Protein AF-A0A928IDM7-F1 (afdb_monomer_lite)

Radius of gyration: 43.15 Å; chains: 1; bounding box: 96×85×132 Å

Structure (mmCIF, N/CA/C/O backbone):
data_AF-A0A928IDM7-F1
#
_entry.id   AF-A0A928IDM7-F1
#
loop_
_atom_site.group_PDB
_atom_site.id
_atom_site.type_symbol
_atom_site.label_atom_id
_atom_site.label_alt_id
_atom_site.label_comp_id
_atom_site.label_asym_id
_atom_site.label_entity_id
_atom_site.label_seq_id
_atom_site.pdbx_PDB_ins_code
_atom_site.Cartn_x
_atom_site.Cartn_y
_atom_site.Cartn_z
_atom_site.occupancy
_atom_site.B_iso_or_equiv
_atom_site.auth_seq_id
_atom_site.auth_comp_id
_atom_site.auth_asym_id
_atom_site.auth_atom_id
_atom_site.pdbx_PDB_model_num
ATOM 1 N N . MET A 1 1 ? 47.794 -27.342 -17.652 1.00 40.03 1 MET A N 1
ATOM 2 C CA . MET A 1 1 ? 46.948 -28.482 -17.225 1.00 40.03 1 MET A CA 1
ATOM 3 C C . MET A 1 1 ? 45.599 -28.031 -16.669 1.00 40.03 1 MET A C 1
ATOM 5 O O . MET A 1 1 ? 44.614 -28.645 -17.036 1.00 40.03 1 MET A O 1
ATOM 9 N N . PHE A 1 2 ? 45.518 -26.924 -15.920 1.00 29.80 2 PHE A N 1
ATOM 10 C CA . PHE A 1 2 ? 44.254 -26.369 -15.398 1.00 29.80 2 PHE A CA 1
ATOM 11 C C . PHE A 1 2 ? 43.204 -25.987 -16.468 1.00 29.80 2 PHE A C 1
ATOM 13 O O . PHE A 1 2 ? 42.040 -26.331 -16.321 1.00 29.80 2 PHE A O 1
ATOM 20 N N . LYS A 1 3 ? 43.605 -25.406 -17.612 1.00 32.69 3 LYS A N 1
ATOM 21 C CA . LYS A 1 3 ? 42.666 -25.050 -18.704 1.00 32.69 3 LYS A CA 1
ATOM 22 C C . LYS A 1 3 ? 42.031 -26.251 -19.431 1.00 32.69 3 LYS A C 1
ATOM 24 O O . LYS A 1 3 ? 40.945 -26.124 -19.976 1.00 32.69 3 LYS A O 1
ATOM 29 N N . LYS A 1 4 ? 42.674 -27.429 -19.412 1.00 30.86 4 LYS A N 1
ATOM 30 C CA . LYS A 1 4 ? 42.102 -28.668 -19.983 1.00 30.86 4 LYS A CA 1
ATOM 31 C C . LYS A 1 4 ? 41.188 -29.402 -19.000 1.00 30.86 4 LYS A C 1
ATOM 33 O O . LYS A 1 4 ? 40.351 -30.167 -19.445 1.00 30.86 4 LYS A O 1
ATOM 38 N N . ILE A 1 5 ? 41.338 -29.158 -17.696 1.00 41.66 5 ILE A N 1
ATOM 39 C CA . ILE A 1 5 ? 40.477 -29.727 -16.649 1.00 41.66 5 ILE A CA 1
ATOM 40 C C . ILE A 1 5 ? 39.204 -28.880 -16.497 1.00 41.66 5 ILE A C 1
ATOM 42 O O . ILE A 1 5 ? 38.130 -29.450 -16.367 1.00 41.66 5 ILE A O 1
ATOM 46 N N . LEU A 1 6 ? 39.294 -27.549 -16.637 1.00 35.50 6 LEU A N 1
ATOM 47 C CA . LEU A 1 6 ? 38.126 -26.656 -16.628 1.00 35.50 6 LEU A CA 1
ATOM 48 C C . LEU A 1 6 ? 37.246 -26.833 -17.880 1.00 35.50 6 LEU A C 1
ATOM 50 O O . LEU A 1 6 ? 36.032 -26.896 -17.766 1.00 35.50 6 LEU A O 1
ATOM 54 N N . SER A 1 7 ? 37.852 -27.023 -19.060 1.00 35.34 7 SER A N 1
ATOM 55 C CA . SER A 1 7 ? 37.125 -27.370 -20.293 1.00 35.34 7 SER A CA 1
ATOM 56 C C . SER A 1 7 ? 36.481 -28.763 -20.227 1.00 35.34 7 SER A C 1
ATOM 58 O O . SER A 1 7 ? 35.375 -28.927 -20.732 1.00 35.34 7 SER A O 1
ATOM 60 N N . LEU A 1 8 ? 37.113 -29.745 -19.564 1.00 32.97 8 LEU A N 1
ATOM 61 C CA . LEU A 1 8 ? 36.497 -31.059 -19.337 1.00 32.97 8 LEU A CA 1
ATOM 62 C C . LEU A 1 8 ? 35.367 -31.001 -18.301 1.00 32.97 8 LEU A C 1
ATOM 64 O O . LEU A 1 8 ? 34.413 -31.750 -18.441 1.00 32.97 8 LEU A O 1
ATOM 68 N N . ALA A 1 9 ? 35.465 -30.132 -17.289 1.00 34.59 9 ALA A N 1
ATOM 69 C CA . ALA A 1 9 ? 34.418 -29.920 -16.290 1.00 34.59 9 ALA A CA 1
ATOM 70 C C . ALA A 1 9 ? 33.212 -29.169 -16.881 1.00 34.59 9 ALA A C 1
ATOM 72 O O . ALA A 1 9 ? 32.087 -29.591 -16.660 1.00 34.59 9 ALA A O 1
ATOM 73 N N . LEU A 1 10 ? 33.436 -28.147 -17.717 1.00 38.81 10 LEU A N 1
ATOM 74 C CA . LEU A 1 10 ? 32.381 -27.462 -18.479 1.00 38.81 10 LEU A CA 1
ATOM 75 C C . LEU A 1 10 ? 31.741 -28.372 -19.537 1.00 38.81 10 LEU A C 1
ATOM 77 O O . LEU A 1 10 ? 30.527 -28.347 -19.697 1.00 38.81 10 LEU A O 1
ATOM 81 N N . CYS A 1 11 ? 32.517 -29.241 -20.197 1.00 34.31 11 CYS A N 1
ATOM 82 C CA . CYS A 1 11 ? 31.952 -30.275 -21.070 1.00 34.31 11 CYS A CA 1
ATOM 83 C C . CYS A 1 11 ? 31.210 -31.365 -20.283 1.00 34.31 11 CYS A C 1
ATOM 85 O O . CYS A 1 11 ? 30.227 -31.884 -20.792 1.00 34.31 11 CYS A O 1
ATOM 87 N N . LEU A 1 12 ? 31.627 -31.710 -19.055 1.00 30.34 12 LEU A N 1
ATOM 88 C CA . LEU A 1 12 ? 30.875 -32.636 -18.199 1.00 30.34 12 LEU A CA 1
ATOM 89 C C . LEU A 1 12 ? 29.561 -32.011 -17.723 1.00 30.34 12 LEU A C 1
ATOM 91 O O . LEU A 1 12 ? 28.562 -32.711 -17.719 1.00 30.34 12 LEU A O 1
ATOM 95 N N . VAL A 1 13 ? 29.534 -30.717 -17.392 1.00 37.44 13 VAL A N 1
ATOM 96 C CA . VAL A 1 13 ? 28.306 -30.003 -16.998 1.00 37.44 13 VAL A CA 1
ATOM 97 C C . VAL A 1 13 ? 27.355 -29.830 -18.191 1.00 37.44 13 VAL A C 1
ATOM 99 O O . VAL A 1 13 ? 26.171 -30.103 -18.043 1.00 37.44 13 VAL A O 1
ATOM 102 N N . MET A 1 14 ? 27.865 -29.527 -19.394 1.00 33.91 14 MET A N 1
ATOM 103 C CA . MET A 1 14 ? 27.055 -29.497 -20.628 1.00 33.91 14 MET A CA 1
ATOM 104 C C . MET A 1 14 ? 26.600 -30.887 -21.105 1.00 33.91 14 MET A C 1
ATOM 106 O O . MET A 1 14 ? 25.557 -31.012 -21.735 1.00 33.91 14 MET A O 1
ATOM 110 N N . CYS A 1 15 ? 27.350 -31.956 -20.815 1.00 29.02 15 CYS A N 1
ATOM 111 C CA . CYS A 1 15 ? 26.918 -33.324 -21.133 1.00 29.02 15 CYS A CA 1
ATOM 112 C C . CYS A 1 15 ? 25.995 -33.921 -20.056 1.00 29.02 15 CYS A C 1
ATOM 114 O O . CYS A 1 15 ? 25.258 -34.854 -20.359 1.00 29.02 15 CYS A O 1
ATOM 116 N N . LEU A 1 16 ? 26.005 -33.402 -18.820 1.00 29.27 16 LEU A N 1
ATOM 117 C CA . LEU A 1 16 ? 25.070 -33.799 -17.759 1.00 29.27 16 LEU A CA 1
ATOM 118 C C . LEU A 1 16 ? 23.692 -33.139 -17.911 1.00 29.27 16 LEU A C 1
ATOM 120 O O . LEU A 1 16 ? 22.710 -33.753 -17.508 1.00 29.27 16 LEU A O 1
ATOM 124 N N . SER A 1 17 ? 23.593 -31.970 -18.553 1.00 30.38 17 SER A N 1
ATOM 125 C CA . SER A 1 17 ? 22.303 -31.366 -18.923 1.00 30.38 17 SER A CA 1
ATOM 126 C C . SER A 1 17 ? 21.649 -32.026 -20.147 1.00 30.38 17 SER A C 1
ATOM 128 O O . SER A 1 17 ? 20.429 -32.053 -20.238 1.00 30.38 17 SER A O 1
ATOM 130 N N . ILE A 1 18 ? 22.431 -32.642 -21.045 1.00 30.23 18 ILE A N 1
ATOM 131 C CA . ILE A 1 18 ? 21.918 -33.340 -22.245 1.00 30.23 18 ILE A CA 1
ATOM 132 C C . ILE A 1 18 ? 21.638 -34.839 -21.981 1.00 30.23 18 ILE A C 1
ATOM 134 O O . ILE A 1 18 ? 20.903 -35.483 -22.726 1.00 30.23 18 ILE A O 1
ATOM 138 N N . ALA A 1 19 ? 22.165 -35.417 -20.894 1.00 25.58 19 ALA A N 1
ATOM 139 C CA . ALA A 1 19 ? 21.942 -36.826 -20.535 1.00 25.58 19 ALA A CA 1
ATOM 140 C C . ALA A 1 19 ? 20.797 -37.066 -19.527 1.00 25.58 19 ALA A C 1
ATOM 142 O O . ALA A 1 19 ? 20.496 -38.222 -19.237 1.00 25.58 19 ALA A O 1
ATOM 143 N N . LEU A 1 20 ? 20.147 -36.013 -19.014 1.00 27.73 20 LEU A N 1
ATOM 144 C CA . LEU A 1 20 ? 18.977 -36.122 -18.124 1.00 27.73 20 LEU A CA 1
ATOM 145 C C . LEU A 1 20 ? 17.633 -35.810 -18.808 1.00 27.73 20 LEU A C 1
ATOM 147 O O . LEU A 1 20 ? 16.597 -35.924 -18.167 1.00 27.73 20 LEU A O 1
ATOM 151 N N . THR A 1 21 ? 17.623 -35.511 -20.110 1.00 30.00 21 THR A N 1
ATOM 152 C CA . THR A 1 21 ? 16.394 -35.246 -20.890 1.00 30.00 21 THR A CA 1
ATOM 153 C C . THR A 1 21 ? 16.157 -36.233 -22.038 1.00 30.00 21 THR A C 1
ATOM 155 O O . THR A 1 21 ? 15.171 -36.125 -22.758 1.00 30.00 21 THR A O 1
ATOM 158 N N . ALA A 1 22 ? 17.008 -37.253 -22.196 1.00 27.69 22 ALA A N 1
ATOM 159 C CA . ALA A 1 22 ? 16.874 -38.257 -23.252 1.00 27.69 22 ALA A CA 1
ATOM 160 C C . ALA A 1 22 ? 17.133 -39.680 -22.731 1.00 27.69 22 ALA A C 1
ATOM 162 O O . ALA A 1 22 ? 18.104 -40.325 -23.112 1.00 27.69 22 ALA A O 1
ATOM 163 N N . THR A 1 23 ? 16.304 -40.157 -21.799 1.00 27.59 23 THR A N 1
ATOM 164 C CA . THR A 1 23 ? 15.869 -41.567 -21.643 1.00 27.59 23 THR A CA 1
ATOM 165 C C . THR A 1 23 ? 15.062 -41.723 -20.352 1.00 27.59 23 THR A C 1
ATOM 167 O O . THR A 1 23 ? 15.546 -42.217 -19.342 1.00 27.59 23 THR A O 1
ATOM 170 N N . SER A 1 24 ? 13.787 -41.346 -20.412 1.00 24.61 24 SER A N 1
ATOM 171 C CA . SER A 1 24 ? 12.754 -41.910 -19.544 1.00 24.61 24 SER A CA 1
ATOM 172 C C . SER A 1 24 ? 11.453 -42.013 -20.340 1.00 24.61 24 SER A C 1
ATOM 174 O O . SER A 1 24 ? 10.508 -41.262 -20.154 1.00 24.61 24 SER A O 1
ATOM 176 N N . CYS A 1 25 ? 11.414 -42.961 -21.281 1.00 28.94 25 CYS A N 1
ATOM 177 C CA . CYS A 1 25 ? 10.170 -43.692 -21.508 1.00 28.94 25 CYS A CA 1
ATOM 178 C C . CYS A 1 25 ? 10.070 -44.715 -20.374 1.00 28.94 25 CYS A C 1
ATOM 180 O O . CYS A 1 25 ? 10.415 -45.885 -20.544 1.00 28.94 25 CYS A O 1
ATOM 182 N N . GLY A 1 26 ? 9.692 -44.236 -19.198 1.00 23.70 26 GLY A N 1
ATOM 183 C CA . GLY A 1 26 ? 9.221 -45.041 -18.090 1.00 23.70 26 GLY A CA 1
ATOM 184 C C . GLY A 1 26 ? 7.937 -44.387 -17.620 1.00 23.70 26 GLY A C 1
ATOM 185 O O . GLY A 1 26 ? 7.957 -43.214 -17.269 1.00 23.70 26 GLY A O 1
ATOM 186 N N . GLU A 1 27 ? 6.829 -45.122 -17.680 1.00 28.89 27 GLU A N 1
ATOM 187 C CA . GLU A 1 27 ? 5.622 -44.802 -16.921 1.00 28.89 27 GLU A CA 1
ATOM 188 C C . GLU A 1 27 ? 6.030 -44.728 -15.440 1.00 28.89 27 GLU A C 1
ATOM 190 O O . GLU A 1 27 ? 6.134 -45.754 -14.766 1.00 28.89 27 GLU A O 1
ATOM 195 N N . GLU A 1 28 ? 6.368 -43.537 -14.950 1.00 23.67 28 GLU A N 1
ATOM 196 C CA . GLU A 1 28 ? 6.434 -43.272 -13.519 1.00 23.67 28 GLU A CA 1
ATOM 197 C C . GLU A 1 28 ? 5.015 -42.925 -13.079 1.00 23.67 28 GLU A C 1
ATOM 199 O O . GLU A 1 28 ? 4.427 -41.946 -13.533 1.00 23.67 28 GLU A O 1
ATOM 204 N N . GLU A 1 29 ? 4.443 -43.794 -12.244 1.00 28.16 29 GLU A N 1
ATOM 205 C CA . GLU A 1 29 ? 3.206 -43.519 -11.521 1.00 28.16 29 GLU A CA 1
ATOM 206 C C . GLU A 1 29 ? 3.372 -42.202 -10.753 1.00 28.16 29 GLU A C 1
ATOM 208 O O . GLU A 1 29 ? 4.087 -42.136 -9.750 1.00 28.16 29 GLU A O 1
ATOM 213 N N . GLU A 1 30 ? 2.698 -41.159 -11.242 1.00 27.94 30 GLU A N 1
ATOM 214 C CA . GLU A 1 30 ? 2.465 -39.916 -10.518 1.00 27.94 30 GLU A CA 1
ATOM 215 C C . GLU A 1 30 ? 1.849 -40.253 -9.157 1.00 27.94 30 GLU A C 1
ATOM 217 O O . GLU A 1 30 ? 0.765 -40.836 -9.050 1.00 27.94 30 GLU A O 1
ATOM 222 N N . THR A 1 31 ? 2.556 -39.915 -8.082 1.00 25.02 31 THR A N 1
ATOM 223 C CA . THR A 1 31 ? 2.023 -40.043 -6.730 1.00 25.02 31 THR A CA 1
ATOM 224 C C . THR A 1 31 ? 0.854 -39.077 -6.556 1.00 25.02 31 THR A C 1
ATOM 226 O O . THR A 1 31 ? 1.051 -37.868 -6.474 1.00 25.02 31 THR A O 1
ATOM 229 N N . ALA A 1 32 ? -0.354 -39.633 -6.487 1.00 30.75 32 ALA A N 1
ATOM 230 C CA . ALA A 1 32 ? -1.606 -38.920 -6.278 1.00 30.75 32 ALA A CA 1
ATOM 231 C C . ALA A 1 32 ? -1.621 -38.064 -4.986 1.00 30.75 32 ALA A C 1
ATOM 233 O O . ALA A 1 32 ? -1.474 -38.594 -3.885 1.00 30.75 32 ALA A O 1
ATOM 234 N N . SER A 1 33 ? -1.810 -36.752 -5.189 1.00 36.09 33 SER A N 1
ATOM 235 C CA . SER A 1 33 ? -2.585 -35.727 -4.452 1.00 36.09 33 SER A CA 1
ATOM 236 C C . SER A 1 33 ? -2.746 -35.799 -2.917 1.00 36.09 33 SER A C 1
ATOM 238 O O . SER A 1 33 ? -3.294 -36.750 -2.359 1.00 36.09 33 SER A O 1
ATOM 240 N N . LYS A 1 34 ? -2.408 -34.674 -2.256 1.00 43.91 34 LYS A N 1
ATOM 241 C CA . LYS A 1 34 ? -2.839 -34.269 -0.901 1.00 43.91 34 LYS A CA 1
ATOM 242 C C . LYS A 1 34 ? -4.147 -33.443 -0.921 1.00 43.91 34 LYS A C 1
ATOM 244 O O . LYS A 1 34 ? -4.263 -32.435 -0.234 1.00 43.91 34 LYS A O 1
ATOM 249 N N . GLY A 1 35 ? -5.155 -33.871 -1.676 1.00 54.41 35 GLY A N 1
ATOM 250 C CA . GLY A 1 35 ? -6.502 -33.292 -1.646 1.00 54.41 35 GLY A CA 1
ATOM 251 C C . GLY A 1 35 ? -7.546 -34.388 -1.469 1.00 54.41 35 GLY A C 1
ATOM 252 O O . GLY A 1 35 ? -7.918 -35.057 -2.427 1.00 54.41 35 GLY A O 1
ATOM 253 N N . ASP A 1 36 ? -8.047 -34.611 -0.254 1.00 65.00 36 ASP A N 1
ATOM 254 C CA . ASP A 1 36 ? -8.995 -35.713 -0.022 1.00 65.00 36 ASP A CA 1
ATOM 255 C C . ASP A 1 36 ? -10.408 -35.424 -0.581 1.00 65.00 36 ASP A C 1
ATOM 257 O O . ASP A 1 36 ? -11.184 -36.364 -0.777 1.00 65.00 36 ASP A O 1
ATOM 261 N N . VAL A 1 37 ? -10.737 -34.162 -0.907 1.00 79.94 37 VAL A N 1
ATOM 262 C CA . VAL A 1 37 ? -12.084 -33.724 -1.332 1.00 79.94 37 VAL A CA 1
ATOM 263 C C . VAL A 1 37 ? -12.040 -32.869 -2.617 1.00 79.94 37 VAL A C 1
ATOM 265 O O . VAL A 1 37 ? -11.168 -32.006 -2.731 1.00 79.94 37 VAL A O 1
ATOM 268 N N . PRO A 1 38 ? -12.967 -33.065 -3.579 1.00 86.31 38 PRO A N 1
ATOM 269 C CA . PRO A 1 38 ? -13.102 -32.214 -4.770 1.00 86.31 38 PRO A CA 1
ATOM 270 C C . PRO A 1 38 ? -13.304 -30.727 -4.443 1.00 86.31 38 PRO A C 1
ATOM 272 O O . PRO A 1 38 ? -14.084 -30.407 -3.547 1.00 86.31 38 PRO A O 1
ATOM 275 N N . ALA A 1 39 ? -12.642 -29.830 -5.181 1.00 88.88 39 ALA A N 1
ATOM 276 C CA . ALA A 1 39 ? -12.777 -28.374 -5.029 1.00 88.88 39 ALA A CA 1
ATOM 277 C C . ALA A 1 39 ? -12.686 -27.643 -6.378 1.00 88.88 39 ALA A C 1
ATOM 279 O O . ALA A 1 39 ? -12.072 -28.162 -7.312 1.00 88.88 39 ALA A O 1
ATOM 280 N N . THR A 1 40 ? -13.269 -26.448 -6.452 1.00 92.62 40 THR A N 1
ATOM 281 C CA . THR A 1 40 ? -13.244 -25.565 -7.629 1.00 92.62 40 THR A CA 1
ATOM 282 C C . THR A 1 40 ? -12.674 -24.208 -7.218 1.00 92.62 40 THR A C 1
ATOM 284 O O . THR A 1 40 ? -13.004 -23.728 -6.132 1.00 92.62 40 THR A O 1
ATOM 287 N N . PHE A 1 41 ? -11.815 -23.631 -8.057 1.00 95.38 41 PHE A N 1
ATOM 288 C CA . PHE A 1 41 ? -11.082 -22.387 -7.810 1.00 95.38 41 PHE A CA 1
ATOM 289 C C . PHE A 1 41 ? -11.334 -21.384 -8.929 1.00 95.38 41 PHE A C 1
ATOM 291 O O . PHE A 1 41 ? -11.394 -21.776 -10.088 1.00 95.38 41 PHE A O 1
ATOM 298 N N . THR A 1 42 ? -11.434 -20.102 -8.625 1.00 97.88 42 THR A N 1
ATOM 299 C CA . THR A 1 42 ? -11.513 -19.064 -9.665 1.00 97.88 42 THR A CA 1
ATOM 300 C C . THR A 1 42 ? -10.123 -18.697 -10.191 1.00 97.88 42 THR A C 1
ATOM 302 O O . THR A 1 42 ? -9.167 -18.566 -9.423 1.00 97.88 42 THR A O 1
ATOM 305 N N . LEU A 1 43 ? -9.995 -18.546 -11.510 1.00 97.94 43 LEU A N 1
ATOM 306 C CA . LEU A 1 43 ? -8.807 -17.997 -12.162 1.00 97.94 43 LEU A CA 1
ATOM 307 C C . LEU A 1 43 ? -9.222 -16.810 -13.023 1.00 97.94 43 LEU A C 1
ATOM 309 O O . LEU A 1 43 ? -9.895 -16.984 -14.039 1.00 97.94 43 LEU A O 1
ATOM 313 N N . LEU A 1 44 ? -8.797 -15.622 -12.604 1.00 98.38 44 LEU A N 1
ATOM 314 C CA . LEU A 1 44 ? -9.020 -14.372 -13.313 1.00 98.38 44 LEU A CA 1
ATOM 315 C C . LEU A 1 44 ? -7.802 -14.057 -14.186 1.00 98.38 44 LEU A C 1
ATOM 317 O O . LEU A 1 44 ? -6.653 -14.146 -13.735 1.00 98.38 44 LEU A O 1
ATOM 321 N N . GLY A 1 45 ? -8.046 -13.679 -15.437 1.00 97.06 45 GLY A N 1
ATOM 322 C CA . GLY A 1 45 ? -6.978 -13.313 -16.359 1.00 97.06 45 GLY A CA 1
ATOM 323 C C . GLY A 1 45 ? -7.407 -12.379 -17.480 1.00 97.06 45 GLY A C 1
ATOM 324 O O . GLY A 1 45 ? -8.587 -12.087 -17.668 1.00 97.06 45 GLY A O 1
ATOM 325 N N . ILE A 1 46 ? -6.406 -11.928 -18.230 1.00 97.88 46 ILE A N 1
ATOM 326 C CA . ILE A 1 46 ? -6.551 -10.940 -19.298 1.00 97.88 46 ILE A CA 1
ATOM 327 C C . ILE A 1 46 ? -6.538 -11.650 -20.650 1.00 97.88 46 ILE A C 1
ATOM 329 O O . ILE A 1 46 ? -5.699 -12.518 -20.904 1.00 97.88 46 ILE A O 1
ATOM 333 N N . THR A 1 47 ? -7.465 -11.280 -21.528 1.00 97.12 47 THR A N 1
ATOM 334 C CA . THR A 1 47 ? -7.595 -11.827 -22.880 1.00 97.12 47 THR A CA 1
ATOM 335 C C . THR A 1 47 ? -7.676 -10.725 -23.935 1.00 97.12 47 THR A C 1
ATOM 337 O O . THR A 1 47 ? -7.973 -9.573 -23.635 1.00 97.12 47 THR A O 1
ATOM 340 N N . GLY A 1 48 ? -7.414 -11.068 -25.197 1.00 94.31 48 GLY A N 1
ATOM 341 C CA . GLY A 1 48 ? -7.556 -10.130 -26.309 1.00 94.31 48 GLY A CA 1
ATOM 342 C C . GLY A 1 48 ? -9.022 -9.852 -26.662 1.00 94.31 48 GLY A C 1
ATOM 343 O O . GLY A 1 48 ? -9.882 -10.718 -26.517 1.00 94.31 48 GLY A O 1
ATOM 344 N N . GLU A 1 49 ? -9.293 -8.685 -27.255 1.00 94.19 49 GLU A N 1
ATOM 345 C CA . GLU A 1 49 ? -10.643 -8.186 -27.609 1.00 94.19 49 GLU A CA 1
ATOM 346 C C . GLU A 1 49 ? -11.500 -9.129 -28.476 1.00 94.19 49 GLU A C 1
ATOM 348 O O . GLU A 1 49 ? -12.712 -8.965 -28.610 1.00 94.19 49 GLU A O 1
ATOM 353 N N . THR A 1 50 ? -10.867 -10.098 -29.138 1.00 95.12 50 THR A N 1
ATOM 354 C CA . THR A 1 50 ? -11.530 -11.032 -30.061 1.00 95.12 50 THR A CA 1
ATOM 355 C C . THR A 1 50 ? -11.951 -12.342 -29.398 1.00 95.12 50 THR A C 1
ATOM 357 O O . THR A 1 50 ? -12.673 -13.131 -30.016 1.00 95.12 50 THR A O 1
ATOM 360 N N . THR A 1 51 ? -11.553 -12.563 -28.141 1.00 95.88 51 THR A N 1
ATOM 361 C CA . THR A 1 51 ? -11.905 -13.761 -27.383 1.00 95.88 51 THR A CA 1
ATOM 362 C C . THR A 1 51 ? -13.397 -13.803 -27.070 1.00 95.88 51 THR A C 1
ATOM 364 O O . THR A 1 51 ? -13.986 -12.818 -26.636 1.00 95.88 51 THR A O 1
ATOM 367 N N . THR A 1 52 ? -14.033 -14.958 -27.284 1.00 94.44 52 THR A N 1
ATOM 368 C CA . THR A 1 52 ? -15.475 -15.124 -27.027 1.00 94.44 52 THR A CA 1
ATOM 369 C C . THR A 1 52 ? -15.746 -16.030 -25.822 1.00 94.44 52 THR A C 1
ATOM 371 O O . THR A 1 52 ? -15.021 -17.016 -25.652 1.00 94.44 52 THR A O 1
ATOM 374 N N . PRO A 1 53 ? -16.843 -15.813 -25.067 1.00 94.75 53 PRO A N 1
ATOM 375 C CA . PRO A 1 53 ? -17.211 -16.668 -23.933 1.00 94.75 53 PRO A CA 1
ATOM 376 C C . PRO A 1 53 ? -17.367 -18.158 -24.278 1.00 94.75 53 PRO A C 1
ATOM 378 O O . PRO A 1 53 ? -17.076 -19.017 -23.453 1.00 94.75 53 PRO A O 1
ATOM 381 N N . GLU A 1 54 ? -17.789 -18.484 -25.508 1.00 96.38 54 GLU A N 1
ATOM 382 C CA . GLU A 1 54 ? -17.907 -19.876 -25.972 1.00 96.38 54 GLU A CA 1
ATOM 383 C C . GLU A 1 54 ? -16.545 -20.583 -25.988 1.00 96.38 54 GLU A C 1
ATOM 385 O O . GLU A 1 54 ? -16.433 -21.727 -25.551 1.00 96.38 54 GLU A O 1
ATOM 390 N N . TYR A 1 55 ? -15.495 -19.896 -26.445 1.00 97.25 55 TYR A N 1
ATOM 391 C CA . TYR A 1 55 ? -14.149 -20.463 -26.453 1.00 97.25 55 TYR A CA 1
ATOM 392 C C . TYR A 1 55 ? -13.544 -20.544 -25.049 1.00 97.25 55 TYR A C 1
ATOM 394 O O . TYR A 1 55 ? -12.870 -21.530 -24.759 1.00 97.25 55 TYR A O 1
ATOM 402 N N . VAL A 1 56 ? -13.829 -19.578 -24.169 1.00 97.31 56 VAL A N 1
ATOM 403 C CA . VAL A 1 56 ? -13.410 -19.633 -22.756 1.00 97.31 56 VAL A CA 1
ATOM 404 C C . VAL A 1 56 ? -13.988 -20.876 -22.064 1.00 97.31 56 VAL A C 1
ATOM 406 O O . VAL A 1 56 ? -13.230 -21.654 -21.490 1.00 97.31 56 VAL A O 1
ATOM 409 N N . ASP A 1 57 ? -15.290 -21.148 -22.218 1.00 97.25 57 ASP A N 1
ATOM 410 C CA . ASP A 1 57 ? -15.952 -22.348 -21.666 1.00 97.25 57 ASP A CA 1
ATOM 411 C C . ASP A 1 57 ? -15.360 -23.659 -22.219 1.00 97.25 57 ASP A C 1
ATOM 413 O O . ASP A 1 57 ? -15.188 -24.646 -21.496 1.00 97.25 57 ASP A O 1
ATOM 417 N N . MET A 1 58 ? -14.999 -23.689 -23.506 1.00 97.69 58 MET A N 1
ATOM 418 C CA . MET A 1 58 ? -14.326 -24.849 -24.098 1.00 97.69 58 MET A CA 1
ATOM 419 C C . MET A 1 58 ? -12.938 -25.087 -23.488 1.00 97.69 58 MET A C 1
ATOM 421 O O . MET A 1 58 ? -12.600 -26.236 -23.182 1.00 97.69 58 MET A O 1
ATOM 425 N N . VAL A 1 59 ? -12.147 -24.025 -23.309 1.00 98.06 59 VAL A N 1
ATOM 426 C CA . VAL A 1 59 ? -10.807 -24.087 -22.705 1.00 98.06 59 VAL A CA 1
ATOM 427 C C . VAL A 1 59 ? -10.887 -24.506 -21.245 1.00 98.06 59 VAL A C 1
ATOM 429 O O . VAL A 1 59 ? -10.184 -25.435 -20.843 1.00 98.06 59 VAL A O 1
ATOM 432 N N . GLU A 1 60 ? -11.797 -23.914 -20.475 1.00 98.19 60 GLU A N 1
ATOM 433 C CA . GLU A 1 60 ? -12.036 -24.282 -19.082 1.00 98.19 60 GLU A CA 1
ATOM 434 C C . GLU A 1 60 ? -12.359 -25.777 -18.950 1.00 98.19 60 GLU A C 1
ATOM 436 O O . GLU A 1 60 ? -11.728 -26.493 -18.170 1.00 98.19 60 GLU A O 1
ATOM 441 N N . LYS A 1 61 ? -13.285 -26.296 -19.769 1.00 97.50 61 LYS A N 1
ATOM 442 C CA . LYS A 1 61 ? -13.632 -27.728 -19.785 1.00 97.50 61 LYS A CA 1
ATOM 443 C C . LYS A 1 61 ? -12.434 -28.618 -20.095 1.00 97.50 61 LYS A C 1
ATOM 445 O O . LYS A 1 61 ? -12.303 -29.687 -19.493 1.00 97.50 61 LYS A O 1
ATOM 450 N N . ALA A 1 62 ? -11.575 -28.205 -21.024 1.00 97.88 62 ALA A N 1
ATOM 451 C CA . ALA A 1 62 ? -10.383 -28.958 -21.388 1.00 97.88 62 ALA A CA 1
ATOM 452 C C . ALA A 1 62 ? -9.352 -28.979 -20.250 1.00 97.88 62 ALA A C 1
ATOM 454 O O . ALA A 1 62 ? -8.872 -30.057 -19.890 1.00 97.88 62 ALA A O 1
ATOM 455 N N . ILE A 1 63 ? -9.078 -27.828 -19.626 1.00 97.69 63 ILE A N 1
ATOM 456 C CA . ILE A 1 63 ? -8.181 -27.724 -18.465 1.00 97.69 63 ILE A CA 1
ATOM 457 C C . ILE A 1 63 ? -8.735 -28.548 -17.294 1.00 97.69 63 ILE A C 1
ATOM 459 O O . ILE A 1 63 ? -8.018 -29.358 -16.703 1.00 97.69 63 ILE A O 1
ATOM 463 N N . ASN A 1 64 ? -10.035 -28.446 -17.017 1.00 96.62 64 ASN A N 1
ATOM 464 C CA . ASN A 1 64 ? -10.716 -29.231 -15.986 1.00 96.62 64 ASN A CA 1
ATOM 465 C C . ASN A 1 64 ? -10.676 -30.741 -16.249 1.00 96.62 64 ASN A C 1
ATOM 467 O O . ASN A 1 64 ? -10.645 -31.527 -15.300 1.00 96.62 64 ASN A O 1
ATOM 471 N N . GLY A 1 65 ? -10.615 -31.164 -17.514 1.00 95.56 65 GLY A N 1
ATOM 472 C CA . GLY A 1 65 ? -10.387 -32.559 -17.897 1.00 95.56 65 GLY A CA 1
ATOM 473 C C . GLY A 1 65 ? -9.022 -33.105 -17.462 1.00 95.56 65 GLY A C 1
ATOM 474 O O . GLY A 1 65 ? -8.890 -34.315 -17.274 1.00 95.56 65 GLY A O 1
ATOM 475 N N . ILE A 1 66 ? -8.032 -32.230 -17.257 1.00 95.00 66 ILE A N 1
ATOM 476 C CA . ILE A 1 66 ? -6.693 -32.569 -16.754 1.00 95.00 66 ILE A CA 1
ATOM 477 C C . ILE A 1 66 ? -6.631 -32.400 -15.232 1.00 95.00 66 ILE A C 1
ATOM 479 O O . ILE A 1 66 ? -6.158 -33.299 -14.529 1.00 95.00 66 ILE A O 1
ATOM 483 N N . LEU A 1 67 ? -7.135 -31.278 -14.707 1.00 94.06 67 LEU A N 1
ATOM 484 C CA . LEU A 1 67 ? -7.012 -30.950 -13.287 1.00 94.06 67 LEU A CA 1
ATOM 485 C C . LEU A 1 67 ? -7.829 -31.883 -12.382 1.00 94.06 67 LEU A C 1
ATOM 487 O O . LEU A 1 67 ? -7.336 -32.323 -11.339 1.00 94.06 67 LEU A O 1
ATOM 491 N N . ALA A 1 68 ? -9.046 -32.247 -12.794 1.00 91.69 68 ALA A N 1
ATOM 492 C CA . ALA A 1 68 ? -9.939 -33.077 -11.991 1.00 91.69 68 ALA A CA 1
ATOM 493 C C . ALA A 1 68 ? -9.364 -34.476 -11.679 1.00 91.69 68 ALA A C 1
ATOM 495 O O . ALA A 1 68 ? -9.368 -34.865 -10.509 1.00 91.69 68 ALA A O 1
ATOM 496 N N . PRO A 1 69 ? -8.849 -35.261 -12.650 1.00 89.56 69 PRO A N 1
ATOM 497 C CA . PRO A 1 69 ? -8.278 -36.574 -12.347 1.00 89.56 69 PRO A CA 1
ATOM 498 C C . PRO A 1 69 ? -6.926 -36.513 -11.623 1.00 89.56 69 PRO A C 1
ATOM 500 O O . PRO A 1 69 ? -6.630 -37.430 -10.859 1.00 89.56 69 PRO A O 1
ATOM 503 N N . ARG A 1 70 ? -6.108 -35.472 -11.849 1.00 89.31 70 ARG A N 1
ATOM 504 C CA . ARG A 1 70 ? -4.747 -35.382 -11.286 1.00 89.31 70 ARG A CA 1
ATOM 505 C C . ARG A 1 70 ? -4.699 -34.749 -9.897 1.00 89.31 70 ARG A C 1
ATOM 507 O O . ARG A 1 70 ? -4.034 -35.273 -9.006 1.00 89.31 70 ARG A O 1
ATOM 514 N N . TYR A 1 71 ? -5.437 -33.660 -9.701 1.00 87.19 71 TYR A N 1
ATOM 515 C CA . TYR A 1 71 ? -5.366 -32.827 -8.493 1.00 87.19 71 TYR A CA 1
ATOM 516 C C . TYR A 1 71 ? -6.685 -32.785 -7.712 1.00 87.19 71 TYR A C 1
ATOM 518 O O . TYR A 1 71 ? -6.759 -32.147 -6.664 1.00 87.19 71 TYR A O 1
ATOM 526 N N . LYS A 1 72 ? -7.743 -33.455 -8.205 1.00 90.25 72 LYS A N 1
ATOM 527 C CA . LYS A 1 72 ? -9.121 -33.341 -7.686 1.00 90.25 72 LYS A CA 1
ATOM 528 C C . LYS A 1 72 ? -9.617 -31.893 -7.623 1.00 90.25 72 LYS A C 1
ATOM 530 O O . LYS A 1 72 ? -10.460 -31.561 -6.784 1.00 90.25 72 LYS A O 1
ATOM 535 N N . SER A 1 73 ? -9.075 -31.032 -8.480 1.00 92.19 73 SER A N 1
ATOM 536 C CA . SER A 1 73 ? -9.370 -29.601 -8.557 1.00 92.19 73 SER A CA 1
ATOM 537 C C . SER A 1 73 ? -10.031 -29.281 -9.895 1.00 92.19 73 SER A C 1
ATOM 539 O O . SER A 1 73 ? -9.718 -29.914 -10.902 1.00 92.19 73 SER A O 1
ATOM 541 N N . LYS A 1 74 ? -10.918 -28.293 -9.914 1.00 94.75 74 LYS A N 1
ATOM 542 C CA . LYS A 1 74 ? -11.380 -27.612 -11.125 1.00 94.75 74 LYS A CA 1
ATOM 543 C C . LYS A 1 74 ? -11.083 -26.121 -11.024 1.00 94.75 74 LYS A C 1
ATOM 545 O O . LYS A 1 74 ? -10.890 -25.614 -9.921 1.00 94.75 74 LYS A O 1
ATOM 550 N N . ILE A 1 75 ? -11.072 -25.444 -12.160 1.00 96.88 75 ILE A N 1
ATOM 551 C CA . ILE A 1 75 ? -11.093 -23.994 -12.256 1.00 96.88 75 ILE A CA 1
ATOM 552 C C . ILE A 1 75 ? -12.419 -23.511 -12.843 1.00 96.88 75 ILE A C 1
ATOM 554 O O . ILE A 1 75 ? -13.009 -24.208 -13.670 1.00 96.88 75 ILE A O 1
ATOM 558 N N . GLU A 1 76 ? -12.846 -22.332 -12.415 1.00 97.75 76 GLU A N 1
ATOM 559 C CA . GLU A 1 76 ? -13.745 -21.446 -13.150 1.00 97.75 76 GLU A CA 1
ATOM 560 C C . GLU A 1 76 ? -12.884 -20.337 -13.763 1.00 97.75 76 GLU A C 1
ATOM 562 O O . GLU A 1 76 ? -12.142 -19.660 -13.046 1.00 97.75 76 GLU A O 1
ATOM 567 N N . LEU A 1 77 ? -12.914 -20.212 -15.087 1.00 97.62 77 LEU A N 1
ATOM 568 C CA . LEU A 1 77 ? -12.018 -19.346 -15.846 1.00 97.62 77 LEU A CA 1
ATOM 569 C C . LEU A 1 77 ? -12.737 -18.049 -16.238 1.00 97.62 77 LEU A C 1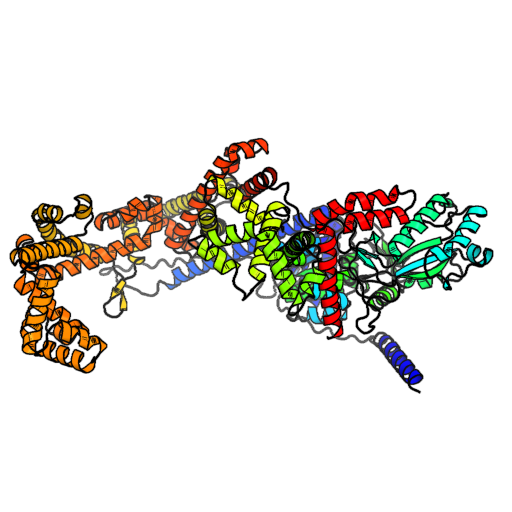
ATOM 571 O O . LEU A 1 77 ? -13.614 -18.050 -17.101 1.00 97.62 77 LEU A O 1
ATOM 575 N N . MET A 1 78 ? -12.327 -16.935 -15.632 1.00 97.88 78 MET A N 1
ATOM 576 C CA . MET A 1 78 ? -12.899 -15.607 -15.862 1.00 97.88 78 MET A CA 1
ATOM 577 C C . MET A 1 78 ? -11.901 -14.746 -16.636 1.00 97.88 78 MET A C 1
ATOM 579 O O . MET A 1 78 ? -10.901 -14.290 -16.086 1.00 97.88 78 MET A O 1
ATOM 583 N N . LEU A 1 79 ? -12.157 -14.553 -17.931 1.00 97.75 79 LEU A N 1
ATOM 584 C CA . LEU A 1 79 ? -11.280 -13.796 -18.823 1.00 97.75 79 LEU A CA 1
ATOM 585 C C . LEU A 1 79 ? -12.002 -12.577 -19.391 1.00 97.75 79 LEU A C 1
ATOM 587 O O . LEU A 1 79 ? -13.073 -12.721 -19.984 1.00 97.75 79 LEU A O 1
ATOM 591 N N . VAL A 1 80 ? -11.386 -11.406 -19.247 1.00 97.62 80 VAL A N 1
ATOM 592 C CA . VAL A 1 80 ? -11.871 -10.115 -19.767 1.00 97.62 80 VAL A CA 1
ATOM 593 C C . VAL A 1 80 ? -10.736 -9.357 -20.452 1.00 97.62 80 VAL A C 1
ATOM 595 O O . VAL A 1 80 ? -9.573 -9.759 -20.360 1.00 97.62 80 VAL A O 1
ATOM 598 N N . THR A 1 81 ? -11.057 -8.297 -21.192 1.00 97.31 81 THR A N 1
ATOM 599 C CA . THR A 1 81 ? -10.024 -7.445 -21.795 1.00 97.31 81 THR A CA 1
ATOM 600 C C . THR A 1 81 ? -9.259 -6.668 -20.730 1.00 97.31 81 THR A C 1
ATOM 602 O O . THR A 1 81 ? -9.768 -6.464 -19.633 1.00 97.31 81 THR A O 1
ATOM 605 N N . GLU A 1 82 ? -8.058 -6.202 -21.064 1.00 94.75 82 GLU A N 1
ATOM 606 C CA . GLU A 1 82 ? -7.199 -5.425 -20.158 1.00 94.75 82 GLU A CA 1
ATOM 607 C C . GLU A 1 82 ? -7.933 -4.225 -19.534 1.00 94.75 82 GLU A C 1
ATOM 609 O O . GLU A 1 82 ? -7.958 -4.099 -18.312 1.00 94.75 82 GLU A O 1
ATOM 614 N N . ASP A 1 83 ? -8.656 -3.448 -20.350 1.00 96.19 83 ASP A N 1
ATOM 615 C CA . ASP A 1 83 ? -9.454 -2.290 -19.908 1.00 96.19 83 ASP A CA 1
ATOM 616 C C . ASP A 1 83 ? -10.595 -2.639 -18.927 1.00 96.19 83 ASP A C 1
ATOM 618 O O . ASP A 1 83 ? -11.092 -1.762 -18.229 1.00 96.19 83 ASP A O 1
ATOM 622 N N . GLU A 1 84 ? -11.038 -3.900 -18.879 1.00 96.81 84 GLU A N 1
ATOM 623 C CA . GLU A 1 84 ? -12.134 -4.380 -18.015 1.00 96.81 84 GLU A CA 1
ATOM 624 C C . GLU A 1 84 ? -11.607 -5.171 -16.800 1.00 96.81 84 GLU A C 1
ATOM 626 O O . GLU A 1 84 ? -12.377 -5.578 -15.927 1.00 96.81 84 GLU A O 1
ATOM 631 N N . TYR A 1 85 ? -10.299 -5.446 -16.742 1.00 97.81 85 TYR A N 1
ATOM 632 C CA . TYR A 1 85 ? -9.737 -6.417 -15.806 1.00 97.81 85 TYR A CA 1
ATOM 633 C C . TYR A 1 85 ? -9.711 -5.925 -14.360 1.00 97.81 85 TYR A C 1
ATOM 635 O O . TYR A 1 85 ? -10.067 -6.682 -13.456 1.00 97.81 85 TYR A O 1
ATOM 643 N N . LEU A 1 86 ? -9.330 -4.665 -14.130 1.00 97.38 86 LEU A N 1
ATOM 644 C CA . LEU A 1 86 ? -9.336 -4.087 -12.783 1.00 97.38 86 LEU A CA 1
ATOM 645 C C . LEU A 1 86 ? -10.758 -4.026 -12.209 1.00 97.38 86 LEU A C 1
ATOM 647 O O . LEU A 1 86 ? -10.944 -4.426 -11.061 1.00 97.38 86 LEU A O 1
ATOM 651 N N . ASP A 1 87 ? -11.749 -3.654 -13.025 1.00 96.75 87 ASP A N 1
ATOM 652 C CA . ASP A 1 87 ? -13.167 -3.636 -12.639 1.00 96.75 87 ASP A CA 1
ATOM 653 C C . ASP A 1 87 ? -13.659 -5.041 -12.240 1.00 96.75 87 ASP A C 1
ATOM 655 O O . ASP A 1 87 ? -14.333 -5.204 -11.222 1.00 96.75 87 ASP A O 1
ATOM 659 N N . LEU A 1 88 ? -13.284 -6.082 -13.000 1.00 97.25 88 LEU A N 1
ATOM 660 C CA . LEU A 1 88 ? -13.603 -7.471 -12.649 1.00 97.25 88 LEU A CA 1
ATOM 661 C C . LEU A 1 88 ? -12.971 -7.870 -11.308 1.00 97.25 88 LEU A C 1
ATOM 663 O O . LEU A 1 88 ? -13.629 -8.499 -10.476 1.00 97.25 88 LEU A O 1
ATOM 667 N N . VAL A 1 89 ? -11.690 -7.551 -11.102 1.00 97.75 89 VAL A N 1
ATOM 668 C CA . VAL A 1 89 ? -10.977 -7.883 -9.861 1.00 97.75 89 VAL A CA 1
ATOM 669 C C . VAL A 1 89 ? -11.608 -7.165 -8.668 1.00 97.75 89 VAL A C 1
ATOM 671 O O . VAL A 1 89 ? -11.796 -7.795 -7.626 1.00 97.75 89 VAL A O 1
ATOM 674 N N . GLU A 1 90 ? -11.972 -5.891 -8.816 1.00 95.31 90 GLU A N 1
ATOM 675 C CA . GLU A 1 90 ? -12.671 -5.113 -7.792 1.00 95.31 90 GLU A CA 1
ATOM 676 C C . GLU A 1 90 ? -14.044 -5.726 -7.465 1.00 95.31 90 GLU A C 1
ATOM 678 O O . GLU A 1 90 ? -14.334 -5.987 -6.295 1.00 95.31 90 GLU A O 1
ATOM 683 N N . GLU A 1 91 ? -14.840 -6.085 -8.482 1.00 95.56 91 GLU A N 1
ATOM 684 C CA . GLU A 1 91 ? -16.137 -6.754 -8.303 1.00 95.56 91 GLU A CA 1
ATOM 685 C C . GLU A 1 91 ? -15.995 -8.078 -7.530 1.00 95.56 91 GLU A C 1
ATOM 687 O O . GLU A 1 91 ? -16.736 -8.338 -6.572 1.00 95.56 91 GLU A O 1
ATOM 692 N N . GLN A 1 92 ? -15.025 -8.923 -7.904 1.00 95.75 92 GLN A N 1
ATOM 693 C CA . GLN A 1 92 ? -14.809 -10.200 -7.219 1.00 95.75 92 GLN A CA 1
ATOM 694 C C . GLN A 1 92 ? -14.220 -10.019 -5.812 1.00 95.75 92 GLN A C 1
ATOM 696 O O . GLN A 1 92 ? -14.544 -10.798 -4.911 1.00 95.75 92 GLN A O 1
ATOM 701 N N . LEU A 1 93 ? -13.390 -8.996 -5.584 1.00 94.69 93 LEU A N 1
ATOM 702 C CA . LEU A 1 93 ? -12.887 -8.637 -4.257 1.00 94.69 93 LEU A CA 1
ATOM 703 C C . LEU A 1 93 ? -14.033 -8.203 -3.335 1.00 94.69 93 LEU A C 1
ATOM 705 O O . LEU A 1 93 ? -14.118 -8.669 -2.196 1.00 94.69 93 LEU A O 1
ATOM 709 N N . ASP A 1 94 ? -14.949 -7.369 -3.811 1.00 87.12 94 ASP A N 1
ATOM 710 C CA . ASP A 1 94 ? -16.106 -6.949 -3.024 1.00 87.12 94 ASP A CA 1
ATOM 711 C C . ASP A 1 94 ? -17.048 -8.117 -2.724 1.00 87.12 94 ASP A C 1
ATOM 713 O O . ASP A 1 94 ? -17.524 -8.265 -1.590 1.00 87.12 94 ASP A O 1
ATOM 717 N N . LEU A 1 95 ? -17.224 -9.031 -3.681 1.00 88.88 95 LEU A N 1
ATOM 718 C CA . LEU A 1 95 ? -17.935 -10.284 -3.443 1.00 88.88 95 LEU A CA 1
ATOM 719 C C . LEU A 1 95 ? -17.214 -11.173 -2.412 1.00 88.88 95 LEU A C 1
ATOM 721 O O . LEU A 1 95 ? -17.866 -11.785 -1.559 1.00 88.88 95 LEU A O 1
ATOM 725 N N . ALA A 1 96 ? -15.878 -11.227 -2.432 1.00 89.81 96 ALA A N 1
ATOM 726 C CA . ALA A 1 96 ? -15.084 -11.974 -1.457 1.00 89.81 96 ALA A CA 1
ATOM 727 C C . ALA A 1 96 ? -15.231 -11.397 -0.038 1.00 89.81 96 ALA A C 1
ATOM 729 O O . ALA A 1 96 ? -15.503 -12.150 0.904 1.00 89.81 96 ALA A O 1
ATOM 730 N N . LYS A 1 97 ? -15.134 -10.068 0.111 1.00 87.31 97 LYS A N 1
ATOM 731 C CA . LYS A 1 97 ? -15.374 -9.346 1.375 1.00 87.31 97 LYS A CA 1
ATOM 732 C C . LYS A 1 97 ? -16.793 -9.583 1.889 1.00 87.31 97 LYS A C 1
ATOM 734 O O . LYS A 1 97 ? -16.990 -9.857 3.078 1.00 87.31 97 LYS A O 1
ATOM 739 N N . TYR A 1 98 ? -17.788 -9.533 1.000 1.00 84.25 98 TYR A N 1
ATOM 740 C CA . TYR A 1 98 ? -19.172 -9.856 1.336 1.00 84.25 98 TYR A CA 1
ATOM 741 C C . TYR A 1 98 ? -19.298 -11.287 1.866 1.00 84.25 98 TYR A C 1
ATOM 743 O O . TYR A 1 98 ? -19.928 -11.508 2.898 1.00 84.25 98 TYR A O 1
ATOM 751 N N . TYR A 1 99 ? -18.675 -12.266 1.210 1.00 84.06 99 TYR A N 1
ATOM 752 C CA . TYR A 1 99 ? -18.705 -13.662 1.641 1.00 84.06 99 TYR A CA 1
ATOM 753 C C . TYR A 1 99 ? -18.005 -13.922 2.976 1.00 84.06 99 TYR A C 1
ATOM 755 O O . TYR A 1 99 ? -18.506 -14.720 3.771 1.00 84.06 99 TYR A O 1
ATOM 763 N N . GLU A 1 100 ? -16.882 -13.260 3.248 1.00 83.75 100 GLU A N 1
ATOM 764 C CA . GLU A 1 100 ? -16.216 -13.336 4.551 1.00 83.75 100 GLU A CA 1
ATOM 765 C C . GLU A 1 100 ? -17.111 -12.754 5.652 1.00 83.75 100 GLU A C 1
ATOM 767 O O . GLU A 1 100 ? -17.339 -13.399 6.682 1.00 83.75 100 GLU A O 1
ATOM 772 N N . THR A 1 101 ? -17.699 -11.584 5.389 1.00 81.75 101 THR A N 1
ATOM 773 C CA . THR A 1 101 ? -18.646 -10.916 6.292 1.00 81.75 101 THR A CA 1
ATOM 774 C C . THR A 1 101 ? -19.876 -11.797 6.521 1.00 81.75 101 THR A C 1
ATOM 776 O O . THR A 1 101 ? -20.306 -11.994 7.658 1.00 81.75 101 THR A O 1
ATOM 779 N N . TYR A 1 102 ? -20.398 -12.422 5.464 1.00 82.94 102 TYR A N 1
ATOM 780 C CA . TYR A 1 102 ? -21.522 -13.349 5.522 1.00 82.94 102 TYR A CA 1
ATOM 781 C C . TYR A 1 102 ? -21.230 -14.553 6.413 1.00 82.94 102 TYR A C 1
ATOM 783 O O . TYR A 1 102 ? -21.996 -14.848 7.336 1.00 82.94 102 TYR A O 1
ATOM 791 N N . ASP A 1 103 ? -20.113 -15.240 6.171 1.00 80.31 103 ASP A N 1
ATOM 792 C CA . ASP A 1 103 ? -19.737 -16.424 6.938 1.00 80.31 103 ASP A CA 1
ATOM 793 C C . ASP A 1 103 ? -19.476 -16.064 8.414 1.00 80.31 103 ASP A C 1
ATOM 795 O O . ASP A 1 103 ? -19.905 -16.795 9.316 1.00 80.31 103 ASP A O 1
ATOM 799 N N . ALA A 1 104 ? -18.837 -14.919 8.683 1.00 80.31 104 ALA A N 1
ATOM 800 C CA . ALA A 1 104 ? -18.587 -14.414 10.033 1.00 80.31 104 ALA A CA 1
ATOM 801 C C . ALA A 1 104 ? -19.885 -14.043 10.774 1.00 80.31 104 ALA A C 1
ATOM 803 O O . ALA A 1 104 ? -20.067 -14.419 11.942 1.00 80.31 104 ALA A O 1
ATOM 804 N N . ALA A 1 105 ? -20.815 -13.366 10.098 1.00 80.62 105 ALA A N 1
ATOM 805 C CA . ALA A 1 105 ? -22.119 -12.998 10.639 1.00 80.62 105 ALA A CA 1
ATOM 806 C C . ALA A 1 105 ? -22.948 -14.248 10.984 1.00 80.62 105 ALA A C 1
ATOM 808 O O . ALA A 1 105 ? -23.452 -14.382 12.104 1.00 80.62 105 ALA A O 1
ATOM 809 N N . VAL A 1 106 ? -23.007 -15.223 10.069 1.00 80.19 106 VAL A N 1
ATOM 810 C CA . VAL A 1 106 ? -23.679 -16.515 10.278 1.00 80.19 106 VAL A CA 1
ATOM 811 C C . VAL A 1 106 ? -23.044 -17.301 11.427 1.00 80.19 106 VAL A C 1
ATOM 813 O O . VAL A 1 106 ? -23.756 -17.848 12.275 1.00 80.19 106 VAL A O 1
ATOM 816 N N . ALA A 1 107 ? -21.712 -17.358 11.506 1.00 78.56 107 ALA A N 1
ATOM 817 C CA . ALA A 1 107 ? -21.011 -18.043 12.590 1.00 78.56 107 ALA A CA 1
ATOM 818 C C . ALA A 1 107 ? -21.305 -17.405 13.956 1.00 78.56 107 ALA A C 1
ATOM 820 O O . ALA A 1 107 ? -21.560 -18.113 14.937 1.00 78.56 107 ALA A O 1
ATOM 821 N N . THR A 1 108 ? -21.311 -16.074 14.016 1.00 76.62 108 THR A N 1
ATOM 822 C CA . THR A 1 108 ? -21.630 -15.305 15.223 1.00 76.62 108 THR A CA 1
ATOM 823 C C . THR A 1 108 ? -23.062 -15.563 15.679 1.00 76.62 108 THR A C 1
ATOM 825 O O . THR A 1 108 ? -23.275 -15.933 16.840 1.00 76.62 108 THR A O 1
ATOM 828 N N . TYR A 1 109 ? -24.023 -15.503 14.755 1.00 77.69 109 TYR A N 1
ATOM 829 C CA . TYR A 1 109 ? -25.418 -15.848 15.017 1.00 77.69 109 TYR A CA 1
ATOM 830 C C . TYR A 1 109 ? -25.570 -17.286 15.532 1.00 77.69 109 TYR A C 1
ATOM 832 O O . TYR A 1 109 ? -26.167 -17.528 16.582 1.00 77.69 109 TYR A O 1
ATOM 840 N N . ASN A 1 110 ? -24.958 -18.258 14.854 1.00 77.25 110 ASN A N 1
ATOM 841 C CA . ASN A 1 110 ? -25.011 -19.664 15.251 1.00 77.25 110 ASN A CA 1
ATOM 842 C C . ASN A 1 110 ? -24.396 -19.902 16.639 1.00 77.25 110 ASN A C 1
ATOM 844 O O . ASN A 1 110 ? -24.883 -20.737 17.405 1.00 77.25 110 ASN A O 1
ATOM 848 N N . ASN A 1 111 ? -23.338 -19.172 16.998 1.00 74.44 111 ASN A N 1
ATOM 849 C CA . ASN A 1 111 ? -22.755 -19.216 18.338 1.00 74.44 111 ASN A CA 1
ATOM 850 C C . ASN A 1 111 ? -23.684 -18.606 19.394 1.00 74.44 111 ASN A C 1
ATOM 852 O O . ASN A 1 111 ? -23.788 -19.154 20.495 1.00 74.44 111 ASN A O 1
ATOM 856 N N . TYR A 1 112 ? -24.372 -17.509 19.073 1.00 73.50 112 TYR A N 1
ATOM 857 C CA . TYR A 1 112 ? -25.402 -16.930 19.931 1.00 73.50 112 TYR A CA 1
ATOM 858 C C . TYR A 1 112 ? -26.551 -17.923 20.177 1.00 73.50 112 TYR A C 1
ATOM 860 O O . TYR A 1 112 ? -26.866 -18.225 21.331 1.00 73.50 112 TYR A O 1
ATOM 868 N N . VAL A 1 113 ? -27.091 -18.520 19.111 1.00 69.81 113 VAL A N 1
ATOM 869 C CA . VAL A 1 113 ? -28.130 -19.558 19.173 1.00 69.81 113 VAL A CA 1
ATOM 870 C C . VAL A 1 113 ? -27.681 -20.752 20.028 1.00 69.81 113 VAL A C 1
ATOM 872 O O . VAL A 1 113 ? -28.406 -21.202 20.920 1.00 69.81 113 VAL A O 1
ATOM 875 N N . LYS A 1 114 ? -26.445 -21.233 19.837 1.00 70.50 114 LYS A N 1
ATOM 876 C CA . LYS A 1 114 ? -25.868 -22.302 20.669 1.00 70.50 114 LYS A CA 1
ATOM 877 C C . LYS A 1 114 ? -25.797 -21.900 22.140 1.00 70.50 114 LYS A C 1
ATOM 879 O O . LYS A 1 114 ? -26.243 -22.678 22.981 1.00 70.50 114 LYS A O 1
ATOM 884 N N . LYS A 1 115 ? -25.308 -20.696 22.466 1.00 66.50 115 LYS A N 1
ATOM 885 C CA . LYS A 1 115 ? -25.256 -20.192 23.852 1.00 66.50 115 LYS A CA 1
ATOM 886 C C . LYS A 1 115 ? -26.644 -20.178 24.496 1.00 66.50 115 LYS A C 1
ATOM 888 O O . LYS A 1 115 ? -26.775 -20.716 25.595 1.00 66.50 115 LYS A O 1
ATOM 893 N N . GLN A 1 116 ? -27.658 -19.672 23.789 1.00 60.97 116 GLN A N 1
ATOM 894 C CA . GLN A 1 116 ? -29.067 -19.674 24.214 1.00 60.97 116 GLN A CA 1
ATOM 895 C C . GLN A 1 116 ? -29.611 -21.094 24.465 1.00 60.97 116 GLN A C 1
ATOM 897 O O . GLN A 1 116 ? -30.345 -21.332 25.423 1.00 60.97 116 GLN A O 1
ATOM 902 N N . SER A 1 117 ? -29.215 -22.072 23.644 1.00 55.53 117 SER A N 1
ATOM 903 C CA . SER A 1 117 ? -29.612 -23.474 23.841 1.00 55.53 117 SER A CA 1
ATOM 904 C C . SER A 1 117 ? -28.912 -24.139 25.044 1.00 55.53 117 SER A C 1
ATOM 906 O O . SER A 1 117 ? -29.517 -24.945 25.755 1.00 55.53 117 SER A O 1
ATOM 908 N N . THR A 1 118 ? -27.652 -23.776 25.326 1.00 43.88 118 THR A N 1
ATOM 909 C CA . THR A 1 118 ? -26.843 -24.350 26.420 1.00 43.88 118 THR A CA 1
ATOM 910 C C . THR A 1 118 ? -27.066 -23.710 27.793 1.00 43.88 118 THR A C 1
ATOM 912 O O . THR A 1 118 ? -26.815 -24.366 28.804 1.00 43.88 118 THR A O 1
ATOM 915 N N . SER A 1 119 ? -27.571 -22.474 27.869 1.00 42.62 119 SER A N 1
ATOM 916 C CA . SER A 1 119 ? -27.841 -21.761 29.130 1.00 42.62 119 SER A CA 1
ATOM 917 C C . SER A 1 119 ? -29.064 -22.288 29.905 1.00 42.62 119 SER A C 1
ATOM 919 O O . SER A 1 119 ? -29.294 -21.879 31.039 1.00 42.62 119 SER A O 1
ATOM 921 N N . ASN A 1 120 ? -29.801 -23.267 29.364 1.00 39.53 120 ASN A N 1
ATOM 922 C CA . ASN A 1 120 ? -31.008 -23.849 29.968 1.00 39.53 120 ASN A CA 1
ATOM 923 C C . ASN A 1 120 ? -30.807 -25.233 30.624 1.00 39.53 120 ASN A C 1
ATOM 925 O O . ASN A 1 120 ? -31.666 -26.124 30.518 1.00 39.53 120 ASN A O 1
ATOM 929 N N . TYR A 1 121 ? -29.700 -25.405 31.353 1.00 35.00 121 TYR A N 1
ATOM 930 C CA . TYR A 1 121 ? -29.501 -26.516 32.293 1.00 35.00 121 TYR A CA 1
ATOM 931 C C . TYR A 1 121 ? -29.361 -26.016 33.731 1.00 35.00 121 TYR A C 1
ATOM 933 O O . TYR A 1 121 ? -28.332 -26.199 34.365 1.00 35.00 121 TYR A O 1
ATOM 941 N N . ASN A 1 122 ? -30.432 -25.429 34.260 1.00 35.44 122 ASN A N 1
ATOM 942 C CA . ASN A 1 122 ? -30.812 -25.606 35.658 1.00 35.44 122 ASN A CA 1
ATOM 943 C C . ASN A 1 122 ? -32.328 -25.443 35.773 1.00 35.44 122 ASN A C 1
ATOM 945 O O . ASN A 1 122 ? -32.897 -24.409 35.443 1.00 35.44 122 ASN A O 1
ATOM 949 N N . THR A 1 123 ? -33.004 -26.501 36.211 1.00 34.91 123 THR A N 1
ATOM 950 C CA . THR A 1 123 ? -34.381 -26.399 36.691 1.00 34.91 123 THR A CA 1
ATOM 951 C C . THR A 1 123 ? -34.367 -25.628 38.004 1.00 34.91 123 THR A C 1
ATOM 953 O O . THR A 1 123 ? -33.929 -26.183 39.012 1.00 34.91 123 THR A O 1
ATOM 956 N N . GLU A 1 124 ? -34.894 -24.408 38.023 1.00 35.81 124 GLU A N 1
ATOM 957 C CA . GLU A 1 124 ? -35.304 -23.766 39.270 1.00 35.81 124 GLU A CA 1
ATOM 958 C C . GLU A 1 124 ? -36.826 -23.739 39.397 1.00 35.81 124 GLU A C 1
ATOM 960 O O . GLU A 1 124 ? -37.575 -23.477 38.457 1.00 35.81 124 GLU A O 1
ATOM 965 N N . LYS A 1 125 ? -37.287 -24.104 40.594 1.00 34.59 125 LYS A N 1
ATOM 966 C CA . LYS A 1 125 ? -38.684 -23.998 41.009 1.00 34.59 125 LYS A CA 1
ATOM 967 C C . LYS A 1 125 ? -39.017 -22.521 41.138 1.00 34.59 125 LYS A C 1
ATOM 969 O O . LYS A 1 125 ? -38.487 -21.883 42.039 1.00 34.59 125 LYS A O 1
ATOM 974 N N . ILE A 1 126 ? -39.937 -22.031 40.314 1.00 45.88 126 ILE A N 1
ATOM 975 C CA . ILE A 1 126 ? -40.299 -20.614 40.363 1.00 45.88 126 ILE A CA 1
ATOM 976 C C . ILE A 1 126 ? -41.405 -20.360 41.400 1.00 45.88 126 ILE A C 1
ATOM 978 O O . ILE A 1 126 ? -41.227 -19.478 42.212 1.00 45.88 126 ILE A O 1
ATOM 982 N N . PHE A 1 127 ? -42.461 -21.171 41.534 1.00 31.23 127 PHE A N 1
ATOM 983 C CA . PHE A 1 127 ? -43.398 -21.122 42.683 1.00 31.23 127 PHE A CA 1
ATOM 984 C C . PHE A 1 127 ? -44.234 -22.425 42.724 1.00 31.23 127 PHE A C 1
ATOM 986 O O . PHE A 1 127 ? -44.218 -23.201 41.772 1.00 31.23 127 PHE A O 1
ATOM 993 N N . GLY A 1 128 ? -44.909 -22.735 43.842 1.00 47.81 128 GLY A N 1
ATOM 994 C CA . GLY A 1 128 ? -45.520 -24.051 44.135 1.00 47.81 128 GLY A CA 1
ATOM 995 C C . GLY A 1 128 ? -46.268 -24.762 42.985 1.00 47.81 128 GLY A C 1
ATOM 996 O O . GLY A 1 128 ? -46.978 -24.126 42.228 1.00 47.81 128 GLY A O 1
ATOM 997 N N . ASN A 1 129 ? -46.130 -26.096 42.897 1.00 30.05 129 ASN A N 1
ATOM 998 C CA . ASN A 1 129 ? -46.747 -27.068 41.961 1.00 30.05 129 ASN A CA 1
ATOM 999 C C . ASN A 1 129 ? -46.892 -26.725 40.457 1.00 30.05 129 ASN A C 1
ATOM 1001 O O . ASN A 1 129 ? -47.359 -27.586 39.712 1.00 30.05 129 ASN A O 1
ATOM 1005 N N . TRP A 1 130 ? -46.450 -25.565 39.980 1.00 30.08 130 TRP A N 1
ATOM 1006 C CA . TRP A 1 130 ? -46.421 -25.223 38.562 1.00 30.08 130 TRP A CA 1
ATOM 1007 C C . TRP A 1 130 ? -45.060 -25.574 37.958 1.00 30.08 130 TRP A C 1
ATOM 1009 O O . TRP A 1 130 ? -44.012 -25.127 38.416 1.00 30.08 130 TRP A O 1
ATOM 1019 N N . ILE A 1 131 ? -45.095 -26.412 36.924 1.00 37.66 131 ILE A N 1
ATOM 1020 C CA . ILE A 1 131 ? -43.963 -26.759 36.064 1.00 37.66 131 ILE A CA 1
ATOM 1021 C C . ILE A 1 131 ? -44.314 -26.180 34.689 1.00 37.66 131 ILE A C 1
ATOM 1023 O O . ILE A 1 131 ? -45.313 -26.603 34.106 1.00 37.66 131 ILE A O 1
ATOM 1027 N N . LYS A 1 132 ? -43.538 -25.214 34.172 1.00 33.16 132 LYS A N 1
ATOM 1028 C CA . LYS A 1 132 ? -43.655 -24.796 32.762 1.00 33.16 132 LYS A CA 1
ATOM 1029 C C . LYS A 1 132 ? -43.296 -26.005 31.882 1.00 33.16 132 LYS A C 1
ATOM 1031 O O . LYS A 1 132 ? -42.251 -26.616 32.124 1.00 33.16 132 LYS A O 1
ATOM 1036 N N . PRO A 1 133 ? -44.092 -26.369 30.862 1.00 30.25 133 PRO A N 1
ATOM 1037 C CA . PRO A 1 133 ? -43.588 -27.211 29.791 1.00 30.25 133 PRO A CA 1
ATOM 1038 C C . PRO A 1 133 ? -42.452 -26.442 29.118 1.00 30.25 133 PRO A C 1
ATOM 1040 O O . PRO A 1 133 ? -42.641 -25.315 28.665 1.00 30.25 133 PRO A O 1
ATOM 1043 N N . LYS A 1 134 ? -41.260 -27.035 29.104 1.00 32.56 134 LYS A N 1
ATOM 1044 C CA . LYS A 1 134 ? -40.132 -26.556 28.312 1.00 32.56 134 LYS A CA 1
ATOM 1045 C C . LYS A 1 134 ? -40.554 -26.710 26.848 1.00 32.56 134 LYS A C 1
ATOM 1047 O O . LYS A 1 134 ? -40.674 -27.839 26.377 1.00 32.56 134 LYS A O 1
ATOM 1052 N N . VAL A 1 135 ? -40.852 -25.611 26.159 1.00 32.12 135 VAL A N 1
ATOM 1053 C CA . VAL A 1 135 ? -40.833 -25.630 24.695 1.00 32.12 135 VAL A CA 1
ATOM 1054 C C . VAL A 1 135 ? -39.353 -25.659 24.340 1.00 32.12 135 VAL A C 1
ATOM 1056 O O . VAL A 1 135 ? -38.635 -24.688 24.560 1.00 32.12 135 VAL A O 1
ATOM 1059 N N . GLU A 1 136 ? -38.868 -26.821 23.913 1.00 30.36 136 GLU A N 1
ATOM 1060 C CA . GLU A 1 136 ? -37.611 -26.904 23.179 1.00 30.36 136 GLU A CA 1
ATOM 1061 C C . GLU A 1 136 ? -37.824 -26.120 21.884 1.00 30.36 136 GLU A C 1
ATOM 1063 O O . GLU A 1 136 ? -38.418 -26.627 20.935 1.00 30.36 136 GLU A O 1
ATOM 1068 N N . VAL A 1 137 ? -37.393 -24.860 21.858 1.00 35.34 137 VAL A N 1
ATOM 1069 C CA . VAL A 1 137 ? -37.121 -24.212 20.580 1.00 35.34 137 VAL A CA 1
ATOM 1070 C C . VAL A 1 137 ? -35.779 -24.783 20.144 1.00 35.34 137 VAL A C 1
ATOM 1072 O O . VAL A 1 137 ? -34.725 -24.383 20.638 1.00 35.34 137 VAL A O 1
ATOM 1075 N N . SER A 1 138 ? -35.830 -25.802 19.286 1.00 38.47 138 SER A N 1
ATOM 1076 C CA . SER A 1 138 ? -34.737 -26.071 18.356 1.00 38.47 138 SER A CA 1
ATOM 1077 C C . SER A 1 138 ? -34.583 -24.799 17.536 1.00 38.47 138 SER A C 1
ATOM 1079 O O . SER A 1 138 ? -35.340 -24.581 16.599 1.00 38.47 138 SER A O 1
ATOM 1081 N N . LEU A 1 139 ? -33.713 -23.889 17.967 1.00 49.34 139 LEU A N 1
ATOM 1082 C CA . LEU A 1 139 ? -33.328 -22.775 17.118 1.00 49.34 139 LEU A CA 1
ATOM 1083 C C . LEU A 1 139 ? -32.438 -23.380 16.036 1.00 49.34 139 LEU A C 1
ATOM 1085 O O . LEU A 1 139 ? -31.330 -23.843 16.326 1.00 49.34 139 LEU A O 1
ATOM 1089 N N . ASP A 1 140 ? -32.967 -23.450 14.820 1.00 55.34 140 ASP A N 1
ATOM 1090 C CA . ASP A 1 140 ? -32.226 -23.956 13.676 1.00 55.34 140 ASP A CA 1
ATOM 1091 C C . ASP A 1 140 ? -31.031 -23.029 13.420 1.00 55.34 140 ASP A C 1
ATOM 1093 O O . ASP A 1 140 ? -31.160 -21.807 13.341 1.00 55.34 140 ASP A O 1
ATOM 1097 N N . THR A 1 141 ? -29.832 -23.606 13.351 1.00 62.03 141 THR A N 1
ATOM 1098 C CA . THR A 1 141 ? -28.643 -22.861 12.931 1.00 62.03 141 THR A CA 1
ATOM 1099 C C . THR A 1 141 ? -28.768 -22.512 11.456 1.00 62.03 141 THR A C 1
ATOM 1101 O O . THR A 1 141 ? -29.176 -23.359 10.660 1.00 62.03 141 THR A O 1
ATOM 1104 N N . LEU A 1 142 ? -28.335 -21.315 11.076 1.00 68.62 142 LEU A N 1
ATOM 1105 C CA . LEU A 1 142 ? -28.218 -20.935 9.675 1.00 68.62 142 LEU A CA 1
ATOM 1106 C C . LEU A 1 142 ? -27.161 -21.807 8.990 1.00 68.62 142 LEU A C 1
ATOM 1108 O O . LEU A 1 142 ? -26.070 -22.020 9.534 1.00 68.62 142 LEU A O 1
ATOM 1112 N N . ALA A 1 143 ? -27.489 -22.313 7.802 1.00 59.06 143 ALA A N 1
ATOM 1113 C CA . ALA A 1 143 ? -26.523 -23.000 6.961 1.00 59.06 143 ALA A CA 1
ATOM 1114 C C . ALA A 1 143 ? -25.478 -21.990 6.463 1.00 59.06 143 ALA A C 1
ATOM 1116 O O . ALA A 1 143 ? -25.823 -20.923 5.956 1.00 59.06 143 ALA A O 1
ATOM 1117 N N . THR A 1 144 ? -24.197 -22.327 6.607 1.00 61.72 144 THR A N 1
ATOM 1118 C CA . THR A 1 144 ? -23.121 -21.617 5.904 1.00 61.72 144 THR A CA 1
ATOM 1119 C C . THR A 1 144 ? -23.197 -21.930 4.410 1.00 61.72 144 THR A C 1
ATOM 1121 O O . THR A 1 144 ? -23.882 -22.879 4.010 1.00 61.72 144 THR A O 1
ATOM 1124 N N . ARG A 1 145 ? -22.460 -21.181 3.579 1.00 65.81 145 ARG A N 1
ATOM 1125 C CA . ARG A 1 145 ? -22.265 -21.543 2.165 1.00 65.81 145 ARG A CA 1
ATOM 1126 C C . ARG A 1 145 ? -21.844 -23.020 2.047 1.00 65.81 145 ARG A C 1
ATOM 1128 O O . ARG A 1 145 ? -21.182 -23.556 2.945 1.00 65.81 145 ARG A O 1
ATOM 1135 N N . LEU A 1 146 ? -22.310 -23.697 0.992 1.00 55.91 146 LEU A N 1
ATOM 1136 C CA . LEU A 1 146 ? -22.162 -25.147 0.809 1.00 55.91 146 LEU A CA 1
ATOM 1137 C C . LEU A 1 146 ? -20.691 -25.567 0.920 1.00 55.91 146 LEU A C 1
ATOM 1139 O O . LEU A 1 146 ? -19.845 -25.099 0.167 1.00 55.91 146 LEU A O 1
ATOM 1143 N N . LEU A 1 147 ? -20.399 -26.480 1.848 1.00 51.34 147 LEU A N 1
ATOM 1144 C CA . LEU A 1 147 ? -19.047 -26.974 2.095 1.00 51.34 147 LEU A CA 1
ATOM 1145 C C . LEU A 1 147 ? -19.062 -28.498 2.001 1.00 51.34 147 LEU A C 1
ATOM 1147 O O . LEU A 1 147 ? -19.671 -29.186 2.826 1.00 51.34 147 LEU A O 1
ATOM 1151 N N . TYR A 1 148 ? -18.430 -29.037 0.960 1.00 51.84 148 TYR A N 1
ATOM 1152 C CA . TYR A 1 148 ? -18.289 -30.481 0.818 1.00 51.84 148 TYR A CA 1
ATOM 1153 C C . TYR A 1 148 ? -17.237 -30.953 1.819 1.00 51.84 148 TYR A C 1
ATOM 1155 O O . TYR A 1 148 ? -16.054 -30.667 1.692 1.00 51.84 148 TYR A O 1
ATOM 1163 N N . VAL A 1 149 ? -17.682 -31.662 2.853 1.00 56.12 149 VAL A N 1
ATOM 1164 C CA . VAL A 1 149 ? -16.801 -32.271 3.866 1.00 56.12 149 VAL A CA 1
ATOM 1165 C C . VAL A 1 149 ? -16.381 -33.701 3.498 1.00 56.12 149 VAL A C 1
ATOM 1167 O O . VAL A 1 149 ? -15.629 -34.336 4.232 1.00 56.12 149 VAL A O 1
ATOM 1170 N N . ALA A 1 150 ? -16.899 -34.222 2.381 1.00 57.41 150 ALA A N 1
ATOM 1171 C CA . ALA A 1 150 ? -16.582 -35.527 1.812 1.00 57.41 150 ALA A CA 1
ATOM 1172 C C . ALA A 1 150 ? -16.914 -35.544 0.310 1.00 57.41 150 ALA A C 1
ATOM 1174 O O . ALA A 1 150 ? -17.776 -34.789 -0.144 1.00 57.41 150 ALA A O 1
ATOM 1175 N N . GLU A 1 151 ? -16.256 -36.430 -0.441 1.00 70.56 151 GLU A N 1
ATOM 1176 C CA . GLU A 1 151 ? -16.508 -36.630 -1.871 1.00 70.56 151 GLU A CA 1
ATOM 1177 C C . GLU A 1 151 ? -17.966 -37.045 -2.133 1.00 70.56 151 GLU A C 1
ATOM 1179 O O . GLU A 1 151 ? -18.492 -37.967 -1.502 1.00 70.56 151 GLU A O 1
ATOM 1184 N N . GLN A 1 152 ? -18.616 -36.367 -3.081 1.00 69.69 152 GLN A N 1
ATOM 1185 C CA . GLN A 1 152 ? -19.957 -36.704 -3.552 1.00 69.69 152 GLN A CA 1
ATOM 1186 C C . GLN A 1 152 ? -19.895 -37.226 -4.984 1.00 69.69 152 GLN A C 1
ATOM 1188 O O . GLN A 1 152 ? -19.071 -36.783 -5.778 1.00 69.69 152 GLN A O 1
ATOM 1193 N N . THR A 1 153 ? -20.767 -38.174 -5.324 1.00 77.94 153 THR A N 1
ATOM 1194 C CA . THR A 1 153 ? -20.845 -38.744 -6.674 1.00 77.94 153 THR A CA 1
ATOM 1195 C C . THR A 1 153 ? -22.291 -38.816 -7.144 1.00 77.94 153 THR A C 1
ATOM 1197 O O . THR A 1 153 ? -23.204 -39.034 -6.345 1.00 77.94 153 THR A O 1
ATOM 1200 N N . THR A 1 154 ? -22.499 -38.654 -8.447 1.00 71.56 154 THR A N 1
ATOM 1201 C CA . THR A 1 154 ? -23.764 -38.956 -9.122 1.00 71.56 154 THR A CA 1
ATOM 1202 C C . THR A 1 154 ? -23.593 -40.161 -10.041 1.00 71.56 154 THR A C 1
ATOM 1204 O O . THR A 1 154 ? -22.484 -40.465 -10.480 1.00 71.56 154 THR A O 1
ATOM 1207 N N . VAL A 1 155 ? -24.684 -40.875 -10.317 1.00 69.75 155 VAL A N 1
ATOM 1208 C CA . VAL A 1 155 ? -24.698 -42.014 -11.242 1.00 69.75 155 VAL A CA 1
ATOM 1209 C C . VAL A 1 155 ? -25.616 -41.675 -12.405 1.00 69.75 155 VAL A C 1
ATOM 1211 O O . VAL A 1 155 ? -26.823 -41.515 -12.220 1.00 69.75 155 VAL A O 1
ATOM 1214 N N . HIS A 1 156 ? -25.042 -41.576 -13.599 1.00 68.69 156 HIS A N 1
ATOM 1215 C CA . HIS A 1 156 ? -25.780 -41.314 -14.832 1.00 68.69 156 HIS A CA 1
ATOM 1216 C C . HIS A 1 156 ? -26.607 -42.529 -15.263 1.00 68.69 156 HIS A C 1
ATOM 1218 O O . HIS A 1 156 ? -26.331 -43.665 -14.871 1.00 68.69 156 HIS A O 1
ATOM 1224 N N . GLU A 1 157 ? -27.619 -42.312 -16.110 1.00 59.28 157 GLU A N 1
ATOM 1225 C CA . GLU A 1 157 ? -28.499 -43.385 -16.613 1.00 59.28 157 GLU A CA 1
ATOM 1226 C C . GLU A 1 157 ? -27.740 -44.494 -17.374 1.00 59.28 157 GLU A C 1
ATOM 1228 O O . GLU A 1 157 ? -28.227 -45.622 -17.475 1.00 59.28 157 GLU A O 1
ATOM 1233 N N . ASP A 1 158 ? -26.535 -44.203 -17.875 1.00 68.50 158 ASP A N 1
ATOM 1234 C CA . ASP A 1 158 ? -25.633 -45.150 -18.541 1.00 68.50 158 ASP A CA 1
ATOM 1235 C C . ASP A 1 158 ? -24.720 -45.938 -17.573 1.00 68.50 158 ASP A C 1
ATOM 1237 O O . ASP A 1 158 ? -23.959 -46.806 -18.005 1.00 68.50 158 ASP A O 1
ATOM 1241 N N . GLY A 1 159 ? -24.821 -45.677 -16.264 1.00 58.97 159 GLY A N 1
ATOM 1242 C CA . GLY A 1 159 ? -24.062 -46.341 -15.205 1.00 58.97 159 GLY A CA 1
ATOM 1243 C C . GLY A 1 159 ? -22.698 -45.721 -14.894 1.00 58.97 159 GLY A C 1
ATOM 1244 O O . GLY A 1 159 ? -21.963 -46.292 -14.085 1.00 58.97 159 GLY A O 1
ATOM 1245 N N . LYS A 1 160 ? -22.335 -44.581 -15.498 1.00 68.62 160 LYS A N 1
ATOM 1246 C CA . LYS A 1 160 ? -21.111 -43.852 -15.136 1.00 68.62 160 LYS A CA 1
ATOM 1247 C C . LYS A 1 160 ? -21.275 -43.138 -13.798 1.00 68.62 160 LYS A C 1
ATOM 1249 O O . LYS A 1 160 ? -22.259 -42.436 -13.585 1.00 68.62 160 LYS A O 1
ATOM 1254 N N . VAL A 1 161 ? -20.289 -43.316 -12.921 1.00 70.31 161 VAL A N 1
ATOM 1255 C CA . VAL A 1 161 ? -20.166 -42.575 -11.661 1.00 70.31 161 VAL A CA 1
ATOM 1256 C C . VAL A 1 161 ? -19.323 -41.333 -11.933 1.00 70.31 161 VAL A C 1
ATOM 1258 O O . VAL A 1 161 ? -18.198 -41.465 -12.411 1.00 70.31 161 VAL A O 1
ATOM 1261 N N . GLU A 1 162 ? -19.861 -40.152 -11.652 1.00 75.69 162 GLU A N 1
ATOM 1262 C CA . GLU A 1 162 ? -19.159 -38.874 -11.794 1.00 75.69 162 GLU A CA 1
ATOM 1263 C C . GLU A 1 162 ? -19.008 -38.213 -10.423 1.00 75.69 162 GLU A C 1
ATOM 1265 O O . GLU A 1 162 ? -19.986 -38.068 -9.687 1.00 75.69 162 GLU A O 1
ATOM 1270 N N . THR A 1 163 ? -17.778 -37.831 -10.076 1.00 80.12 163 THR A N 1
ATOM 1271 C CA . THR A 1 163 ? -17.480 -37.036 -8.881 1.00 80.12 163 THR A CA 1
ATOM 1272 C C . THR A 1 163 ? -18.036 -35.624 -9.054 1.00 80.12 163 THR A C 1
ATOM 1274 O O . THR A 1 163 ? -17.740 -34.951 -10.039 1.00 80.12 163 THR A O 1
ATOM 1277 N N . LEU A 1 164 ? -18.843 -35.178 -8.092 1.00 80.06 164 LEU A N 1
ATOM 1278 C CA . LEU A 1 164 ? -19.429 -33.842 -8.076 1.00 80.06 164 LEU A CA 1
ATOM 1279 C C . LEU A 1 164 ? -18.422 -32.835 -7.519 1.00 80.06 164 LEU A C 1
ATOM 1281 O O . LEU A 1 164 ? -17.813 -33.064 -6.472 1.00 80.06 164 LEU A O 1
ATOM 1285 N N . TYR A 1 165 ? -18.294 -31.714 -8.220 1.00 83.62 165 TYR A N 1
ATOM 1286 C CA . TYR A 1 165 ? -17.489 -30.569 -7.815 1.00 83.62 165 TYR A CA 1
ATOM 1287 C C . TYR A 1 165 ? -18.428 -29.440 -7.381 1.00 83.62 165 TYR A C 1
ATOM 1289 O O . TYR A 1 165 ? -19.436 -29.231 -8.059 1.00 83.62 165 TYR A O 1
ATOM 1297 N N . PRO A 1 166 ? -18.152 -28.758 -6.258 1.00 81.31 166 PRO A N 1
ATOM 1298 C CA . PRO A 1 166 ? -18.938 -27.599 -5.847 1.00 81.31 166 PRO A CA 1
ATOM 1299 C C . PRO A 1 166 ? -18.649 -26.394 -6.757 1.00 81.31 166 PRO A C 1
ATOM 1301 O O . PRO A 1 166 ? -17.630 -26.375 -7.445 1.00 81.31 166 PRO A O 1
ATOM 1304 N N . GLU A 1 167 ? -19.509 -25.377 -6.716 1.00 81.56 167 GLU A N 1
ATOM 1305 C CA . GLU A 1 167 ? -19.156 -24.027 -7.193 1.00 81.56 167 GLU A CA 1
ATOM 1306 C C . GLU A 1 167 ? -17.929 -23.498 -6.423 1.00 81.56 167 GLU A C 1
ATOM 1308 O O . GLU A 1 167 ? -17.698 -23.951 -5.286 1.00 81.56 167 GLU A O 1
ATOM 1313 N N . PRO A 1 168 ? -17.136 -22.564 -6.983 1.00 85.69 168 PRO A N 1
ATOM 1314 C CA . PRO A 1 168 ? -16.001 -22.005 -6.265 1.00 85.69 168 PRO A CA 1
ATOM 1315 C C . PRO A 1 168 ? -16.410 -21.405 -4.927 1.00 85.69 168 PRO A C 1
ATOM 1317 O O . PRO A 1 168 ? -17.420 -20.713 -4.784 1.00 85.69 168 PRO A O 1
ATOM 1320 N N . ARG A 1 169 ? -15.602 -21.680 -3.903 1.00 82.06 169 ARG A N 1
ATOM 1321 C CA . ARG A 1 169 ? -15.849 -21.134 -2.567 1.00 82.06 169 ARG A CA 1
ATOM 1322 C C . ARG A 1 169 ? -15.382 -19.685 -2.455 1.00 82.06 169 ARG A C 1
ATOM 1324 O O . ARG A 1 169 ? -15.980 -18.922 -1.691 1.00 82.06 169 ARG A O 1
ATOM 1331 N N . SER A 1 170 ? -14.305 -19.335 -3.149 1.00 89.88 170 SER A N 1
ATOM 1332 C CA . SER A 1 170 ? -13.850 -17.958 -3.270 1.00 89.88 170 SER A CA 1
ATOM 1333 C C . SER A 1 170 ? -14.133 -17.457 -4.686 1.00 89.88 170 SER A C 1
ATOM 1335 O O . SER A 1 170 ? -13.869 -18.185 -5.644 1.00 89.88 170 SER A O 1
ATOM 1337 N N . PRO A 1 171 ? -14.664 -16.235 -4.832 1.00 93.44 171 PRO A N 1
ATOM 1338 C CA . PRO A 1 171 ? -14.849 -15.608 -6.134 1.00 93.44 171 PRO A CA 1
ATOM 1339 C C . PRO A 1 171 ? -13.521 -15.123 -6.735 1.00 93.44 171 PRO A C 1
ATOM 1341 O O . PRO A 1 171 ? -13.483 -14.747 -7.899 1.00 93.44 171 PRO A O 1
ATOM 1344 N N . ILE A 1 172 ? -12.429 -15.138 -5.958 1.00 96.19 172 ILE A N 1
ATOM 1345 C CA . ILE A 1 172 ? -11.129 -14.631 -6.390 1.00 96.19 172 ILE A CA 1
ATOM 1346 C C . ILE A 1 172 ? -9.979 -15.445 -5.779 1.00 96.19 172 ILE A C 1
ATOM 1348 O O . ILE A 1 172 ? -9.348 -15.037 -4.813 1.00 96.19 172 ILE A O 1
ATOM 1352 N N . ASP A 1 173 ? -9.706 -16.646 -6.287 1.00 97.06 173 ASP A N 1
ATOM 1353 C CA . ASP A 1 173 ? -8.627 -17.507 -5.784 1.00 97.06 173 ASP A CA 1
ATOM 1354 C C . ASP A 1 173 ? -7.271 -17.165 -6.415 1.00 97.06 173 ASP A C 1
ATOM 1356 O O . ASP A 1 173 ? -6.288 -16.973 -5.692 1.00 97.06 173 ASP A O 1
ATOM 1360 N N . ILE A 1 174 ? -7.215 -17.108 -7.748 1.00 98.00 174 ILE A N 1
ATOM 1361 C CA . ILE A 1 174 ? -6.002 -16.859 -8.532 1.00 98.00 174 ILE A CA 1
ATOM 1362 C C . ILE A 1 174 ? -6.238 -15.655 -9.440 1.00 98.00 174 ILE A C 1
ATOM 1364 O O . ILE A 1 174 ? -7.230 -15.613 -10.166 1.00 98.00 174 ILE A O 1
ATOM 1368 N N . ILE A 1 175 ? -5.302 -14.710 -9.426 1.00 98.19 175 ILE A N 1
ATOM 1369 C CA . ILE A 1 175 ? -5.316 -13.527 -10.293 1.00 98.19 175 ILE A CA 1
ATOM 1370 C C . ILE A 1 175 ? -4.043 -13.456 -11.128 1.00 98.19 175 ILE A C 1
ATOM 1372 O O . ILE A 1 175 ? -2.966 -13.868 -10.688 1.00 98.19 175 ILE A O 1
ATOM 1376 N N . THR A 1 176 ? -4.183 -12.905 -12.324 1.00 98.06 176 THR A N 1
ATOM 1377 C CA . THR A 1 176 ? -3.078 -12.503 -13.195 1.00 98.06 176 THR A CA 1
ATOM 1378 C C . THR A 1 176 ? -2.634 -11.087 -12.848 1.00 98.06 176 THR A C 1
ATOM 1380 O O . THR A 1 176 ? -3.471 -10.246 -12.531 1.00 98.06 176 THR A O 1
ATOM 1383 N N . ILE A 1 177 ? -1.333 -10.828 -12.903 1.00 97.94 177 ILE A N 1
ATOM 1384 C CA . ILE A 1 177 ? -0.742 -9.500 -12.736 1.00 97.94 177 ILE A CA 1
ATOM 1385 C C . ILE A 1 177 ? 0.080 -9.213 -13.988 1.00 97.94 177 ILE A C 1
ATOM 1387 O O . ILE A 1 177 ? 0.938 -10.027 -14.330 1.00 97.94 177 ILE A O 1
ATOM 1391 N N . ALA A 1 178 ? -0.214 -8.120 -14.688 1.00 96.38 178 ALA A N 1
ATOM 1392 C CA . ALA A 1 178 ? 0.447 -7.799 -15.949 1.00 96.38 178 ALA A CA 1
ATOM 1393 C C . ALA A 1 178 ? 1.804 -7.114 -15.745 1.00 96.38 178 ALA A C 1
ATOM 1395 O O . ALA A 1 178 ? 2.771 -7.474 -16.410 1.00 96.38 178 ALA A O 1
ATOM 1396 N N . ASP A 1 179 ? 1.877 -6.185 -14.793 1.00 95.44 179 ASP A N 1
ATOM 1397 C CA . ASP A 1 179 ? 3.012 -5.289 -14.592 1.00 95.44 179 ASP A CA 1
ATOM 1398 C C . ASP A 1 179 ? 3.182 -4.885 -13.110 1.00 95.44 179 ASP A C 1
ATOM 1400 O O . ASP A 1 179 ? 2.531 -5.421 -12.204 1.00 95.44 179 ASP A O 1
ATOM 1404 N N . GLU A 1 180 ? 4.119 -3.968 -12.847 1.00 93.31 180 GLU A N 1
ATOM 1405 C CA . GLU A 1 180 ? 4.397 -3.472 -11.496 1.00 93.31 180 GLU A CA 1
ATOM 1406 C C . GLU A 1 180 ? 3.253 -2.611 -10.934 1.00 93.31 180 GLU A C 1
ATOM 1408 O O . GLU A 1 180 ? 2.912 -2.767 -9.760 1.00 93.31 180 GLU A O 1
ATOM 1413 N N . ASP A 1 181 ? 2.610 -1.776 -11.753 1.00 93.25 181 ASP A N 1
ATOM 1414 C CA . ASP A 1 181 ? 1.511 -0.902 -11.319 1.00 93.25 181 ASP A CA 1
ATOM 1415 C C . ASP A 1 181 ? 0.305 -1.722 -10.843 1.00 93.25 181 ASP A C 1
ATOM 1417 O O . ASP A 1 181 ? -0.293 -1.451 -9.795 1.00 93.25 181 ASP A O 1
ATOM 1421 N N . MET A 1 182 ? -0.028 -2.788 -11.572 1.00 96.81 182 MET A N 1
ATOM 1422 C CA . MET A 1 182 ? -1.071 -3.733 -11.191 1.00 96.81 182 MET A CA 1
ATOM 1423 C C . MET A 1 182 ? -0.685 -4.521 -9.933 1.00 96.81 182 MET A C 1
ATOM 1425 O O . MET A 1 182 ? -1.540 -4.769 -9.078 1.00 96.81 182 MET A O 1
ATOM 1429 N N . TYR A 1 183 ? 0.594 -4.889 -9.776 1.00 96.19 183 TYR A N 1
ATOM 1430 C CA . TYR A 1 183 ? 1.085 -5.520 -8.547 1.00 96.19 183 TYR A CA 1
ATOM 1431 C C . TYR A 1 183 ? 0.869 -4.609 -7.336 1.00 96.19 183 TYR A C 1
ATOM 1433 O O . TYR A 1 183 ? 0.302 -5.048 -6.334 1.00 96.19 183 TYR A O 1
ATOM 1441 N N . ASP A 1 184 ? 1.287 -3.347 -7.433 1.00 92.88 184 ASP A N 1
ATOM 1442 C CA . ASP A 1 184 ? 1.183 -2.375 -6.345 1.00 92.88 184 ASP A CA 1
ATOM 1443 C C . ASP A 1 184 ? -0.274 -2.014 -6.045 1.00 92.88 184 ASP A C 1
ATOM 1445 O O . ASP A 1 184 ? -0.664 -1.920 -4.877 1.00 92.88 184 ASP A O 1
ATOM 1449 N N . THR A 1 185 ? -1.117 -1.938 -7.077 1.00 94.69 185 THR A N 1
ATOM 1450 C CA . THR A 1 185 ? -2.570 -1.787 -6.927 1.00 94.69 185 THR A CA 1
ATOM 1451 C C . THR A 1 185 ? -3.153 -2.942 -6.111 1.00 94.69 185 THR A C 1
ATOM 1453 O O . THR A 1 185 ? -3.823 -2.714 -5.101 1.00 94.69 185 THR A O 1
ATOM 1456 N N . PHE A 1 186 ? -2.852 -4.193 -6.468 1.00 96.94 186 PHE A N 1
ATOM 1457 C CA . PHE A 1 186 ? -3.367 -5.362 -5.752 1.00 96.94 186 PHE A CA 1
ATOM 1458 C C . PHE A 1 186 ? -2.789 -5.519 -4.341 1.00 96.94 186 PHE A C 1
ATOM 1460 O O . PHE A 1 186 ? -3.500 -5.981 -3.441 1.00 96.94 186 PHE A O 1
ATOM 1467 N N . ASP A 1 187 ? -1.536 -5.123 -4.110 1.00 94.19 187 ASP A N 1
ATOM 1468 C CA . ASP A 1 187 ? -0.963 -5.064 -2.761 1.00 94.19 187 ASP A CA 1
ATOM 1469 C C . ASP A 1 187 ? -1.701 -4.023 -1.905 1.00 94.19 187 ASP A C 1
ATOM 1471 O O . ASP A 1 187 ? -2.114 -4.324 -0.782 1.00 94.19 187 ASP A O 1
ATOM 1475 N N . SER A 1 188 ? -1.982 -2.841 -2.469 1.00 90.25 188 SER A N 1
ATOM 1476 C CA . SER A 1 188 ? -2.742 -1.777 -1.798 1.00 90.25 188 SER A CA 1
ATOM 1477 C C . SER A 1 188 ? -4.173 -2.202 -1.441 1.00 90.25 188 SER A C 1
ATOM 1479 O O . SER A 1 188 ? -4.691 -1.828 -0.386 1.00 90.25 188 SER A O 1
ATOM 1481 N N . TRP A 1 189 ? -4.792 -3.048 -2.273 1.00 91.75 189 TRP A N 1
ATOM 1482 C CA . TRP A 1 189 ? -6.105 -3.651 -2.024 1.00 91.75 189 TRP A CA 1
ATOM 1483 C C . TRP A 1 189 ? -6.061 -4.812 -1.016 1.00 91.75 189 TRP A C 1
ATOM 1485 O O . TRP A 1 189 ? -7.106 -5.342 -0.633 1.00 91.75 189 TRP A O 1
ATOM 1495 N N . GLY A 1 190 ? -4.869 -5.223 -0.568 1.00 93.44 190 GLY A N 1
ATOM 1496 C CA . GLY A 1 190 ? -4.678 -6.336 0.361 1.00 93.44 190 GLY A CA 1
ATOM 1497 C C . GLY A 1 190 ? -4.925 -7.712 -0.263 1.00 93.44 190 GLY A C 1
ATOM 1498 O O . GLY A 1 190 ? -5.185 -8.678 0.462 1.00 93.44 190 GLY A O 1
ATOM 1499 N N . LEU A 1 191 ? -4.867 -7.825 -1.595 1.00 95.31 191 LEU A N 1
ATOM 1500 C CA . LEU A 1 191 ? -5.044 -9.089 -2.316 1.00 95.31 191 LEU A CA 1
ATOM 1501 C C . LEU A 1 191 ? -3.806 -9.980 -2.235 1.00 95.31 191 LEU A C 1
ATOM 1503 O O . LEU A 1 191 ? -3.935 -11.202 -2.283 1.00 95.31 191 LEU A O 1
ATOM 1507 N N . LEU A 1 192 ? -2.614 -9.402 -2.118 1.00 95.00 192 LEU A N 1
ATOM 1508 C CA . LEU A 1 192 ? -1.361 -10.145 -2.188 1.00 95.00 192 LEU A CA 1
ATOM 1509 C C . LEU A 1 192 ? -0.919 -10.639 -0.805 1.00 95.00 192 LEU A C 1
ATOM 1511 O O . LEU A 1 192 ? -1.073 -9.963 0.211 1.00 95.00 192 LEU A O 1
ATOM 1515 N N . LYS A 1 193 ? -0.365 -11.856 -0.746 1.00 91.19 193 LYS A N 1
ATOM 1516 C CA . LYS A 1 193 ? 0.191 -12.420 0.493 1.00 91.19 193 LYS A CA 1
ATOM 1517 C C . LYS A 1 193 ? 1.503 -13.161 0.249 1.00 91.19 193 LYS A C 1
ATOM 1519 O O . LYS A 1 193 ? 1.655 -13.775 -0.804 1.00 91.19 193 LYS A O 1
ATOM 1524 N N . PRO A 1 194 ? 2.414 -13.207 1.239 1.00 91.88 194 PRO A N 1
ATOM 1525 C CA . PRO A 1 194 ? 3.668 -13.939 1.102 1.00 91.88 194 PRO A CA 1
ATOM 1526 C C . PRO A 1 194 ? 3.449 -15.428 0.794 1.00 91.88 194 PRO A C 1
ATOM 1528 O O . PRO A 1 194 ? 2.715 -16.121 1.505 1.00 91.88 194 PRO A O 1
ATOM 1531 N N . ILE A 1 195 ? 4.140 -15.941 -0.227 1.00 86.31 195 ILE A N 1
ATOM 1532 C CA . ILE A 1 195 ? 4.081 -17.355 -0.653 1.00 86.31 195 ILE A CA 1
ATOM 1533 C C . ILE A 1 195 ? 5.385 -18.128 -0.383 1.00 86.31 195 ILE A C 1
ATOM 1535 O O . ILE A 1 195 ? 5.470 -19.338 -0.615 1.00 86.31 195 ILE A O 1
ATOM 1539 N N . GLU A 1 196 ? 6.404 -17.456 0.158 1.00 79.94 196 GLU A N 1
ATOM 1540 C CA . GLU A 1 196 ? 7.709 -18.045 0.459 1.00 79.94 196 GLU A CA 1
ATOM 1541 C C . GLU A 1 196 ? 7.628 -19.157 1.523 1.00 79.94 196 GLU A C 1
ATOM 1543 O O . GLU A 1 196 ? 6.884 -19.061 2.501 1.00 79.94 196 GLU A O 1
ATOM 1548 N N . ALA A 1 197 ? 8.447 -20.207 1.361 1.00 63.38 197 ALA A N 1
ATOM 1549 C CA . ALA A 1 197 ? 8.719 -21.286 2.332 1.00 63.38 197 ALA A CA 1
ATOM 1550 C C . ALA A 1 197 ? 7.516 -22.109 2.853 1.00 63.38 197 ALA A C 1
ATOM 1552 O O . ALA A 1 197 ? 7.726 -23.112 3.539 1.00 63.38 197 ALA A O 1
ATOM 1553 N N . THR A 1 198 ? 6.288 -21.724 2.509 1.00 67.00 198 THR A N 1
ATOM 1554 C CA . THR A 1 198 ? 5.045 -22.268 3.070 1.00 67.00 198 THR A CA 1
ATOM 1555 C C . THR A 1 198 ? 4.480 -23.404 2.216 1.00 67.00 198 THR A C 1
ATOM 1557 O O . THR A 1 198 ? 3.881 -24.330 2.757 1.00 67.00 198 THR A O 1
ATOM 1560 N N . TYR A 1 199 ? 4.740 -23.391 0.904 1.00 79.00 199 TYR A N 1
ATOM 1561 C CA . TYR A 1 199 ? 4.141 -24.327 -0.052 1.00 79.00 199 TYR A CA 1
ATOM 1562 C C . TYR A 1 199 ? 5.195 -25.159 -0.790 1.00 79.00 199 TYR A C 1
ATOM 1564 O O . TYR A 1 199 ? 6.229 -24.644 -1.222 1.00 79.00 199 TYR A O 1
ATOM 1572 N N . THR A 1 200 ? 4.912 -26.451 -0.981 1.00 85.62 200 THR A N 1
ATOM 1573 C CA . THR A 1 200 ? 5.771 -27.352 -1.778 1.00 85.62 200 THR A CA 1
ATOM 1574 C C . THR A 1 200 ? 5.887 -26.854 -3.223 1.00 85.62 200 THR A C 1
ATOM 1576 O O . THR A 1 200 ? 6.984 -26.845 -3.782 1.00 85.62 200 THR A O 1
ATOM 1579 N N . SER A 1 201 ? 4.786 -26.349 -3.784 1.00 88.25 201 SER A N 1
ATOM 1580 C CA . SER A 1 201 ? 4.721 -25.799 -5.140 1.00 88.25 201 SER A CA 1
ATOM 1581 C C . SER A 1 201 ? 5.670 -24.631 -5.370 1.00 88.25 201 SER A C 1
ATOM 1583 O O . SER A 1 201 ? 6.340 -24.591 -6.397 1.00 88.25 201 SER A O 1
ATOM 1585 N N . TYR A 1 202 ? 5.842 -23.739 -4.388 1.00 89.44 202 TYR A N 1
ATOM 1586 C CA . TYR A 1 202 ? 6.821 -22.649 -4.481 1.00 89.44 202 TYR A CA 1
ATOM 1587 C C . TYR A 1 202 ? 8.249 -23.185 -4.700 1.00 89.44 202 TYR A C 1
ATOM 1589 O O . TYR A 1 202 ? 8.970 -22.723 -5.580 1.00 89.44 202 TYR A O 1
ATOM 1597 N N . GLN A 1 203 ? 8.647 -24.227 -3.962 1.00 89.12 203 GLN A N 1
ATOM 1598 C CA . GLN A 1 203 ? 9.977 -24.839 -4.100 1.00 89.12 203 GLN A CA 1
ATOM 1599 C C . GLN A 1 203 ? 10.166 -25.557 -5.444 1.00 89.12 203 GLN A C 1
ATOM 1601 O O . GLN A 1 203 ? 11.292 -25.681 -5.933 1.00 89.12 203 GLN A O 1
ATOM 1606 N N . ASN A 1 204 ? 9.087 -26.077 -6.030 1.00 90.88 204 ASN A N 1
ATOM 1607 C CA . ASN A 1 204 ? 9.130 -26.689 -7.352 1.00 90.88 204 ASN A CA 1
ATOM 1608 C C . ASN A 1 204 ? 9.220 -25.631 -8.449 1.00 90.88 204 ASN A C 1
ATOM 1610 O O . ASN A 1 204 ? 10.090 -25.744 -9.306 1.00 90.88 204 ASN A O 1
ATOM 1614 N N . LEU A 1 205 ? 8.409 -24.578 -8.370 1.00 92.88 205 LEU A N 1
ATOM 1615 C CA . LEU A 1 205 ? 8.404 -23.445 -9.297 1.00 92.88 205 LEU A CA 1
ATOM 1616 C C . LEU A 1 205 ? 9.779 -22.766 -9.404 1.00 92.88 205 LEU A C 1
ATOM 1618 O O . LEU A 1 205 ? 10.223 -22.459 -10.507 1.00 92.88 205 LEU A O 1
ATOM 1622 N N . GLN A 1 206 ? 10.529 -22.667 -8.301 1.00 91.19 206 GLN A N 1
ATOM 1623 C CA . GLN A 1 206 ? 11.922 -22.184 -8.297 1.00 91.19 206 GLN A CA 1
ATOM 1624 C C . GLN A 1 206 ? 12.896 -23.000 -9.169 1.00 91.19 206 GLN A C 1
ATOM 1626 O O . GLN A 1 206 ? 13.996 -22.535 -9.458 1.00 91.19 206 GLN A O 1
ATOM 1631 N N . LYS A 1 207 ? 12.530 -24.220 -9.580 1.00 90.56 207 LYS A N 1
ATOM 1632 C CA . LYS A 1 207 ? 13.325 -25.050 -10.503 1.00 90.56 207 LYS A CA 1
ATOM 1633 C C . LYS A 1 207 ? 12.993 -24.773 -11.972 1.00 90.56 207 LYS A C 1
ATOM 1635 O O . LYS A 1 207 ? 13.803 -25.111 -12.831 1.00 90.56 207 LYS A O 1
ATOM 1640 N N . TYR A 1 208 ? 11.815 -24.210 -12.248 1.00 90.31 208 TYR A N 1
ATOM 1641 C CA . TYR A 1 208 ? 11.289 -23.982 -13.597 1.00 90.31 208 TYR A CA 1
ATOM 1642 C C . TYR A 1 208 ? 11.317 -22.515 -14.020 1.00 90.31 208 TYR A C 1
ATOM 1644 O O . TYR A 1 208 ? 11.346 -22.249 -15.219 1.00 90.31 208 TYR A O 1
ATOM 1652 N N . ILE A 1 209 ? 11.334 -21.583 -13.065 1.00 91.75 209 ILE A N 1
ATOM 1653 C CA . ILE A 1 209 ? 11.406 -20.137 -13.297 1.00 91.75 209 ILE A CA 1
ATOM 1654 C C . ILE A 1 209 ? 12.822 -19.634 -13.009 1.00 91.75 209 ILE A C 1
ATOM 1656 O O . ILE A 1 209 ? 13.488 -20.107 -12.083 1.00 91.75 209 ILE A O 1
ATOM 1660 N N . TYR A 1 210 ? 13.307 -18.691 -13.821 1.00 91.69 210 TYR A N 1
ATOM 1661 C CA . TYR A 1 210 ? 14.669 -18.186 -13.692 1.00 91.69 210 TYR A CA 1
ATOM 1662 C C . TYR A 1 210 ? 14.897 -17.506 -12.321 1.00 91.69 210 TYR A C 1
ATOM 1664 O O . TYR A 1 210 ? 14.085 -16.669 -11.923 1.00 91.69 210 TYR A O 1
ATOM 1672 N N . PRO A 1 211 ? 15.990 -17.813 -11.586 1.00 91.00 211 PRO A N 1
ATOM 1673 C CA . PRO A 1 211 ? 16.154 -17.366 -10.197 1.00 91.00 211 PRO A CA 1
ATOM 1674 C C . PRO A 1 211 ? 16.151 -15.848 -9.993 1.00 91.00 211 PRO A C 1
ATOM 1676 O O . PRO A 1 211 ? 15.784 -15.392 -8.907 1.00 91.00 211 PRO A O 1
ATOM 1679 N N . THR A 1 212 ? 16.558 -15.075 -11.009 1.00 91.44 212 THR A N 1
ATOM 1680 C CA . THR A 1 212 ? 16.608 -13.611 -10.919 1.00 91.44 212 THR A CA 1
ATOM 1681 C C . THR A 1 212 ? 15.246 -13.037 -10.561 1.00 91.44 212 THR A C 1
ATOM 1683 O O . THR A 1 212 ? 15.202 -12.259 -9.615 1.00 91.44 212 THR A O 1
ATOM 1686 N N . TYR A 1 213 ? 14.154 -13.502 -11.179 1.00 92.75 213 TYR A N 1
ATOM 1687 C CA . TYR A 1 213 ? 12.797 -13.051 -10.856 1.00 92.75 213 TYR A CA 1
ATOM 1688 C C . TYR A 1 213 ? 12.518 -13.085 -9.345 1.00 92.75 213 TYR A C 1
ATOM 1690 O O . TYR A 1 213 ? 12.268 -12.054 -8.731 1.00 92.75 213 TYR A O 1
ATOM 1698 N N . PHE A 1 214 ? 12.664 -14.252 -8.705 1.00 92.81 214 PHE A N 1
ATOM 1699 C CA . PHE A 1 214 ? 12.420 -14.385 -7.264 1.00 92.81 214 PHE A CA 1
ATOM 1700 C C . PHE A 1 214 ? 13.380 -13.551 -6.414 1.00 92.81 214 PHE A C 1
ATOM 1702 O O . PHE A 1 214 ? 12.973 -12.984 -5.401 1.00 92.81 214 PHE A O 1
ATOM 1709 N N . SER A 1 215 ? 14.661 -13.488 -6.795 1.00 91.50 215 SER A N 1
ATOM 1710 C CA . SER A 1 215 ? 15.649 -12.710 -6.043 1.00 91.50 215 SER A CA 1
ATOM 1711 C C . SER A 1 215 ? 15.368 -11.206 -6.094 1.00 91.50 215 SER A C 1
ATOM 1713 O O . SER A 1 215 ? 15.516 -10.540 -5.072 1.00 91.50 215 SER A O 1
ATOM 1715 N N . GLN A 1 216 ? 14.934 -10.694 -7.251 1.00 91.12 216 GLN A N 1
ATOM 1716 C CA . GLN A 1 216 ? 14.677 -9.272 -7.460 1.00 91.12 216 GLN A CA 1
ATOM 1717 C C . GLN A 1 216 ? 13.310 -8.869 -6.913 1.00 91.12 216 GLN A C 1
ATOM 1719 O O . GLN A 1 216 ? 13.245 -7.879 -6.197 1.00 91.12 216 GLN A O 1
ATOM 1724 N N . LEU A 1 217 ? 12.257 -9.680 -7.091 1.00 91.81 217 LEU A N 1
ATOM 1725 C CA . LEU A 1 217 ? 10.968 -9.454 -6.418 1.00 91.81 217 LEU A CA 1
ATOM 1726 C C . LEU A 1 217 ? 11.154 -9.308 -4.904 1.00 91.81 217 LEU A C 1
ATOM 1728 O O . LEU A 1 217 ? 10.648 -8.371 -4.291 1.00 91.81 217 LEU A O 1
ATOM 1732 N N . LYS A 1 218 ? 11.955 -10.192 -4.297 1.00 91.12 218 LYS A N 1
ATOM 1733 C CA . LYS A 1 218 ? 12.274 -10.108 -2.870 1.00 91.12 218 LYS A CA 1
ATOM 1734 C C . LYS A 1 218 ? 13.078 -8.855 -2.511 1.00 91.12 218 LYS A C 1
ATOM 1736 O O . LYS A 1 218 ? 12.862 -8.302 -1.438 1.00 91.12 218 LYS A O 1
ATOM 1741 N N . ALA A 1 219 ? 14.024 -8.442 -3.352 1.00 87.06 219 ALA A N 1
ATOM 1742 C CA . ALA A 1 219 ? 14.831 -7.250 -3.105 1.00 87.06 219 ALA A CA 1
ATOM 1743 C C . ALA A 1 219 ? 13.988 -5.966 -3.174 1.00 87.06 219 ALA A C 1
ATOM 1745 O O . ALA A 1 219 ? 14.140 -5.105 -2.314 1.00 87.06 219 ALA A O 1
ATOM 1746 N N . LEU A 1 220 ? 13.080 -5.881 -4.150 1.00 87.56 220 LEU A N 1
ATOM 1747 C CA . LEU A 1 220 ? 12.240 -4.711 -4.405 1.00 87.56 220 LEU A CA 1
ATOM 1748 C C . LEU A 1 220 ? 11.055 -4.611 -3.438 1.00 87.56 220 LEU A C 1
ATOM 1750 O O . LEU A 1 220 ? 10.801 -3.547 -2.887 1.00 87.56 220 LEU A O 1
ATOM 1754 N N . LYS A 1 221 ? 10.340 -5.718 -3.198 1.00 88.50 221 LYS A N 1
ATOM 1755 C CA . LYS A 1 221 ? 9.095 -5.734 -2.402 1.00 88.50 221 LYS A CA 1
ATOM 1756 C C . LYS A 1 221 ? 9.271 -6.346 -1.003 1.00 88.50 221 LYS A C 1
ATOM 1758 O O . LYS A 1 221 ? 8.323 -6.463 -0.233 1.00 88.50 221 LYS A O 1
ATOM 1763 N N . GLY A 1 222 ? 10.479 -6.785 -0.642 1.00 88.56 222 GLY A N 1
ATOM 1764 C CA . GLY A 1 222 ? 10.813 -7.384 0.662 1.00 88.56 222 GLY A CA 1
ATOM 1765 C C . GLY A 1 222 ? 10.373 -8.846 0.844 1.00 88.56 222 GLY A C 1
ATOM 1766 O O . GLY A 1 222 ? 11.023 -9.609 1.566 1.00 88.56 222 GLY A O 1
ATOM 1767 N N . THR A 1 223 ? 9.303 -9.273 0.173 1.00 91.06 223 THR A N 1
ATOM 1768 C CA . THR A 1 223 ? 8.817 -10.658 0.143 1.00 91.06 223 THR A CA 1
ATOM 1769 C C . THR A 1 223 ? 8.215 -10.993 -1.221 1.00 91.06 223 THR A C 1
ATOM 1771 O O . THR A 1 223 ? 7.863 -10.105 -1.988 1.00 91.06 223 THR A O 1
ATOM 1774 N N . VAL A 1 224 ? 8.126 -12.284 -1.538 1.00 93.50 224 VAL A N 1
ATOM 1775 C CA . VAL A 1 224 ? 7.515 -12.756 -2.784 1.00 93.50 224 VAL A CA 1
ATOM 1776 C C . VAL A 1 224 ? 6.050 -13.077 -2.509 1.00 93.50 224 VAL A C 1
ATOM 1778 O O . VAL A 1 224 ? 5.770 -13.997 -1.732 1.00 93.50 224 VAL A O 1
ATOM 1781 N N . CYS A 1 225 ? 5.139 -12.347 -3.157 1.00 94.56 225 CYS A N 1
ATOM 1782 C CA . CYS A 1 225 ? 3.690 -12.557 -3.055 1.00 94.56 225 CYS A CA 1
ATOM 1783 C C . CYS A 1 225 ? 3.038 -13.125 -4.327 1.00 94.56 225 CYS A C 1
ATOM 1785 O O . CYS A 1 225 ? 1.910 -13.610 -4.269 1.00 94.56 225 CYS A O 1
ATOM 1787 N N . ALA A 1 226 ? 3.742 -13.106 -5.459 1.00 95.31 226 ALA A N 1
ATOM 1788 C CA . ALA A 1 226 ? 3.264 -13.620 -6.740 1.00 95.31 226 ALA A CA 1
ATOM 1789 C C . ALA A 1 226 ? 4.307 -14.547 -7.379 1.00 95.31 226 ALA A C 1
ATOM 1791 O O . ALA A 1 226 ? 5.503 -14.461 -7.086 1.00 95.31 226 ALA A O 1
ATOM 1792 N N . ILE A 1 227 ? 3.848 -15.464 -8.229 1.00 96.06 227 ILE A N 1
ATOM 1793 C CA . ILE A 1 227 ? 4.698 -16.335 -9.037 1.00 96.06 227 ILE A CA 1
ATOM 1794 C C . ILE A 1 227 ? 4.922 -15.662 -10.389 1.00 96.06 227 ILE A C 1
ATOM 1796 O O . ILE A 1 227 ? 3.971 -15.564 -11.163 1.00 96.06 227 ILE A O 1
ATOM 1800 N N . PRO A 1 228 ? 6.154 -15.237 -10.696 1.00 95.31 228 PRO A N 1
ATOM 1801 C CA . PRO A 1 228 ? 6.463 -14.660 -11.989 1.00 95.31 228 PRO A CA 1
ATOM 1802 C C . PRO A 1 228 ? 6.399 -15.723 -13.075 1.00 95.31 228 PRO A C 1
ATOM 1804 O O . PRO A 1 228 ? 6.886 -16.846 -12.900 1.00 95.31 228 PRO A O 1
ATOM 1807 N N . ASN A 1 229 ? 5.809 -15.362 -14.205 1.00 92.06 229 ASN A N 1
ATOM 1808 C CA . ASN A 1 229 ? 5.831 -16.197 -15.385 1.00 92.06 229 ASN A CA 1
ATOM 1809 C C . ASN A 1 229 ? 7.244 -16.146 -15.961 1.00 92.06 229 ASN A C 1
ATOM 1811 O O . ASN A 1 229 ? 7.870 -15.097 -16.075 1.00 92.06 229 ASN A O 1
ATOM 1815 N N . ASN A 1 230 ? 7.799 -17.311 -16.284 1.00 91.25 230 ASN A N 1
ATOM 1816 C CA . ASN A 1 230 ? 9.134 -17.337 -16.862 1.00 91.25 230 ASN A CA 1
ATOM 1817 C C . ASN A 1 230 ? 9.048 -16.861 -18.315 1.00 91.25 230 ASN A C 1
ATOM 1819 O O . ASN A 1 230 ? 8.517 -17.596 -19.150 1.00 91.25 230 ASN A O 1
ATOM 1823 N N . ASN A 1 231 ? 9.563 -15.664 -18.588 1.00 90.19 231 ASN A N 1
ATOM 1824 C CA . ASN A 1 231 ? 9.632 -15.054 -19.912 1.00 90.19 231 ASN A CA 1
ATOM 1825 C C . ASN A 1 231 ? 11.069 -14.570 -20.212 1.00 90.19 231 ASN A C 1
ATOM 1827 O O . ASN A 1 231 ? 12.016 -14.877 -19.475 1.00 90.19 231 ASN A O 1
ATOM 1831 N N . MET A 1 232 ? 11.266 -13.863 -21.324 1.00 90.19 232 MET A N 1
ATOM 1832 C CA . MET A 1 232 ? 12.518 -13.172 -21.624 1.00 90.19 232 MET A CA 1
ATOM 1833 C C . MET A 1 232 ? 12.719 -11.995 -20.657 1.00 90.19 232 MET A C 1
ATOM 1835 O O . MET A 1 232 ? 11.920 -11.073 -20.630 1.00 90.19 232 MET A O 1
ATOM 1839 N N . LEU A 1 233 ? 13.800 -12.020 -19.872 1.00 90.88 233 LEU A N 1
ATOM 1840 C CA . LEU A 1 233 ? 14.084 -11.008 -18.838 1.00 90.88 233 LEU A CA 1
ATOM 1841 C C . LEU A 1 233 ? 14.796 -9.763 -19.360 1.00 90.88 233 LEU A C 1
ATOM 1843 O O . LEU A 1 233 ? 14.827 -8.730 -18.696 1.00 90.88 233 LEU A O 1
ATOM 1847 N N . ALA A 1 234 ? 15.510 -9.918 -20.467 1.00 93.00 234 ALA A N 1
ATOM 1848 C CA . ALA A 1 234 ? 16.388 -8.901 -21.007 1.00 93.00 234 ALA A CA 1
ATOM 1849 C C . ALA A 1 234 ? 16.743 -9.245 -22.451 1.00 93.00 234 ALA A C 1
ATOM 1851 O O . ALA A 1 234 ? 16.731 -10.413 -22.843 1.00 93.00 234 ALA A O 1
ATOM 1852 N N . GLU A 1 235 ? 17.146 -8.232 -23.208 1.00 95.12 235 GLU A N 1
ATOM 1853 C CA . GLU A 1 235 ? 17.489 -8.353 -24.621 1.00 95.12 235 GLU A CA 1
ATOM 1854 C C . GLU A 1 235 ? 18.914 -7.882 -24.890 1.00 95.12 235 GLU A C 1
ATOM 1856 O O . GLU A 1 235 ? 19.412 -6.940 -24.274 1.00 95.12 235 GLU A O 1
ATOM 1861 N N . TYR A 1 236 ? 19.572 -8.512 -25.857 1.00 96.06 236 TYR A N 1
ATOM 1862 C CA . TYR A 1 236 ? 20.774 -7.948 -26.452 1.00 96.06 236 TYR A CA 1
ATOM 1863 C C . TYR A 1 236 ? 20.399 -6.801 -27.386 1.00 96.06 236 TYR A C 1
ATOM 1865 O O . TYR A 1 236 ? 19.420 -6.896 -28.123 1.00 96.06 236 TYR A O 1
ATOM 1873 N N . THR A 1 237 ? 21.258 -5.787 -27.469 1.00 96.62 237 THR A N 1
ATOM 1874 C CA . THR A 1 237 ? 21.229 -4.834 -28.585 1.00 96.62 237 THR A CA 1
ATOM 1875 C C . THR A 1 237 ? 22.267 -5.253 -29.618 1.00 96.62 237 THR A C 1
ATOM 1877 O O . THR A 1 237 ? 23.451 -5.429 -29.301 1.00 96.62 237 THR A O 1
ATOM 1880 N N . TYR A 1 238 ? 21.843 -5.379 -30.871 1.00 96.88 238 TYR A N 1
ATOM 1881 C CA . TYR A 1 238 ? 22.666 -5.774 -32.006 1.00 96.88 238 TYR A CA 1
ATOM 1882 C C . TYR A 1 238 ? 22.801 -4.653 -33.030 1.00 96.88 238 TYR A C 1
ATOM 1884 O O . TYR A 1 238 ? 21.837 -3.974 -33.365 1.00 96.88 238 TYR A O 1
ATOM 1892 N N . LEU A 1 239 ? 23.996 -4.533 -33.600 1.00 97.44 239 LEU A N 1
ATOM 1893 C CA . LEU A 1 239 ? 24.249 -3.796 -34.828 1.00 97.44 239 LEU A CA 1
ATOM 1894 C C . LEU A 1 239 ? 24.169 -4.751 -36.016 1.00 97.44 239 LEU A C 1
ATOM 1896 O O . LEU A 1 239 ? 24.858 -5.773 -36.028 1.00 97.44 239 LEU A O 1
ATOM 1900 N N . LEU A 1 240 ? 23.388 -4.382 -37.026 1.00 97.19 240 LEU A N 1
ATOM 1901 C CA . LEU A 1 240 ? 23.325 -5.055 -38.318 1.00 97.19 240 LEU A CA 1
ATOM 1902 C C . LEU A 1 240 ? 23.947 -4.171 -39.398 1.00 97.19 240 LEU A C 1
ATOM 1904 O O . LEU A 1 240 ? 23.617 -2.990 -39.480 1.00 97.19 240 LEU A O 1
ATOM 1908 N N . VAL A 1 241 ? 24.801 -4.734 -40.254 1.00 97.25 241 VAL A N 1
ATOM 1909 C CA . VAL A 1 241 ? 25.437 -4.012 -41.372 1.00 97.25 241 VAL A CA 1
ATOM 1910 C C . VAL A 1 241 ? 25.331 -4.823 -42.659 1.00 97.25 241 VAL A C 1
ATOM 1912 O O . VAL A 1 241 ? 25.648 -6.005 -42.670 1.00 97.25 241 VAL A O 1
ATOM 1915 N N . ASP A 1 242 ? 24.863 -4.211 -43.746 1.00 97.00 242 ASP A N 1
ATOM 1916 C CA . ASP A 1 242 ? 24.703 -4.862 -45.052 1.00 97.00 242 ASP A CA 1
ATOM 1917 C C . ASP A 1 242 ? 26.049 -5.427 -45.542 1.00 97.00 242 ASP A C 1
ATOM 1919 O O . ASP A 1 242 ? 27.006 -4.670 -45.723 1.00 97.00 242 ASP A O 1
ATOM 1923 N N . LYS A 1 243 ? 26.116 -6.749 -45.758 1.00 95.00 243 LYS A N 1
ATOM 1924 C CA . LYS A 1 243 ? 27.347 -7.477 -46.116 1.00 95.00 243 LYS A CA 1
ATOM 1925 C C . LYS A 1 243 ? 27.935 -6.999 -47.437 1.00 95.00 243 LYS A C 1
ATOM 1927 O O . LYS A 1 243 ? 29.139 -6.778 -47.539 1.00 95.00 243 LYS A O 1
ATOM 1932 N N . GLU A 1 244 ? 27.090 -6.819 -48.454 1.00 95.12 244 GLU A N 1
ATOM 1933 C CA . GLU A 1 244 ? 27.546 -6.410 -49.785 1.00 95.12 244 GLU A CA 1
ATOM 1934 C C . GLU A 1 244 ? 28.133 -5.000 -49.744 1.00 95.12 244 GLU A C 1
ATOM 1936 O O . GLU A 1 244 ? 29.152 -4.724 -50.383 1.00 95.12 244 GLU A O 1
ATOM 1941 N N . LEU A 1 245 ? 27.509 -4.103 -48.978 1.00 97.19 245 LEU A N 1
ATOM 1942 C CA . LEU A 1 245 ? 28.003 -2.745 -48.795 1.00 97.19 245 LEU A CA 1
ATOM 1943 C C . LEU A 1 245 ? 29.258 -2.712 -47.919 1.00 97.19 245 LEU A C 1
ATOM 1945 O O . LEU A 1 245 ? 30.198 -1.988 -48.259 1.00 97.19 245 LEU A O 1
ATOM 1949 N N . ALA A 1 246 ? 29.302 -3.494 -46.839 1.00 96.31 246 ALA A N 1
ATOM 1950 C CA . ALA A 1 246 ? 30.467 -3.613 -45.967 1.00 96.31 246 ALA A CA 1
ATOM 1951 C C . ALA A 1 246 ? 31.696 -4.089 -46.754 1.00 96.31 246 ALA A C 1
ATOM 1953 O O . ALA A 1 246 ? 32.722 -3.407 -46.746 1.00 96.31 246 ALA A O 1
ATOM 1954 N N . ASP A 1 247 ? 31.561 -5.162 -47.538 1.00 96.31 247 ASP A N 1
ATOM 1955 C CA . ASP A 1 247 ? 32.616 -5.675 -48.419 1.00 96.31 247 ASP A CA 1
ATOM 1956 C C . ASP A 1 247 ? 33.020 -4.652 -49.490 1.00 96.31 247 ASP A C 1
ATOM 1958 O O . ASP A 1 247 ? 34.206 -4.447 -49.770 1.00 96.31 247 ASP A O 1
ATOM 1962 N N . LYS A 1 248 ? 32.040 -3.971 -50.100 1.00 97.50 248 LYS A N 1
ATOM 1963 C CA . LYS A 1 248 ? 32.284 -2.959 -51.139 1.00 97.50 248 LYS A CA 1
ATOM 1964 C C . LYS A 1 248 ? 33.076 -1.761 -50.618 1.00 97.50 248 LYS A C 1
ATOM 1966 O O . LYS A 1 248 ? 33.848 -1.169 -51.380 1.00 97.50 248 LYS A O 1
ATOM 1971 N N . TYR A 1 249 ? 32.874 -1.392 -49.356 1.00 97.44 249 TYR A N 1
ATOM 1972 C CA . TYR A 1 249 ? 33.495 -0.227 -48.731 1.00 97.44 249 TYR A CA 1
ATOM 1973 C C . TYR A 1 249 ? 34.588 -0.554 -47.707 1.00 97.44 249 TYR A C 1
ATOM 1975 O O . TYR A 1 249 ? 35.120 0.388 -47.111 1.00 97.44 249 TYR A O 1
ATOM 1983 N N . ASP A 1 250 ? 34.970 -1.832 -47.594 1.00 94.94 250 ASP A N 1
ATOM 1984 C CA . ASP A 1 250 ? 36.001 -2.368 -46.691 1.00 94.94 250 ASP A CA 1
ATOM 1985 C C . ASP A 1 250 ? 35.722 -2.041 -45.210 1.00 94.94 250 ASP A C 1
ATOM 1987 O O . ASP A 1 250 ? 36.618 -1.668 -44.451 1.00 94.94 250 ASP A O 1
ATOM 1991 N N . TYR A 1 251 ? 34.450 -2.128 -44.803 1.00 96.94 251 TYR A N 1
ATOM 1992 C CA . TYR A 1 251 ? 34.025 -1.949 -43.415 1.00 96.94 251 TYR A CA 1
ATOM 1993 C C . TYR A 1 251 ? 33.997 -3.294 -42.682 1.00 96.94 251 TYR A C 1
ATOM 1995 O O . TYR A 1 251 ? 33.383 -4.250 -43.143 1.00 96.94 251 TYR A O 1
ATOM 2003 N N . ASN A 1 252 ? 34.631 -3.363 -41.510 1.00 95.25 252 ASN A N 1
ATOM 2004 C CA . ASN A 1 252 ? 34.635 -4.558 -40.670 1.00 95.25 252 ASN A CA 1
ATOM 2005 C C . ASN A 1 252 ? 33.824 -4.317 -39.396 1.00 95.25 252 ASN A C 1
ATOM 2007 O O . ASN A 1 252 ? 34.298 -3.668 -38.467 1.00 95.25 252 ASN A O 1
ATOM 2011 N N . ILE A 1 253 ? 32.643 -4.926 -39.299 1.00 94.94 253 ILE A N 1
ATOM 2012 C CA . ILE A 1 253 ? 31.757 -4.791 -38.133 1.00 94.94 253 ILE A CA 1
ATOM 2013 C C . ILE A 1 253 ? 32.437 -5.171 -36.805 1.00 94.94 253 ILE A C 1
ATOM 2015 O O . ILE A 1 253 ? 32.167 -4.594 -35.749 1.00 94.94 253 ILE A O 1
ATOM 2019 N N . ASN A 1 254 ? 33.401 -6.097 -36.833 1.00 93.88 254 ASN A N 1
ATOM 2020 C CA . ASN A 1 254 ? 34.091 -6.548 -35.626 1.00 93.88 254 ASN A CA 1
ATOM 2021 C C . ASN A 1 254 ? 34.934 -5.449 -34.975 1.00 93.88 254 ASN A C 1
ATOM 2023 O O . ASN A 1 254 ? 35.220 -5.555 -33.782 1.00 93.88 254 ASN A O 1
ATOM 2027 N N . THR A 1 255 ? 35.287 -4.384 -35.700 1.00 93.19 255 THR A N 1
ATOM 2028 C CA . THR A 1 255 ? 36.013 -3.242 -35.133 1.00 93.19 255 THR A CA 1
ATOM 2029 C C . THR A 1 255 ? 35.107 -2.210 -34.469 1.00 93.19 255 THR A C 1
ATOM 2031 O O . THR A 1 255 ? 35.641 -1.297 -33.861 1.00 93.19 255 THR A O 1
ATOM 2034 N N . PHE A 1 256 ? 33.776 -2.357 -34.543 1.00 95.25 256 PHE A N 1
ATOM 2035 C CA . PHE A 1 256 ? 32.834 -1.439 -33.894 1.00 95.25 256 PHE A CA 1
ATOM 2036 C C . PHE A 1 256 ? 33.066 -1.352 -32.380 1.00 95.25 256 PHE A C 1
ATOM 2038 O O . PHE A 1 256 ? 33.052 -2.368 -31.677 1.00 95.25 256 PHE A O 1
ATOM 2045 N N . THR A 1 257 ? 33.248 -0.140 -31.887 1.00 91.50 257 THR A N 1
ATOM 2046 C CA . THR A 1 257 ? 33.339 0.199 -30.463 1.00 91.50 257 THR A CA 1
ATOM 2047 C C . THR A 1 257 ? 32.347 1.288 -30.063 1.00 91.50 257 THR A C 1
ATOM 2049 O O . THR A 1 257 ? 32.078 1.454 -28.881 1.00 91.50 257 THR A O 1
ATOM 2052 N N . GLY A 1 258 ? 31.757 1.973 -31.043 1.00 94.44 258 GLY A N 1
ATOM 2053 C CA . GLY A 1 258 ? 30.662 2.919 -30.878 1.00 94.44 258 GLY A CA 1
ATOM 2054 C C . GLY A 1 258 ? 30.182 3.420 -32.239 1.00 94.44 258 GLY A C 1
ATOM 2055 O O . GLY A 1 258 ? 30.826 3.183 -33.264 1.00 94.44 258 GLY A O 1
ATOM 2056 N N . PHE A 1 259 ? 29.056 4.136 -32.262 1.00 97.06 259 PHE A N 1
ATOM 2057 C CA . PHE A 1 259 ? 28.427 4.565 -33.516 1.00 97.06 259 PHE A CA 1
ATOM 2058 C C . PHE A 1 259 ? 29.330 5.438 -34.398 1.00 97.06 259 PHE A C 1
ATOM 2060 O O . PHE A 1 259 ? 29.215 5.367 -35.616 1.00 97.06 259 PHE A O 1
ATOM 2067 N N . ALA A 1 260 ? 30.290 6.173 -33.823 1.00 96.12 260 ALA A N 1
ATOM 2068 C CA . ALA A 1 260 ? 31.236 7.000 -34.580 1.00 96.12 260 ALA A CA 1
ATOM 2069 C C . ALA A 1 260 ? 32.092 6.194 -35.578 1.00 96.12 260 ALA A C 1
ATOM 2071 O O . ALA A 1 260 ? 32.519 6.729 -36.604 1.00 96.12 260 ALA A O 1
ATOM 2072 N N . ASP A 1 261 ? 32.306 4.897 -35.327 1.00 96.44 261 ASP A N 1
ATOM 2073 C CA . ASP A 1 261 ? 33.049 4.016 -36.233 1.00 96.44 261 ASP A CA 1
ATOM 2074 C C . ASP A 1 261 ? 32.317 3.795 -37.572 1.00 96.44 261 ASP A C 1
ATOM 2076 O O . ASP A 1 261 ? 32.922 3.328 -38.539 1.00 96.44 261 ASP A O 1
ATOM 2080 N N . LEU A 1 262 ? 31.026 4.141 -37.660 1.00 97.38 262 LEU A N 1
ATOM 2081 C CA . LEU A 1 262 ? 30.212 4.014 -38.869 1.00 97.38 262 LEU A CA 1
ATOM 2082 C C . LEU A 1 262 ? 30.338 5.218 -39.815 1.00 97.38 262 LEU A C 1
ATOM 2084 O O . LEU A 1 262 ? 29.954 5.103 -40.978 1.00 97.38 262 LEU A O 1
ATOM 2088 N N . SER A 1 263 ? 30.890 6.355 -39.376 1.00 96.31 263 SER A N 1
ATOM 2089 C CA . SER A 1 263 ? 30.763 7.638 -40.092 1.00 96.31 263 SER A CA 1
ATOM 2090 C C . SER A 1 263 ? 31.260 7.597 -41.542 1.00 96.31 263 SER A C 1
ATOM 2092 O O . SER A 1 263 ? 30.556 8.036 -42.452 1.00 96.31 263 SER A O 1
ATOM 2094 N N . ASP A 1 264 ? 32.452 7.040 -41.791 1.00 97.00 264 ASP A N 1
ATOM 2095 C CA . ASP A 1 264 ? 33.012 6.933 -43.151 1.00 97.00 264 ASP A CA 1
ATOM 2096 C C . ASP A 1 264 ? 32.215 5.951 -44.027 1.00 97.00 264 ASP A C 1
ATOM 2098 O O . ASP A 1 264 ? 32.013 6.187 -45.221 1.00 97.00 264 ASP A O 1
ATOM 2102 N N . PHE A 1 265 ? 31.717 4.867 -43.429 1.00 97.88 265 PHE A N 1
ATOM 2103 C CA . PHE A 1 265 ? 30.884 3.886 -44.116 1.00 97.88 265 PHE A CA 1
ATOM 2104 C C . PHE A 1 265 ? 29.543 4.498 -44.543 1.00 97.88 265 PHE A C 1
ATOM 2106 O O . PHE A 1 265 ? 29.204 4.472 -45.729 1.00 97.88 265 PHE A O 1
ATOM 2113 N N . LEU A 1 266 ? 28.827 5.138 -43.615 1.00 97.88 266 LEU A N 1
ATOM 2114 C CA . LEU A 1 266 ? 27.544 5.792 -43.880 1.00 97.88 266 LEU A CA 1
ATOM 2115 C C . LEU A 1 266 ? 27.678 6.917 -44.914 1.00 97.88 266 LEU A C 1
ATOM 2117 O O . LEU A 1 266 ? 26.844 7.020 -45.815 1.00 97.88 266 LEU A O 1
ATOM 2121 N N . ALA A 1 267 ? 28.762 7.700 -44.865 1.00 97.62 267 ALA A N 1
ATOM 2122 C CA . ALA A 1 267 ? 29.050 8.733 -45.860 1.00 97.62 267 ALA A CA 1
ATOM 2123 C C . ALA A 1 267 ? 29.193 8.153 -47.278 1.00 97.62 267 ALA A C 1
ATOM 2125 O O . ALA A 1 267 ? 28.631 8.685 -48.243 1.00 97.62 267 ALA A O 1
ATOM 2126 N N . LYS A 1 268 ? 29.929 7.040 -47.421 1.00 97.75 268 LYS A N 1
ATOM 2127 C CA . LYS A 1 268 ? 30.105 6.344 -48.706 1.00 97.75 268 LYS A CA 1
ATOM 2128 C C . LYS A 1 268 ? 28.789 5.772 -49.219 1.00 97.75 268 LYS A C 1
ATOM 2130 O O . LYS A 1 268 ? 28.503 5.943 -50.405 1.00 97.75 268 LYS A O 1
ATOM 2135 N N . VAL A 1 269 ? 27.993 5.154 -48.346 1.00 96.75 269 VAL A N 1
ATOM 2136 C CA . VAL A 1 269 ? 26.661 4.644 -48.690 1.00 96.75 269 VAL A CA 1
ATOM 2137 C C . VAL A 1 269 ? 25.766 5.791 -49.156 1.00 96.75 269 VAL A C 1
ATOM 2139 O O . VAL A 1 269 ? 25.236 5.734 -50.261 1.00 96.75 269 VAL A O 1
ATOM 2142 N N . LYS A 1 270 ? 25.674 6.887 -48.392 1.00 96.25 270 LYS A N 1
ATOM 2143 C CA . LYS A 1 270 ? 24.832 8.044 -48.739 1.00 96.25 270 LYS A CA 1
ATOM 2144 C C . LYS A 1 270 ? 25.186 8.654 -50.094 1.00 96.25 270 LYS A C 1
ATOM 2146 O O . LYS A 1 270 ? 24.304 9.096 -50.827 1.00 96.25 270 LYS A O 1
ATOM 2151 N N . ALA A 1 271 ? 26.477 8.713 -50.415 1.00 96.12 271 ALA A N 1
ATOM 2152 C CA . ALA A 1 271 ? 26.958 9.338 -51.640 1.00 96.12 271 ALA A CA 1
ATOM 2153 C C . ALA A 1 271 ? 26.740 8.483 -52.899 1.00 96.12 271 ALA A C 1
ATOM 2155 O O . ALA A 1 271 ? 26.674 9.037 -53.998 1.00 96.12 271 ALA A O 1
ATOM 2156 N N . ASN A 1 272 ? 26.680 7.155 -52.764 1.00 96.06 272 ASN A N 1
ATOM 2157 C CA . ASN A 1 272 ? 26.821 6.241 -53.901 1.00 96.06 272 ASN A CA 1
ATOM 2158 C C . ASN A 1 272 ? 25.705 5.196 -54.024 1.00 96.06 272 ASN A C 1
ATOM 2160 O O . ASN A 1 272 ? 25.549 4.628 -55.105 1.00 96.06 272 ASN A O 1
ATOM 2164 N N . GLU A 1 273 ? 24.942 4.947 -52.962 1.00 94.88 273 GLU A N 1
ATOM 2165 C CA . GLU A 1 273 ? 23.905 3.920 -52.910 1.00 94.88 273 GLU A CA 1
ATOM 2166 C C . GLU A 1 273 ? 22.505 4.532 -52.821 1.00 94.88 273 GLU A C 1
ATOM 2168 O O . GLU A 1 273 ? 22.307 5.650 -52.352 1.00 94.88 273 GLU A O 1
ATOM 2173 N N . GLY A 1 274 ? 21.505 3.785 -53.293 1.00 90.62 274 GLY A N 1
ATOM 2174 C CA . GLY A 1 274 ? 20.096 4.190 -53.234 1.00 90.62 274 GLY A CA 1
ATOM 2175 C C . GLY A 1 274 ? 19.376 3.804 -51.938 1.00 90.62 274 GLY A C 1
ATOM 2176 O O . GLY A 1 274 ? 18.160 3.986 -51.868 1.00 90.62 274 GLY A O 1
ATOM 2177 N N . VAL A 1 275 ? 20.089 3.227 -50.968 1.00 95.00 275 VAL A N 1
ATOM 2178 C CA . VAL A 1 275 ? 19.558 2.757 -49.678 1.00 95.00 275 VAL A CA 1
ATOM 2179 C C . VAL A 1 275 ? 19.622 3.861 -48.624 1.00 95.00 275 VAL A C 1
ATOM 2181 O O . VAL A 1 275 ? 20.349 4.843 -48.790 1.00 95.00 275 VAL A O 1
ATOM 2184 N N . ILE A 1 276 ? 18.878 3.706 -47.532 1.00 97.12 276 ILE A N 1
ATOM 2185 C CA . ILE A 1 276 ? 19.025 4.577 -46.363 1.00 97.12 276 ILE A CA 1
ATOM 2186 C C . ILE A 1 276 ? 20.290 4.133 -45.602 1.00 97.12 276 ILE A C 1
ATOM 2188 O O . ILE A 1 276 ? 20.404 2.946 -45.289 1.00 97.12 276 ILE A O 1
ATOM 2192 N N . PRO A 1 277 ? 21.266 5.022 -45.329 1.00 97.81 277 PRO A N 1
ATOM 2193 C CA . PRO A 1 277 ? 22.480 4.635 -44.612 1.00 97.81 277 PRO A CA 1
ATOM 2194 C C . PRO A 1 277 ? 22.215 3.997 -43.244 1.00 97.81 277 PRO A C 1
ATOM 2196 O O . PRO A 1 277 ? 22.791 2.953 -42.956 1.00 97.81 277 PRO A O 1
ATOM 2199 N N . PHE A 1 278 ? 21.326 4.575 -42.440 1.00 97.81 278 PHE A N 1
ATOM 2200 C CA . PHE A 1 278 ? 20.974 4.072 -41.114 1.00 97.81 278 PHE A CA 1
ATOM 2201 C C . PHE A 1 278 ? 19.451 4.147 -40.940 1.00 97.81 278 PHE A C 1
ATOM 2203 O O . PHE A 1 278 ? 18.864 5.176 -41.248 1.00 97.81 278 PHE A O 1
ATOM 2210 N N . GLU A 1 279 ? 18.809 3.051 -40.531 1.00 96.69 279 GLU A N 1
ATOM 2211 C CA . GLU A 1 279 ? 17.351 2.933 -40.367 1.00 96.69 279 GLU A CA 1
ATOM 2212 C C . GLU A 1 279 ? 16.705 4.063 -39.567 1.00 96.69 279 GLU A C 1
ATOM 2214 O O . GLU A 1 279 ? 15.798 4.718 -40.080 1.00 96.69 279 GLU A O 1
ATOM 2219 N N . GLU A 1 280 ? 17.198 4.308 -38.361 1.00 95.12 280 GLU A N 1
ATOM 2220 C CA . GLU A 1 280 ? 16.675 5.306 -37.437 1.00 95.12 280 GLU A CA 1
ATOM 2221 C C . GLU A 1 280 ? 17.767 5.746 -36.463 1.00 95.12 280 GLU A C 1
ATOM 2223 O O . GLU A 1 280 ? 18.868 5.187 -36.473 1.00 95.12 280 GLU A O 1
ATOM 2228 N N . VAL A 1 281 ? 17.472 6.773 -35.665 1.00 94.62 281 VAL A N 1
ATOM 2229 C CA . VAL A 1 281 ? 18.368 7.257 -34.613 1.00 94.62 281 VAL A CA 1
ATOM 2230 C C . VAL A 1 281 ? 18.378 6.214 -33.488 1.00 94.62 281 VAL A C 1
ATOM 2232 O O . VAL A 1 281 ? 17.340 6.030 -32.860 1.00 94.62 281 VAL A O 1
ATOM 2235 N N . PRO A 1 282 ? 19.489 5.495 -33.243 1.00 94.94 282 PRO A N 1
ATOM 2236 C CA . PRO A 1 282 ? 19.561 4.537 -32.145 1.00 94.94 282 PRO A CA 1
ATOM 2237 C C . PRO A 1 282 ? 19.657 5.246 -30.790 1.00 94.94 282 PRO A C 1
ATOM 2239 O O . PRO A 1 282 ? 20.208 6.341 -30.719 1.00 94.94 282 PRO A O 1
ATOM 2242 N N . ASP A 1 283 ? 19.245 4.569 -29.719 1.00 93.25 283 ASP A N 1
ATOM 2243 C CA . ASP A 1 283 ? 19.463 5.032 -28.343 1.00 93.25 283 ASP A CA 1
ATOM 2244 C C . ASP A 1 283 ? 20.961 5.131 -27.992 1.00 93.25 283 ASP A C 1
ATOM 2246 O O . ASP A 1 283 ? 21.821 4.422 -28.543 1.00 93.25 283 ASP A O 1
ATOM 2250 N N . ALA A 1 284 ? 21.278 5.962 -26.997 1.00 94.25 284 ALA A N 1
ATOM 2251 C CA . ALA A 1 284 ? 22.599 5.983 -26.385 1.00 94.25 284 ALA A CA 1
ATOM 2252 C C . ALA A 1 284 ? 22.857 4.669 -25.628 1.00 94.25 284 ALA A C 1
ATOM 2254 O O . ALA A 1 284 ? 22.134 4.307 -24.702 1.00 94.25 284 ALA A O 1
ATOM 2255 N N . LEU A 1 285 ? 23.916 3.948 -26.008 1.00 93.81 285 LEU A N 1
ATOM 2256 C CA . LEU A 1 285 ? 24.266 2.680 -25.365 1.00 93.81 285 LEU A CA 1
ATOM 2257 C C . LEU A 1 285 ? 24.722 2.907 -23.919 1.00 93.81 285 LEU A C 1
ATOM 2259 O O . LEU A 1 285 ? 25.546 3.784 -23.658 1.00 93.81 285 LEU A O 1
ATOM 2263 N N . GLY A 1 286 ? 24.247 2.060 -23.007 1.00 91.88 286 GLY A N 1
ATOM 2264 C CA . GLY A 1 286 ? 24.674 2.057 -21.608 1.00 91.88 286 GLY A CA 1
ATOM 2265 C C . GLY A 1 286 ? 24.090 3.170 -20.735 1.00 91.88 286 GLY A C 1
ATOM 2266 O O . GLY A 1 286 ? 24.524 3.303 -19.595 1.00 91.88 286 GLY A O 1
ATOM 2267 N N . ILE A 1 287 ? 23.139 3.964 -21.231 1.00 93.88 287 ILE A N 1
ATOM 2268 C CA . ILE A 1 287 ? 22.484 5.022 -20.454 1.00 93.88 287 ILE A CA 1
ATOM 2269 C C . ILE A 1 287 ? 21.244 4.472 -19.751 1.00 93.88 287 ILE A C 1
ATOM 2271 O O . ILE A 1 287 ? 20.406 3.833 -20.380 1.00 93.88 287 ILE A O 1
ATOM 2275 N N . PHE A 1 288 ? 21.138 4.738 -18.448 1.00 92.06 288 PHE A N 1
ATOM 2276 C CA . PHE A 1 288 ? 19.971 4.415 -17.628 1.00 92.06 288 PHE A CA 1
ATOM 2277 C C . PHE A 1 288 ? 19.515 5.661 -16.873 1.00 92.06 288 PHE A C 1
ATOM 2279 O O . PHE A 1 288 ? 20.329 6.339 -16.241 1.00 92.06 288 PHE A O 1
ATOM 2286 N N . TYR A 1 289 ? 18.220 5.949 -16.932 1.00 92.38 289 TYR A N 1
ATOM 2287 C CA . TYR A 1 289 ? 17.600 7.054 -16.208 1.00 92.38 289 TYR A CA 1
ATOM 2288 C C . TYR A 1 289 ? 17.342 6.640 -14.754 1.00 92.38 289 TYR A C 1
ATOM 2290 O O . TYR A 1 289 ? 16.987 5.494 -14.482 1.00 92.38 289 TYR A O 1
ATOM 2298 N N . THR A 1 290 ? 17.591 7.552 -13.811 1.00 92.12 290 THR A N 1
ATOM 2299 C CA . THR A 1 290 ? 17.354 7.297 -12.375 1.00 92.12 290 THR A CA 1
ATOM 2300 C C . THR A 1 290 ? 15.878 7.463 -12.004 1.00 92.12 290 THR A C 1
ATOM 2302 O O . THR A 1 290 ? 15.413 6.832 -11.063 1.00 92.12 290 THR A O 1
ATOM 2305 N N . PHE A 1 291 ? 15.179 8.318 -12.747 1.00 91.12 291 PHE A N 1
ATOM 2306 C CA . PHE A 1 291 ? 13.739 8.576 -12.686 1.00 91.12 291 PHE A CA 1
ATOM 2307 C C . PHE A 1 291 ? 13.161 8.349 -14.098 1.00 91.12 291 PHE A C 1
ATOM 2309 O O . PHE A 1 291 ? 13.753 7.615 -14.892 1.00 91.12 291 PHE A O 1
ATOM 2316 N N . SER A 1 292 ? 12.061 9.014 -14.450 1.00 89.56 292 SER A N 1
ATOM 2317 C CA . SER A 1 292 ? 11.570 9.100 -15.832 1.00 89.56 292 SER A CA 1
ATOM 2318 C C . SER A 1 292 ? 12.549 9.794 -16.805 1.00 89.56 292 SER A C 1
ATOM 2320 O O . SER A 1 292 ? 13.427 10.565 -16.406 1.00 89.56 292 SER A O 1
ATOM 2322 N N . GLU A 1 293 ? 12.382 9.554 -18.115 1.00 90.00 293 GLU A N 1
ATOM 2323 C CA . GLU A 1 293 ? 13.194 10.172 -19.187 1.00 90.00 293 GLU A CA 1
ATOM 2324 C C . GLU A 1 293 ? 13.079 11.708 -19.235 1.00 90.00 293 GLU A C 1
ATOM 2326 O O . GLU A 1 293 ? 13.947 12.383 -19.792 1.00 90.00 293 GLU A O 1
ATOM 2331 N N . ASP A 1 294 ? 12.038 12.263 -18.605 1.00 92.31 294 ASP A N 1
ATOM 2332 C CA . ASP A 1 294 ? 11.811 13.701 -18.433 1.00 92.31 294 ASP A CA 1
ATOM 2333 C C . ASP A 1 294 ? 12.708 14.336 -17.353 1.00 92.31 294 ASP A C 1
ATOM 2335 O O . ASP A 1 294 ? 12.729 15.562 -17.197 1.00 92.31 294 ASP A O 1
ATOM 2339 N N . VAL A 1 295 ? 13.486 13.534 -16.621 1.00 95.75 295 VAL A N 1
ATOM 2340 C CA . VAL A 1 295 ? 14.437 13.993 -15.607 1.00 95.75 295 VAL A CA 1
ATOM 2341 C C . VAL A 1 295 ? 15.866 13.796 -16.111 1.00 95.75 295 VAL A C 1
ATOM 2343 O O . VAL A 1 295 ? 16.300 12.693 -16.429 1.00 95.75 295 VAL A O 1
ATOM 2346 N N . ALA A 1 296 ? 16.665 14.867 -16.123 1.00 96.50 296 ALA A N 1
ATOM 2347 C CA . ALA A 1 296 ? 18.041 14.848 -16.628 1.00 96.50 296 ALA A CA 1
ATOM 2348 C C . ALA A 1 296 ? 19.043 14.233 -15.626 1.00 96.50 296 ALA A C 1
ATOM 2350 O O . ALA A 1 296 ? 20.181 14.690 -15.525 1.00 96.50 296 ALA A O 1
ATOM 2351 N N . ILE A 1 297 ? 18.627 13.217 -14.868 1.00 96.62 297 ILE A N 1
ATOM 2352 C CA . ILE A 1 297 ? 19.446 12.493 -13.894 1.00 96.62 297 ILE A CA 1
ATOM 2353 C C . ILE A 1 297 ? 19.536 11.041 -14.346 1.00 96.62 297 ILE A C 1
ATOM 2355 O O . ILE A 1 297 ? 18.528 10.345 -14.456 1.00 96.62 297 ILE A O 1
ATOM 2359 N N . GLY A 1 298 ? 20.755 10.573 -14.573 1.00 95.31 298 GLY A N 1
ATOM 2360 C CA . GLY A 1 298 ? 20.977 9.212 -15.030 1.00 95.31 298 GLY A CA 1
ATOM 2361 C C . GLY A 1 298 ? 22.376 8.723 -14.727 1.00 95.31 298 GLY A C 1
ATOM 2362 O O . GLY A 1 298 ? 23.146 9.340 -13.987 1.00 95.31 298 GLY A O 1
ATOM 2363 N N . THR A 1 299 ? 22.704 7.583 -15.310 1.00 94.50 299 THR A N 1
ATOM 2364 C CA . THR A 1 299 ? 24.005 6.953 -15.160 1.00 94.50 299 THR A CA 1
ATOM 2365 C C . THR A 1 299 ? 24.449 6.285 -16.452 1.00 94.50 299 THR A C 1
ATOM 2367 O O . THR A 1 299 ? 23.629 5.917 -17.294 1.00 94.50 299 THR A O 1
ATOM 2370 N N . TYR A 1 300 ? 25.764 6.131 -16.594 1.00 93.06 300 TYR A N 1
ATOM 2371 C CA . TYR A 1 300 ? 26.374 5.365 -17.667 1.00 93.06 300 TYR A CA 1
ATOM 2372 C C . TYR A 1 300 ? 26.964 4.069 -17.130 1.00 93.06 300 TYR A C 1
ATOM 2374 O O . TYR A 1 300 ? 27.669 4.044 -16.117 1.00 93.06 300 TYR A O 1
ATOM 2382 N N . PHE A 1 301 ? 26.711 3.003 -17.875 1.00 88.38 301 PHE A N 1
ATOM 2383 C CA . PHE A 1 301 ? 27.241 1.684 -17.641 1.00 88.38 301 PHE A CA 1
ATOM 2384 C C . PHE A 1 301 ? 27.902 1.139 -18.922 1.00 88.38 301 PHE A C 1
ATOM 2386 O O . PHE A 1 301 ? 27.324 1.251 -19.998 1.00 88.38 301 PHE A O 1
ATOM 2393 N N . ASP A 1 302 ? 29.092 0.514 -18.836 1.00 89.62 302 ASP A N 1
ATOM 2394 C CA . ASP A 1 302 ? 29.739 -0.129 -20.001 1.00 89.62 302 ASP A CA 1
ATOM 2395 C C . ASP A 1 302 ? 28.757 -1.147 -20.622 1.00 89.62 302 ASP A C 1
ATOM 2397 O O . ASP A 1 302 ? 28.453 -2.165 -19.981 1.00 89.62 302 ASP A O 1
ATOM 2401 N N . PRO A 1 303 ? 28.273 -0.909 -21.860 1.00 91.62 303 PRO A N 1
ATOM 2402 C CA . PRO A 1 303 ? 27.159 -1.659 -22.436 1.00 91.62 303 PRO A CA 1
ATOM 2403 C C . PRO A 1 303 ? 27.506 -3.131 -22.675 1.00 91.62 303 PRO A C 1
ATOM 2405 O O . PRO A 1 303 ? 26.616 -3.959 -22.842 1.00 91.62 303 PRO A O 1
ATOM 2408 N N . ILE A 1 304 ? 28.791 -3.493 -22.678 1.00 90.69 304 ILE A N 1
ATOM 2409 C CA . ILE A 1 304 ? 29.241 -4.876 -22.833 1.00 90.69 304 ILE A CA 1
ATOM 2410 C C . ILE A 1 304 ? 29.587 -5.499 -21.481 1.00 90.69 304 ILE A C 1
ATOM 2412 O O . ILE A 1 304 ? 29.335 -6.684 -21.279 1.00 90.69 304 ILE A O 1
ATOM 2416 N N . LYS A 1 305 ? 30.202 -4.771 -20.548 1.00 84.81 305 LYS A N 1
ATOM 2417 C CA . LYS A 1 305 ? 30.702 -5.402 -19.315 1.00 84.81 305 LYS A CA 1
ATOM 2418 C C . LYS A 1 305 ? 29.682 -5.496 -18.194 1.00 84.81 305 LYS A C 1
ATOM 2420 O O . LYS A 1 305 ? 29.752 -6.474 -17.453 1.00 84.81 305 LYS A O 1
ATOM 2425 N N . GLY A 1 306 ? 28.762 -4.543 -18.068 1.00 84.12 306 GLY A N 1
ATOM 2426 C CA . GLY A 1 306 ? 27.850 -4.540 -16.923 1.00 84.12 306 GLY A CA 1
ATOM 2427 C C . GLY A 1 306 ? 28.543 -4.324 -15.566 1.00 84.12 306 GLY A C 1
ATOM 2428 O O . GLY A 1 306 ? 29.777 -4.271 -15.468 1.00 84.12 306 GLY A O 1
ATOM 2429 N N . PHE A 1 307 ? 27.739 -4.108 -14.521 1.00 83.69 307 PHE A N 1
ATOM 2430 C CA . PHE A 1 307 ? 28.255 -3.913 -13.166 1.00 83.69 307 PHE A CA 1
ATOM 2431 C C . PHE A 1 307 ? 28.787 -5.237 -12.633 1.00 83.69 307 PHE A C 1
ATOM 2433 O O . PHE A 1 307 ? 28.149 -6.281 -12.771 1.00 83.69 307 PHE A O 1
ATOM 2440 N N . ASN A 1 308 ? 29.958 -5.204 -11.999 1.00 79.50 308 ASN A N 1
ATOM 2441 C CA . ASN A 1 308 ? 30.561 -6.388 -11.405 1.00 79.50 308 ASN A CA 1
ATOM 2442 C C . ASN A 1 308 ? 31.233 -6.041 -10.077 1.00 79.50 308 ASN A C 1
ATOM 2444 O O . ASN A 1 308 ? 32.354 -5.536 -10.064 1.00 79.50 308 ASN A O 1
ATOM 2448 N N . ALA A 1 309 ? 30.595 -6.389 -8.961 1.00 72.94 309 ALA A N 1
ATOM 2449 C CA . ALA A 1 309 ? 31.118 -6.115 -7.623 1.00 72.94 309 ALA A CA 1
ATOM 2450 C C . ALA A 1 309 ? 32.563 -6.622 -7.400 1.00 72.94 309 ALA A C 1
ATOM 2452 O O . ALA A 1 309 ? 33.322 -5.998 -6.660 1.00 72.94 309 ALA A O 1
ATOM 2453 N N . GLU A 1 310 ? 32.989 -7.696 -8.077 1.00 74.69 310 GLU A N 1
ATOM 2454 C CA . GLU A 1 310 ? 34.356 -8.231 -7.976 1.00 74.69 310 GLU A CA 1
ATOM 2455 C C . GLU A 1 310 ? 35.396 -7.449 -8.800 1.00 74.69 310 GLU A C 1
ATOM 2457 O O . GLU A 1 310 ? 36.603 -7.618 -8.597 1.00 74.69 310 GLU A O 1
ATOM 2462 N N . ASP A 1 311 ? 34.956 -6.597 -9.729 1.00 75.50 311 ASP A N 1
ATOM 2463 C CA . ASP A 1 311 ? 35.808 -5.704 -10.509 1.00 75.50 311 ASP A CA 1
ATOM 2464 C C . ASP A 1 311 ? 35.775 -4.285 -9.909 1.00 75.50 311 ASP A C 1
ATOM 2466 O O . ASP A 1 311 ? 34.774 -3.576 -10.030 1.00 75.50 311 ASP A O 1
ATOM 2470 N N . PRO A 1 312 ? 36.873 -3.805 -9.295 1.00 60.34 312 PRO A N 1
ATOM 2471 C CA . PRO A 1 312 ? 36.939 -2.456 -8.740 1.00 60.34 312 PRO A CA 1
ATOM 2472 C C . PRO A 1 312 ? 36.665 -1.346 -9.763 1.00 60.34 312 PRO A C 1
ATOM 2474 O O . PRO A 1 312 ? 36.334 -0.237 -9.348 1.00 60.34 312 PRO A O 1
ATOM 2477 N N . ALA A 1 313 ? 36.824 -1.626 -11.062 1.00 63.62 313 ALA A N 1
ATOM 2478 C CA . ALA A 1 313 ? 36.631 -0.678 -12.155 1.00 63.62 313 ALA A CA 1
ATOM 2479 C C . ALA A 1 313 ? 35.207 -0.673 -12.747 1.00 63.62 313 ALA A C 1
ATOM 2481 O O . ALA A 1 313 ? 34.963 0.084 -13.679 1.00 63.62 313 ALA A O 1
ATOM 2482 N N . SER A 1 314 ? 34.285 -1.497 -12.240 1.00 73.06 314 SER A N 1
ATOM 2483 C CA . SER A 1 314 ? 32.929 -1.650 -12.792 1.00 73.06 314 SER A CA 1
ATOM 2484 C C . SER A 1 314 ? 31.867 -0.755 -12.137 1.00 73.06 314 SER A C 1
ATOM 2486 O O . SER A 1 314 ? 30.683 -0.957 -12.374 1.00 73.06 314 SER A O 1
ATOM 2488 N N . GLY A 1 315 ? 32.252 0.181 -11.263 1.00 80.12 315 GLY A N 1
ATOM 2489 C CA . GLY A 1 315 ? 31.295 1.083 -10.613 1.00 80.12 315 GLY A CA 1
ATOM 2490 C C . GLY A 1 315 ? 30.595 2.014 -11.607 1.00 80.12 315 GLY A C 1
ATOM 2491 O O . GLY A 1 315 ? 31.084 2.225 -12.714 1.00 80.12 315 GLY A O 1
ATOM 2492 N N . PHE A 1 316 ? 29.473 2.586 -11.179 1.00 90.50 316 PHE A N 1
ATOM 2493 C CA . PHE A 1 316 ? 28.756 3.639 -11.895 1.00 90.50 316 PHE A CA 1
ATOM 2494 C C . PHE A 1 316 ? 28.410 4.782 -10.938 1.00 90.50 316 PHE A C 1
ATOM 2496 O O . PHE A 1 316 ? 28.528 4.639 -9.716 1.00 90.50 316 PHE A O 1
ATOM 2503 N N . GLU A 1 317 ? 28.028 5.922 -11.503 1.00 92.75 317 GLU A N 1
ATOM 2504 C CA . GLU A 1 317 ? 27.753 7.158 -10.770 1.00 92.75 317 GLU A CA 1
ATOM 2505 C C . GLU A 1 317 ? 26.445 7.771 -11.266 1.00 92.75 317 GLU A C 1
ATOM 2507 O O . GLU A 1 317 ? 26.200 7.807 -12.476 1.00 92.75 317 GLU A O 1
ATOM 2512 N N . ILE A 1 318 ? 25.618 8.253 -10.337 1.00 95.50 318 ILE A N 1
ATOM 2513 C CA . ILE A 1 318 ? 24.430 9.049 -10.668 1.00 95.50 318 ILE A CA 1
ATOM 2514 C C . ILE A 1 318 ? 24.893 10.477 -10.927 1.00 95.50 318 ILE A C 1
ATOM 2516 O O . ILE A 1 318 ? 25.567 11.074 -10.087 1.00 95.50 318 ILE A O 1
ATOM 2520 N N . GLN A 1 319 ? 24.556 11.002 -12.100 1.00 95.81 319 GLN A N 1
ATOM 2521 C CA . GLN A 1 319 ? 25.060 12.274 -12.603 1.00 95.81 319 GLN A CA 1
ATOM 2522 C C . GLN A 1 319 ? 23.965 13.043 -13.341 1.00 95.81 319 GLN A C 1
ATOM 2524 O O . GLN A 1 319 ? 22.930 12.496 -13.731 1.00 95.81 319 GLN A O 1
ATOM 2529 N N . ASN A 1 320 ? 24.231 14.326 -13.576 1.00 97.06 320 ASN A N 1
ATOM 2530 C CA . ASN A 1 320 ? 23.520 15.083 -14.590 1.00 97.06 320 ASN A CA 1
ATOM 2531 C C . ASN A 1 320 ? 23.761 14.424 -15.956 1.00 97.06 320 ASN A C 1
ATOM 2533 O O . ASN A 1 320 ? 24.904 14.249 -16.378 1.00 97.06 320 ASN A O 1
ATOM 2537 N N . LEU A 1 321 ? 22.690 14.081 -16.665 1.00 96.50 321 LEU A N 1
ATOM 2538 C CA . LEU A 1 321 ? 22.748 13.372 -17.939 1.00 96.50 321 LEU A CA 1
ATOM 2539 C C . LEU A 1 321 ? 23.595 14.127 -18.984 1.00 96.50 321 LEU A C 1
ATOM 2541 O O . LEU A 1 321 ? 24.317 13.516 -19.768 1.00 96.50 321 LEU A O 1
ATOM 2545 N N . PHE A 1 322 ? 23.586 15.465 -18.950 1.00 97.19 322 PHE A N 1
ATOM 2546 C CA . PHE A 1 322 ? 24.381 16.316 -19.844 1.00 97.19 322 PHE A CA 1
ATOM 2547 C C . PHE A 1 322 ? 25.870 16.427 -19.469 1.00 97.19 322 PHE A C 1
ATOM 2549 O O . PHE A 1 322 ? 26.625 17.093 -20.181 1.00 97.19 322 PHE A O 1
ATOM 2556 N N . GLU A 1 323 ? 26.293 15.817 -18.361 1.00 96.75 323 GLU A N 1
ATOM 2557 C CA . GLU A 1 323 ? 27.699 15.689 -17.950 1.00 96.75 323 GLU A CA 1
ATOM 2558 C C . GLU A 1 323 ? 28.282 14.312 -18.291 1.00 96.75 323 GLU A C 1
ATOM 2560 O O . GLU A 1 323 ? 29.495 14.126 -18.216 1.00 96.75 323 GLU A O 1
ATOM 2565 N N . ILE A 1 324 ? 27.440 13.369 -18.721 1.00 96.69 324 ILE A N 1
ATOM 2566 C CA . ILE A 1 324 ? 27.871 12.042 -19.151 1.00 96.69 324 ILE A CA 1
ATOM 2567 C C . ILE A 1 324 ? 28.452 12.139 -20.566 1.00 96.69 324 ILE A C 1
ATOM 2569 O O . ILE A 1 324 ? 27.728 12.343 -21.547 1.00 96.69 324 ILE A O 1
ATOM 2573 N N . ASP A 1 325 ? 29.772 11.974 -20.675 1.00 95.06 325 ASP A N 1
ATOM 2574 C CA . ASP A 1 325 ? 30.523 12.116 -21.928 1.00 95.06 325 ASP A CA 1
ATOM 2575 C C . ASP A 1 325 ? 29.975 11.208 -23.044 1.00 95.06 325 ASP A C 1
ATOM 2577 O O . ASP A 1 325 ? 29.864 11.640 -24.197 1.00 95.06 325 ASP A O 1
ATOM 2581 N N . GLU A 1 326 ? 29.602 9.967 -22.720 1.00 95.12 326 GLU A N 1
ATOM 2582 C CA . GLU A 1 326 ? 29.033 9.004 -23.664 1.00 95.12 326 GLU A CA 1
ATOM 2583 C C . GLU A 1 326 ? 27.680 9.459 -24.219 1.00 95.12 326 GLU A C 1
ATOM 2585 O O . GLU A 1 326 ? 27.450 9.358 -25.427 1.00 95.12 326 GLU A O 1
ATOM 2590 N N . TYR A 1 327 ? 26.820 10.030 -23.373 1.00 96.50 327 TYR A N 1
ATOM 2591 C CA . TYR A 1 327 ? 25.519 10.556 -23.782 1.00 96.50 327 TYR A CA 1
ATOM 2592 C C . TYR A 1 327 ? 25.671 11.795 -24.671 1.00 96.50 327 TYR A C 1
ATOM 2594 O O . TYR A 1 327 ? 25.129 11.847 -25.775 1.00 96.50 327 TYR A O 1
ATOM 2602 N N . VAL A 1 328 ? 26.481 12.773 -24.251 1.00 96.75 328 VAL A N 1
ATOM 2603 C CA . VAL A 1 328 ? 26.702 14.008 -25.024 1.00 96.75 328 VAL A CA 1
ATOM 2604 C C . VAL A 1 328 ? 27.353 13.711 -26.376 1.00 96.75 328 VAL A C 1
ATOM 2606 O O . VAL A 1 328 ? 26.953 14.275 -27.398 1.00 96.75 328 VAL A O 1
ATOM 2609 N N . SER A 1 329 ? 28.337 12.809 -26.399 1.00 95.88 329 SER A N 1
ATOM 2610 C CA . SER A 1 329 ? 29.003 12.390 -27.636 1.00 95.88 329 SER A CA 1
ATOM 2611 C C . SER A 1 329 ? 28.042 11.676 -28.582 1.00 95.88 329 SER A C 1
ATOM 2613 O O . SER A 1 329 ? 28.113 11.879 -29.794 1.00 95.88 329 SER A O 1
ATOM 2615 N N . HIS A 1 330 ? 27.139 10.858 -28.037 1.00 96.50 330 HIS A N 1
ATOM 2616 C CA . HIS A 1 330 ? 26.103 10.193 -28.811 1.00 96.50 330 HIS A CA 1
ATOM 2617 C C . HIS A 1 330 ? 25.141 11.205 -29.446 1.00 96.50 330 HIS A C 1
ATOM 2619 O O . HIS A 1 330 ? 24.985 11.191 -30.666 1.00 96.50 330 HIS A O 1
ATOM 2625 N N . LEU A 1 331 ? 24.569 12.125 -28.661 1.00 96.00 331 LEU A N 1
ATOM 2626 C CA . LEU A 1 331 ? 23.637 13.135 -29.173 1.00 96.00 331 LEU A CA 1
ATOM 2627 C C . LEU A 1 331 ? 24.265 13.984 -30.289 1.00 96.00 331 LEU A C 1
ATOM 2629 O O . LEU A 1 331 ? 23.658 14.185 -31.339 1.00 96.00 331 LEU A O 1
ATOM 2633 N N . ALA A 1 332 ? 25.507 14.439 -30.097 1.00 95.62 332 ALA A N 1
ATOM 2634 C CA . ALA A 1 332 ? 26.216 15.240 -31.094 1.00 95.62 332 ALA A CA 1
ATOM 2635 C C . ALA A 1 332 ? 26.472 14.467 -32.398 1.00 95.62 332 ALA A C 1
ATOM 2637 O O . ALA A 1 332 ? 26.363 15.022 -33.492 1.00 95.62 332 ALA A O 1
ATOM 2638 N N . LEU A 1 333 ? 26.798 13.176 -32.291 1.00 96.62 333 LEU A N 1
ATOM 2639 C CA . LEU A 1 333 ? 26.981 12.316 -33.455 1.00 96.62 333 LEU A CA 1
ATOM 2640 C C . LEU A 1 333 ? 25.658 12.070 -34.193 1.00 96.62 333 LEU A C 1
ATOM 2642 O O . LEU A 1 333 ? 25.641 12.070 -35.423 1.00 96.62 333 LEU A O 1
ATOM 2646 N N . MET A 1 334 ? 24.558 11.867 -33.465 1.00 95.44 334 MET A N 1
ATOM 2647 C CA . MET A 1 334 ? 23.243 11.676 -34.077 1.00 95.44 334 MET A CA 1
ATOM 2648 C C . MET A 1 334 ? 22.770 12.945 -34.794 1.00 95.44 334 MET A C 1
ATOM 2650 O O . MET A 1 334 ? 22.298 12.845 -35.927 1.00 95.44 334 MET A O 1
ATOM 2654 N N . GLU A 1 335 ? 23.018 14.131 -34.228 1.00 93.81 335 GLU A N 1
ATOM 2655 C CA . GLU A 1 335 ? 22.783 15.417 -34.903 1.00 93.81 335 GLU A CA 1
ATOM 2656 C C . GLU A 1 335 ? 23.619 15.540 -36.195 1.00 93.81 335 GLU A C 1
ATOM 2658 O O . GLU A 1 335 ? 23.122 15.965 -37.244 1.00 93.81 335 GLU A O 1
ATOM 2663 N N . GLU A 1 336 ? 24.898 15.136 -36.166 1.00 94.81 336 GLU A N 1
ATOM 2664 C CA . GLU A 1 336 ? 25.752 15.102 -37.362 1.00 94.81 336 GLU A CA 1
ATOM 2665 C C . GLU A 1 336 ? 25.162 14.177 -38.440 1.00 94.81 336 GLU A C 1
ATOM 2667 O O . GLU A 1 336 ? 25.093 14.543 -39.619 1.00 94.81 336 GLU A O 1
ATOM 2672 N N . TYR A 1 337 ? 24.710 12.987 -38.043 1.00 96.69 337 TYR A N 1
ATOM 2673 C CA . TYR A 1 337 ? 24.144 11.984 -38.946 1.00 96.69 337 TYR A CA 1
ATOM 2674 C C . TYR A 1 337 ? 22.808 12.425 -39.538 1.00 96.69 337 TYR A C 1
ATOM 2676 O O . TYR A 1 337 ? 22.556 12.217 -40.732 1.00 96.69 337 TYR A O 1
ATOM 2684 N N . GLU A 1 338 ? 21.973 13.086 -38.743 1.00 94.06 338 GLU A N 1
ATOM 2685 C CA . GLU A 1 338 ? 20.710 13.649 -39.195 1.00 94.06 338 GLU A CA 1
ATOM 2686 C C . GLU A 1 338 ? 20.939 14.774 -40.209 1.00 94.06 338 GLU A C 1
ATOM 2688 O O . GLU A 1 338 ? 20.383 14.736 -41.312 1.00 94.06 338 GLU A O 1
ATOM 2693 N N . ASN A 1 339 ? 21.852 15.706 -39.916 1.00 93.38 339 ASN A N 1
ATOM 2694 C CA . ASN A 1 339 ? 22.237 16.782 -40.833 1.00 93.38 339 ASN A CA 1
ATOM 2695 C C . ASN A 1 339 ? 22.864 16.257 -42.138 1.00 93.38 339 ASN A C 1
ATOM 2697 O O . ASN A 1 339 ? 22.681 16.845 -43.211 1.00 93.38 339 ASN A O 1
ATOM 2701 N N . ALA A 1 340 ? 23.577 15.129 -42.078 1.00 96.00 340 ALA A N 1
ATOM 2702 C CA . ALA A 1 340 ? 24.092 14.426 -43.253 1.00 96.00 340 ALA A CA 1
ATOM 2703 C C . ALA A 1 340 ? 23.003 13.635 -44.018 1.00 96.00 340 ALA A C 1
ATOM 2705 O O . ALA A 1 340 ? 23.235 13.135 -45.128 1.00 96.00 340 ALA A O 1
ATOM 2706 N N . GLY A 1 341 ? 21.793 13.545 -43.460 1.00 95.88 341 GLY A N 1
ATOM 2707 C CA . GLY A 1 341 ? 20.641 12.856 -44.027 1.00 95.88 341 GLY A CA 1
ATOM 2708 C C . GLY A 1 341 ? 20.784 11.337 -44.014 1.00 95.88 341 GLY A C 1
ATOM 2709 O O . GLY A 1 341 ? 20.282 10.685 -44.936 1.00 95.88 341 GLY A O 1
ATOM 2710 N N . TYR A 1 342 ? 21.496 10.766 -43.039 1.00 97.62 342 TYR A N 1
ATOM 2711 C CA . TYR A 1 342 ? 21.741 9.320 -42.950 1.00 97.62 342 TYR A CA 1
ATOM 2712 C C . TYR A 1 342 ? 20.498 8.508 -42.583 1.00 97.62 342 TYR A C 1
ATOM 2714 O O . TYR A 1 342 ? 20.406 7.360 -43.008 1.00 97.62 342 TYR A O 1
ATOM 2722 N N . PHE A 1 343 ? 19.516 9.135 -41.935 1.00 95.88 343 PHE A N 1
ATOM 2723 C CA . PHE A 1 343 ? 18.213 8.537 -41.618 1.00 95.88 343 PHE A CA 1
ATOM 2724 C C . PHE A 1 343 ? 17.146 8.793 -42.700 1.00 95.88 343 PHE A C 1
ATOM 2726 O O . PHE A 1 343 ? 16.044 8.256 -42.665 1.00 95.88 343 PHE A O 1
ATOM 2733 N N . ALA A 1 344 ? 17.456 9.618 -43.710 1.00 90.12 344 ALA A N 1
ATOM 2734 C CA . ALA A 1 344 ? 16.490 10.056 -44.716 1.00 90.12 344 ALA A CA 1
ATOM 2735 C C . ALA A 1 344 ? 16.636 9.308 -46.053 1.00 90.12 344 ALA A C 1
ATOM 2737 O O . ALA A 1 344 ? 17.692 9.343 -46.700 1.00 90.12 344 ALA A O 1
ATOM 2738 N N . GLY A 1 345 ? 15.534 8.734 -46.548 1.00 86.50 345 GLY A N 1
ATOM 2739 C CA . GLY A 1 345 ? 15.450 8.153 -47.891 1.00 86.50 345 GLY A CA 1
ATOM 2740 C C . GLY A 1 345 ? 14.190 7.318 -48.127 1.00 86.50 345 GLY A C 1
ATOM 2741 O O . GLY A 1 345 ? 13.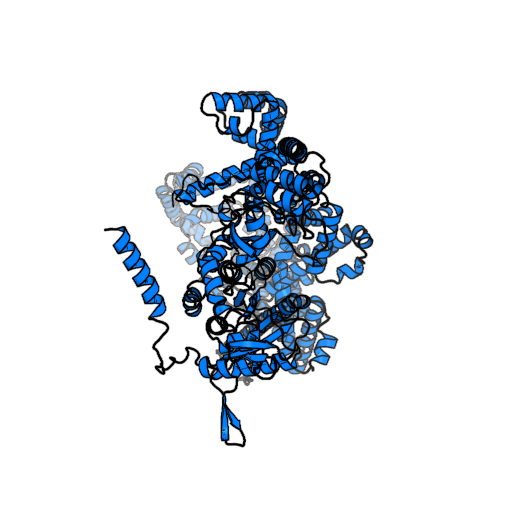202 7.443 -47.411 1.00 86.50 345 GLY A O 1
ATOM 2742 N N . ASN A 1 346 ? 14.207 6.491 -49.177 1.00 83.62 346 ASN A N 1
ATOM 2743 C CA . ASN A 1 346 ? 13.095 5.599 -49.511 1.00 83.62 346 ASN A CA 1
ATOM 2744 C C . ASN A 1 346 ? 13.300 4.226 -48.859 1.00 83.62 346 ASN A C 1
ATOM 2746 O O . ASN A 1 346 ? 14.182 3.475 -49.280 1.00 83.62 346 ASN A O 1
ATOM 2750 N N . THR A 1 347 ? 12.446 3.882 -47.897 1.00 86.50 347 THR A N 1
ATOM 2751 C CA . THR A 1 347 ? 12.497 2.615 -47.148 1.00 86.50 347 THR A CA 1
ATOM 2752 C C . THR A 1 347 ? 12.358 1.380 -48.042 1.00 86.50 347 THR A C 1
ATOM 2754 O O . THR A 1 347 ? 12.905 0.329 -47.723 1.00 86.50 347 THR A O 1
ATOM 2757 N N . ALA A 1 348 ? 11.738 1.503 -49.225 1.00 88.94 348 ALA A N 1
ATOM 2758 C CA . ALA A 1 348 ? 11.604 0.400 -50.183 1.00 88.94 348 ALA A CA 1
ATOM 2759 C C . ALA A 1 348 ? 12.949 -0.134 -50.716 1.00 88.94 348 ALA A C 1
ATOM 2761 O O . ALA A 1 348 ? 13.006 -1.252 -51.225 1.00 88.94 348 ALA A O 1
ATOM 2762 N N . ASN A 1 349 ? 14.022 0.656 -50.618 1.00 86.31 349 ASN A N 1
ATOM 2763 C CA . ASN A 1 349 ? 15.360 0.247 -51.045 1.00 86.31 349 ASN A CA 1
ATOM 2764 C C . ASN A 1 349 ? 16.159 -0.441 -49.917 1.00 86.31 349 ASN A C 1
ATOM 2766 O O . ASN A 1 349 ? 17.235 -0.976 -50.179 1.00 86.31 349 ASN A O 1
ATOM 2770 N N . GLY A 1 350 ? 15.633 -0.466 -48.688 1.00 92.06 350 GLY A N 1
ATOM 2771 C CA . GLY A 1 350 ? 16.282 -1.034 -47.507 1.00 92.06 350 GLY A CA 1
ATOM 2772 C C . GLY A 1 350 ? 17.323 -0.117 -46.857 1.00 92.06 350 GLY A C 1
ATOM 2773 O O . GLY A 1 350 ? 17.471 1.054 -47.222 1.00 92.06 350 GLY A O 1
ATOM 2774 N N . TYR A 1 351 ? 18.046 -0.689 -45.892 1.00 96.19 351 TYR A N 1
ATOM 2775 C CA . TYR A 1 351 ? 18.965 0.010 -44.988 1.00 96.19 351 TYR A CA 1
ATOM 2776 C C . TYR A 1 351 ? 20.373 -0.579 -45.069 1.00 96.19 351 TYR A C 1
ATOM 2778 O O . TYR A 1 351 ? 20.498 -1.797 -45.224 1.00 96.19 351 TYR A O 1
ATOM 2786 N N . ALA A 1 352 ? 21.414 0.247 -44.944 1.00 96.94 352 ALA A N 1
ATOM 2787 C CA . ALA A 1 352 ? 22.791 -0.245 -44.843 1.00 96.94 352 ALA A CA 1
ATOM 2788 C C . ALA A 1 352 ? 23.176 -0.628 -43.411 1.00 96.94 352 ALA A C 1
ATOM 2790 O O . ALA A 1 352 ? 23.908 -1.597 -43.231 1.00 96.94 352 ALA A O 1
ATOM 2791 N N . VAL A 1 353 ? 22.671 0.095 -42.411 1.00 97.69 353 VAL A N 1
ATOM 2792 C CA . VAL A 1 353 ? 22.870 -0.193 -40.988 1.00 97.69 353 VAL A CA 1
ATOM 2793 C C . VAL A 1 353 ? 21.529 -0.203 -40.264 1.00 97.69 353 VAL A C 1
ATOM 2795 O O . VAL A 1 353 ? 20.663 0.625 -40.557 1.00 97.69 353 VAL A O 1
ATOM 2798 N N . LYS A 1 354 ? 21.376 -1.130 -39.317 1.00 96.56 354 LYS A N 1
ATOM 2799 C CA . LYS A 1 354 ? 20.238 -1.206 -38.396 1.00 96.56 354 LYS A CA 1
ATOM 2800 C C . LYS A 1 354 ? 20.718 -1.465 -36.974 1.00 96.56 354 LYS A C 1
ATOM 2802 O O . LYS A 1 354 ? 21.766 -2.088 -36.788 1.00 96.56 354 LYS A O 1
ATOM 2807 N N . VAL A 1 355 ? 19.927 -1.053 -35.994 1.00 96.94 355 VAL A N 1
ATOM 2808 C CA . VAL A 1 355 ? 20.058 -1.514 -34.610 1.00 96.94 355 VAL A CA 1
ATOM 2809 C C . VAL A 1 355 ? 18.796 -2.290 -34.271 1.00 96.94 355 VAL A C 1
ATOM 2811 O O . VAL A 1 355 ? 17.702 -1.834 -34.570 1.00 96.94 355 VAL A O 1
ATOM 2814 N N . VAL A 1 356 ? 18.946 -3.490 -33.720 1.00 95.69 356 VAL A N 1
ATOM 2815 C CA . VAL A 1 356 ? 17.812 -4.342 -33.337 1.00 95.69 356 VAL A CA 1
ATOM 2816 C C . VAL A 1 356 ? 18.024 -4.868 -31.925 1.00 95.69 356 VAL A C 1
ATOM 2818 O O . VAL A 1 356 ? 19.159 -5.163 -31.548 1.00 95.69 356 VAL A O 1
ATOM 2821 N N . LYS A 1 357 ? 16.945 -4.987 -31.154 1.00 95.25 357 LYS A N 1
ATOM 2822 C CA . LYS A 1 357 ? 16.941 -5.641 -29.842 1.00 95.25 357 LYS A CA 1
ATOM 2823 C C . LYS A 1 357 ? 16.323 -7.037 -29.979 1.00 95.25 357 LYS A C 1
ATOM 2825 O O . LYS A 1 357 ? 15.529 -7.266 -30.893 1.00 95.25 357 LYS A O 1
ATOM 2830 N N . GLY A 1 358 ? 16.774 -7.985 -29.166 1.00 93.38 358 GLY A N 1
ATOM 2831 C CA . GLY A 1 358 ? 16.205 -9.330 -29.132 1.00 93.38 358 GLY A CA 1
ATOM 2832 C C . GLY A 1 358 ? 17.074 -10.347 -28.407 1.00 93.38 358 GLY A C 1
ATOM 2833 O O . GLY A 1 358 ? 18.090 -10.021 -27.784 1.00 93.38 358 GLY A O 1
ATOM 2834 N N . ASP A 1 359 ? 16.679 -11.610 -28.503 1.00 92.69 359 ASP A N 1
ATOM 2835 C CA . ASP A 1 359 ? 17.371 -12.712 -27.852 1.00 92.69 359 ASP A CA 1
ATOM 2836 C C . ASP A 1 359 ? 18.622 -13.183 -28.627 1.00 92.69 359 ASP A C 1
ATOM 2838 O O . ASP A 1 359 ? 19.004 -12.661 -29.680 1.00 92.69 359 ASP A O 1
ATOM 2842 N N . ALA A 1 360 ? 19.285 -14.213 -28.099 1.00 91.88 360 ALA A N 1
ATOM 2843 C CA . ALA A 1 360 ? 20.485 -14.783 -28.691 1.00 91.88 360 ALA A CA 1
ATOM 2844 C C . ALA A 1 360 ? 20.272 -15.455 -30.067 1.00 91.88 360 ALA A C 1
ATOM 2846 O O . ALA A 1 360 ? 21.273 -15.803 -30.704 1.00 91.88 360 ALA A O 1
ATOM 2847 N N . SER A 1 361 ? 19.031 -15.663 -30.528 1.00 90.25 361 SER A N 1
ATOM 2848 C CA . SER A 1 361 ? 18.730 -16.292 -31.821 1.00 90.25 361 SER A CA 1
ATOM 2849 C C . SER A 1 361 ? 19.129 -15.393 -32.988 1.00 90.25 361 SER A C 1
ATOM 2851 O O . SER A 1 361 ? 19.635 -15.889 -33.999 1.00 90.25 361 SER A O 1
ATOM 2853 N N . LEU A 1 362 ? 19.003 -14.068 -32.829 1.00 90.38 362 LEU A N 1
ATOM 2854 C CA . LEU A 1 362 ? 19.305 -13.095 -33.879 1.00 90.38 362 LEU A CA 1
ATOM 2855 C C . LEU A 1 362 ? 20.744 -13.236 -34.374 1.00 90.38 362 LEU A C 1
ATOM 2857 O O . LEU A 1 362 ? 20.992 -13.185 -35.580 1.00 90.38 362 LEU A O 1
ATOM 2861 N N . ALA A 1 363 ? 21.685 -13.482 -33.458 1.00 88.31 363 ALA A N 1
ATOM 2862 C CA . ALA A 1 363 ? 23.087 -13.707 -33.795 1.00 88.31 363 ALA A CA 1
ATOM 2863 C C . ALA A 1 363 ? 23.265 -14.862 -34.793 1.00 88.31 363 ALA A C 1
ATOM 2865 O O . ALA A 1 363 ? 24.044 -14.733 -35.735 1.00 88.31 363 ALA A O 1
ATOM 2866 N N . ASP A 1 364 ? 22.524 -15.958 -34.623 1.00 86.00 364 ASP A N 1
ATOM 2867 C CA . ASP A 1 364 ? 22.607 -17.127 -35.498 1.00 86.00 364 ASP A CA 1
ATOM 2868 C C . ASP A 1 364 ? 21.799 -16.924 -36.795 1.00 86.00 364 ASP A C 1
ATOM 2870 O O . ASP A 1 364 ? 22.280 -17.291 -37.870 1.00 86.00 364 ASP A O 1
ATOM 2874 N N . ILE A 1 365 ? 20.631 -16.268 -36.725 1.00 86.25 365 ILE A N 1
ATOM 2875 C CA . ILE A 1 365 ? 19.795 -15.922 -37.892 1.00 86.25 365 ILE A CA 1
ATOM 2876 C C . ILE A 1 365 ? 20.581 -15.057 -38.884 1.00 86.25 365 ILE A C 1
ATOM 2878 O O . ILE A 1 365 ? 20.656 -15.372 -40.072 1.00 86.25 365 ILE A O 1
ATOM 2882 N N . TYR A 1 366 ? 21.215 -13.982 -38.412 1.00 87.69 366 TYR A N 1
ATOM 2883 C CA . TYR A 1 366 ? 21.947 -13.068 -39.292 1.00 87.69 366 TYR A CA 1
ATOM 2884 C C . TYR A 1 366 ? 23.358 -13.567 -39.650 1.00 87.69 366 TYR A C 1
ATOM 2886 O O . TYR A 1 366 ? 23.910 -13.157 -40.676 1.00 87.69 366 TYR A O 1
ATOM 2894 N N . ALA A 1 367 ? 23.926 -14.504 -38.882 1.00 80.88 367 ALA A N 1
ATOM 2895 C CA . ALA A 1 367 ? 25.173 -15.183 -39.244 1.00 80.88 367 ALA A CA 1
ATOM 2896 C C . ALA A 1 367 ? 25.013 -16.221 -40.373 1.00 80.88 367 ALA A C 1
ATOM 2898 O O . ALA A 1 367 ? 26.025 -16.688 -40.905 1.00 80.88 367 ALA A O 1
ATOM 2899 N N . ALA A 1 368 ? 23.783 -16.573 -40.767 1.00 83.38 368 ALA A N 1
ATOM 2900 C CA . ALA A 1 368 ? 23.527 -17.474 -41.889 1.00 83.38 368 ALA A CA 1
ATOM 2901 C C . ALA A 1 368 ? 24.151 -16.958 -43.206 1.00 83.38 368 ALA A C 1
ATOM 2903 O O . ALA A 1 368 ? 24.240 -15.748 -43.448 1.00 83.38 368 ALA A O 1
ATOM 2904 N N . GLU A 1 369 ? 24.604 -17.876 -44.074 1.00 79.88 369 GLU A N 1
ATOM 2905 C CA . GLU A 1 369 ? 25.304 -17.525 -45.326 1.00 79.88 369 GLU A CA 1
ATOM 2906 C C . GLU A 1 369 ? 24.443 -16.676 -46.276 1.00 79.88 369 GLU A C 1
ATOM 2908 O O . GLU A 1 369 ? 24.977 -15.856 -47.019 1.00 79.88 369 GLU A O 1
ATOM 2913 N N . ASP A 1 370 ? 23.125 -16.857 -46.248 1.00 85.75 370 ASP A N 1
ATOM 2914 C CA . ASP A 1 370 ? 22.141 -16.166 -47.082 1.00 85.75 370 ASP A CA 1
ATOM 2915 C C . ASP A 1 370 ? 21.579 -14.880 -46.454 1.00 85.75 370 ASP A C 1
ATOM 2917 O O . ASP A 1 370 ? 20.874 -14.127 -47.130 1.00 85.75 370 ASP A O 1
ATOM 2921 N N . SER A 1 371 ? 21.921 -14.580 -45.196 1.00 88.19 371 SER A N 1
ATOM 2922 C CA . SER A 1 371 ? 21.565 -13.307 -44.568 1.00 88.19 371 SER A CA 1
ATOM 2923 C C . SER A 1 371 ? 22.241 -12.140 -45.291 1.00 88.19 371 SER A C 1
ATOM 2925 O O . SER A 1 371 ? 23.452 -12.155 -45.525 1.00 88.19 371 SER A O 1
ATOM 2927 N N . LYS A 1 372 ? 21.467 -11.085 -45.562 1.00 92.50 372 LYS A N 1
ATOM 2928 C CA . LYS A 1 372 ? 21.939 -9.825 -46.156 1.00 92.50 372 LYS A CA 1
ATOM 2929 C C . LYS A 1 372 ? 22.843 -9.010 -45.215 1.00 92.50 372 LYS A C 1
ATOM 2931 O O . LYS A 1 372 ? 23.609 -8.176 -45.691 1.00 92.50 372 LYS A O 1
ATOM 2936 N N . TYR A 1 373 ? 22.762 -9.236 -43.905 1.00 95.19 373 TYR A N 1
ATOM 2937 C CA . TYR A 1 373 ? 23.425 -8.416 -42.889 1.00 95.19 373 TYR A CA 1
ATOM 2938 C C . TYR A 1 373 ? 24.435 -9.225 -42.076 1.00 95.19 373 TYR A C 1
ATOM 2940 O O . TYR A 1 373 ? 24.153 -10.359 -41.695 1.00 95.19 373 TYR A O 1
ATOM 2948 N N . ASP A 1 374 ? 25.594 -8.635 -41.796 1.00 94.06 374 ASP A N 1
ATOM 2949 C CA . ASP A 1 374 ? 26.461 -9.032 -40.691 1.00 94.06 374 ASP A CA 1
ATOM 2950 C C . ASP A 1 374 ? 25.891 -8.497 -39.376 1.00 94.06 374 ASP A C 1
ATOM 2952 O O . ASP A 1 374 ? 25.293 -7.423 -39.353 1.00 94.06 374 ASP A O 1
ATOM 2956 N N . ILE A 1 375 ? 26.108 -9.224 -38.280 1.00 95.25 375 ILE A N 1
ATOM 2957 C CA . ILE A 1 375 ? 25.561 -8.918 -36.954 1.00 95.25 375 ILE A CA 1
ATOM 2958 C C . ILE A 1 375 ? 26.662 -8.828 -35.897 1.00 95.25 375 ILE A C 1
ATOM 2960 O O . ILE A 1 375 ? 27.635 -9.586 -35.920 1.00 95.25 375 ILE A O 1
ATOM 2964 N N . LYS A 1 376 ? 26.497 -7.920 -34.931 1.00 95.31 376 LYS A N 1
ATOM 2965 C CA . LYS A 1 376 ? 27.362 -7.815 -33.754 1.00 95.31 376 LYS A CA 1
ATOM 2966 C C . LYS A 1 376 ? 26.588 -7.355 -32.524 1.00 95.31 376 LYS A C 1
ATOM 2968 O O . LYS A 1 376 ? 25.836 -6.396 -32.606 1.00 95.31 376 LYS A O 1
ATOM 2973 N N . VAL A 1 377 ? 26.832 -7.991 -31.377 1.00 95.88 377 VAL A N 1
ATOM 2974 C CA . VAL A 1 377 ? 26.355 -7.500 -30.073 1.00 95.88 377 VAL A CA 1
ATOM 2975 C C . VAL A 1 377 ? 27.048 -6.176 -29.751 1.00 95.88 377 VAL A C 1
ATOM 2977 O O . VAL A 1 377 ? 28.281 -6.113 -29.739 1.00 95.88 377 VAL A O 1
ATOM 2980 N N . ILE A 1 378 ? 26.258 -5.140 -29.483 1.00 95.94 378 ILE A N 1
ATOM 2981 C CA . ILE A 1 378 ? 26.726 -3.811 -29.067 1.00 95.94 378 ILE A CA 1
ATOM 2982 C C . ILE A 1 378 ? 26.282 -3.444 -27.646 1.00 95.94 378 ILE A C 1
ATOM 2984 O O . ILE A 1 378 ? 26.903 -2.574 -27.045 1.00 95.94 378 ILE A O 1
ATOM 2988 N N . GLN A 1 379 ? 25.293 -4.152 -27.091 1.00 95.06 379 GLN A N 1
ATOM 2989 C CA . GLN A 1 379 ? 24.945 -4.120 -25.670 1.00 95.06 379 GLN A CA 1
ATOM 2990 C C . GLN A 1 379 ? 24.521 -5.516 -25.200 1.00 95.06 379 GLN A C 1
ATOM 2992 O O . GLN A 1 379 ? 23.795 -6.218 -25.905 1.00 95.06 379 GLN A O 1
ATOM 2997 N N . ASN A 1 380 ? 24.999 -5.919 -24.026 1.00 94.56 380 ASN A N 1
ATOM 2998 C CA . ASN A 1 380 ? 24.584 -7.143 -23.347 1.00 94.56 380 ASN A CA 1
ATOM 2999 C C . ASN A 1 380 ? 23.194 -6.982 -22.702 1.00 94.56 380 ASN A C 1
ATOM 3001 O O . ASN A 1 380 ? 22.740 -5.854 -22.514 1.00 94.56 380 ASN A O 1
ATOM 3005 N N . PRO A 1 381 ? 22.516 -8.088 -22.352 1.00 93.75 381 PRO A N 1
ATOM 3006 C CA . PRO A 1 381 ? 21.188 -8.024 -21.776 1.00 93.75 381 PRO A CA 1
ATOM 3007 C C . PRO A 1 381 ? 21.268 -7.541 -20.331 1.00 93.75 381 PRO A C 1
ATOM 3009 O O . PRO A 1 381 ? 21.959 -8.146 -19.506 1.00 93.75 381 PRO A O 1
ATOM 3012 N N . PHE A 1 382 ? 20.535 -6.476 -20.022 1.00 92.06 382 PHE A N 1
ATOM 3013 C CA . PHE A 1 382 ? 20.361 -5.975 -18.664 1.00 92.06 382 PHE A CA 1
ATOM 3014 C C . PHE A 1 382 ? 18.908 -6.143 -18.239 1.00 92.06 382 PHE A C 1
ATOM 3016 O O . PHE A 1 382 ? 18.008 -5.705 -18.948 1.00 92.06 382 PHE A O 1
ATOM 3023 N N . VAL A 1 383 ? 18.690 -6.792 -17.097 1.00 92.12 383 VAL A N 1
ATOM 3024 C CA . VAL A 1 383 ? 17.364 -6.958 -16.501 1.00 92.12 383 VAL A CA 1
ATOM 3025 C C . VAL A 1 383 ? 16.914 -5.600 -15.991 1.00 92.12 383 VAL A C 1
ATOM 3027 O O . VAL A 1 383 ? 17.571 -5.016 -15.124 1.00 92.12 383 VAL A O 1
ATOM 3030 N N . LEU A 1 384 ? 15.828 -5.097 -16.560 1.00 89.88 384 LEU A N 1
ATOM 3031 C CA . LEU A 1 384 ? 15.164 -3.875 -16.121 1.00 89.88 384 LEU A CA 1
ATOM 3032 C C . LEU A 1 384 ? 14.171 -4.188 -14.998 1.00 89.88 384 LEU A C 1
ATOM 3034 O O . LEU A 1 384 ? 13.861 -5.356 -14.751 1.00 89.88 384 LEU A O 1
ATOM 3038 N N . ARG A 1 385 ? 13.706 -3.156 -14.291 1.00 89.19 385 ARG A N 1
ATOM 3039 C CA . ARG A 1 385 ? 12.788 -3.334 -13.160 1.00 89.19 385 ARG A CA 1
ATOM 3040 C C . ARG A 1 385 ? 11.448 -3.889 -13.631 1.00 89.19 385 ARG A C 1
ATOM 3042 O O . ARG A 1 385 ? 10.963 -4.868 -13.076 1.00 89.19 385 ARG A O 1
ATOM 3049 N N . GLU A 1 386 ? 10.938 -3.336 -14.716 1.00 89.81 386 GLU A N 1
ATOM 3050 C CA . GLU A 1 386 ? 9.662 -3.662 -15.344 1.00 89.81 386 GLU A CA 1
ATOM 3051 C C . GLU A 1 386 ? 9.622 -5.144 -15.754 1.00 89.81 386 GLU A C 1
ATOM 3053 O O . GLU A 1 386 ? 8.659 -5.853 -15.477 1.00 89.81 386 GLU A O 1
ATOM 3058 N N . ALA A 1 387 ? 10.733 -5.666 -16.288 1.00 92.19 387 ALA A N 1
ATOM 3059 C CA . ALA A 1 387 ? 10.855 -7.064 -16.707 1.00 92.19 387 ALA A CA 1
ATOM 3060 C C . ALA A 1 387 ? 10.730 -8.080 -15.554 1.00 92.19 387 ALA A C 1
ATOM 3062 O O . ALA A 1 387 ? 10.507 -9.264 -15.798 1.00 92.19 387 ALA A O 1
ATOM 3063 N N . VAL A 1 388 ? 10.899 -7.656 -14.295 1.00 93.25 388 VAL A N 1
ATOM 3064 C CA . VAL A 1 388 ? 10.712 -8.521 -13.117 1.00 93.25 388 VAL A CA 1
ATOM 3065 C C . VAL A 1 388 ? 9.226 -8.755 -12.824 1.00 93.25 388 VAL A C 1
ATOM 3067 O O . VAL A 1 388 ? 8.885 -9.810 -12.283 1.00 93.25 388 VAL A O 1
ATOM 3070 N N . PHE A 1 389 ? 8.368 -7.795 -13.181 1.00 93.81 389 PHE A N 1
ATOM 3071 C CA . PHE A 1 389 ? 6.922 -7.819 -12.942 1.00 93.81 389 PHE A CA 1
ATOM 3072 C C . PHE A 1 389 ? 6.106 -8.182 -14.193 1.00 93.81 389 PHE A C 1
ATOM 3074 O O . PHE A 1 389 ? 4.903 -8.379 -14.068 1.00 93.81 389 PHE A O 1
ATOM 3081 N N . ASP A 1 390 ? 6.750 -8.317 -15.359 1.00 92.81 390 ASP A N 1
ATOM 3082 C CA . ASP A 1 390 ? 6.116 -8.694 -16.629 1.00 92.81 390 ASP A CA 1
ATOM 3083 C C . ASP A 1 390 ? 5.491 -10.100 -16.567 1.00 92.81 390 ASP A C 1
ATOM 3085 O O . ASP A 1 390 ? 6.163 -11.124 -16.741 1.00 92.81 390 ASP A O 1
ATOM 3089 N N . GLY A 1 391 ? 4.189 -10.133 -16.282 1.00 95.00 391 GLY A N 1
ATOM 3090 C CA . GLY A 1 391 ? 3.380 -11.339 -16.178 1.00 95.00 391 GLY A CA 1
ATOM 3091 C C . GLY A 1 391 ? 3.629 -12.170 -14.917 1.00 95.00 391 GLY A C 1
ATOM 3092 O O . GLY A 1 391 ? 4.647 -12.845 -14.750 1.00 95.00 391 GLY A O 1
ATOM 3093 N N . MET A 1 392 ? 2.635 -12.231 -14.034 1.00 97.25 392 MET A N 1
ATOM 3094 C CA . MET A 1 392 ? 2.667 -13.062 -12.830 1.00 97.25 392 MET A CA 1
ATOM 3095 C C . MET A 1 392 ? 1.297 -13.671 -12.524 1.00 97.25 392 MET A C 1
ATOM 3097 O O . MET A 1 392 ? 0.259 -13.190 -12.973 1.00 97.25 392 MET A O 1
ATOM 3101 N N . LEU A 1 393 ? 1.293 -14.722 -11.707 1.00 97.31 393 LEU A N 1
ATOM 3102 C CA . LEU A 1 393 ? 0.091 -15.307 -11.116 1.00 97.31 393 LEU A CA 1
ATOM 3103 C C . LEU A 1 393 ? 0.188 -15.244 -9.591 1.00 97.31 393 LEU A C 1
ATOM 3105 O O . LEU A 1 393 ? 1.172 -15.705 -9.007 1.00 97.31 393 LEU A O 1
ATOM 3109 N N . ALA A 1 394 ? -0.837 -14.716 -8.931 1.00 96.69 394 ALA A N 1
ATOM 3110 C CA . ALA A 1 394 ? -0.897 -14.627 -7.476 1.00 96.69 394 ALA A CA 1
ATOM 3111 C C . ALA A 1 394 ? -2.076 -15.422 -6.913 1.00 96.69 394 ALA A C 1
ATOM 3113 O O . ALA A 1 394 ? -3.171 -15.422 -7.470 1.00 96.69 394 ALA A O 1
ATOM 3114 N N . VAL A 1 395 ? -1.848 -16.076 -5.771 1.00 96.38 395 VAL A N 1
ATOM 3115 C CA . VAL A 1 395 ? -2.926 -16.623 -4.939 1.00 96.38 395 VAL A CA 1
ATOM 3116 C C . VAL A 1 395 ? -3.369 -15.532 -3.984 1.00 96.38 395 VAL A C 1
ATOM 3118 O O . VAL A 1 395 ? -2.575 -15.085 -3.151 1.00 96.38 395 VAL A O 1
ATOM 3121 N N . THR A 1 396 ? -4.632 -15.132 -4.065 1.00 96.38 396 THR A N 1
ATOM 3122 C CA . THR A 1 396 ? -5.108 -13.986 -3.289 1.00 96.38 396 THR A CA 1
ATOM 3123 C C . THR A 1 396 ? -5.206 -14.299 -1.798 1.00 96.38 396 THR A C 1
ATOM 3125 O O . THR A 1 396 ? -5.315 -15.459 -1.381 1.00 96.38 396 THR A O 1
ATOM 3128 N N . SER A 1 397 ? -5.236 -13.267 -0.959 1.00 94.56 397 SER A N 1
ATOM 3129 C CA . SER A 1 397 ? -5.550 -13.343 0.472 1.00 94.56 397 SER A CA 1
ATOM 3130 C C . SER A 1 397 ? -6.902 -14.014 0.761 1.00 94.56 397 SER A C 1
ATOM 3132 O O . SER A 1 397 ? -7.014 -14.691 1.785 1.00 94.56 397 SER A O 1
ATOM 3134 N N . TYR A 1 398 ? -7.847 -13.951 -0.183 1.00 92.38 398 TYR A N 1
ATOM 3135 C CA . TYR A 1 398 ? -9.195 -14.520 -0.110 1.00 92.38 398 TYR A CA 1
ATOM 3136 C C . TYR A 1 398 ? -9.326 -15.939 -0.677 1.00 92.38 398 TYR A C 1
ATOM 3138 O O . TYR A 1 398 ? -10.428 -16.496 -0.671 1.00 92.38 398 TYR A O 1
ATOM 3146 N N . SER A 1 399 ? -8.244 -16.552 -1.170 1.00 92.00 399 SER A N 1
ATOM 3147 C CA . SER A 1 399 ? -8.324 -17.918 -1.690 1.00 92.00 399 SER A CA 1
ATOM 3148 C C . SER A 1 399 ? -8.821 -18.908 -0.632 1.00 92.00 399 SER A C 1
ATOM 3150 O O . SER A 1 399 ? -8.439 -18.878 0.541 1.00 92.00 399 SER A O 1
ATOM 3152 N N . SER A 1 400 ? -9.694 -19.812 -1.070 1.00 83.69 400 SER A N 1
ATOM 3153 C CA . SER A 1 400 ? -10.345 -20.798 -0.211 1.00 83.69 400 SER A CA 1
ATOM 3154 C C . SER A 1 400 ? -9.425 -21.947 0.229 1.00 83.69 400 SER A C 1
ATOM 3156 O O . SER A 1 400 ? -9.672 -22.551 1.278 1.00 83.69 400 SER A O 1
ATOM 3158 N N . ASP A 1 401 ? -8.373 -22.233 -0.546 1.00 89.62 401 ASP A N 1
ATOM 3159 C CA . ASP A 1 401 ? -7.319 -23.206 -0.243 1.00 89.62 401 ASP A CA 1
ATOM 3160 C C . ASP A 1 401 ? -6.031 -22.847 -1.005 1.00 89.62 401 ASP A C 1
ATOM 3162 O O . ASP A 1 401 ? -5.860 -23.151 -2.188 1.00 89.62 401 ASP A O 1
ATOM 3166 N N . ASN A 1 402 ? -5.103 -22.205 -0.296 1.00 90.94 402 ASN A N 1
ATOM 3167 C CA . ASN A 1 402 ? -3.884 -21.665 -0.895 1.00 90.94 402 ASN A CA 1
ATOM 3168 C C . ASN A 1 402 ? -2.948 -22.738 -1.452 1.00 90.94 402 ASN A C 1
ATOM 3170 O O . ASN A 1 402 ? -2.272 -22.489 -2.445 1.00 90.94 402 ASN A O 1
ATOM 3174 N N . GLU A 1 403 ? -2.845 -23.900 -0.795 1.00 89.75 403 GLU A N 1
ATOM 3175 C CA . GLU A 1 403 ? -1.898 -24.938 -1.223 1.00 89.75 403 GLU A CA 1
ATOM 3176 C C . GLU A 1 403 ? -2.347 -25.506 -2.570 1.00 89.75 403 GLU A C 1
ATOM 3178 O O . GLU A 1 403 ? -1.536 -25.643 -3.482 1.00 89.75 403 GLU A O 1
ATOM 3183 N N . ARG A 1 404 ? -3.654 -25.718 -2.743 1.00 90.25 404 ARG A N 1
ATOM 3184 C CA . ARG A 1 404 ? -4.229 -26.221 -3.995 1.00 90.25 404 ARG A CA 1
ATOM 3185 C C . ARG A 1 404 ? -4.302 -25.171 -5.100 1.00 90.25 404 ARG A C 1
ATOM 3187 O O . ARG A 1 404 ? -4.094 -25.513 -6.261 1.00 90.25 404 ARG A O 1
ATOM 3194 N N . ALA A 1 405 ? -4.538 -23.903 -4.762 1.00 94.19 405 ALA A N 1
ATOM 3195 C CA . ALA A 1 405 ? -4.405 -22.810 -5.724 1.00 94.19 405 ALA A CA 1
ATOM 3196 C C . ALA A 1 405 ? -2.956 -22.710 -6.248 1.00 94.19 405 ALA A C 1
ATOM 3198 O O . ALA A 1 405 ? -2.730 -22.589 -7.451 1.00 94.19 405 ALA A O 1
ATOM 3199 N N . MET A 1 406 ? -1.960 -22.875 -5.368 1.00 94.19 406 MET A N 1
ATOM 3200 C CA . MET A 1 406 ? -0.551 -22.946 -5.766 1.00 94.19 406 MET A CA 1
ATOM 3201 C C . MET A 1 406 ? -0.224 -24.178 -6.627 1.00 94.19 406 MET A C 1
ATOM 3203 O O . MET A 1 406 ? 0.600 -24.062 -7.532 1.00 94.19 406 MET A O 1
ATOM 3207 N N . GLU A 1 407 ? -0.863 -25.333 -6.396 1.00 93.94 407 GLU A N 1
ATOM 3208 C CA . GLU A 1 407 ? -0.731 -26.513 -7.272 1.00 93.94 407 GLU A CA 1
ATOM 3209 C C . GLU A 1 407 ? -1.242 -26.225 -8.696 1.00 93.94 407 GLU A C 1
ATOM 3211 O O . GLU A 1 407 ? -0.646 -26.689 -9.668 1.00 93.94 407 GLU A O 1
ATOM 3216 N N . ILE A 1 408 ? -2.306 -25.425 -8.843 1.00 95.75 408 ILE A N 1
ATOM 3217 C CA . ILE A 1 408 ? -2.817 -24.997 -10.156 1.00 95.75 408 ILE A CA 1
ATOM 3218 C C . ILE A 1 408 ? -1.811 -24.068 -10.849 1.00 95.75 408 ILE A C 1
ATOM 3220 O O . ILE A 1 408 ? -1.496 -24.287 -12.019 1.00 95.75 408 ILE A O 1
ATOM 3224 N N . ILE A 1 409 ? -1.250 -23.083 -10.137 1.00 96.75 409 ILE A N 1
ATOM 3225 C CA . ILE A 1 409 ? -0.203 -22.199 -10.683 1.00 96.75 409 ILE A CA 1
ATOM 3226 C C . ILE A 1 409 ? 1.047 -23.002 -11.078 1.00 96.75 409 ILE A C 1
ATOM 3228 O O . ILE A 1 409 ? 1.643 -22.751 -12.129 1.00 96.75 409 ILE A O 1
ATOM 3232 N N . GLU A 1 410 ? 1.440 -23.992 -10.270 1.00 95.56 410 GLU A N 1
ATOM 3233 C CA . GLU A 1 410 ? 2.512 -24.932 -10.611 1.00 95.56 410 GLU A CA 1
ATOM 3234 C C . GLU A 1 410 ? 2.191 -25.695 -11.896 1.00 95.56 410 GLU A C 1
ATOM 3236 O O . GLU A 1 410 ? 3.039 -25.755 -12.786 1.00 95.56 410 GLU A O 1
ATOM 3241 N N . ALA A 1 411 ? 0.974 -26.219 -12.039 1.00 95.75 411 ALA A N 1
ATOM 3242 C CA . ALA A 1 411 ? 0.555 -26.943 -13.233 1.00 95.75 411 ALA A CA 1
ATOM 3243 C C . ALA A 1 411 ? 0.590 -26.053 -14.491 1.00 95.75 411 ALA A C 1
ATOM 3245 O O . ALA A 1 411 ? 1.131 -26.473 -15.510 1.00 95.75 411 ALA A O 1
ATOM 3246 N N . ILE A 1 412 ? 0.123 -24.802 -14.410 1.00 96.00 412 ILE A N 1
ATOM 3247 C CA . ILE A 1 412 ? 0.203 -23.827 -15.515 1.00 96.00 412 ILE A CA 1
ATOM 3248 C C . ILE A 1 412 ? 1.659 -23.583 -15.951 1.00 96.00 412 ILE A C 1
ATOM 3250 O O . ILE A 1 412 ? 1.946 -23.459 -17.139 1.00 96.00 412 ILE A O 1
ATOM 3254 N N . ASN A 1 413 ? 2.597 -23.557 -15.003 1.00 95.56 413 ASN A N 1
ATOM 3255 C CA . ASN A 1 413 ? 4.006 -23.252 -15.267 1.00 95.56 413 ASN A CA 1
ATOM 3256 C C . ASN A 1 413 ? 4.884 -24.471 -15.602 1.00 95.56 413 ASN A C 1
ATOM 3258 O O . ASN A 1 413 ? 6.060 -24.296 -15.945 1.00 95.56 413 ASN A O 1
ATOM 3262 N N . THR A 1 414 ? 4.359 -25.694 -15.477 1.00 94.75 414 THR A N 1
ATOM 3263 C CA . THR A 1 414 ? 5.144 -26.937 -15.613 1.00 94.75 414 THR A CA 1
ATOM 3264 C C . THR A 1 414 ? 4.522 -27.984 -16.536 1.00 94.75 414 THR A C 1
ATOM 3266 O O . THR A 1 414 ? 5.245 -28.850 -17.027 1.00 94.75 414 THR A O 1
ATOM 3269 N N . ASP A 1 415 ? 3.220 -27.906 -16.825 1.00 95.38 415 ASP A N 1
ATOM 3270 C CA . ASP A 1 415 ? 2.527 -28.816 -17.736 1.00 95.38 415 ASP A CA 1
ATOM 3271 C C . ASP A 1 415 ? 2.269 -28.146 -19.093 1.00 95.38 415 ASP A C 1
ATOM 3273 O O .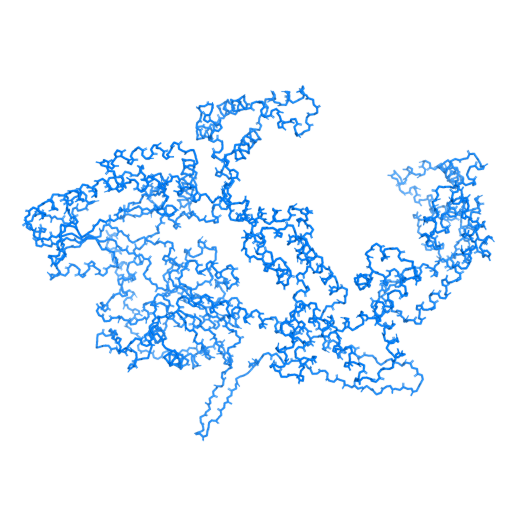 ASP A 1 415 ? 1.494 -27.195 -19.219 1.00 95.38 415 ASP A O 1
ATOM 3277 N N . SER A 1 416 ? 2.905 -28.684 -20.136 1.00 94.19 416 SER A N 1
ATOM 3278 C CA . SER A 1 416 ? 2.786 -28.158 -21.497 1.00 94.19 416 SER A CA 1
ATOM 3279 C C . SER A 1 416 ? 1.360 -28.243 -22.053 1.00 94.19 416 SER A C 1
ATOM 3281 O O . SER A 1 416 ? 0.944 -27.349 -22.784 1.00 94.19 416 SER A O 1
ATOM 3283 N N . ALA A 1 417 ? 0.566 -29.257 -21.702 1.00 95.69 417 ALA A N 1
ATOM 3284 C CA . ALA A 1 417 ? -0.812 -29.344 -22.180 1.00 95.69 417 ALA A CA 1
ATOM 3285 C C . ALA A 1 417 ? -1.681 -28.241 -21.561 1.00 95.69 417 ALA A C 1
ATOM 3287 O O . ALA A 1 417 ? -2.436 -27.590 -22.279 1.00 95.69 417 ALA A O 1
ATOM 3288 N N . ILE A 1 418 ? -1.542 -27.984 -20.255 1.00 96.69 418 ILE A N 1
ATOM 3289 C CA . ILE A 1 418 ? -2.283 -26.907 -19.579 1.00 96.69 418 ILE A CA 1
ATOM 3290 C C . ILE A 1 418 ? -1.850 -25.536 -20.111 1.00 96.69 418 ILE A C 1
ATOM 3292 O O . ILE A 1 418 ? -2.714 -24.747 -20.494 1.00 96.69 418 ILE A O 1
ATOM 3296 N N . LYS A 1 419 ? -0.539 -25.273 -20.212 1.00 95.44 419 LYS A N 1
ATOM 3297 C CA . LYS A 1 419 ? -0.007 -24.021 -20.780 1.00 95.44 419 LYS A CA 1
ATOM 3298 C C . LYS A 1 419 ? -0.555 -23.761 -22.184 1.00 95.44 419 LYS A C 1
ATOM 3300 O O . LYS A 1 419 ? -1.000 -22.655 -22.473 1.00 95.44 419 LYS A O 1
ATOM 3305 N N . ASN A 1 420 ? -0.557 -24.769 -23.057 1.00 96.62 420 ASN A N 1
ATOM 3306 C CA . ASN A 1 420 ? -1.016 -24.604 -24.437 1.00 96.62 420 ASN A CA 1
ATOM 3307 C C . ASN A 1 420 ? -2.535 -24.458 -24.565 1.00 96.62 420 ASN A C 1
ATOM 3309 O O . ASN A 1 420 ? -2.986 -23.690 -25.411 1.00 96.62 420 ASN A O 1
ATOM 3313 N N . LEU A 1 421 ? -3.322 -25.129 -23.717 1.00 97.75 421 LEU A N 1
ATOM 3314 C CA . LEU A 1 421 ? -4.765 -24.885 -23.636 1.00 97.75 421 LEU A CA 1
ATOM 3315 C C . LEU A 1 421 ? -5.051 -23.440 -23.223 1.00 97.75 421 LEU A C 1
ATOM 3317 O O . LEU A 1 421 ? -5.865 -22.774 -23.860 1.00 97.75 421 LEU A O 1
ATOM 3321 N N . LEU A 1 422 ? -4.345 -22.949 -22.201 1.00 97.00 422 LEU A N 1
ATOM 3322 C CA . LEU A 1 422 ? -4.518 -21.588 -21.709 1.00 97.00 422 LEU A CA 1
ATOM 3323 C C . LEU A 1 422 ? -4.044 -20.541 -22.727 1.00 97.00 422 LEU A C 1
ATOM 3325 O O . LEU A 1 422 ? -4.718 -19.534 -22.871 1.00 97.00 422 LEU A O 1
ATOM 3329 N N . GLN A 1 423 ? -2.946 -20.776 -23.457 1.00 96.50 423 GLN A N 1
ATOM 3330 C CA . GLN A 1 423 ? -2.375 -19.814 -24.414 1.00 96.50 423 GLN A CA 1
ATOM 3331 C C . GLN A 1 423 ? -3.054 -19.814 -25.796 1.00 96.50 423 GLN A C 1
ATOM 3333 O O . GLN A 1 423 ? -3.303 -18.758 -26.390 1.00 96.50 423 GLN A O 1
ATOM 3338 N N . TYR A 1 424 ? -3.320 -20.999 -26.349 1.00 96.94 424 TYR A N 1
ATOM 3339 C CA . TYR A 1 424 ? -3.736 -21.159 -27.746 1.00 96.94 424 TYR A CA 1
ATOM 3340 C C . TYR A 1 424 ? -5.199 -21.577 -27.918 1.00 96.94 424 TYR A C 1
ATOM 3342 O O . TYR A 1 424 ? -5.748 -21.436 -29.013 1.00 96.94 424 TYR A O 1
ATOM 3350 N N . GLY A 1 425 ? -5.852 -22.057 -26.860 1.00 96.94 425 GLY A N 1
ATOM 3351 C CA . GLY A 1 425 ? -7.220 -22.558 -26.906 1.00 96.94 425 GLY A CA 1
ATOM 3352 C C . GLY A 1 425 ? -7.289 -24.054 -27.224 1.00 96.94 425 GLY A C 1
ATOM 3353 O O . GLY A 1 425 ? -6.474 -24.843 -26.751 1.00 96.94 425 GLY A O 1
ATOM 3354 N N . ILE A 1 426 ? -8.270 -24.479 -28.024 1.00 97.94 426 ILE A N 1
ATOM 3355 C CA . ILE A 1 426 ? -8.487 -25.895 -28.359 1.00 97.94 426 ILE A CA 1
ATOM 3356 C C . ILE A 1 426 ? -7.821 -26.269 -29.691 1.00 97.94 426 ILE A C 1
ATOM 3358 O O . ILE A 1 426 ? -8.092 -25.656 -30.727 1.00 97.94 426 ILE A O 1
ATOM 3362 N N . GLU A 1 427 ? -7.000 -27.323 -29.690 1.00 96.69 427 GLU A N 1
ATOM 3363 C CA . GLU A 1 427 ? -6.379 -27.867 -30.907 1.00 96.69 427 GLU A CA 1
ATOM 3364 C C . GLU A 1 427 ? -7.443 -28.379 -31.903 1.00 96.69 427 GLU A C 1
ATOM 3366 O O . GLU A 1 427 ? -8.432 -29.015 -31.531 1.00 96.69 427 GLU A O 1
ATOM 3371 N N . GLY A 1 428 ? -7.260 -28.079 -33.189 1.00 96.25 428 GLY A N 1
ATOM 3372 C CA . GLY A 1 428 ? -8.205 -28.356 -34.274 1.00 96.25 428 GLY A CA 1
ATOM 3373 C C . GLY A 1 428 ? -9.397 -27.394 -34.334 1.00 96.25 428 GLY A C 1
ATOM 3374 O O . GLY A 1 428 ? -10.206 -27.486 -35.260 1.00 96.25 428 GLY A O 1
ATOM 3375 N N . VAL A 1 429 ? -9.513 -26.472 -33.372 1.00 97.06 429 VAL A N 1
ATOM 3376 C CA . VAL A 1 429 ? -10.543 -25.428 -33.337 1.00 97.06 429 VAL A CA 1
ATOM 3377 C C . VAL A 1 429 ? -9.898 -24.051 -33.433 1.00 97.06 429 VAL A C 1
ATOM 3379 O O . VAL A 1 429 ? -10.165 -23.336 -34.394 1.00 97.06 429 VAL A O 1
ATOM 3382 N N . ASN A 1 430 ? -9.053 -23.687 -32.465 1.00 97.00 430 ASN A N 1
ATOM 3383 C CA . ASN A 1 430 ? -8.378 -22.390 -32.371 1.00 97.00 430 ASN A CA 1
ATOM 3384 C C . ASN A 1 430 ? -6.989 -22.403 -33.015 1.00 97.00 430 ASN A C 1
ATOM 3386 O O . ASN A 1 430 ? -6.601 -21.413 -33.632 1.00 97.00 430 ASN A O 1
ATOM 3390 N N . TYR A 1 431 ? -6.272 -23.522 -32.930 1.00 96.69 431 TYR A N 1
ATOM 3391 C CA . TYR A 1 431 ? -4.952 -23.702 -33.535 1.00 96.69 431 TYR A CA 1
ATOM 3392 C C . TYR A 1 431 ? -4.760 -25.136 -34.037 1.00 96.69 431 TYR A C 1
ATOM 3394 O O . TYR A 1 431 ? -5.502 -26.033 -33.643 1.00 96.69 431 TYR A O 1
ATOM 3402 N N . GLU A 1 432 ? -3.764 -25.361 -34.885 1.00 96.44 432 GLU A N 1
ATOM 3403 C CA . GLU A 1 432 ? -3.251 -26.695 -35.213 1.00 96.44 432 GLU A CA 1
ATOM 3404 C C . GLU A 1 432 ? -1.738 -26.756 -34.994 1.00 96.44 432 GLU A C 1
ATOM 3406 O O . GLU A 1 432 ? -1.051 -25.743 -35.137 1.00 96.44 432 GLU A O 1
ATOM 3411 N N . VAL A 1 433 ? -1.229 -27.932 -34.621 1.00 94.56 433 VAL A N 1
ATOM 3412 C CA . VAL A 1 433 ? 0.211 -28.183 -34.498 1.00 94.56 433 VAL A CA 1
ATOM 3413 C C . VAL A 1 433 ? 0.747 -28.672 -35.843 1.00 94.56 433 VAL A C 1
ATOM 3415 O O . VAL A 1 433 ? 0.281 -29.674 -36.388 1.00 94.56 433 VAL A O 1
ATOM 3418 N N . ASN A 1 434 ? 1.742 -27.967 -36.368 1.00 91.19 434 ASN A N 1
ATOM 3419 C CA . ASN A 1 434 ? 2.416 -28.277 -37.622 1.00 91.19 434 ASN A CA 1
ATOM 3420 C C . ASN A 1 434 ? 3.418 -29.436 -37.467 1.00 91.19 434 ASN A C 1
ATOM 3422 O O . ASN A 1 434 ? 3.857 -29.774 -36.366 1.00 91.19 434 ASN A O 1
ATOM 3426 N N . ASP A 1 435 ? 3.857 -30.012 -38.593 1.00 89.06 435 ASP A N 1
ATOM 3427 C CA . ASP A 1 435 ? 4.854 -31.101 -38.625 1.00 89.06 435 ASP A CA 1
ATOM 3428 C C . ASP A 1 435 ? 6.204 -30.718 -37.973 1.00 89.06 435 ASP A C 1
ATOM 3430 O O . ASP A 1 435 ? 6.972 -31.593 -37.563 1.00 89.06 435 ASP A O 1
ATOM 3434 N N . ASP A 1 436 ? 6.516 -29.421 -37.895 1.00 84.62 436 ASP A N 1
ATOM 3435 C CA . ASP A 1 436 ? 7.723 -28.875 -37.264 1.00 84.62 436 ASP A CA 1
ATOM 3436 C C . ASP A 1 436 ? 7.546 -28.528 -35.772 1.00 84.62 436 ASP A C 1
ATOM 3438 O O . ASP A 1 436 ? 8.499 -28.083 -35.132 1.00 84.62 436 ASP A O 1
ATOM 3442 N N . ASN A 1 437 ? 6.381 -28.837 -35.191 1.00 85.25 437 ASN A N 1
ATOM 3443 C CA . ASN A 1 437 ? 5.951 -28.506 -33.825 1.00 85.25 437 ASN A CA 1
ATOM 3444 C C . ASN A 1 437 ? 5.713 -27.010 -33.561 1.00 85.25 437 ASN A C 1
ATOM 3446 O O . ASN A 1 437 ? 5.630 -26.612 -32.394 1.00 85.25 437 ASN A O 1
ATOM 3450 N N . THR A 1 438 ? 5.588 -26.189 -34.608 1.00 91.00 438 THR A N 1
ATOM 3451 C CA . THR A 1 438 ? 5.018 -24.842 -34.478 1.00 91.00 438 THR A CA 1
ATOM 3452 C C . THR A 1 438 ? 3.491 -24.894 -34.485 1.00 91.00 438 THR A C 1
ATOM 3454 O O . THR A 1 438 ? 2.904 -25.914 -34.852 1.00 91.00 438 THR A O 1
ATOM 3457 N N . VAL A 1 439 ? 2.832 -23.810 -34.082 1.00 93.56 439 VAL A N 1
ATOM 3458 C CA . VAL A 1 439 ? 1.373 -23.688 -34.136 1.00 93.56 439 VAL A CA 1
ATOM 3459 C C . VAL A 1 439 ? 0.926 -22.633 -35.133 1.00 93.56 439 VAL A C 1
ATOM 3461 O O . VAL A 1 439 ? 1.445 -21.517 -35.160 1.00 93.56 439 VAL A O 1
ATOM 3464 N N . THR A 1 440 ? -0.099 -22.979 -35.909 1.00 94.25 440 THR A N 1
ATOM 3465 C CA . THR A 1 440 ? -0.817 -22.044 -36.779 1.00 94.25 440 THR A CA 1
ATOM 3466 C C . THR A 1 440 ? -2.182 -21.751 -36.165 1.00 94.25 440 THR A C 1
ATOM 3468 O O . THR A 1 440 ? -2.978 -22.658 -35.904 1.00 94.25 440 THR A O 1
ATOM 3471 N N . ARG A 1 441 ? -2.476 -20.467 -35.929 1.00 94.62 441 ARG A N 1
ATOM 3472 C CA . ARG A 1 441 ? -3.796 -20.013 -35.461 1.00 94.62 441 ARG A CA 1
ATOM 3473 C C . ARG A 1 441 ? -4.823 -20.213 -36.582 1.00 94.62 441 ARG A C 1
ATOM 3475 O O . ARG A 1 441 ? -4.667 -19.694 -37.685 1.00 94.62 441 ARG A O 1
ATOM 3482 N N . LEU A 1 442 ? -5.901 -20.935 -36.292 1.00 96.00 442 LEU A N 1
ATOM 3483 C CA . LEU A 1 442 ? -6.999 -21.203 -37.229 1.00 96.00 442 LEU A CA 1
ATOM 3484 C C . LEU A 1 442 ? -8.057 -20.089 -37.220 1.00 96.00 442 LEU A C 1
ATOM 3486 O O . LEU A 1 442 ? -8.767 -19.890 -38.208 1.00 96.00 442 LEU A O 1
ATOM 3490 N N . ASN A 1 443 ? -8.188 -19.380 -36.097 1.00 95.31 443 ASN A N 1
ATOM 3491 C CA . ASN A 1 443 ? -9.073 -18.232 -35.919 1.00 95.31 443 ASN A CA 1
ATOM 3492 C C . ASN A 1 443 ? -8.560 -17.316 -34.793 1.00 95.31 443 ASN A C 1
ATOM 3494 O O . ASN A 1 443 ? -7.566 -17.624 -34.141 1.00 95.31 443 ASN A O 1
ATOM 3498 N N . ASN A 1 444 ? -9.256 -16.201 -34.568 1.00 94.44 444 ASN A N 1
ATOM 3499 C CA . ASN A 1 444 ? -8.974 -15.240 -33.502 1.00 94.44 444 ASN A CA 1
ATOM 3500 C C . ASN A 1 444 ? -9.985 -15.250 -32.347 1.00 94.44 444 ASN A C 1
ATOM 3502 O O . ASN A 1 444 ? -9.972 -14.350 -31.529 1.00 94.44 444 ASN A O 1
ATOM 3506 N N . GLY A 1 445 ? -10.850 -16.258 -32.247 1.00 94.06 445 GLY A N 1
ATOM 3507 C CA . GLY A 1 445 ? -11.872 -16.324 -31.201 1.00 94.06 445 GLY A CA 1
ATOM 3508 C C . GLY A 1 445 ? -11.347 -16.650 -29.796 1.00 94.06 445 GLY A C 1
ATOM 3509 O O . GLY A 1 445 ? -12.126 -16.646 -28.846 1.00 94.06 445 GLY A O 1
ATOM 3510 N N . TYR A 1 446 ? -10.056 -16.954 -29.654 1.00 96.88 446 TYR A N 1
ATOM 3511 C CA . TYR A 1 446 ? -9.379 -17.116 -28.368 1.00 96.88 446 TYR A CA 1
ATOM 3512 C C . TYR A 1 446 ? -7.929 -16.640 -28.494 1.00 96.88 446 TYR A C 1
ATOM 3514 O O . TYR A 1 446 ? -7.122 -17.267 -29.191 1.00 96.88 446 TYR A O 1
ATOM 3522 N N . MET A 1 447 ? -7.622 -15.509 -27.864 1.00 96.12 447 MET A N 1
ATOM 3523 C CA . MET A 1 447 ? -6.340 -14.815 -27.951 1.00 96.12 447 MET A CA 1
ATOM 3524 C C . MET A 1 447 ? -5.868 -14.400 -26.563 1.00 96.12 447 MET A C 1
ATOM 3526 O O . MET A 1 447 ? -6.598 -13.744 -25.831 1.00 96.12 447 MET A O 1
ATOM 3530 N N . MET A 1 448 ? -4.644 -14.777 -26.214 1.00 95.75 448 MET A N 1
ATOM 3531 C CA . MET A 1 448 ? -4.036 -14.511 -24.913 1.00 95.75 448 MET A CA 1
ATOM 3532 C C . MET A 1 448 ? -2.618 -13.995 -25.112 1.00 95.75 448 MET A C 1
ATOM 3534 O O . MET A 1 448 ? -1.941 -14.405 -26.064 1.00 95.75 448 MET A O 1
ATOM 3538 N N . ASP A 1 449 ? -2.165 -13.151 -24.194 1.00 94.44 449 ASP A N 1
ATOM 3539 C CA . ASP A 1 449 ? -0.760 -12.777 -24.112 1.00 94.44 449 ASP A CA 1
ATOM 3540 C C . ASP A 1 449 ? 0.053 -13.930 -23.504 1.00 94.44 449 ASP A C 1
ATOM 3542 O O . ASP A 1 449 ? -0.264 -14.456 -22.434 1.00 94.44 449 ASP A O 1
ATOM 3546 N N . ASN A 1 450 ? 1.119 -14.331 -24.194 1.00 91.56 450 ASN A N 1
ATOM 3547 C CA . ASN A 1 450 ? 1.988 -15.411 -23.752 1.00 91.56 450 ASN A CA 1
ATOM 3548 C C . ASN A 1 450 ? 2.711 -15.097 -22.434 1.00 91.56 450 ASN A C 1
ATOM 3550 O O . ASN A 1 450 ? 2.957 -16.033 -21.666 1.00 91.56 450 ASN A O 1
ATOM 3554 N N . ALA A 1 451 ? 3.009 -13.820 -22.163 1.00 91.44 451 ALA A N 1
ATOM 3555 C CA . ALA A 1 451 ? 3.610 -13.375 -20.907 1.00 91.44 451 ALA A CA 1
ATOM 3556 C C . ALA A 1 451 ? 2.669 -13.609 -19.714 1.00 91.44 451 ALA A C 1
ATOM 3558 O O . ALA A 1 451 ? 3.123 -13.897 -18.608 1.00 91.44 451 ALA A O 1
ATOM 3559 N N . LEU A 1 452 ? 1.351 -13.592 -19.941 1.00 95.19 452 LEU A N 1
ATOM 3560 C CA . LEU A 1 452 ? 0.328 -13.688 -18.896 1.00 95.19 452 LEU A CA 1
ATOM 3561 C C . LEU A 1 452 ? -0.181 -15.114 -18.640 1.00 95.19 452 LEU A C 1
ATOM 3563 O O . LEU A 1 452 ? -0.868 -15.364 -17.653 1.00 95.19 452 LEU A O 1
ATOM 3567 N N . THR A 1 453 ? 0.171 -16.084 -19.486 1.00 94.06 453 THR A N 1
ATOM 3568 C CA . THR A 1 453 ? -0.364 -17.458 -19.409 1.00 94.06 453 THR A CA 1
ATOM 3569 C C . THR A 1 453 ? 0.615 -18.480 -18.825 1.00 94.06 453 THR A C 1
ATOM 3571 O O . THR A 1 453 ? 0.499 -19.674 -19.103 1.00 94.06 453 THR A O 1
ATOM 3574 N N . GLY A 1 454 ? 1.599 -18.051 -18.029 1.00 92.25 454 GLY A N 1
ATOM 3575 C CA . GLY A 1 454 ? 2.596 -18.936 -17.412 1.00 92.25 454 GLY A CA 1
ATOM 3576 C C . GLY A 1 454 ? 3.899 -19.066 -18.201 1.00 92.25 454 GLY A C 1
ATOM 3577 O O . GLY A 1 454 ? 4.059 -18.496 -19.276 1.00 92.25 454 GLY A O 1
ATOM 3578 N N . ASN A 1 455 ? 4.822 -19.874 -17.677 1.00 93.81 455 ASN A N 1
ATOM 3579 C CA . ASN A 1 455 ? 6.141 -20.178 -18.243 1.00 93.81 455 ASN A CA 1
ATOM 3580 C C . ASN A 1 455 ? 6.127 -20.421 -19.766 1.00 93.81 455 ASN A C 1
ATOM 3582 O O . ASN A 1 455 ? 5.630 -21.449 -20.243 1.00 93.81 455 ASN A O 1
ATOM 3586 N N . VAL A 1 456 ? 6.741 -19.508 -20.526 1.00 91.94 456 VAL A N 1
ATOM 3587 C CA . VAL A 1 456 ? 6.742 -19.546 -21.998 1.00 91.94 456 VAL A CA 1
ATOM 3588 C C . VAL A 1 456 ? 7.447 -20.784 -22.546 1.00 91.94 456 VAL A C 1
ATOM 3590 O O . VAL A 1 456 ? 7.057 -21.305 -23.587 1.00 91.94 456 VAL A O 1
ATOM 3593 N N . TYR A 1 457 ? 8.406 -21.348 -21.802 1.00 90.56 457 TYR A N 1
ATOM 3594 C CA . TYR A 1 457 ? 9.143 -22.545 -22.217 1.00 90.56 457 TYR A CA 1
ATOM 3595 C C . TYR A 1 457 ? 8.276 -23.807 -22.283 1.00 90.56 457 TYR A C 1
ATOM 3597 O O . TYR A 1 457 ? 8.690 -24.791 -22.896 1.00 90.56 457 TYR A O 1
ATOM 3605 N N . MET A 1 458 ? 7.102 -23.807 -21.640 1.00 92.44 458 MET A N 1
ATOM 3606 C CA . MET A 1 458 ? 6.140 -24.914 -21.709 1.00 92.44 458 MET A CA 1
ATOM 3607 C C . MET A 1 458 ? 5.173 -24.779 -22.899 1.00 92.44 458 MET A C 1
ATOM 3609 O O . MET A 1 458 ? 4.455 -25.733 -23.212 1.00 92.44 458 MET A O 1
ATOM 3613 N N . GLY A 1 459 ? 5.146 -23.619 -23.562 1.00 91.75 459 GLY A N 1
ATOM 3614 C CA . GLY A 1 459 ? 4.279 -23.331 -24.701 1.00 91.75 459 GLY A CA 1
ATOM 3615 C C . GLY A 1 459 ? 4.853 -23.810 -26.035 1.00 91.75 459 GLY A C 1
ATOM 3616 O O . GLY A 1 459 ? 6.068 -23.902 -26.229 1.00 91.75 459 GLY A O 1
ATOM 3617 N N . HIS A 1 460 ? 3.964 -24.099 -26.982 1.00 91.81 460 HIS A N 1
ATOM 3618 C CA . HIS A 1 460 ? 4.325 -24.290 -28.379 1.00 91.81 460 HIS A CA 1
ATOM 3619 C C . HIS A 1 460 ? 4.926 -23.012 -28.966 1.00 91.81 460 HIS A C 1
ATOM 3621 O O . HIS A 1 460 ? 4.648 -21.904 -28.507 1.00 91.81 460 HIS A O 1
ATOM 3627 N N . LEU A 1 461 ? 5.740 -23.193 -30.000 1.00 90.94 461 LEU A N 1
ATOM 3628 C CA . LEU A 1 461 ? 6.324 -22.111 -30.783 1.00 90.94 461 LEU A CA 1
ATOM 3629 C C . LEU A 1 461 ? 5.322 -21.649 -31.841 1.00 90.94 461 LEU A C 1
ATOM 3631 O O . LEU A 1 461 ? 4.667 -22.487 -32.456 1.00 90.94 461 LEU A O 1
ATOM 3635 N N . GLU A 1 462 ? 5.208 -20.350 -32.088 1.00 89.00 462 GLU A N 1
ATOM 3636 C CA . GLU A 1 462 ? 4.365 -19.845 -33.174 1.00 89.00 462 GLU A CA 1
ATOM 3637 C C . GLU A 1 462 ? 5.005 -20.081 -34.552 1.00 89.00 462 GLU A C 1
ATOM 3639 O O . GLU A 1 462 ? 6.224 -20.230 -34.690 1.00 89.00 462 GLU A O 1
ATOM 3644 N N . GLU A 1 463 ? 4.173 -20.140 -35.594 1.00 85.69 463 GLU A N 1
ATOM 3645 C CA . GLU A 1 463 ? 4.633 -20.264 -36.978 1.00 85.69 463 GLU A CA 1
ATOM 3646 C C . GLU A 1 463 ? 5.633 -19.147 -37.331 1.00 85.69 463 GLU A C 1
ATOM 3648 O O . GLU A 1 463 ? 5.368 -17.958 -37.162 1.00 85.69 463 GLU A O 1
ATOM 3653 N N . GLY A 1 464 ? 6.802 -19.540 -37.841 1.00 79.69 464 GLY A N 1
ATOM 3654 C CA . GLY A 1 464 ? 7.902 -18.623 -38.151 1.00 79.69 464 GLY A CA 1
ATOM 3655 C C . GLY A 1 464 ? 8.964 -18.510 -37.054 1.00 79.69 464 GLY A C 1
ATOM 3656 O O . GLY A 1 464 ? 10.061 -18.036 -37.351 1.00 79.69 464 GLY A O 1
ATOM 3657 N N . MET A 1 465 ? 8.701 -19.002 -35.839 1.00 81.94 465 MET A N 1
ATOM 3658 C CA . MET A 1 465 ? 9.722 -19.126 -34.794 1.00 81.94 465 MET A CA 1
ATOM 3659 C C . MET A 1 465 ? 10.648 -20.319 -35.060 1.00 81.94 465 MET A C 1
ATOM 3661 O O . MET A 1 465 ? 10.256 -21.338 -35.636 1.00 81.94 465 MET A O 1
ATOM 3665 N N . SER A 1 466 ? 11.900 -20.218 -34.613 1.00 78.81 466 SER A N 1
ATOM 3666 C CA . SER A 1 466 ? 12.842 -21.335 -34.691 1.00 78.81 466 SER A CA 1
ATOM 3667 C C . SER A 1 466 ? 12.463 -22.433 -33.696 1.00 78.81 466 SER A C 1
ATOM 3669 O O . SER A 1 466 ? 12.172 -22.146 -32.539 1.00 78.81 466 SER A O 1
ATOM 3671 N N . GLY A 1 467 ? 12.604 -23.709 -34.083 1.00 80.25 467 GLY A N 1
ATOM 3672 C CA . GLY A 1 467 ? 12.439 -24.871 -33.189 1.00 80.25 467 GLY A CA 1
ATOM 3673 C C . GLY A 1 467 ? 13.338 -24.862 -31.938 1.00 80.25 467 GLY A C 1
ATOM 3674 O O . GLY A 1 467 ? 13.200 -25.714 -31.062 1.00 80.25 467 GLY A O 1
ATOM 3675 N N . THR A 1 468 ? 14.283 -23.922 -31.856 1.00 84.31 468 THR A N 1
ATOM 3676 C CA . THR A 1 468 ? 15.187 -23.713 -30.722 1.00 84.31 468 THR A CA 1
ATOM 3677 C C . THR A 1 468 ? 15.010 -22.354 -30.036 1.00 84.31 468 THR A C 1
ATOM 3679 O O . THR A 1 468 ? 15.877 -21.997 -29.243 1.00 84.31 468 THR A O 1
ATOM 3682 N N . GLU A 1 469 ? 13.941 -21.597 -30.307 1.00 86.69 469 GLU A N 1
ATOM 3683 C CA . GLU A 1 469 ? 13.750 -20.238 -29.766 1.00 86.69 469 GLU A CA 1
ATOM 3684 C C . GLU A 1 469 ? 13.855 -20.195 -28.238 1.00 86.69 469 GLU A C 1
ATOM 3686 O O . GLU A 1 469 ? 14.683 -19.482 -27.682 1.00 86.69 469 GLU A O 1
ATOM 3691 N N . TRP A 1 470 ? 13.111 -21.056 -27.538 1.00 88.62 470 TRP A N 1
ATOM 3692 C CA . TRP A 1 470 ? 13.137 -21.102 -26.074 1.00 88.62 470 TRP A CA 1
ATOM 3693 C C . TRP A 1 470 ? 14.530 -21.395 -25.493 1.00 88.62 470 TRP A C 1
ATOM 3695 O O . TRP A 1 470 ? 14.844 -20.958 -24.386 1.00 88.62 470 TRP A O 1
ATOM 3705 N N . LEU A 1 471 ? 15.407 -22.083 -26.238 1.00 88.62 471 LEU A N 1
ATOM 3706 C CA . LEU A 1 471 ? 16.804 -22.271 -25.830 1.00 88.62 471 LEU A CA 1
ATOM 3707 C C . LEU A 1 471 ? 17.609 -20.971 -25.944 1.00 88.62 471 LEU A C 1
ATOM 3709 O O . LEU A 1 471 ? 18.519 -20.758 -25.142 1.00 88.62 471 LEU A O 1
ATOM 3713 N N . TYR A 1 472 ? 17.316 -20.118 -26.926 1.00 91.12 472 TYR A N 1
ATOM 3714 C CA . TYR A 1 472 ? 17.946 -18.808 -27.062 1.00 91.12 472 TYR A CA 1
ATOM 3715 C C . TYR A 1 472 ? 17.462 -17.843 -25.989 1.00 91.12 472 TYR A C 1
ATOM 3717 O O . TYR A 1 472 ? 18.316 -17.273 -25.315 1.00 91.12 472 TYR A O 1
ATOM 3725 N N . VAL A 1 473 ? 16.157 -17.774 -25.722 1.00 90.69 473 VAL A N 1
ATOM 3726 C CA . VAL A 1 473 ? 15.606 -17.009 -24.591 1.00 90.69 473 VAL A CA 1
ATOM 3727 C C . VAL A 1 473 ? 16.259 -17.441 -23.271 1.00 90.69 473 VAL A C 1
ATOM 3729 O O . VAL A 1 473 ? 16.798 -16.609 -22.540 1.00 90.69 473 VAL A O 1
ATOM 3732 N N . GLN A 1 474 ? 16.349 -18.751 -23.001 1.00 89.06 474 GLN A N 1
ATOM 3733 C CA . GLN A 1 474 ? 17.028 -19.258 -21.803 1.00 89.06 474 GLN A CA 1
ATOM 3734 C C . GLN A 1 474 ? 18.510 -18.848 -21.753 1.00 89.06 474 GLN A C 1
ATOM 3736 O O . GLN A 1 474 ? 19.024 -18.494 -20.689 1.00 89.06 474 GLN A O 1
ATOM 3741 N N . ARG A 1 475 ? 19.220 -18.896 -22.888 1.00 90.56 475 ARG A N 1
ATOM 3742 C CA . ARG A 1 475 ? 20.621 -18.451 -22.979 1.00 90.56 475 ARG A CA 1
ATOM 3743 C C . ARG A 1 475 ? 20.764 -16.952 -22.731 1.00 90.56 475 ARG A C 1
ATOM 3745 O O . ARG A 1 475 ? 21.727 -16.570 -22.071 1.00 90.56 475 ARG A O 1
ATOM 3752 N N . THR A 1 476 ? 19.846 -16.136 -23.237 1.00 93.25 476 THR A N 1
ATOM 3753 C CA . THR A 1 476 ? 19.813 -14.687 -23.008 1.00 93.25 476 THR A CA 1
ATOM 3754 C C . THR A 1 476 ? 19.597 -14.390 -21.531 1.00 93.25 476 THR A C 1
ATOM 3756 O O . THR A 1 476 ? 20.415 -13.693 -20.936 1.00 93.25 476 THR A O 1
ATOM 3759 N N . ASN A 1 477 ? 18.597 -15.014 -20.895 1.00 92.62 477 ASN A N 1
ATOM 3760 C CA . ASN A 1 477 ? 18.354 -14.856 -19.459 1.00 92.62 477 ASN A CA 1
ATOM 3761 C C . ASN A 1 477 ? 19.590 -15.260 -18.637 1.00 92.62 477 ASN A C 1
ATOM 3763 O O . ASN A 1 477 ? 19.988 -14.533 -17.729 1.00 92.62 477 ASN A O 1
ATOM 3767 N N . LEU A 1 478 ? 20.264 -16.362 -18.998 1.00 90.25 478 LEU A N 1
ATOM 3768 C CA . LEU A 1 478 ? 21.511 -16.805 -18.350 1.00 90.25 478 LEU A CA 1
ATOM 3769 C C . LEU A 1 478 ? 22.690 -15.842 -18.529 1.00 90.25 478 LEU A C 1
ATOM 3771 O O . LEU A 1 478 ? 23.613 -15.852 -17.716 1.00 90.25 478 LEU A O 1
ATOM 3775 N N . ALA A 1 479 ? 22.693 -15.060 -19.606 1.00 90.62 479 ALA A N 1
ATOM 3776 C CA . ALA A 1 479 ? 23.719 -14.067 -19.888 1.00 90.62 479 ALA A CA 1
ATOM 3777 C C . ALA A 1 479 ? 23.379 -12.675 -19.337 1.00 90.62 479 ALA A C 1
ATOM 3779 O O . ALA A 1 479 ? 24.240 -11.796 -19.390 1.00 90.62 479 ALA A O 1
ATOM 3780 N N . SER A 1 480 ? 22.156 -12.472 -18.838 1.00 91.38 480 SER A N 1
ATOM 3781 C CA . SER A 1 480 ? 21.695 -11.168 -18.374 1.00 91.38 480 SER A CA 1
ATOM 3782 C C . SER A 1 480 ? 22.368 -10.740 -17.067 1.00 91.38 480 SER A C 1
ATOM 3784 O O . SER A 1 480 ? 22.627 -11.555 -16.177 1.00 91.38 480 SER A O 1
ATOM 3786 N N . ALA A 1 481 ? 22.648 -9.444 -16.961 1.00 89.12 481 ALA A N 1
ATOM 3787 C CA . ALA A 1 481 ? 23.115 -8.785 -15.745 1.00 89.12 481 ALA A CA 1
ATOM 3788 C C . ALA A 1 481 ? 22.024 -7.856 -15.196 1.00 89.12 481 ALA A C 1
ATOM 3790 O O . ALA A 1 481 ? 21.071 -7.543 -15.897 1.00 89.12 481 ALA A O 1
ATOM 3791 N N . LEU A 1 482 ? 22.140 -7.405 -13.948 1.00 89.69 482 LEU A N 1
ATOM 3792 C CA . LEU A 1 482 ? 21.182 -6.445 -13.387 1.00 89.69 482 LEU A CA 1
ATOM 3793 C C . LEU A 1 482 ? 21.450 -5.037 -13.931 1.00 89.69 482 LEU A C 1
ATOM 3795 O O . LEU A 1 482 ? 22.610 -4.642 -14.079 1.00 89.69 482 LEU A O 1
ATOM 3799 N N . SER A 1 483 ? 20.385 -4.289 -14.212 1.00 90.19 483 SER A N 1
ATOM 3800 C CA . SER A 1 483 ? 20.472 -2.854 -14.491 1.00 90.19 483 SER A CA 1
ATOM 3801 C C . SER A 1 483 ? 20.811 -2.043 -13.226 1.00 90.19 483 SER A C 1
ATOM 3803 O O . SER A 1 483 ? 20.641 -2.535 -12.104 1.00 90.19 483 SER A O 1
ATOM 3805 N N . PRO A 1 484 ? 21.268 -0.785 -13.377 1.00 89.00 484 PRO A N 1
ATOM 3806 C CA . PRO A 1 484 ? 21.512 0.121 -12.255 1.00 89.00 484 PRO A CA 1
ATOM 3807 C C . PRO A 1 484 ? 20.322 0.302 -11.304 1.00 89.00 484 PRO A C 1
ATOM 3809 O O . PRO A 1 484 ? 20.527 0.293 -10.091 1.00 89.00 484 PRO A O 1
ATOM 3812 N N . SER A 1 485 ? 19.094 0.400 -11.826 1.00 85.44 485 SER A N 1
ATOM 3813 C CA . SER A 1 485 ? 17.877 0.612 -11.026 1.00 85.44 485 SER A CA 1
ATOM 3814 C C . SER A 1 485 ? 17.523 -0.581 -10.131 1.00 85.44 485 SER A C 1
ATOM 3816 O O . SER A 1 485 ? 16.891 -0.401 -9.095 1.00 85.44 485 SER A O 1
ATOM 3818 N N . LEU A 1 486 ? 17.983 -1.791 -10.468 1.00 88.12 486 LEU A N 1
ATOM 3819 C CA . LEU A 1 486 ? 17.859 -2.976 -9.610 1.00 88.12 486 LEU A CA 1
ATOM 3820 C C . LEU A 1 486 ? 18.983 -3.094 -8.569 1.00 88.12 486 LEU A C 1
ATOM 3822 O O . LEU A 1 486 ? 18.816 -3.753 -7.545 1.00 88.12 486 LEU A O 1
ATOM 3826 N N . ILE A 1 487 ? 20.138 -2.471 -8.817 1.00 87.56 487 ILE A N 1
ATOM 3827 C CA . ILE A 1 487 ? 21.258 -2.429 -7.862 1.00 87.56 487 ILE A CA 1
ATOM 3828 C C . ILE A 1 487 ? 21.017 -1.340 -6.810 1.00 87.56 487 ILE A C 1
ATOM 3830 O O . ILE A 1 487 ? 21.344 -1.522 -5.636 1.00 87.56 487 ILE A O 1
ATOM 3834 N N . TYR A 1 488 ? 20.456 -0.211 -7.238 1.00 89.81 488 TYR A N 1
ATOM 3835 C CA . TYR A 1 488 ? 20.125 0.931 -6.403 1.00 89.81 488 TYR A CA 1
ATOM 3836 C C . TYR A 1 488 ? 18.802 1.543 -6.878 1.00 89.81 488 TYR A C 1
ATOM 3838 O O . TYR A 1 488 ? 18.776 2.384 -7.777 1.00 89.81 488 TYR A O 1
ATOM 3846 N N . ALA A 1 489 ? 17.704 1.081 -6.279 1.00 86.94 489 ALA A N 1
ATOM 3847 C CA . ALA A 1 489 ? 16.358 1.535 -6.598 1.00 86.94 489 ALA A CA 1
ATOM 3848 C C . ALA A 1 489 ? 16.063 2.887 -5.933 1.00 86.94 489 ALA A C 1
ATOM 3850 O O . ALA A 1 489 ? 16.146 3.017 -4.709 1.00 86.94 489 ALA A O 1
ATOM 3851 N N . VAL A 1 490 ? 15.708 3.880 -6.749 1.00 89.56 490 VAL A N 1
ATOM 3852 C CA . VAL A 1 490 ? 15.211 5.187 -6.307 1.00 89.56 490 VAL A CA 1
ATOM 3853 C C . VAL A 1 490 ? 13.726 5.241 -6.657 1.00 89.56 490 VAL A C 1
ATOM 3855 O O . VAL A 1 490 ? 13.364 5.675 -7.740 1.00 89.56 490 VAL A O 1
ATOM 3858 N N . ASP A 1 491 ? 12.888 4.724 -5.762 1.00 85.19 491 ASP A N 1
ATOM 3859 C CA . ASP A 1 491 ? 11.427 4.693 -5.904 1.00 85.19 491 ASP A CA 1
ATOM 3860 C C . ASP A 1 491 ? 10.728 5.564 -4.847 1.00 85.19 491 ASP A C 1
ATOM 3862 O O . ASP A 1 491 ? 11.373 6.172 -3.983 1.00 85.19 491 ASP A O 1
ATOM 3866 N N . ASP A 1 492 ? 9.396 5.624 -4.898 1.00 84.75 492 ASP A N 1
ATOM 3867 C CA . ASP A 1 492 ? 8.581 6.418 -3.975 1.00 84.75 492 ASP A CA 1
ATOM 3868 C C . ASP A 1 492 ? 8.853 6.085 -2.507 1.00 84.75 492 ASP A C 1
ATOM 3870 O O . ASP A 1 492 ? 8.932 6.982 -1.670 1.00 84.75 492 ASP A O 1
ATOM 3874 N N . ALA A 1 493 ? 9.073 4.810 -2.177 1.00 86.00 493 ALA A N 1
ATOM 3875 C CA . ALA A 1 493 ? 9.393 4.393 -0.815 1.00 86.00 493 ALA A CA 1
ATOM 3876 C C . ALA A 1 493 ? 10.772 4.907 -0.368 1.00 86.00 493 ALA A C 1
ATOM 3878 O O . ALA A 1 493 ? 10.945 5.341 0.784 1.00 86.00 493 ALA A O 1
ATOM 3879 N N . TYR A 1 494 ? 11.758 4.887 -1.273 1.00 90.56 494 TYR A N 1
ATOM 3880 C CA . TYR A 1 494 ? 13.059 5.504 -1.037 1.00 90.56 494 TYR A CA 1
ATOM 3881 C C . TYR A 1 494 ? 12.922 7.016 -0.814 1.00 90.56 494 TYR A C 1
ATOM 3883 O O . TYR A 1 494 ? 13.504 7.539 0.146 1.00 90.56 494 TYR A O 1
ATOM 3891 N N . ILE A 1 495 ? 12.152 7.717 -1.651 1.00 92.88 495 ILE A N 1
ATOM 3892 C CA . ILE A 1 495 ? 11.923 9.160 -1.521 1.00 92.88 495 ILE A CA 1
ATOM 3893 C C . ILE A 1 495 ? 11.179 9.482 -0.225 1.00 92.88 495 ILE A C 1
ATOM 3895 O O . ILE A 1 495 ? 11.652 10.328 0.532 1.00 92.88 495 ILE A O 1
ATOM 3899 N N . GLU A 1 496 ? 10.100 8.770 0.101 1.00 90.75 496 GLU A N 1
ATOM 3900 C CA . GLU A 1 496 ? 9.328 8.940 1.340 1.00 90.75 496 GLU A CA 1
ATOM 3901 C C . GLU A 1 496 ? 10.238 8.850 2.574 1.00 90.75 496 GLU A C 1
ATOM 3903 O O . GLU A 1 496 ? 10.196 9.681 3.480 1.00 90.75 496 GLU A O 1
ATOM 3908 N N . SER A 1 497 ? 11.159 7.886 2.572 1.00 93.62 497 SER A N 1
ATOM 3909 C CA . SER A 1 497 ? 12.080 7.660 3.688 1.00 93.62 497 SER A CA 1
ATOM 3910 C C . SER A 1 497 ? 13.234 8.669 3.775 1.00 93.62 497 SER A C 1
ATOM 3912 O O . SER A 1 497 ? 13.915 8.744 4.809 1.00 93.62 497 SER A O 1
ATOM 3914 N N . ASN A 1 498 ? 13.517 9.412 2.700 1.00 95.19 498 ASN A N 1
ATOM 3915 C CA . ASN A 1 498 ? 14.702 10.267 2.601 1.00 95.19 498 ASN A CA 1
ATOM 3916 C C . ASN A 1 498 ? 14.411 11.734 2.264 1.00 95.19 498 ASN A C 1
ATOM 3918 O O . ASN A 1 498 ? 15.341 12.536 2.361 1.00 95.19 498 ASN A O 1
ATOM 3922 N N . LEU A 1 499 ? 13.164 12.124 1.975 1.00 95.44 499 LEU A N 1
ATOM 3923 C CA . LEU A 1 499 ? 12.820 13.486 1.558 1.00 95.44 499 LEU A CA 1
ATOM 3924 C C . LEU A 1 499 ? 13.302 14.539 2.562 1.00 95.44 499 LEU A C 1
ATOM 3926 O O . LEU A 1 499 ? 13.981 15.481 2.163 1.00 95.44 499 LEU A O 1
ATOM 3930 N N . SER A 1 500 ? 13.059 14.343 3.866 1.00 94.56 500 SER A N 1
ATOM 3931 C CA . SER A 1 500 ? 13.543 15.268 4.909 1.00 94.56 500 SER A CA 1
ATOM 3932 C C . SER A 1 500 ? 15.058 15.461 4.841 1.00 94.56 500 SER A C 1
ATOM 3934 O O . SER A 1 500 ? 15.538 16.586 4.898 1.00 94.56 500 SER A O 1
ATOM 3936 N N . LYS A 1 501 ? 15.829 14.383 4.647 1.00 95.50 501 LYS A N 1
ATOM 3937 C CA . LYS A 1 501 ? 17.298 14.456 4.566 1.00 95.50 501 LYS A CA 1
ATOM 3938 C C . LYS A 1 501 ? 17.761 15.145 3.286 1.00 95.50 501 LYS A C 1
ATOM 3940 O O . LYS A 1 501 ? 18.747 15.878 3.320 1.00 95.50 501 LYS A O 1
ATOM 3945 N N . ILE A 1 502 ? 17.068 14.906 2.172 1.00 96.12 502 ILE A N 1
ATOM 3946 C CA . ILE A 1 502 ? 17.348 15.572 0.899 1.00 96.12 502 ILE A CA 1
ATOM 3947 C C . ILE A 1 502 ? 17.100 17.073 1.058 1.00 96.12 502 ILE A C 1
ATOM 3949 O O . ILE A 1 502 ? 18.010 17.861 0.820 1.00 96.12 502 ILE A O 1
ATOM 3953 N N . LEU A 1 503 ? 15.926 17.476 1.552 1.00 96.81 503 LEU A N 1
ATOM 3954 C CA . LEU A 1 503 ? 15.580 18.883 1.771 1.00 96.81 503 LEU A CA 1
ATOM 3955 C C . LEU A 1 503 ? 16.489 19.558 2.806 1.00 96.81 503 LEU A C 1
ATOM 3957 O O . LEU A 1 503 ? 16.890 20.705 2.615 1.00 96.81 503 LEU A O 1
ATOM 3961 N N . GLU A 1 504 ? 16.871 18.855 3.874 1.00 95.69 504 GLU A N 1
ATOM 3962 C CA . GLU A 1 504 ? 17.859 19.335 4.845 1.00 95.69 504 GLU A CA 1
ATOM 3963 C C . GLU A 1 504 ? 19.213 19.589 4.185 1.00 95.69 504 GLU A C 1
ATOM 3965 O O . GLU A 1 504 ? 19.808 20.647 4.402 1.00 95.69 504 GLU A O 1
ATOM 3970 N N . ARG A 1 505 ? 19.693 18.666 3.342 1.00 95.50 505 ARG A N 1
ATOM 3971 C CA . ARG A 1 505 ? 20.941 18.856 2.597 1.00 95.50 505 ARG A CA 1
ATOM 3972 C C . ARG A 1 505 ? 20.832 20.012 1.609 1.00 95.50 505 ARG A C 1
ATOM 3974 O O . ARG A 1 505 ? 21.756 20.820 1.546 1.00 95.50 505 ARG A O 1
ATOM 3981 N N . VAL A 1 506 ? 19.722 20.130 0.880 1.00 96.12 506 VAL A N 1
ATOM 3982 C CA . VAL A 1 506 ? 19.466 21.229 -0.069 1.00 96.12 506 VAL A CA 1
ATOM 3983 C C . VAL A 1 506 ? 19.545 22.556 0.681 1.00 96.12 506 VAL A C 1
ATOM 3985 O O . VAL A 1 506 ? 20.317 23.444 0.317 1.00 96.12 506 VAL A O 1
ATOM 3988 N N . ALA A 1 507 ? 18.825 22.666 1.794 1.00 96.62 507 ALA A N 1
ATOM 3989 C CA . ALA A 1 507 ? 18.784 23.862 2.618 1.00 96.62 507 ALA A CA 1
ATOM 3990 C C . ALA A 1 507 ? 20.140 24.209 3.250 1.00 96.62 507 ALA A C 1
ATOM 3992 O O . ALA A 1 507 ? 20.541 25.376 3.263 1.00 96.62 507 ALA A O 1
ATOM 3993 N N . LEU A 1 508 ? 20.875 23.214 3.753 1.00 95.38 508 LEU A N 1
ATOM 3994 C CA . LEU A 1 508 ? 22.222 23.420 4.284 1.00 95.38 508 LEU A CA 1
ATOM 3995 C C . LEU A 1 508 ? 23.203 23.847 3.195 1.00 95.38 508 LEU A C 1
ATOM 3997 O O . LEU A 1 508 ? 24.018 24.732 3.448 1.00 95.38 508 LEU A O 1
ATOM 4001 N N . SER A 1 509 ? 23.105 23.285 1.990 1.00 94.69 509 SER A N 1
ATOM 4002 C CA . SER A 1 509 ? 23.948 23.666 0.851 1.00 94.69 509 SER A CA 1
ATOM 4003 C C . SER A 1 509 ? 23.780 25.149 0.515 1.00 94.69 509 SER A C 1
ATOM 4005 O O . SER A 1 509 ? 24.773 25.874 0.416 1.00 94.69 509 SER A O 1
ATOM 4007 N N . GLU A 1 510 ? 22.543 25.657 0.495 1.00 94.88 510 GLU A N 1
ATOM 4008 C CA . GLU A 1 510 ? 22.305 27.096 0.332 1.00 94.88 510 GLU A CA 1
ATOM 4009 C C . GLU A 1 510 ? 22.858 27.920 1.498 1.00 94.88 510 GLU A C 1
ATOM 4011 O O . GLU A 1 510 ? 23.464 28.978 1.301 1.00 94.88 510 GLU A O 1
ATOM 4016 N N . ALA A 1 511 ? 22.652 27.442 2.730 1.00 95.00 511 ALA A N 1
ATOM 4017 C CA . ALA A 1 511 ? 23.090 28.156 3.919 1.00 95.00 511 ALA A CA 1
ATOM 4018 C C . ALA A 1 511 ? 24.618 28.312 3.964 1.00 95.00 511 ALA A C 1
ATOM 4020 O O . ALA A 1 511 ? 25.122 29.345 4.419 1.00 95.00 511 ALA A O 1
ATOM 4021 N N . LEU A 1 512 ? 25.337 27.285 3.507 1.00 94.62 512 LEU A N 1
ATOM 4022 C CA . LEU A 1 512 ? 26.794 27.219 3.439 1.00 94.62 512 LEU A CA 1
ATOM 4023 C C . LEU A 1 512 ? 27.357 28.036 2.269 1.00 94.62 512 LEU A C 1
ATOM 4025 O O . LEU A 1 512 ? 28.389 28.697 2.432 1.00 94.62 512 LEU A O 1
ATOM 4029 N N . ALA A 1 513 ? 26.656 28.091 1.134 1.00 93.56 513 ALA A N 1
ATOM 4030 C CA . ALA A 1 513 ? 27.064 28.902 -0.012 1.00 93.56 513 ALA A CA 1
ATOM 4031 C C . ALA A 1 513 ? 27.206 30.397 0.350 1.00 93.56 513 ALA A C 1
ATOM 4033 O O . ALA A 1 513 ? 28.141 31.064 -0.096 1.00 93.56 513 ALA A O 1
ATOM 4034 N N . GLU A 1 514 ? 26.353 30.913 1.244 1.00 93.44 514 GLU A N 1
ATOM 4035 C CA . GLU A 1 514 ? 26.414 32.285 1.789 1.00 93.44 514 GLU A CA 1
ATOM 4036 C C . GLU A 1 514 ? 27.714 32.591 2.558 1.00 93.44 514 GLU A C 1
ATOM 4038 O O . GLU A 1 514 ? 28.144 33.745 2.640 1.00 93.44 514 GLU A O 1
ATOM 4043 N N . ILE A 1 515 ? 28.373 31.566 3.107 1.00 93.12 515 ILE A N 1
ATOM 4044 C CA . ILE A 1 515 ? 29.690 31.686 3.752 1.00 93.12 515 ILE A CA 1
ATOM 4045 C C . ILE A 1 515 ? 30.838 31.191 2.862 1.00 93.12 515 ILE A C 1
ATOM 4047 O O . ILE A 1 515 ? 31.981 31.131 3.321 1.00 93.12 515 ILE A O 1
ATOM 4051 N N . GLY A 1 516 ? 30.555 30.902 1.588 1.00 93.25 516 GLY A N 1
ATOM 4052 C CA . GLY A 1 516 ? 31.530 30.468 0.592 1.00 93.25 516 GLY A CA 1
ATOM 4053 C C . GLY A 1 516 ? 32.044 29.047 0.809 1.00 93.25 516 GLY A C 1
ATOM 4054 O O . GLY A 1 516 ? 33.219 28.804 0.538 1.00 93.25 516 GLY A O 1
ATOM 4055 N N . LEU A 1 517 ? 31.201 28.152 1.334 1.00 93.69 517 LEU A N 1
ATOM 4056 C CA . LEU A 1 517 ? 31.493 26.729 1.506 1.00 93.69 517 LEU A CA 1
ATOM 4057 C C . LEU A 1 517 ? 30.495 25.883 0.718 1.00 93.69 517 LEU A C 1
ATOM 4059 O O . LEU A 1 517 ? 29.314 26.217 0.653 1.00 93.69 517 LEU A O 1
ATOM 4063 N N . THR A 1 518 ? 30.969 24.772 0.170 1.00 92.06 518 THR A N 1
ATOM 4064 C CA . THR A 1 518 ? 30.108 23.684 -0.311 1.00 92.06 518 THR A CA 1
ATOM 4065 C C . THR A 1 518 ? 29.701 22.768 0.845 1.00 92.06 518 THR A C 1
ATOM 4067 O O . THR A 1 518 ? 30.348 22.756 1.899 1.00 92.06 518 THR A O 1
ATOM 4070 N N . TYR A 1 519 ? 28.632 21.989 0.655 1.00 92.31 519 TYR A N 1
ATOM 4071 C CA . TYR A 1 519 ? 28.221 20.983 1.635 1.00 92.31 519 TYR A CA 1
ATOM 4072 C C . TYR A 1 519 ? 29.326 19.951 1.877 1.00 92.31 519 TYR A C 1
ATOM 4074 O O . TYR A 1 519 ? 29.681 19.697 3.023 1.00 92.31 519 TYR A O 1
ATOM 4082 N N . ASP A 1 520 ? 29.952 19.441 0.819 1.00 89.81 520 ASP A N 1
ATOM 4083 C CA . ASP A 1 520 ? 30.977 18.399 0.930 1.00 89.81 520 ASP A CA 1
ATOM 4084 C C . ASP A 1 520 ? 32.239 18.890 1.657 1.00 89.81 520 ASP A C 1
ATOM 4086 O O . ASP A 1 520 ? 32.828 18.160 2.460 1.00 89.81 520 ASP A O 1
ATOM 4090 N N . GLU A 1 521 ? 32.648 20.149 1.433 1.00 92.94 521 GLU A N 1
ATOM 4091 C CA . GLU A 1 521 ? 33.725 20.786 2.206 1.00 92.94 521 GLU A CA 1
ATOM 4092 C C . GLU A 1 521 ? 33.371 20.893 3.692 1.00 92.94 521 GLU A C 1
ATOM 4094 O O . GLU A 1 521 ? 34.252 20.744 4.545 1.00 92.94 521 GLU A O 1
ATOM 4099 N N . TYR A 1 522 ? 32.102 21.173 3.998 1.00 92.81 522 TYR A N 1
ATOM 4100 C CA . TYR A 1 522 ? 31.601 21.270 5.362 1.00 92.81 522 TYR A CA 1
ATOM 4101 C C . TYR A 1 522 ? 31.560 19.902 6.050 1.00 92.81 522 TYR A C 1
ATOM 4103 O O . TYR A 1 522 ? 32.131 19.758 7.132 1.00 92.81 522 TYR A O 1
ATOM 4111 N N . ASP A 1 523 ? 30.948 18.906 5.410 1.00 90.44 523 ASP A N 1
ATOM 4112 C CA . ASP A 1 523 ? 30.749 17.558 5.951 1.00 90.44 523 ASP A CA 1
ATOM 4113 C C . ASP A 1 523 ? 32.077 16.802 6.128 1.00 90.44 523 ASP A C 1
ATOM 4115 O O . ASP A 1 523 ? 32.341 16.194 7.166 1.00 90.44 523 ASP A O 1
ATOM 4119 N N . SER A 1 524 ? 33.001 16.953 5.173 1.00 90.94 524 SER A N 1
ATOM 4120 C CA . SER A 1 524 ? 34.331 16.332 5.241 1.00 90.94 524 SER A CA 1
ATOM 4121 C C . SER A 1 524 ? 35.271 16.989 6.266 1.00 90.94 524 SER A C 1
ATOM 4123 O O . SER A 1 524 ? 36.375 16.485 6.530 1.00 90.94 524 SER A O 1
ATOM 4125 N N . ALA A 1 525 ? 34.906 18.142 6.835 1.00 91.25 525 ALA A N 1
ATOM 4126 C CA . ALA A 1 525 ? 35.769 18.872 7.752 1.00 91.25 525 ALA A CA 1
ATOM 4127 C C . ALA A 1 525 ? 35.904 18.153 9.102 1.00 91.25 525 ALA A C 1
ATOM 4129 O O . ALA A 1 525 ? 34.949 17.667 9.696 1.00 91.25 525 ALA A O 1
ATOM 4130 N N . THR A 1 526 ? 37.113 18.159 9.673 1.00 89.38 526 THR A N 1
ATOM 4131 C CA . THR A 1 526 ? 37.363 17.567 10.998 1.00 89.38 526 THR A CA 1
ATOM 4132 C C . THR A 1 526 ? 38.130 18.511 11.924 1.00 89.38 526 THR A C 1
ATOM 4134 O O . THR A 1 526 ? 38.819 19.447 11.499 1.00 89.38 526 THR A O 1
ATOM 4137 N N . GLY A 1 527 ? 38.009 18.278 13.234 1.00 88.62 527 GLY A N 1
ATOM 4138 C CA . GLY A 1 527 ? 38.776 18.985 14.260 1.00 88.62 527 GLY A CA 1
ATOM 4139 C C . GLY A 1 527 ? 38.562 20.504 14.250 1.00 88.62 527 GLY A C 1
ATOM 4140 O O . GLY A 1 527 ? 37.440 20.991 14.334 1.00 88.62 527 GLY A O 1
ATOM 4141 N N . SER A 1 528 ? 39.651 21.277 14.186 1.00 87.75 528 SER A N 1
ATOM 4142 C CA . SER A 1 528 ? 39.583 22.745 14.244 1.00 87.75 528 SER A CA 1
ATOM 4143 C C . SER A 1 528 ? 38.916 23.383 13.026 1.00 87.75 528 SER A C 1
ATOM 4145 O O . SER A 1 528 ? 38.387 24.483 13.152 1.00 87.75 528 SER A O 1
ATOM 4147 N N . THR A 1 529 ? 38.965 22.725 11.866 1.00 88.94 529 THR A N 1
ATOM 4148 C CA . THR A 1 529 ? 38.361 23.242 10.631 1.00 88.94 529 THR A CA 1
ATOM 4149 C C . THR A 1 529 ? 36.841 23.147 10.701 1.00 88.94 529 THR A C 1
ATOM 4151 O O . THR A 1 529 ? 36.177 24.154 10.484 1.00 88.94 529 THR A O 1
ATOM 4154 N N . ALA A 1 530 ? 36.308 21.996 11.130 1.00 87.81 530 ALA A N 1
ATOM 4155 C CA . ALA A 1 530 ? 34.873 21.814 11.365 1.00 87.81 530 ALA A CA 1
ATOM 4156 C C . ALA A 1 530 ? 34.322 22.861 12.345 1.00 87.81 530 ALA A C 1
ATOM 4158 O O . ALA A 1 530 ? 33.327 23.522 12.066 1.00 87.81 530 ALA A O 1
ATOM 4159 N N . ASN A 1 531 ? 35.037 23.101 13.452 1.00 88.00 531 ASN A N 1
ATOM 4160 C CA . ASN A 1 531 ? 34.654 24.140 14.412 1.00 88.00 531 ASN A CA 1
ATOM 4161 C C . ASN A 1 531 ? 34.634 25.540 13.776 1.00 88.00 531 ASN A C 1
ATOM 4163 O O . ASN A 1 531 ? 33.725 26.322 14.032 1.00 88.00 531 ASN A O 1
ATOM 4167 N N . ALA A 1 532 ? 35.621 25.867 12.935 1.00 89.56 532 ALA A N 1
ATOM 4168 C CA . ALA A 1 532 ? 35.666 27.159 12.256 1.00 89.56 532 ALA A CA 1
ATOM 4169 C C . ALA A 1 532 ? 34.500 27.337 11.270 1.00 89.56 532 ALA A C 1
ATOM 4171 O O . ALA A 1 532 ? 33.945 28.432 11.177 1.00 89.56 532 ALA A O 1
ATOM 4172 N N . TYR A 1 533 ? 34.113 26.279 10.557 1.00 92.19 533 TYR A N 1
ATOM 4173 C CA . TYR A 1 533 ? 32.972 26.306 9.644 1.00 92.19 533 TYR A CA 1
ATOM 4174 C C . TYR A 1 533 ? 31.644 26.447 10.389 1.00 92.19 533 TYR A C 1
ATOM 4176 O O . TYR A 1 533 ? 30.878 27.361 10.081 1.00 92.19 533 TYR A O 1
ATOM 4184 N N . GLY A 1 534 ? 31.420 25.646 11.435 1.00 89.12 534 GLY A N 1
ATOM 4185 C CA . GLY A 1 534 ? 30.239 25.771 12.292 1.00 89.12 534 GLY A CA 1
ATOM 4186 C C . GLY A 1 534 ? 30.134 27.152 12.953 1.00 89.12 534 GLY A C 1
ATOM 4187 O O . GLY A 1 534 ? 29.055 27.742 13.011 1.00 89.12 534 GLY A O 1
ATOM 4188 N N . ASP A 1 535 ? 31.257 27.734 13.388 1.00 89.62 535 ASP A N 1
ATOM 4189 C CA . ASP A 1 535 ? 31.297 29.097 13.933 1.00 89.62 535 ASP A CA 1
ATOM 4190 C C . ASP A 1 535 ? 30.967 30.168 12.880 1.00 89.62 535 ASP A C 1
ATOM 4192 O O . ASP A 1 535 ? 30.287 31.151 13.196 1.00 89.62 535 ASP A O 1
ATOM 4196 N N . ASN A 1 536 ? 31.421 29.997 11.634 1.00 91.44 536 ASN A N 1
ATOM 4197 C CA . ASN A 1 536 ? 31.094 30.906 10.534 1.00 91.44 536 ASN A CA 1
ATOM 4198 C C . ASN A 1 536 ? 29.603 30.848 10.184 1.00 91.44 536 ASN A C 1
ATOM 4200 O O . ASN A 1 536 ? 28.979 31.906 10.098 1.00 91.44 536 ASN A O 1
ATOM 4204 N N . LEU A 1 537 ? 29.024 29.647 10.071 1.00 91.75 537 LEU A N 1
ATOM 4205 C CA . LEU A 1 537 ? 27.589 29.445 9.841 1.00 91.75 537 LEU A CA 1
ATOM 4206 C C . LEU A 1 537 ? 26.768 30.097 10.960 1.00 91.75 537 LEU A C 1
ATOM 4208 O O . LEU A 1 537 ? 25.896 30.934 10.724 1.00 91.75 537 LEU A O 1
ATOM 4212 N N . LYS A 1 538 ? 27.128 29.794 12.210 1.00 90.12 538 LYS A N 1
ATOM 4213 C CA . LYS A 1 538 ? 26.527 30.391 13.402 1.00 90.12 538 LYS A CA 1
ATOM 4214 C C . LYS A 1 538 ? 26.573 31.917 13.374 1.00 90.12 538 LYS A C 1
ATOM 4216 O O . LYS A 1 538 ? 25.596 32.576 13.723 1.00 90.12 538 LYS A O 1
ATOM 4221 N N . LYS A 1 539 ? 27.708 32.496 12.978 1.00 91.06 539 LYS A N 1
ATOM 4222 C CA . LYS A 1 539 ? 27.894 33.947 12.905 1.00 91.06 539 LYS A CA 1
ATOM 4223 C C . LYS A 1 539 ? 27.082 34.582 11.777 1.00 91.06 539 LYS A C 1
ATOM 4225 O O . LYS A 1 539 ? 26.547 35.667 12.002 1.00 91.06 539 LYS A O 1
ATOM 4230 N N . GLN A 1 540 ? 26.994 33.930 10.618 1.00 94.31 540 GLN A N 1
ATOM 4231 C CA . GLN A 1 540 ? 26.226 34.407 9.467 1.00 94.31 540 GLN A CA 1
ATOM 4232 C C . GLN A 1 540 ? 24.746 34.566 9.825 1.00 94.31 540 GLN A C 1
ATOM 4234 O O . GLN A 1 540 ? 24.172 35.631 9.616 1.00 94.31 540 GLN A O 1
ATOM 4239 N N . TYR A 1 541 ? 24.159 33.560 10.478 1.00 92.69 541 TYR A N 1
ATOM 4240 C CA . TYR A 1 541 ? 22.733 33.544 10.832 1.00 92.69 541 TYR A CA 1
ATOM 4241 C C . TYR A 1 541 ? 22.458 33.918 12.295 1.00 92.69 541 TYR A C 1
ATOM 4243 O O . TYR A 1 541 ? 21.431 33.551 12.869 1.00 92.69 541 TYR A O 1
ATOM 4251 N N . LYS A 1 542 ? 23.369 34.679 12.918 1.00 91.31 542 LYS A N 1
ATOM 4252 C CA . LYS A 1 542 ? 23.320 35.026 14.347 1.00 91.31 542 LYS A CA 1
ATOM 4253 C C . LYS A 1 542 ? 21.966 35.589 14.779 1.00 91.31 542 LYS A C 1
ATOM 4255 O O . LYS A 1 542 ? 21.446 35.164 15.806 1.00 91.31 542 LYS A O 1
ATOM 4260 N N . GLU A 1 543 ? 21.425 36.560 14.045 1.00 90.31 543 GLU A N 1
ATOM 4261 C CA . GLU A 1 543 ? 20.177 37.238 14.428 1.00 90.31 543 GLU A CA 1
ATOM 4262 C C . GLU A 1 543 ? 19.011 36.249 14.531 1.00 90.31 543 GLU A C 1
ATOM 4264 O O . GLU A 1 543 ? 18.313 36.227 15.544 1.00 90.31 543 GLU A O 1
ATOM 4269 N N . TYR A 1 544 ? 18.879 35.365 13.541 1.00 90.62 544 TYR A N 1
ATOM 4270 C CA . TYR A 1 544 ? 17.849 34.332 13.524 1.00 90.62 544 TYR A CA 1
ATOM 4271 C C . TYR A 1 544 ? 18.022 33.325 14.667 1.00 90.62 544 TYR A C 1
ATOM 4273 O O . TYR A 1 544 ? 17.073 33.033 15.392 1.00 90.62 544 TYR A O 1
ATOM 4281 N N . PHE A 1 545 ? 19.243 32.840 14.903 1.00 90.00 545 PHE A N 1
ATOM 4282 C CA . PHE A 1 545 ? 19.497 31.900 15.997 1.00 90.00 545 PHE A CA 1
ATOM 4283 C C . PHE A 1 545 ? 19.206 32.498 17.375 1.00 90.00 545 PHE A C 1
ATOM 4285 O O . PHE A 1 545 ? 18.660 31.812 18.239 1.00 90.00 545 PHE A O 1
ATOM 4292 N N . LEU A 1 546 ? 19.529 33.777 17.594 1.00 87.19 546 LEU A N 1
ATOM 4293 C CA . LEU A 1 546 ? 19.167 34.468 18.832 1.00 87.19 546 LEU A CA 1
ATOM 4294 C C . LEU A 1 546 ? 17.642 34.551 18.994 1.00 87.19 546 LEU A C 1
ATOM 4296 O O . LEU A 1 546 ? 17.143 34.310 20.092 1.00 87.19 546 LEU A O 1
ATOM 4300 N N . GLU A 1 547 ? 16.898 34.828 17.918 1.00 87.31 547 GLU A N 1
ATOM 4301 C CA . GLU A 1 547 ? 15.430 34.835 17.938 1.00 87.31 547 GLU A CA 1
ATOM 4302 C C . GLU A 1 547 ? 14.851 33.461 18.320 1.00 87.31 547 GLU A C 1
ATOM 4304 O O . GLU A 1 547 ? 13.967 33.372 19.176 1.00 87.31 547 GLU A O 1
ATOM 4309 N N . GLN A 1 548 ? 15.376 32.377 17.742 1.00 87.06 548 GLN A N 1
ATOM 4310 C CA . GLN A 1 548 ? 14.916 31.018 18.047 1.00 87.06 548 GLN A CA 1
ATOM 4311 C C . GLN A 1 548 ? 15.252 30.598 19.487 1.00 87.06 548 GLN A C 1
ATOM 4313 O O . GLN A 1 548 ? 14.411 30.025 20.181 1.00 87.06 548 GLN A O 1
ATOM 4318 N N . LEU A 1 549 ? 16.427 30.972 20.004 1.00 84.62 549 LEU A N 1
ATOM 4319 C CA . LEU A 1 549 ? 16.783 30.748 21.411 1.00 84.62 549 LEU A CA 1
ATOM 4320 C C . LEU A 1 549 ? 15.852 31.509 22.373 1.00 84.62 549 LEU A C 1
ATOM 4322 O O . LEU A 1 549 ? 15.486 30.981 23.425 1.00 84.62 549 LEU A O 1
ATOM 4326 N N . VAL A 1 550 ? 15.412 32.724 22.026 1.00 83.06 550 VAL A N 1
ATOM 4327 C CA . VAL A 1 550 ? 14.406 33.454 22.822 1.00 83.06 550 VAL A CA 1
ATOM 4328 C C . VAL A 1 550 ? 13.088 32.671 22.882 1.00 83.06 550 VAL A C 1
ATOM 4330 O O . VAL A 1 550 ? 12.509 32.542 23.965 1.00 83.06 550 VAL A O 1
ATOM 4333 N N . LYS A 1 551 ? 12.637 32.097 21.756 1.00 82.00 551 LYS A N 1
ATOM 4334 C CA . LYS A 1 551 ? 11.414 31.272 21.687 1.00 82.00 551 LYS A CA 1
ATOM 4335 C C . LYS A 1 551 ? 11.518 29.990 22.530 1.00 82.00 551 LYS A C 1
ATOM 4337 O O . LYS A 1 551 ? 10.524 29.579 23.122 1.00 82.00 551 LYS A O 1
ATOM 4342 N N . GLN A 1 552 ? 12.714 29.416 22.691 1.00 74.56 552 GLN A N 1
ATOM 4343 C CA . GLN A 1 552 ? 12.969 28.216 23.509 1.00 74.56 552 GLN A CA 1
ATOM 4344 C C . GLN A 1 552 ? 13.100 28.464 25.035 1.00 74.56 552 GLN A C 1
ATOM 4346 O O . GLN A 1 552 ? 13.574 27.600 25.769 1.00 74.56 552 GLN A O 1
ATOM 4351 N N . SER A 1 553 ? 12.606 29.594 25.560 1.00 65.69 553 SER A N 1
ATOM 4352 C CA . SER A 1 553 ? 12.507 29.908 27.007 1.00 65.69 553 SER A CA 1
ATOM 4353 C C . SER A 1 553 ? 13.776 30.411 27.722 1.00 65.69 553 SER A C 1
ATOM 4355 O O . SER A 1 553 ? 13.850 30.378 28.957 1.00 65.69 553 SER A O 1
ATOM 4357 N N . TYR A 1 554 ? 14.749 30.991 27.013 1.00 60.03 554 TYR A N 1
ATOM 4358 C CA . TYR A 1 554 ? 15.794 31.792 27.666 1.00 60.03 554 TYR A CA 1
ATOM 4359 C C . TYR A 1 554 ? 15.264 33.203 27.989 1.00 60.03 554 TYR A C 1
ATOM 4361 O O . TYR A 1 554 ? 15.243 34.106 27.163 1.00 60.03 554 TYR A O 1
ATOM 4369 N N . SER A 1 555 ? 14.827 33.398 29.236 1.00 56.53 555 SER A N 1
ATOM 4370 C CA . SER A 1 555 ? 14.006 34.533 29.701 1.00 56.53 555 SER A CA 1
ATOM 4371 C C . SER A 1 555 ? 14.636 35.944 29.669 1.00 56.53 555 SER A C 1
ATOM 4373 O O . SER A 1 555 ? 14.008 36.883 30.154 1.00 56.53 555 SER A O 1
ATOM 4375 N N . THR A 1 556 ? 15.874 36.122 29.197 1.00 67.25 556 THR A N 1
ATOM 4376 C CA . THR A 1 556 ? 16.579 37.424 29.170 1.00 67.25 556 THR A CA 1
ATOM 4377 C C . THR A 1 556 ? 17.623 37.463 28.051 1.00 67.25 556 THR A C 1
ATOM 4379 O O . THR A 1 556 ? 18.394 36.511 27.930 1.00 67.25 556 THR A O 1
ATOM 4382 N N . GLU A 1 557 ? 17.725 38.585 27.333 1.00 65.94 557 GLU A N 1
ATOM 4383 C CA . GLU A 1 557 ? 18.695 38.847 26.246 1.00 65.94 557 GLU A CA 1
ATOM 4384 C C . GLU A 1 557 ? 20.147 38.504 26.643 1.00 65.94 557 GLU A C 1
ATOM 4386 O O . GLU A 1 557 ? 20.844 37.796 25.925 1.00 65.94 557 GLU A O 1
ATOM 4391 N N . GLU A 1 558 ? 20.556 38.852 27.868 1.00 66.69 558 GLU A N 1
ATOM 4392 C CA . GLU A 1 558 ? 21.895 38.565 28.414 1.00 66.69 558 GLU A CA 1
ATOM 4393 C C . GLU A 1 558 ? 22.184 37.054 28.572 1.00 66.69 558 GLU A C 1
ATOM 4395 O O . GLU A 1 558 ? 23.310 36.596 28.371 1.00 66.69 558 GLU A O 1
ATOM 4400 N N . LYS A 1 559 ? 21.158 36.242 28.876 1.00 72.00 559 LYS A N 1
ATOM 4401 C CA . LYS A 1 559 ? 21.298 34.775 28.932 1.00 72.00 559 LYS A CA 1
ATOM 4402 C C . LYS A 1 559 ? 21.413 34.186 27.531 1.00 72.00 559 LYS A C 1
ATOM 4404 O O . LYS A 1 559 ? 22.264 33.325 27.328 1.00 72.00 559 LYS A O 1
ATOM 4409 N N . VAL A 1 560 ? 20.606 34.664 26.585 1.00 77.38 560 VAL A N 1
ATOM 4410 C CA . VAL A 1 560 ? 20.635 34.215 25.184 1.00 77.38 560 VAL A CA 1
ATOM 4411 C C . VAL A 1 560 ? 21.998 34.501 24.555 1.00 77.38 560 VAL A C 1
ATOM 4413 O O . VAL A 1 560 ? 22.596 33.598 23.973 1.00 77.38 560 VAL A O 1
ATOM 4416 N N . GLU A 1 561 ? 22.550 35.701 24.757 1.00 78.94 561 GLU A N 1
ATOM 4417 C CA . GLU A 1 561 ? 23.892 36.040 24.272 1.00 78.94 561 GLU A CA 1
ATOM 4418 C C . GLU A 1 561 ? 24.978 35.154 24.889 1.00 78.94 561 GLU A C 1
ATOM 4420 O O . GLU A 1 561 ? 25.894 34.729 24.187 1.00 78.94 561 GLU A O 1
ATOM 4425 N N . SER A 1 562 ? 24.874 34.819 26.180 1.00 74.88 562 SER A N 1
ATOM 4426 C CA . SER A 1 562 ? 25.844 33.932 26.835 1.00 74.88 562 SER A CA 1
ATOM 4427 C C . SER A 1 562 ? 25.768 32.477 26.351 1.00 74.88 562 SER A C 1
ATOM 4429 O O . SER A 1 562 ? 26.804 31.833 26.194 1.00 74.88 562 SER A O 1
ATOM 4431 N N . VAL A 1 563 ? 24.563 31.970 26.065 1.00 76.69 563 VAL A N 1
ATOM 4432 C CA . VAL A 1 563 ? 24.344 30.641 25.470 1.00 76.69 563 VAL A CA 1
ATOM 4433 C C . VAL A 1 563 ? 24.905 30.616 24.051 1.00 76.69 563 VAL A C 1
ATOM 4435 O O . VAL A 1 563 ? 25.685 29.723 23.711 1.00 76.69 563 VAL A O 1
ATOM 4438 N N . PHE A 1 564 ? 24.611 31.650 23.259 1.00 80.75 564 PHE A N 1
ATOM 4439 C CA . PHE A 1 564 ? 25.157 31.813 21.917 1.00 80.75 564 PHE A CA 1
ATOM 4440 C C . PHE A 1 564 ? 26.686 31.988 21.928 1.00 80.75 564 PHE A C 1
ATOM 4442 O O . PHE A 1 564 ? 27.359 31.517 21.024 1.00 80.75 564 PHE A O 1
ATOM 4449 N N . ALA A 1 565 ? 27.283 32.605 22.947 1.00 76.00 565 ALA A N 1
ATOM 4450 C CA . ALA A 1 565 ? 28.737 32.772 23.046 1.00 76.00 565 ALA A CA 1
ATOM 4451 C C . ALA A 1 565 ? 29.482 31.540 23.602 1.00 76.00 565 ALA A C 1
ATOM 4453 O O . ALA A 1 565 ? 30.714 31.535 23.621 1.00 76.00 565 ALA A O 1
ATOM 4454 N N . SER A 1 566 ? 28.771 30.515 24.089 1.00 72.25 566 SER A N 1
ATOM 4455 C CA . SER A 1 566 ? 29.401 29.344 24.708 1.00 72.25 566 SER A CA 1
ATOM 4456 C C . SER A 1 566 ? 30.214 28.512 23.703 1.00 72.25 566 SER A C 1
ATOM 4458 O O . SER A 1 566 ? 29.823 28.329 22.551 1.00 72.25 566 SER A O 1
ATOM 4460 N N . SER A 1 567 ? 31.370 28.017 24.157 1.00 55.97 567 SER A N 1
ATOM 4461 C CA . SER A 1 567 ? 32.396 27.346 23.342 1.00 55.97 567 SER A CA 1
ATOM 4462 C C . SER A 1 567 ? 32.331 25.811 23.345 1.00 55.97 567 SER A C 1
ATOM 4464 O O . SER A 1 567 ? 33.320 25.156 23.028 1.00 55.97 567 SER A O 1
ATOM 4466 N N . THR A 1 568 ? 31.212 25.216 23.755 1.00 57.22 568 THR A N 1
ATOM 4467 C CA . THR A 1 568 ? 30.953 23.770 23.625 1.00 57.22 568 THR A CA 1
ATOM 4468 C C . THR A 1 568 ? 29.874 23.570 22.568 1.00 57.22 568 THR A C 1
ATOM 4470 O O . THR A 1 568 ? 28.694 23.608 22.920 1.00 57.22 568 THR A O 1
ATOM 4473 N N . PRO A 1 569 ? 30.228 23.439 21.279 1.00 55.19 569 PRO A N 1
ATOM 4474 C CA . PRO A 1 569 ? 29.234 23.436 20.231 1.00 55.19 569 PRO A CA 1
ATOM 4475 C C . PRO A 1 569 ? 28.730 22.016 19.990 1.00 55.19 569 PRO A C 1
ATOM 4477 O O . PRO A 1 569 ? 29.487 21.110 19.650 1.00 55.19 569 PRO A O 1
ATOM 4480 N N . ASN A 1 570 ? 27.426 21.840 20.152 1.00 65.69 570 ASN A N 1
ATOM 4481 C CA . ASN A 1 570 ? 26.696 20.912 19.308 1.00 65.69 570 ASN A CA 1
ATOM 4482 C C . ASN A 1 570 ? 26.132 21.747 18.145 1.00 65.69 570 ASN A C 1
ATOM 4484 O O . ASN A 1 570 ? 25.175 22.498 18.351 1.00 65.69 570 ASN A O 1
ATOM 4488 N N . TYR A 1 571 ? 26.785 21.705 16.977 1.00 84.12 571 TYR A N 1
ATOM 4489 C CA . TYR A 1 571 ? 26.382 22.496 15.803 1.00 84.12 571 TYR A CA 1
ATOM 4490 C C . TYR A 1 571 ? 25.095 21.975 15.149 1.00 84.12 571 TYR A C 1
ATOM 4492 O O . TYR A 1 571 ? 24.387 22.768 14.538 1.00 84.12 571 TYR A O 1
ATOM 4500 N N . SER A 1 572 ? 24.716 20.720 15.418 1.00 86.00 572 SER A N 1
ATOM 4501 C CA . SER A 1 572 ? 23.502 20.079 14.894 1.00 86.00 572 SER A CA 1
ATOM 4502 C C . SER A 1 572 ? 22.226 20.882 15.148 1.00 86.00 572 SER A C 1
ATOM 4504 O O . SER A 1 572 ? 21.362 20.955 14.277 1.00 86.00 572 SER A O 1
ATOM 4506 N N . TRP A 1 573 ? 22.110 21.566 16.297 1.00 87.69 573 TRP A N 1
ATOM 4507 C CA . TRP A 1 573 ? 20.958 22.442 16.535 1.00 87.69 573 TRP A CA 1
ATOM 4508 C C . TRP A 1 573 ? 20.926 23.625 15.563 1.00 87.69 573 TRP A C 1
ATOM 4510 O O . TRP A 1 573 ? 19.867 23.950 15.041 1.00 87.69 573 TRP A O 1
ATOM 4520 N N . TYR A 1 574 ? 22.072 24.265 15.310 1.00 89.38 574 TYR A N 1
ATOM 4521 C CA . TYR A 1 574 ? 22.163 25.405 14.396 1.00 89.38 574 TYR A CA 1
ATOM 4522 C C . TYR A 1 574 ? 21.919 24.973 12.948 1.00 89.38 574 TYR A C 1
ATOM 4524 O O . TYR A 1 574 ? 21.205 25.672 12.241 1.00 89.38 574 TYR A O 1
ATOM 4532 N N . GLU A 1 575 ? 22.468 23.823 12.547 1.00 92.38 575 GLU A N 1
ATOM 4533 C CA . GLU A 1 575 ? 22.250 23.191 11.238 1.00 92.38 575 GLU A CA 1
ATOM 4534 C C . GLU A 1 575 ? 20.764 22.894 11.011 1.00 92.38 575 GLU A C 1
ATOM 4536 O O . GLU A 1 575 ? 20.173 23.425 10.077 1.00 92.38 575 GLU A O 1
ATOM 4541 N N . SER A 1 576 ? 20.131 22.149 11.921 1.00 91.88 576 SER A N 1
ATOM 4542 C CA . SER A 1 576 ? 18.703 21.810 11.811 1.00 91.88 576 SER A CA 1
ATOM 4543 C C . SER A 1 576 ? 17.838 23.073 11.801 1.00 91.88 576 SER A C 1
ATOM 4545 O O . SER A 1 576 ? 16.954 23.229 10.970 1.00 91.88 576 SER A O 1
ATOM 4547 N N . THR A 1 577 ? 18.150 24.041 12.671 1.00 92.44 577 THR A N 1
ATOM 4548 C CA . THR A 1 577 ? 17.383 25.292 12.780 1.00 92.44 577 THR A CA 1
ATOM 4549 C C . THR A 1 577 ? 17.494 26.155 11.518 1.00 92.44 577 THR A C 1
ATOM 4551 O O . THR A 1 577 ? 16.514 26.789 11.126 1.00 92.44 577 THR A O 1
ATOM 4554 N N . ILE A 1 578 ? 18.671 26.232 10.879 1.00 94.88 578 ILE A N 1
ATOM 4555 C CA . ILE A 1 578 ? 18.805 26.992 9.627 1.00 94.88 578 ILE A CA 1
ATOM 4556 C C . ILE A 1 578 ? 18.206 26.240 8.439 1.00 94.88 578 ILE A C 1
ATOM 4558 O O . ILE A 1 578 ? 17.584 26.878 7.590 1.00 94.88 578 ILE A O 1
ATOM 4562 N N . ALA A 1 579 ? 18.332 24.911 8.414 1.00 95.62 579 ALA A N 1
ATOM 4563 C CA . ALA A 1 579 ? 17.700 24.072 7.408 1.00 95.62 579 ALA A CA 1
ATOM 4564 C C . ALA A 1 579 ? 16.176 24.248 7.445 1.00 95.62 579 ALA A C 1
ATOM 4566 O O . ALA A 1 579 ? 15.591 24.652 6.446 1.00 95.62 579 ALA A O 1
ATOM 4567 N N . GLU A 1 580 ? 15.551 24.100 8.618 1.00 95.12 580 GLU A N 1
ATOM 4568 C CA . GLU A 1 580 ? 14.114 24.329 8.819 1.00 95.12 580 GLU A CA 1
ATOM 4569 C C . GLU A 1 580 ? 13.671 25.712 8.328 1.00 95.12 580 GLU A C 1
ATOM 4571 O O . GLU A 1 580 ? 12.621 25.841 7.698 1.00 95.12 580 GLU A O 1
ATOM 4576 N N . LYS A 1 581 ? 14.454 26.769 8.587 1.00 95.12 581 LYS A N 1
ATOM 4577 C CA . LYS A 1 581 ? 14.143 28.116 8.086 1.00 95.12 581 LYS A CA 1
ATOM 4578 C C . LYS A 1 581 ? 14.049 28.133 6.561 1.00 95.12 581 LYS A C 1
ATOM 4580 O O . LYS A 1 581 ? 13.080 28.658 6.021 1.00 95.12 581 LYS A O 1
ATOM 4585 N N . ILE A 1 582 ? 15.070 27.611 5.886 1.00 96.25 582 ILE A N 1
ATOM 4586 C CA . ILE A 1 582 ? 15.177 27.658 4.426 1.00 96.25 582 ILE A CA 1
ATOM 4587 C C . ILE A 1 582 ? 14.137 26.741 3.780 1.00 96.25 582 ILE A C 1
ATOM 4589 O O . ILE A 1 582 ? 13.466 27.176 2.848 1.00 96.25 582 ILE A O 1
ATOM 4593 N N . ILE A 1 583 ? 13.935 25.531 4.315 1.00 96.00 583 ILE A N 1
ATOM 4594 C CA . ILE A 1 583 ? 12.881 24.609 3.868 1.00 96.00 583 ILE A CA 1
ATOM 4595 C C . ILE A 1 583 ? 11.526 25.310 3.932 1.00 96.00 583 ILE A C 1
ATOM 4597 O O . ILE A 1 583 ? 10.831 25.391 2.927 1.00 96.00 583 ILE A O 1
ATOM 4601 N N . ASN A 1 584 ? 11.183 25.919 5.069 1.00 94.25 584 ASN A N 1
ATOM 4602 C CA . ASN A 1 584 ? 9.907 26.619 5.215 1.00 94.25 584 ASN A CA 1
ATOM 4603 C C . ASN A 1 584 ? 9.749 27.804 4.245 1.00 94.25 584 ASN A C 1
ATOM 4605 O O . ASN A 1 584 ? 8.641 28.078 3.782 1.00 94.25 584 ASN A O 1
ATOM 4609 N N . GLU A 1 585 ? 10.837 28.517 3.945 1.00 94.94 585 GLU A N 1
ATOM 4610 C CA . GLU A 1 585 ? 10.820 29.696 3.072 1.00 94.94 585 GLU A CA 1
ATOM 4611 C C . GLU A 1 585 ? 10.797 29.368 1.574 1.00 94.94 585 GLU A C 1
ATOM 4613 O O . GLU A 1 585 ? 10.280 30.181 0.806 1.00 94.94 585 GLU A O 1
ATOM 4618 N N . LYS A 1 586 ? 11.371 28.234 1.151 1.00 94.44 586 LYS A N 1
ATOM 4619 C CA . LYS A 1 586 ? 11.608 27.929 -0.272 1.00 94.44 586 LYS A CA 1
ATOM 4620 C C . LYS A 1 586 ? 11.065 26.588 -0.756 1.00 94.44 586 LYS A C 1
ATOM 4622 O O . LYS A 1 586 ? 10.743 26.480 -1.932 1.00 94.44 586 LYS A O 1
ATOM 4627 N N . TYR A 1 587 ? 10.974 25.595 0.123 1.00 95.12 587 TYR A N 1
ATOM 4628 C CA . TYR A 1 587 ? 10.717 24.195 -0.230 1.00 95.12 587 TYR A CA 1
ATOM 4629 C C . TYR A 1 587 ? 9.508 23.607 0.513 1.00 95.12 587 TYR A C 1
ATOM 4631 O O . TYR A 1 587 ? 9.316 22.400 0.523 1.00 95.12 587 TYR A O 1
ATOM 4639 N N . SER A 1 588 ? 8.675 24.446 1.135 1.00 93.69 588 SER A N 1
ATOM 4640 C CA . SER A 1 588 ? 7.528 24.017 1.952 1.00 93.69 588 SER A CA 1
ATOM 4641 C C . SER A 1 588 ? 6.380 23.391 1.159 1.00 93.69 588 SER A C 1
ATOM 4643 O O . SER A 1 588 ? 5.475 22.817 1.762 1.00 93.69 588 SER A O 1
ATOM 4645 N N . THR A 1 589 ? 6.416 23.503 -0.168 1.00 95.12 589 THR A N 1
ATOM 4646 C CA . THR A 1 589 ? 5.479 22.857 -1.092 1.00 95.12 589 THR A CA 1
ATOM 4647 C C . THR A 1 589 ? 6.034 21.552 -1.666 1.00 95.12 589 THR A C 1
ATOM 4649 O O . THR A 1 589 ? 5.359 20.906 -2.453 1.00 95.12 589 THR A O 1
ATOM 4652 N N . ILE A 1 590 ? 7.257 21.147 -1.313 1.00 95.81 590 ILE A N 1
ATOM 4653 C CA . ILE A 1 590 ? 7.779 19.831 -1.690 1.00 95.81 590 ILE A CA 1
ATOM 4654 C C . ILE A 1 590 ? 7.448 18.868 -0.558 1.00 95.81 590 ILE A C 1
ATOM 4656 O O . ILE A 1 590 ? 7.881 19.082 0.574 1.00 95.81 590 ILE A O 1
ATOM 4660 N N . CYS A 1 591 ? 6.678 17.829 -0.854 1.00 94.56 591 CYS A N 1
ATOM 4661 C CA . CYS A 1 591 ? 6.273 16.834 0.132 1.00 94.56 591 CYS A CA 1
ATOM 4662 C C . CYS A 1 591 ? 6.096 15.462 -0.513 1.00 94.56 591 CYS A C 1
ATOM 4664 O O . CYS A 1 591 ? 6.044 15.330 -1.737 1.00 94.56 591 CYS A O 1
ATOM 4666 N N . THR A 1 592 ? 5.989 14.437 0.322 1.00 93.06 592 THR A N 1
ATOM 4667 C CA . THR A 1 592 ? 5.599 13.099 -0.124 1.00 93.06 592 THR A CA 1
ATOM 4668 C C . THR A 1 592 ? 4.086 13.009 -0.337 1.00 93.06 592 THR A C 1
ATOM 4670 O O . THR A 1 592 ? 3.319 13.851 0.145 1.00 93.06 592 THR A O 1
ATOM 4673 N N . THR A 1 593 ? 3.628 11.956 -1.016 1.00 86.56 593 THR A N 1
ATOM 4674 C CA . THR A 1 593 ? 2.195 11.653 -1.170 1.00 86.56 593 THR A CA 1
ATOM 4675 C C . THR A 1 593 ? 1.517 11.457 0.191 1.00 86.56 593 THR A C 1
ATOM 4677 O O . THR A 1 593 ? 0.416 11.961 0.433 1.00 86.56 593 THR A O 1
ATOM 4680 N N . SER A 1 594 ? 2.194 10.784 1.127 1.00 88.44 594 SER A N 1
ATOM 4681 C CA . SER A 1 594 ? 1.685 10.547 2.483 1.00 88.44 594 SER A CA 1
ATOM 4682 C C . SER A 1 594 ? 1.550 11.847 3.284 1.00 88.44 594 SER A C 1
ATOM 4684 O O . SER A 1 594 ? 0.555 12.060 3.985 1.00 88.44 594 SER A O 1
ATOM 4686 N N . GLU A 1 595 ? 2.535 12.740 3.165 1.00 92.56 595 GLU A N 1
ATOM 4687 C CA . GLU A 1 595 ? 2.513 14.062 3.791 1.00 92.56 595 GLU A CA 1
ATOM 4688 C C . GLU A 1 595 ? 1.406 14.947 3.208 1.00 92.56 595 GLU A C 1
ATOM 4690 O O . GLU A 1 595 ? 0.679 15.590 3.972 1.00 92.56 595 GLU A O 1
ATOM 4695 N N . LEU A 1 596 ? 1.225 14.944 1.880 1.00 94.00 596 LEU A N 1
ATOM 4696 C CA . LEU A 1 596 ? 0.156 15.685 1.207 1.00 94.00 596 LEU A CA 1
ATOM 4697 C C . LEU A 1 596 ? -1.221 15.256 1.718 1.00 94.00 596 LEU A C 1
ATOM 4699 O O . LEU A 1 596 ? -2.016 16.102 2.131 1.00 94.00 596 LEU A O 1
ATOM 4703 N N . LYS A 1 597 ? -1.477 13.944 1.786 1.00 92.56 597 LYS A N 1
ATOM 4704 C CA . LYS A 1 597 ? -2.736 13.401 2.312 1.00 92.56 597 LYS A CA 1
ATOM 4705 C C . LYS A 1 597 ? -3.014 13.886 3.736 1.00 92.56 597 LYS A C 1
ATOM 4707 O O . LYS A 1 597 ? -4.111 14.360 4.035 1.00 92.56 597 LYS A O 1
ATOM 4712 N N . LEU A 1 598 ? -2.008 13.849 4.611 1.00 93.56 598 LEU A N 1
ATOM 4713 C CA . LEU A 1 598 ? -2.136 14.335 5.987 1.00 93.56 598 LEU A CA 1
ATOM 4714 C C . LEU A 1 598 ? -2.428 15.845 6.048 1.00 93.56 598 LEU A C 1
ATOM 4716 O O . LEU A 1 598 ? -3.236 16.294 6.874 1.00 93.56 598 LEU A O 1
ATOM 4720 N N . LEU A 1 599 ? -1.785 16.641 5.189 1.00 94.88 599 LEU A N 1
ATOM 4721 C CA . LEU A 1 599 ? -2.027 18.081 5.079 1.00 94.88 599 LEU A CA 1
ATOM 4722 C C . LEU A 1 599 ? -3.457 18.375 4.611 1.00 94.88 599 LEU A C 1
ATOM 4724 O O . LEU A 1 599 ? -4.123 19.228 5.209 1.00 94.88 599 LEU A O 1
ATOM 4728 N N . VAL A 1 600 ? -3.943 17.645 3.605 1.00 96.56 600 VAL A N 1
ATOM 4729 C CA . VAL A 1 600 ? -5.311 17.742 3.079 1.00 96.56 600 VAL A CA 1
ATOM 4730 C C . VAL A 1 600 ? -6.330 17.397 4.165 1.00 96.56 600 VAL A C 1
ATOM 4732 O O . VAL A 1 600 ? -7.194 18.224 4.463 1.00 96.56 600 VAL A O 1
ATOM 4735 N N . GLU A 1 601 ? -6.190 16.260 4.851 1.00 94.50 601 GLU A N 1
ATOM 4736 C CA . GLU A 1 601 ? -7.105 15.845 5.928 1.00 94.50 601 GLU A CA 1
ATOM 4737 C C . GLU A 1 601 ? -7.120 16.850 7.097 1.00 94.50 601 GLU A C 1
ATOM 4739 O O . GLU A 1 601 ? -8.177 17.249 7.612 1.00 94.50 601 GLU A O 1
ATOM 4744 N N . THR A 1 602 ? -5.941 17.333 7.499 1.00 95.56 602 THR A N 1
ATOM 4745 C CA . THR A 1 602 ? -5.809 18.345 8.557 1.00 95.56 602 THR A CA 1
ATOM 4746 C C . THR A 1 602 ? -6.474 19.656 8.139 1.00 95.56 602 THR A C 1
ATOM 4748 O O . THR A 1 602 ? -7.197 20.286 8.924 1.00 95.56 602 THR A O 1
ATOM 4751 N N . LYS A 1 603 ? -6.273 20.076 6.884 1.00 96.19 603 LYS A N 1
ATOM 4752 C CA . LYS A 1 603 ? -6.865 21.294 6.332 1.00 96.19 603 LYS A CA 1
ATOM 4753 C C . LYS A 1 603 ? -8.373 21.181 6.198 1.00 96.19 603 LYS A C 1
ATOM 4755 O O . LYS A 1 603 ? -9.050 22.148 6.557 1.00 96.19 603 LYS A O 1
ATOM 4760 N N . MET A 1 604 ? -8.885 20.031 5.765 1.00 95.88 604 MET A N 1
ATOM 4761 C CA . MET A 1 604 ? -10.312 19.720 5.713 1.00 95.88 604 MET A CA 1
ATOM 4762 C C . MET A 1 604 ? -10.957 19.932 7.085 1.00 95.88 604 MET A C 1
ATOM 4764 O O . MET A 1 604 ? -11.998 20.573 7.199 1.00 95.88 604 MET A O 1
ATOM 4768 N N . CYS A 1 605 ? -10.306 19.488 8.159 1.00 95.44 605 CYS A N 1
ATOM 4769 C CA . CYS A 1 605 ? -10.834 19.627 9.516 1.00 95.44 605 CYS A CA 1
ATOM 4770 C C . CYS A 1 605 ? -10.661 21.029 10.135 1.00 95.44 605 CYS A C 1
ATOM 4772 O O . CYS A 1 605 ? -11.281 21.335 11.162 1.00 95.44 605 CYS A O 1
ATOM 4774 N N . SER A 1 606 ? -9.832 21.891 9.535 1.00 93.81 606 SER A N 1
ATOM 4775 C CA . SER A 1 606 ? -9.453 23.193 10.101 1.00 93.81 606 SER A CA 1
ATOM 4776 C C . SER A 1 606 ? -10.597 24.208 10.286 1.00 93.81 606 SER A C 1
ATOM 4778 O O . SER A 1 606 ? -10.570 24.909 11.300 1.00 93.81 606 SER A O 1
ATOM 4780 N N . PRO A 1 607 ? -11.638 24.304 9.425 1.00 91.25 607 PRO A N 1
ATOM 4781 C CA . PRO A 1 607 ? -12.703 25.299 9.601 1.00 91.25 607 PRO A CA 1
ATOM 4782 C C . PRO A 1 607 ? -13.514 25.121 10.891 1.00 91.25 607 PRO A C 1
ATOM 4784 O O . PRO A 1 607 ? -14.130 26.077 11.365 1.00 91.25 607 PRO A O 1
ATOM 4787 N N . ALA A 1 608 ? -13.521 23.909 11.451 1.00 85.62 608 ALA A N 1
ATOM 4788 C CA . ALA A 1 608 ? -14.241 23.575 12.673 1.00 85.62 608 ALA A CA 1
ATOM 4789 C C . ALA A 1 608 ? -13.318 23.265 13.870 1.00 85.62 608 ALA A C 1
ATOM 4791 O O . ALA A 1 608 ? -13.833 23.075 14.969 1.00 85.62 608 ALA A O 1
ATOM 4792 N N . ASP A 1 609 ? -11.992 23.239 13.674 1.00 90.38 609 ASP A N 1
ATOM 4793 C CA . ASP A 1 609 ? -10.987 22.854 14.681 1.00 90.38 609 ASP A CA 1
ATOM 4794 C C . ASP A 1 609 ? -11.289 21.488 15.331 1.00 90.38 609 ASP A C 1
ATOM 4796 O O . ASP A 1 609 ? -11.309 21.326 16.552 1.00 90.38 609 ASP A O 1
ATOM 4800 N N . ILE A 1 610 ? -11.613 20.496 14.491 1.00 90.94 610 ILE A N 1
ATOM 4801 C CA . ILE A 1 610 ? -12.121 19.191 14.946 1.00 90.94 610 ILE A CA 1
ATOM 4802 C C . ILE A 1 610 ? -11.206 18.003 14.669 1.00 90.94 610 ILE A C 1
ATOM 4804 O O . ILE A 1 610 ? -11.586 16.915 15.083 1.00 90.94 610 ILE A O 1
ATOM 4808 N N . TYR A 1 611 ? -10.039 18.167 14.034 1.00 91.38 611 TYR A N 1
ATOM 4809 C CA . TYR A 1 611 ? -9.226 17.052 13.505 1.00 91.38 611 TYR A CA 1
ATOM 4810 C C . TYR A 1 611 ? -9.101 15.864 14.480 1.00 91.38 611 TYR A C 1
ATOM 4812 O O . TYR A 1 611 ? -9.634 14.791 14.225 1.00 91.38 611 TYR A O 1
ATOM 4820 N N . ASN A 1 612 ? -8.558 16.087 15.682 1.00 91.69 612 ASN A N 1
ATOM 4821 C CA . ASN A 1 612 ? -8.390 15.019 16.681 1.00 91.69 612 ASN A CA 1
ATOM 4822 C C . ASN A 1 612 ? -9.716 14.362 17.112 1.00 91.69 612 ASN A C 1
ATOM 4824 O O . ASN A 1 612 ? -9.783 13.155 17.345 1.00 91.69 612 ASN A O 1
ATOM 4828 N N . THR A 1 613 ? -10.784 15.152 17.261 1.00 93.31 613 THR A N 1
ATOM 4829 C CA . THR A 1 613 ? -12.103 14.625 17.650 1.00 93.31 613 THR A CA 1
ATOM 4830 C C . THR A 1 613 ? -12.826 13.932 16.499 1.00 93.31 613 THR A C 1
ATOM 4832 O O . THR A 1 613 ? -13.567 12.985 16.749 1.00 93.31 613 THR A O 1
ATOM 4835 N N . TYR A 1 614 ? -12.589 14.383 15.267 1.00 92.56 614 TYR A N 1
ATOM 4836 C CA . TYR A 1 614 ? -13.102 13.820 14.026 1.00 92.56 614 TYR A CA 1
ATOM 4837 C C . TYR A 1 614 ? -12.495 12.440 13.793 1.00 92.56 614 TYR A C 1
ATOM 4839 O O . TYR A 1 614 ? -13.239 11.464 13.769 1.00 92.56 614 TYR A O 1
ATOM 4847 N N . THR A 1 615 ? -11.163 12.338 13.765 1.00 91.19 615 THR A N 1
ATOM 4848 C CA . THR A 1 615 ? -10.446 11.072 13.561 1.00 91.19 615 THR A CA 1
ATOM 4849 C C . THR A 1 615 ? -10.805 10.059 14.645 1.00 91.19 615 THR A C 1
ATOM 4851 O O . THR A 1 615 ? -11.142 8.918 14.345 1.00 91.19 615 THR A O 1
ATOM 4854 N N . SER A 1 616 ? -10.876 10.488 15.913 1.00 93.50 616 SER A N 1
ATOM 4855 C CA . SER A 1 616 ? -11.287 9.587 16.995 1.00 93.50 616 SER A CA 1
ATOM 4856 C C . SER A 1 616 ? -12.745 9.126 16.875 1.00 93.50 616 SER A C 1
ATOM 4858 O O . SER A 1 616 ? -13.060 8.001 17.264 1.00 93.50 616 SER A O 1
ATOM 4860 N N . ALA A 1 617 ? -13.652 9.975 16.381 1.00 91.50 617 ALA A N 1
ATOM 4861 C CA . ALA A 1 617 ? -15.038 9.583 16.133 1.00 91.50 617 ALA A CA 1
ATOM 4862 C C . ALA A 1 617 ? -15.151 8.633 14.932 1.00 91.50 617 ALA A C 1
ATOM 4864 O O . ALA A 1 617 ? -15.895 7.663 15.042 1.00 91.50 617 ALA A O 1
ATOM 4865 N N . ARG A 1 618 ? -14.386 8.872 13.854 1.00 92.31 618 ARG A N 1
ATOM 4866 C CA . ARG A 1 618 ? -14.270 8.002 12.670 1.00 92.31 618 ARG A CA 1
ATOM 4867 C C . ARG A 1 618 ? -13.861 6.589 13.084 1.00 92.31 618 ARG A C 1
ATOM 4869 O O . ARG A 1 618 ? -14.610 5.645 12.865 1.00 92.31 618 ARG A O 1
ATOM 4876 N N . GLU A 1 619 ? -12.750 6.457 13.809 1.00 94.00 619 GLU A N 1
ATOM 4877 C CA . GLU A 1 619 ? -12.246 5.166 14.304 1.00 94.00 619 GLU A CA 1
ATOM 4878 C C . GLU A 1 619 ? -13.261 4.429 15.192 1.00 94.00 619 GLU A C 1
ATOM 4880 O O . GLU A 1 619 ? -13.480 3.230 15.050 1.00 94.00 619 GLU A O 1
ATOM 4885 N N . LYS A 1 620 ? -13.924 5.144 16.110 1.00 93.56 620 LYS A N 1
ATOM 4886 C CA . LYS A 1 620 ? -14.917 4.551 17.026 1.00 93.56 620 LYS A CA 1
ATOM 4887 C C . LYS A 1 620 ? -16.263 4.253 16.365 1.00 93.56 620 LYS A C 1
ATOM 4889 O O . LYS A 1 620 ? -17.089 3.584 16.987 1.00 93.56 620 LYS A O 1
ATOM 4894 N N . ALA A 1 621 ? -16.511 4.783 15.169 1.00 91.94 621 ALA A N 1
ATOM 4895 C CA . ALA A 1 621 ? -17.721 4.541 14.393 1.00 91.94 621 ALA A CA 1
ATOM 4896 C C . ALA A 1 621 ? -17.625 3.272 13.536 1.00 91.94 621 ALA A C 1
ATOM 4898 O O . ALA A 1 621 ? -18.665 2.668 13.285 1.00 91.94 621 ALA A O 1
ATOM 4899 N N . LEU A 1 622 ? -16.415 2.840 13.148 1.00 90.31 622 LEU A N 1
ATOM 4900 C CA . LEU A 1 622 ? -16.193 1.642 12.320 1.00 90.31 622 LEU A CA 1
ATOM 4901 C C . LEU A 1 622 ? -16.974 0.408 12.812 1.00 90.31 622 LEU A C 1
ATOM 4903 O O . LEU A 1 622 ? -17.723 -0.155 12.012 1.00 90.31 622 LEU A O 1
ATOM 4907 N N . PRO A 1 623 ? -16.971 0.060 14.121 1.00 91.81 623 PRO A N 1
ATOM 4908 C CA . PRO A 1 623 ? -17.717 -1.106 14.588 1.00 91.81 623 PRO A CA 1
ATOM 4909 C C . PRO A 1 623 ? -19.232 -0.995 14.377 1.00 91.81 623 PRO A C 1
ATOM 4911 O O . PRO A 1 623 ? -19.916 -2.008 14.331 1.00 91.81 623 PRO A O 1
ATOM 4914 N N . TYR A 1 624 ? -19.806 0.212 14.288 1.00 91.38 624 TYR A N 1
ATOM 4915 C CA . TYR A 1 624 ? -21.238 0.366 14.006 1.00 91.38 624 TYR A CA 1
ATOM 4916 C C . TYR A 1 624 ? -21.554 0.015 12.557 1.00 91.38 624 TYR A C 1
ATOM 4918 O O . TYR A 1 624 ? -22.514 -0.710 12.323 1.00 91.38 624 TYR A O 1
ATOM 4926 N N . TYR A 1 625 ? -20.751 0.489 11.604 1.00 88.12 625 TYR A N 1
ATOM 4927 C CA . TYR A 1 625 ? -20.960 0.188 10.188 1.00 88.12 625 TYR A CA 1
ATOM 4928 C C . TYR A 1 625 ? -20.760 -1.306 9.907 1.00 88.12 625 TYR A C 1
ATOM 4930 O O . TYR A 1 625 ? -21.635 -1.924 9.308 1.00 88.12 625 TYR A O 1
ATOM 4938 N N . GLU A 1 626 ? -19.721 -1.922 10.481 1.00 86.94 626 GLU A N 1
ATOM 4939 C CA . GLU A 1 626 ? -19.530 -3.382 10.452 1.00 86.94 626 GLU A CA 1
ATOM 4940 C C . GLU A 1 626 ? -20.731 -4.133 11.054 1.00 86.94 626 GLU A C 1
ATOM 4942 O O . GLU A 1 626 ? -21.239 -5.101 10.486 1.00 86.94 626 GLU A O 1
ATOM 4947 N N . ASN A 1 627 ? -21.234 -3.676 12.205 1.00 88.75 627 ASN A N 1
ATOM 4948 C CA . ASN A 1 627 ? -22.406 -4.271 12.845 1.00 88.75 627 ASN A CA 1
ATOM 4949 C C . ASN A 1 627 ? -23.675 -4.142 11.993 1.00 88.75 627 ASN A C 1
ATOM 4951 O O . ASN A 1 627 ? -24.512 -5.042 12.023 1.00 88.75 627 ASN A O 1
ATOM 4955 N N . ILE A 1 628 ? -23.847 -3.036 11.268 1.00 88.38 628 ILE A N 1
ATOM 4956 C CA . ILE A 1 628 ? -24.991 -2.824 10.378 1.00 88.38 628 ILE A CA 1
ATOM 4957 C C . ILE A 1 628 ? -24.917 -3.756 9.172 1.00 88.38 628 ILE A C 1
ATOM 4959 O O . ILE A 1 628 ? -25.932 -4.371 8.850 1.00 88.38 628 ILE A O 1
ATOM 4963 N N . GLU A 1 629 ? -23.746 -3.936 8.567 1.00 86.19 629 GLU A N 1
ATOM 4964 C CA . GLU A 1 629 ? -23.566 -4.897 7.473 1.00 86.19 629 GLU A CA 1
ATOM 4965 C C . GLU A 1 629 ? -23.835 -6.336 7.932 1.00 86.19 629 GLU A C 1
ATOM 4967 O O . GLU A 1 629 ? -24.646 -7.054 7.340 1.00 86.19 629 GLU A O 1
ATOM 4972 N N . ASN A 1 630 ? -23.298 -6.726 9.090 1.00 86.69 630 ASN A N 1
ATOM 4973 C CA . ASN A 1 630 ? -23.623 -8.014 9.705 1.00 86.69 630 ASN A CA 1
ATOM 4974 C C . ASN A 1 630 ? -25.129 -8.151 9.996 1.00 86.69 630 ASN A C 1
ATOM 4976 O O . ASN A 1 630 ? -25.716 -9.221 9.803 1.00 86.69 630 ASN A O 1
ATOM 4980 N N . LEU A 1 631 ? -25.783 -7.068 10.434 1.00 86.38 631 LEU A N 1
ATOM 4981 C CA . LEU A 1 631 ? -27.221 -7.058 10.689 1.00 86.38 631 LEU A CA 1
ATOM 4982 C C . LEU A 1 631 ? -28.018 -7.224 9.400 1.00 86.38 631 LEU A C 1
ATOM 4984 O O . LEU A 1 631 ? -29.025 -7.926 9.428 1.00 86.38 631 LEU A O 1
ATOM 4988 N N . ARG A 1 632 ? -27.586 -6.635 8.279 1.00 87.12 632 ARG A N 1
ATOM 4989 C CA . ARG A 1 632 ? -28.232 -6.827 6.971 1.00 87.12 632 ARG A CA 1
ATOM 4990 C C . ARG A 1 632 ? -28.280 -8.290 6.590 1.00 87.12 632 ARG A C 1
ATOM 4992 O O . ARG A 1 632 ? -29.353 -8.791 6.247 1.00 87.12 632 ARG A O 1
ATOM 4999 N N . ILE A 1 633 ? -27.150 -8.971 6.740 1.00 85.31 633 ILE A N 1
ATOM 5000 C CA . ILE A 1 633 ? -27.005 -10.389 6.424 1.00 85.31 633 ILE A CA 1
ATOM 5001 C C . ILE A 1 633 ? -27.901 -11.235 7.328 1.00 85.31 633 ILE A C 1
ATOM 5003 O O . ILE A 1 633 ? -28.751 -11.983 6.843 1.00 85.31 633 ILE A O 1
ATOM 5007 N N . VAL A 1 634 ? -27.762 -11.103 8.650 1.00 82.31 634 VAL A N 1
ATOM 5008 C CA . VAL A 1 634 ? -28.518 -11.958 9.575 1.00 82.31 634 VAL A CA 1
ATOM 5009 C C . VAL A 1 634 ? -30.009 -11.646 9.518 1.00 82.31 634 VAL A C 1
ATOM 5011 O O . VAL A 1 634 ? -30.818 -12.573 9.521 1.00 82.31 634 VAL A O 1
ATOM 5014 N N . ALA A 1 635 ? -30.401 -10.374 9.413 1.00 83.81 635 ALA A N 1
ATOM 5015 C CA . ALA A 1 635 ? -31.804 -10.001 9.290 1.00 83.81 635 ALA A CA 1
ATOM 5016 C C . ALA A 1 635 ? -32.418 -10.541 7.996 1.00 83.81 635 ALA A C 1
ATOM 5018 O O . ALA A 1 635 ? -33.539 -11.033 8.048 1.00 83.81 635 ALA A O 1
ATOM 5019 N N . ARG A 1 636 ? -31.696 -10.536 6.866 1.00 83.25 636 ARG A N 1
ATOM 5020 C CA . ARG A 1 636 ? -32.163 -11.180 5.627 1.00 83.25 636 ARG A CA 1
ATOM 5021 C C . ARG A 1 636 ? -32.439 -12.671 5.836 1.00 83.25 636 ARG A C 1
ATOM 5023 O O . ARG A 1 636 ? -33.492 -13.153 5.442 1.00 83.25 636 ARG A O 1
ATOM 5030 N N . LEU A 1 637 ? -31.524 -13.381 6.495 1.00 78.25 637 LEU A N 1
ATOM 5031 C CA . LEU A 1 637 ? -31.614 -14.832 6.693 1.00 78.25 637 LEU A CA 1
ATOM 5032 C C . LEU A 1 637 ? -32.609 -15.268 7.778 1.00 78.25 637 LEU A C 1
ATOM 5034 O O . LEU A 1 637 ? -33.001 -16.432 7.806 1.00 78.25 637 LEU A O 1
ATOM 5038 N N . THR A 1 638 ? -32.974 -14.375 8.701 1.00 74.75 638 THR A N 1
ATOM 5039 C CA . THR A 1 638 ? -33.774 -14.720 9.891 1.00 74.75 638 THR A CA 1
ATOM 5040 C C . THR A 1 638 ? -35.045 -13.887 9.982 1.00 74.75 638 THR A C 1
ATOM 5042 O O . THR A 1 638 ? -36.145 -14.415 9.868 1.00 74.75 638 THR A O 1
ATOM 5045 N N . VAL A 1 639 ? -34.899 -12.575 10.157 1.00 77.56 639 VAL A N 1
ATOM 5046 C CA . VAL A 1 639 ? -35.992 -11.621 10.386 1.00 77.56 639 VAL A CA 1
ATOM 5047 C C . VAL A 1 639 ? -36.888 -11.497 9.152 1.00 77.56 639 VAL A C 1
ATOM 5049 O O . VAL A 1 639 ? -38.107 -11.470 9.271 1.00 77.56 639 VAL A O 1
ATOM 5052 N N . PHE A 1 640 ? -36.292 -11.454 7.965 1.00 82.62 640 PHE A N 1
ATOM 5053 C CA . PHE A 1 640 ? -36.970 -11.255 6.687 1.00 82.62 640 PHE A CA 1
ATOM 5054 C C . PHE A 1 640 ? -36.993 -12.519 5.818 1.00 82.62 640 PHE A C 1
ATOM 5056 O O . PHE A 1 640 ? -37.180 -12.411 4.609 1.00 82.62 640 PHE A O 1
ATOM 5063 N N . ALA A 1 641 ? -36.833 -13.702 6.419 1.00 78.75 641 ALA A N 1
ATOM 5064 C CA . ALA A 1 641 ? -36.724 -14.976 5.700 1.00 78.75 641 ALA A CA 1
ATOM 5065 C C . ALA A 1 641 ? -37.945 -15.311 4.816 1.00 78.75 641 ALA A C 1
ATOM 5067 O O . ALA A 1 641 ? -37.831 -16.098 3.880 1.00 78.75 641 ALA A O 1
ATOM 5068 N N . ASP A 1 642 ? -39.104 -14.708 5.101 1.00 80.25 642 ASP A N 1
ATOM 5069 C CA . ASP A 1 642 ? -40.342 -14.894 4.336 1.00 80.25 642 ASP A CA 1
ATOM 5070 C C . ASP A 1 642 ? -40.434 -14.019 3.068 1.00 80.25 642 ASP A C 1
ATOM 5072 O O . ASP A 1 642 ? -41.375 -14.182 2.289 1.00 80.25 642 ASP A O 1
ATOM 5076 N N . LEU A 1 643 ? -39.505 -13.076 2.862 1.00 82.62 643 LEU A N 1
ATOM 5077 C CA . LEU A 1 643 ? -39.475 -12.205 1.681 1.00 82.62 643 LEU A CA 1
ATOM 5078 C C . LEU A 1 643 ? -38.685 -12.847 0.541 1.00 82.62 643 LEU A C 1
ATOM 5080 O O . LEU A 1 643 ? -37.662 -13.492 0.767 1.00 82.62 643 LEU A O 1
ATOM 5084 N N . THR A 1 644 ? -39.115 -12.620 -0.701 1.00 83.50 644 THR A N 1
ATOM 5085 C CA . THR A 1 644 ? -38.282 -12.969 -1.862 1.00 83.50 644 THR A CA 1
ATOM 5086 C C . THR A 1 644 ? -37.113 -11.992 -2.004 1.00 83.50 644 THR A C 1
ATOM 5088 O O . THR A 1 644 ? -37.199 -10.852 -1.545 1.00 83.50 644 THR A O 1
ATOM 5091 N N . ASP A 1 645 ? -36.049 -12.385 -2.714 1.00 74.12 645 ASP A N 1
ATOM 5092 C CA . ASP A 1 645 ? -34.894 -11.504 -2.959 1.00 74.12 645 ASP A CA 1
ATOM 5093 C C . ASP A 1 645 ? -35.321 -10.165 -3.581 1.00 74.12 645 ASP A C 1
ATOM 5095 O O . ASP A 1 645 ? -34.977 -9.110 -3.063 1.00 74.12 645 ASP A O 1
ATOM 5099 N N . GLU A 1 646 ? -36.186 -10.187 -4.602 1.00 81.88 646 GLU A N 1
ATOM 5100 C CA . GLU A 1 646 ? -36.734 -8.965 -5.217 1.00 81.88 646 GLU A CA 1
ATOM 5101 C C . GLU A 1 646 ? -37.486 -8.057 -4.219 1.00 81.88 646 GLU A C 1
ATOM 5103 O O . GLU A 1 646 ? -37.429 -6.831 -4.328 1.00 81.88 646 GLU A O 1
ATOM 5108 N N . GLU A 1 647 ? -38.188 -8.632 -3.237 1.00 84.69 647 GLU A N 1
ATOM 5109 C CA . GLU A 1 647 ? -38.949 -7.879 -2.232 1.00 84.69 647 GLU A CA 1
ATOM 5110 C C . GLU A 1 647 ? -38.037 -7.279 -1.160 1.00 84.69 647 GLU A C 1
ATOM 5112 O O . GLU A 1 647 ? -38.271 -6.152 -0.713 1.00 84.69 647 GLU A O 1
ATOM 5117 N N . TYR A 1 648 ? -37.003 -8.020 -0.748 1.00 84.19 648 TYR A N 1
ATOM 5118 C CA . TYR A 1 648 ? -35.984 -7.528 0.172 1.00 84.19 648 TYR A CA 1
ATOM 5119 C C . TYR A 1 648 ? -35.197 -6.378 -0.461 1.00 84.19 648 TYR A C 1
ATOM 5121 O O . TYR A 1 648 ? -35.107 -5.297 0.127 1.00 84.19 648 TYR A O 1
ATOM 5129 N N . GLU A 1 649 ? -34.706 -6.585 -1.684 1.00 80.31 649 GLU A N 1
ATOM 5130 C CA . GLU A 1 649 ? -33.924 -5.609 -2.442 1.00 80.31 649 GLU A CA 1
ATOM 5131 C C . GLU A 1 649 ? -34.686 -4.293 -2.617 1.00 80.31 649 GLU A C 1
ATOM 5133 O O . GLU A 1 649 ? -34.205 -3.225 -2.235 1.00 80.31 649 GLU A O 1
ATOM 5138 N N . ALA A 1 650 ? -35.935 -4.367 -3.086 1.00 84.25 650 ALA A N 1
ATOM 5139 C CA . ALA A 1 650 ? -36.758 -3.186 -3.329 1.00 84.25 650 ALA A CA 1
ATOM 5140 C C . ALA A 1 650 ? -37.095 -2.381 -2.060 1.00 84.25 650 ALA A C 1
ATOM 5142 O O . ALA A 1 650 ? -37.460 -1.207 -2.159 1.00 84.25 650 ALA A O 1
ATOM 5143 N N . LYS A 1 651 ? -37.042 -3.003 -0.876 1.00 83.69 651 LYS A N 1
ATOM 5144 C CA . LYS A 1 651 ? -37.535 -2.404 0.372 1.00 83.69 651 LYS A CA 1
ATOM 5145 C C . LYS A 1 651 ? -36.436 -2.026 1.361 1.00 83.69 651 LYS A C 1
ATOM 5147 O O . LYS A 1 651 ? -36.621 -1.060 2.101 1.00 83.69 651 LYS A O 1
ATOM 5152 N N . TYR A 1 652 ? -35.340 -2.779 1.407 1.00 85.38 652 TYR A N 1
ATOM 5153 C CA . TYR A 1 652 ? -34.338 -2.670 2.468 1.00 85.38 652 TYR A CA 1
ATOM 5154 C C . TYR A 1 652 ? -32.918 -2.403 1.974 1.00 85.38 652 TYR A C 1
ATOM 5156 O O . TYR A 1 652 ? -32.156 -1.781 2.716 1.00 85.38 652 TYR A O 1
ATOM 5164 N N . ASN A 1 653 ? -32.560 -2.815 0.753 1.00 78.19 653 ASN A N 1
ATOM 5165 C CA . ASN A 1 653 ? -31.177 -2.695 0.290 1.00 78.19 653 ASN A CA 1
ATOM 5166 C C . ASN A 1 653 ? -30.742 -1.225 0.154 1.00 78.19 653 ASN A C 1
ATOM 5168 O O . ASN A 1 653 ? -29.703 -0.830 0.669 1.00 78.19 653 ASN A O 1
ATOM 5172 N N . SER A 1 654 ? -31.612 -0.365 -0.385 1.00 78.81 654 SER A N 1
ATOM 5173 C CA . SER A 1 654 ? -31.319 1.067 -0.554 1.00 78.81 654 SER A CA 1
ATOM 5174 C C . SER A 1 654 ? -31.434 1.910 0.726 1.00 78.81 654 SER A C 1
ATOM 5176 O O . SER A 1 654 ? -31.358 3.139 0.659 1.00 78.81 654 SER A O 1
ATOM 5178 N N . LEU A 1 655 ? -31.742 1.313 1.883 1.00 84.31 655 LEU A N 1
ATOM 5179 C CA . LEU A 1 655 ? -31.854 2.066 3.133 1.00 84.31 655 LEU A CA 1
ATOM 5180 C C . LEU A 1 655 ? -30.462 2.373 3.677 1.00 84.31 655 LEU A C 1
ATOM 5182 O O . LEU A 1 655 ? -29.649 1.466 3.804 1.00 84.31 655 LEU A O 1
ATOM 5186 N N . GLY A 1 656 ? -30.214 3.616 4.097 1.00 82.44 656 GLY A N 1
ATOM 5187 C CA . GLY A 1 656 ? -29.031 3.941 4.899 1.00 82.44 656 GLY A CA 1
ATOM 5188 C C . GLY A 1 656 ? -29.035 3.211 6.250 1.00 82.44 656 GLY A C 1
ATOM 5189 O O . GLY A 1 656 ? -30.081 2.743 6.708 1.00 82.44 656 GLY A O 1
ATOM 5190 N N . ALA A 1 657 ? -27.875 3.145 6.907 1.00 85.25 657 ALA A N 1
ATOM 5191 C CA . ALA A 1 657 ? -27.654 2.359 8.127 1.00 85.25 657 ALA A CA 1
ATOM 5192 C C . ALA A 1 657 ? -28.733 2.550 9.216 1.00 85.25 657 ALA A C 1
ATOM 5194 O O . ALA A 1 657 ? -29.343 1.582 9.667 1.00 85.25 657 ALA A O 1
ATOM 5195 N N . GLU A 1 658 ? -29.039 3.799 9.585 1.00 83.25 658 GLU A N 1
ATOM 5196 C CA . GLU A 1 658 ? -30.023 4.112 10.635 1.00 83.25 658 GLU A CA 1
ATOM 5197 C C . GLU A 1 658 ? -31.457 3.702 10.247 1.00 83.25 658 GLU A C 1
ATOM 5199 O O . GLU A 1 658 ? -32.227 3.203 11.075 1.00 83.25 658 GLU A O 1
ATOM 5204 N N . ALA A 1 659 ? -31.822 3.882 8.973 1.00 86.25 659 ALA A N 1
ATOM 5205 C CA . ALA A 1 659 ? -33.141 3.512 8.467 1.00 86.25 659 ALA A CA 1
ATOM 5206 C C . ALA A 1 659 ? -33.311 1.987 8.410 1.00 86.25 659 ALA A C 1
ATOM 5208 O O . ALA A 1 659 ? -34.376 1.474 8.763 1.00 86.25 659 ALA A O 1
ATOM 5209 N N . PHE A 1 660 ? -32.258 1.266 8.016 1.00 88.69 660 PHE A N 1
ATOM 5210 C CA . PHE A 1 660 ? -32.241 -0.192 8.012 1.00 88.69 660 PHE A CA 1
ATOM 5211 C C . PHE A 1 660 ? -32.349 -0.764 9.435 1.00 88.69 660 PHE A C 1
ATOM 5213 O O . PHE A 1 660 ? -33.217 -1.594 9.703 1.00 88.69 660 PHE A O 1
ATOM 5220 N N . GLU A 1 661 ? -31.546 -0.262 10.377 1.00 88.12 661 GLU A N 1
ATOM 5221 C CA . GLU A 1 661 ? -31.601 -0.666 11.788 1.00 88.12 661 GLU A CA 1
ATOM 5222 C C . GLU A 1 661 ? -33.002 -0.463 12.384 1.00 88.12 661 GLU A C 1
ATOM 5224 O O . GLU A 1 661 ? -33.554 -1.357 13.030 1.00 88.12 661 GLU A O 1
ATOM 5229 N N . THR A 1 662 ? -33.612 0.697 12.117 1.00 86.62 662 THR A N 1
ATOM 5230 C CA . THR A 1 662 ? -34.972 1.017 12.573 1.00 86.62 662 THR A CA 1
ATOM 5231 C C . THR A 1 662 ? -35.994 0.038 11.999 1.00 86.62 662 THR A C 1
ATOM 5233 O O . THR A 1 662 ? -36.880 -0.426 12.715 1.00 86.62 662 THR A O 1
ATOM 5236 N N . ALA A 1 663 ? -35.866 -0.319 10.721 1.00 87.00 663 ALA A N 1
ATOM 5237 C CA . ALA A 1 663 ? -36.750 -1.284 10.084 1.00 87.00 663 ALA A CA 1
ATOM 5238 C C . ALA A 1 663 ? -36.651 -2.687 10.707 1.00 87.00 663 ALA A C 1
ATOM 5240 O O . ALA A 1 663 ? -37.683 -3.328 10.923 1.00 87.00 663 ALA A O 1
ATOM 5241 N N . VAL A 1 664 ? -35.438 -3.149 11.027 1.00 84.62 664 VAL A N 1
ATOM 5242 C CA . VAL A 1 664 ? -35.217 -4.427 11.724 1.00 84.62 664 VAL A CA 1
ATOM 5243 C C . VAL A 1 664 ? -35.803 -4.380 13.135 1.00 84.62 664 VAL A C 1
ATOM 5245 O O . VAL A 1 664 ? -36.530 -5.293 13.529 1.00 84.62 664 VAL A O 1
ATOM 5248 N N . TYR A 1 665 ? -35.548 -3.299 13.876 1.00 84.00 665 TYR A N 1
ATOM 5249 C CA . TYR A 1 665 ? -36.100 -3.085 15.215 1.00 84.00 665 TYR A CA 1
ATOM 5250 C C . TYR A 1 665 ? -37.638 -3.149 15.218 1.00 84.00 665 TYR A C 1
ATOM 5252 O O . TYR A 1 665 ? -38.220 -3.888 16.014 1.00 84.00 665 TYR A O 1
ATOM 5260 N N . GLU A 1 666 ? -38.306 -2.419 14.317 1.00 83.06 666 GLU A N 1
ATOM 5261 C CA . GLU A 1 666 ? -39.774 -2.382 14.245 1.00 83.06 666 GLU A CA 1
ATOM 5262 C C . GLU A 1 666 ? -40.361 -3.751 13.876 1.00 83.06 666 GLU A C 1
ATOM 5264 O O . GLU A 1 666 ? -41.389 -4.161 14.422 1.00 83.06 666 GLU A O 1
ATOM 5269 N N . TYR A 1 667 ? -39.690 -4.494 12.989 1.00 81.19 667 TYR A N 1
ATOM 5270 C CA . TYR A 1 667 ? -40.115 -5.841 12.624 1.00 81.19 667 TYR A CA 1
ATOM 5271 C C . TYR A 1 667 ? -39.985 -6.821 13.795 1.00 81.19 667 TYR A C 1
ATOM 5273 O O . TYR A 1 667 ? -40.940 -7.539 14.100 1.00 81.19 667 TYR A O 1
ATOM 5281 N N . LEU A 1 668 ? -38.835 -6.835 14.480 1.00 76.06 668 LEU A N 1
ATOM 5282 C CA . LEU A 1 668 ? -38.596 -7.697 15.642 1.00 76.06 668 LEU A CA 1
ATOM 5283 C C . LEU A 1 668 ? -39.592 -7.409 16.764 1.00 76.06 668 LEU A C 1
ATOM 5285 O O . LEU A 1 668 ? -40.169 -8.334 17.330 1.00 76.06 668 LEU A O 1
ATOM 5289 N N . LYS A 1 669 ? -39.838 -6.127 17.047 1.00 76.12 669 LYS A N 1
ATOM 5290 C CA . LYS A 1 669 ? -40.812 -5.695 18.050 1.00 76.12 669 LYS A CA 1
ATOM 5291 C C . LYS A 1 669 ? -42.215 -6.196 17.727 1.00 76.12 669 LYS A C 1
ATOM 5293 O O . LYS A 1 669 ? -42.877 -6.755 18.597 1.00 76.12 669 LYS A O 1
ATOM 5298 N N . LYS A 1 670 ? -42.665 -6.016 16.482 1.00 75.69 670 LYS A N 1
ATOM 5299 C CA . LYS A 1 670 ? -43.987 -6.474 16.045 1.00 75.69 670 LYS A CA 1
ATOM 5300 C C . LYS A 1 670 ? -44.114 -7.999 16.147 1.00 75.69 670 LYS A C 1
ATOM 5302 O O . LYS A 1 670 ? -45.073 -8.486 16.734 1.00 75.69 670 LYS A O 1
ATOM 5307 N N . THR A 1 671 ? -43.128 -8.725 15.625 1.00 70.94 671 THR A N 1
ATOM 5308 C CA . THR A 1 671 ? -43.129 -10.195 15.572 1.00 70.94 671 THR A CA 1
ATOM 5309 C C . THR A 1 671 ? -43.095 -10.804 16.970 1.00 70.94 671 THR A C 1
ATOM 5311 O O . THR A 1 671 ? -43.909 -11.661 17.286 1.00 70.94 671 THR A O 1
ATOM 5314 N N . TYR A 1 672 ? -42.231 -10.303 17.857 1.00 67.44 672 TYR A N 1
ATOM 5315 C CA . TYR A 1 672 ? -42.105 -10.822 19.220 1.00 67.44 672 TYR A CA 1
ATOM 5316 C C . TYR A 1 672 ? -43.399 -10.676 20.036 1.00 67.44 672 TYR A C 1
ATOM 5318 O O . TYR A 1 672 ? -43.767 -11.593 20.773 1.00 67.44 672 TYR A O 1
ATOM 5326 N N . ILE A 1 673 ? -44.101 -9.545 19.879 1.00 67.94 673 ILE A N 1
ATOM 5327 C CA . ILE A 1 673 ? -45.404 -9.296 20.514 1.00 67.94 673 ILE A CA 1
ATOM 5328 C C . ILE A 1 673 ? -46.473 -10.238 19.937 1.00 67.94 673 ILE A C 1
ATOM 5330 O O . ILE A 1 673 ? -47.232 -10.833 20.699 1.00 67.94 673 ILE A O 1
ATOM 5334 N N . GLU A 1 674 ? -46.518 -10.401 18.611 1.00 66.50 674 GLU A N 1
ATOM 5335 C CA . GLU A 1 674 ? -47.503 -11.249 17.922 1.00 66.50 674 GLU A CA 1
ATOM 5336 C C . GLU A 1 674 ? -47.299 -12.754 18.196 1.00 66.50 674 GLU A C 1
ATOM 5338 O O . GLU A 1 674 ? -48.279 -13.476 18.379 1.00 66.50 674 GLU A O 1
ATOM 5343 N N . GLU A 1 675 ? -46.054 -13.237 18.269 1.00 64.75 675 GLU A N 1
ATOM 5344 C CA . GLU A 1 675 ? -45.727 -14.659 18.473 1.00 64.75 675 GLU A CA 1
ATOM 5345 C C . GLU A 1 675 ? -45.947 -15.149 19.910 1.00 64.75 675 GLU A C 1
ATOM 5347 O O . GLU A 1 675 ? -46.241 -16.329 20.118 1.00 64.75 675 GLU A O 1
ATOM 5352 N N . ASN A 1 676 ? -45.801 -14.269 20.904 1.00 61.56 676 ASN A N 1
ATOM 5353 C CA . ASN A 1 676 ? -45.850 -14.653 22.318 1.00 61.56 676 ASN A CA 1
ATOM 5354 C C . ASN A 1 676 ? -47.153 -14.254 23.030 1.00 61.56 676 ASN A C 1
ATOM 5356 O O . ASN A 1 676 ? -47.286 -14.567 24.210 1.00 61.56 676 ASN A O 1
ATOM 5360 N N . ASP A 1 677 ? -48.094 -13.589 22.343 1.00 66.62 677 ASP A N 1
ATOM 5361 C CA . ASP A 1 677 ? -49.334 -13.034 22.932 1.00 66.62 677 ASP A CA 1
ATOM 5362 C C . ASP A 1 677 ? -49.049 -12.226 24.217 1.00 66.62 677 ASP A C 1
ATOM 5364 O O . ASP A 1 677 ? -49.801 -12.272 25.189 1.00 66.62 677 ASP A O 1
ATOM 5368 N N . LEU A 1 678 ? -47.902 -11.531 24.233 1.00 68.38 678 LEU A N 1
ATOM 5369 C CA . LEU A 1 678 ? -47.381 -10.830 25.404 1.00 68.38 678 LEU A CA 1
ATOM 5370 C C . LEU A 1 678 ? -48.286 -9.652 25.752 1.00 68.38 678 LEU A C 1
ATOM 5372 O O . LEU A 1 678 ? -48.441 -8.710 24.970 1.00 68.38 678 LEU A O 1
ATOM 5376 N N . SER A 1 679 ? -48.837 -9.679 26.959 1.00 75.25 679 SER A N 1
ATOM 5377 C CA . SER A 1 679 ? -49.492 -8.518 27.552 1.00 75.25 679 SER A CA 1
ATOM 5378 C C . SER A 1 679 ? -48.474 -7.434 27.942 1.00 75.25 679 SER A C 1
ATOM 5380 O O . SER A 1 679 ? -47.294 -7.719 28.166 1.00 75.25 679 SER A O 1
ATOM 5382 N N . ASP A 1 680 ? -48.934 -6.184 28.087 1.00 74.25 680 ASP A N 1
ATOM 5383 C CA . ASP A 1 680 ? -48.100 -5.074 28.586 1.00 74.25 680 ASP A CA 1
ATOM 5384 C C . ASP A 1 680 ? -47.453 -5.409 29.950 1.00 74.25 680 ASP A C 1
ATOM 5386 O O . ASP A 1 680 ? -46.314 -5.026 30.217 1.00 74.25 680 ASP A O 1
ATOM 5390 N N . GLU A 1 681 ? -48.158 -6.176 30.791 1.00 78.31 681 GLU A N 1
ATOM 5391 C CA . GLU A 1 681 ? -47.705 -6.610 32.120 1.00 78.31 681 GLU A CA 1
ATOM 5392 C C . GLU A 1 681 ? -46.549 -7.623 32.034 1.00 78.31 681 GLU A C 1
ATOM 5394 O O . GLU A 1 681 ? -45.571 -7.518 32.773 1.00 78.31 681 GLU A O 1
ATOM 5399 N N . GLU A 1 682 ? -46.609 -8.571 31.095 1.00 77.81 682 GLU A N 1
ATOM 5400 C CA . GLU A 1 682 ? -45.545 -9.564 30.892 1.00 77.81 682 GLU A CA 1
ATOM 5401 C C . GLU A 1 682 ? -44.289 -8.948 30.260 1.00 77.81 682 GLU A C 1
ATOM 5403 O O . GLU A 1 682 ? -43.169 -9.342 30.596 1.00 77.81 682 GLU A O 1
ATOM 5408 N N . TYR A 1 683 ? -44.448 -7.954 29.380 1.00 78.12 683 TYR A N 1
ATOM 5409 C CA . TYR A 1 683 ? -43.314 -7.215 28.820 1.00 78.12 683 TYR A CA 1
ATOM 5410 C C . TYR A 1 683 ? -42.604 -6.368 29.887 1.00 78.12 683 TYR A C 1
ATOM 5412 O O . TYR A 1 683 ? -41.372 -6.332 29.934 1.00 78.12 683 TYR A O 1
ATOM 5420 N N . GLU A 1 684 ? -43.359 -5.739 30.793 1.00 81.50 684 GLU A N 1
ATOM 5421 C CA . GLU A 1 684 ? -42.801 -4.998 31.928 1.00 81.50 684 GLU A CA 1
ATOM 5422 C C . GLU A 1 684 ? -41.949 -5.891 32.849 1.00 81.50 684 GLU A C 1
ATOM 5424 O O . GLU A 1 684 ? -40.826 -5.511 33.200 1.00 81.50 684 GLU A O 1
ATOM 5429 N N . GLU A 1 685 ? -42.426 -7.090 33.208 1.00 83.12 685 GLU A N 1
ATOM 5430 C CA . GLU A 1 685 ? -41.636 -8.042 34.009 1.00 83.12 685 GLU A CA 1
ATOM 5431 C C . GLU A 1 685 ? -40.337 -8.444 33.304 1.00 83.12 685 GLU A C 1
ATOM 5433 O O . GLU A 1 685 ? -39.274 -8.554 33.926 1.00 83.12 685 GLU A O 1
ATOM 5438 N N . LEU A 1 686 ? -40.405 -8.617 31.987 1.00 81.25 686 LEU A N 1
ATOM 5439 C CA . LEU A 1 686 ? -39.272 -9.033 31.185 1.00 81.25 686 LEU A CA 1
ATOM 5440 C C . LEU A 1 686 ? -38.202 -7.931 31.108 1.00 81.25 686 LEU A C 1
ATOM 5442 O O . LEU A 1 686 ? -37.016 -8.205 31.320 1.00 81.25 686 LEU A O 1
ATOM 5446 N N . VAL A 1 687 ? -38.611 -6.677 30.899 1.00 83.50 687 VAL A N 1
ATOM 5447 C CA . VAL A 1 687 ? -37.722 -5.503 30.936 1.00 83.50 687 VAL A CA 1
ATOM 5448 C C . VAL A 1 687 ? -37.036 -5.378 32.297 1.00 83.50 687 VAL A C 1
ATOM 5450 O O . VAL A 1 687 ? -35.815 -5.214 32.362 1.00 83.50 687 VAL A O 1
ATOM 5453 N N . LYS A 1 688 ? -37.793 -5.507 33.391 1.00 88.25 688 LYS A N 1
ATOM 5454 C CA . LYS A 1 688 ? -37.259 -5.463 34.761 1.00 88.25 688 LYS A CA 1
ATOM 5455 C C . LYS A 1 688 ? -36.228 -6.564 35.007 1.00 88.25 688 LYS A C 1
ATOM 5457 O O . LYS A 1 688 ? -35.148 -6.294 35.539 1.00 88.25 688 LYS A O 1
ATOM 5462 N N . SER A 1 689 ? -36.521 -7.789 34.572 1.00 85.31 689 SER A N 1
ATOM 5463 C CA . SER A 1 689 ? -35.583 -8.910 34.663 1.00 85.31 689 SER A CA 1
ATOM 5464 C C . SER A 1 689 ? -34.309 -8.653 33.857 1.00 85.31 689 SER A C 1
ATOM 5466 O O . SER A 1 689 ? -33.213 -8.938 34.341 1.00 85.31 689 SER A O 1
ATOM 5468 N N . PHE A 1 690 ? -34.430 -8.097 32.648 1.00 84.12 690 PHE A N 1
ATOM 5469 C CA . PHE A 1 690 ? -33.281 -7.774 31.806 1.00 84.12 690 PHE A CA 1
ATOM 5470 C C . PHE A 1 690 ? -32.370 -6.735 32.468 1.00 84.12 690 PHE A C 1
ATOM 5472 O O . PHE A 1 690 ? -31.168 -6.984 32.586 1.00 84.12 690 PHE A O 1
ATOM 5479 N N . ILE A 1 691 ? -32.937 -5.630 32.973 1.00 87.75 691 ILE A N 1
ATOM 5480 C CA . ILE A 1 691 ? -32.178 -4.579 33.666 1.00 87.75 691 ILE A CA 1
ATOM 5481 C C . ILE A 1 691 ? -31.331 -5.184 34.779 1.00 87.75 691 ILE A C 1
ATOM 5483 O O . ILE A 1 691 ? -30.132 -4.932 34.821 1.00 87.75 691 ILE A O 1
ATOM 5487 N N . MET A 1 692 ? -31.927 -6.015 35.637 1.00 87.31 692 MET A N 1
ATOM 5488 C CA . MET A 1 692 ? -31.212 -6.604 36.771 1.00 87.31 692 MET A CA 1
ATOM 5489 C C . MET A 1 692 ? -30.172 -7.641 36.353 1.00 87.31 692 MET A C 1
ATOM 5491 O O . MET A 1 692 ? -29.093 -7.684 36.941 1.00 87.31 692 MET A O 1
ATOM 5495 N N . SER A 1 693 ? -30.460 -8.437 35.320 1.00 84.06 693 SER A N 1
ATOM 5496 C CA . SER A 1 693 ? -29.524 -9.443 34.802 1.00 84.06 693 SER A CA 1
ATOM 5497 C C . SER A 1 693 ? -28.254 -8.840 34.192 1.00 84.06 693 SER A C 1
ATOM 5499 O O . SER A 1 693 ? -27.219 -9.501 34.161 1.00 84.06 693 SER A O 1
ATOM 5501 N N . ALA A 1 694 ? -28.319 -7.586 33.732 1.00 81.88 694 ALA A N 1
ATOM 5502 C CA . ALA A 1 694 ? -27.180 -6.868 33.167 1.00 81.88 694 ALA A CA 1
ATOM 5503 C C . ALA A 1 694 ? -26.234 -6.289 34.238 1.00 81.88 694 ALA A C 1
ATOM 5505 O O . ALA A 1 694 ? -25.120 -5.875 33.917 1.00 81.88 694 ALA A O 1
ATOM 5506 N N . LEU A 1 695 ? -26.656 -6.239 35.506 1.00 86.12 695 LEU A N 1
ATOM 5507 C CA . LEU A 1 695 ? -25.869 -5.670 36.601 1.00 86.12 695 LEU A CA 1
ATOM 5508 C C . LEU A 1 695 ? -24.961 -6.728 37.237 1.00 86.12 695 LEU A C 1
ATOM 5510 O O . LEU A 1 695 ? -25.292 -7.911 37.292 1.00 86.12 695 LEU A O 1
ATOM 5514 N N . THR A 1 696 ? -23.811 -6.303 37.762 1.00 83.81 696 THR A N 1
ATOM 5515 C CA . THR A 1 696 ? -22.809 -7.217 38.330 1.00 83.81 696 THR A CA 1
ATOM 5516 C C . THR A 1 696 ? -22.417 -6.786 39.735 1.00 83.81 696 THR A C 1
ATOM 5518 O O . THR A 1 696 ? -21.706 -5.800 39.921 1.00 83.81 696 THR A O 1
ATOM 5521 N N . PHE A 1 697 ? -22.816 -7.568 40.736 1.00 81.06 697 PHE A N 1
ATOM 5522 C CA . PHE A 1 697 ? -22.513 -7.296 42.141 1.00 81.06 697 PHE A CA 1
ATOM 5523 C C . PHE A 1 697 ? -21.578 -8.346 42.724 1.00 81.06 697 PHE A C 1
ATOM 5525 O O . PHE A 1 697 ? -21.557 -9.481 42.257 1.00 81.06 697 PHE A O 1
ATOM 5532 N N . PHE A 1 698 ? -20.832 -7.974 43.764 1.00 81.31 698 PHE A N 1
ATOM 5533 C CA . PHE A 1 698 ? -19.961 -8.880 44.508 1.00 81.31 698 PHE A CA 1
ATOM 5534 C C . PHE A 1 698 ? -20.297 -8.833 45.999 1.00 81.31 698 PHE A C 1
ATOM 5536 O O . PHE A 1 698 ? -20.602 -7.763 46.530 1.00 81.31 698 PHE A O 1
ATOM 5543 N N . ASP A 1 699 ? -20.253 -9.986 46.662 1.00 79.00 699 ASP A N 1
ATOM 5544 C CA . ASP A 1 699 ? -20.379 -10.081 48.115 1.00 79.00 699 ASP A CA 1
ATOM 5545 C C . ASP A 1 699 ? -19.057 -9.750 48.839 1.00 79.00 699 ASP A C 1
ATOM 5547 O O . ASP A 1 699 ? -18.027 -9.454 48.230 1.00 79.00 699 ASP A O 1
ATOM 5551 N N . GLU A 1 700 ? -19.073 -9.832 50.171 1.00 69.75 700 GLU A N 1
ATOM 5552 C CA . GLU A 1 700 ? -17.907 -9.589 51.036 1.00 69.75 700 GLU A CA 1
ATOM 5553 C C . GLU A 1 700 ? -16.742 -10.572 50.797 1.00 69.75 700 GLU A C 1
ATOM 5555 O O . GLU A 1 700 ? -15.606 -10.292 51.180 1.00 69.75 700 GLU A O 1
ATOM 5560 N N . ASN A 1 701 ? -17.001 -11.706 50.135 1.00 74.19 701 ASN A N 1
ATOM 5561 C CA . ASN A 1 701 ? -16.010 -12.716 49.764 1.00 74.19 701 ASN A CA 1
ATOM 5562 C C . ASN A 1 701 ? -15.542 -12.577 48.307 1.00 74.19 701 ASN A C 1
ATOM 5564 O O . ASN A 1 701 ? -14.814 -13.445 47.815 1.00 74.19 701 ASN A O 1
ATOM 5568 N N . ASN A 1 702 ? -15.935 -11.497 47.622 1.00 72.94 702 ASN A N 1
ATOM 5569 C CA . ASN A 1 702 ? -15.642 -11.236 46.216 1.00 72.94 702 ASN A CA 1
ATOM 5570 C C . ASN A 1 702 ? -16.259 -12.280 45.257 1.00 72.94 702 ASN A C 1
ATOM 5572 O O . ASN A 1 702 ? -15.710 -12.542 44.184 1.00 72.94 702 ASN A O 1
ATOM 5576 N N . GLN A 1 703 ? -17.387 -12.892 45.638 1.00 76.31 703 GLN A N 1
ATOM 5577 C CA . GLN A 1 703 ? -18.194 -13.766 44.781 1.00 76.31 703 GLN A CA 1
ATOM 5578 C C . GLN A 1 703 ? -19.310 -12.976 44.098 1.00 76.31 703 GLN A C 1
ATOM 5580 O O . GLN A 1 703 ? -19.930 -12.120 44.723 1.00 76.31 703 GLN A O 1
ATOM 5585 N N . GLN A 1 704 ? -19.576 -13.268 42.821 1.00 79.38 704 GLN A N 1
ATOM 5586 C CA . GLN A 1 704 ? -20.626 -12.585 42.066 1.00 79.38 704 GLN A CA 1
ATOM 5587 C C . GLN A 1 704 ? -22.015 -12.942 42.614 1.00 79.38 704 GLN A C 1
ATOM 5589 O O . GLN A 1 704 ? -22.335 -14.117 42.797 1.00 79.38 704 GLN A O 1
ATOM 5594 N N . VAL A 1 705 ? -22.845 -11.926 42.840 1.00 80.19 705 VAL A N 1
ATOM 5595 C CA . VAL A 1 705 ? -24.231 -12.050 43.305 1.00 80.19 705 VAL A CA 1
ATOM 5596 C C . VAL A 1 705 ? -25.161 -11.453 42.254 1.00 80.19 705 VAL A C 1
ATOM 5598 O O . VAL A 1 705 ? -24.859 -10.420 41.658 1.00 80.19 705 VAL A O 1
ATOM 5601 N N . THR A 1 706 ? -26.295 -12.113 42.024 1.00 78.81 706 THR A N 1
ATOM 5602 C CA . THR A 1 706 ? -27.369 -11.629 41.145 1.00 78.81 706 THR A CA 1
ATOM 5603 C C . THR A 1 706 ? -28.535 -11.162 42.009 1.00 78.81 706 THR A C 1
ATOM 5605 O O . THR A 1 706 ? -28.926 -11.877 42.930 1.00 78.81 706 THR A O 1
ATOM 5608 N N . TYR A 1 707 ? -29.077 -9.980 41.722 1.00 82.62 707 TYR A N 1
ATOM 5609 C CA . TYR A 1 707 ? -30.298 -9.480 42.356 1.00 82.62 707 TYR A CA 1
ATOM 5610 C C . TYR A 1 707 ? -31.474 -9.623 41.398 1.00 82.62 707 TYR A C 1
ATOM 5612 O O . TYR A 1 707 ? -31.324 -9.421 40.195 1.00 82.62 707 TYR A O 1
ATOM 5620 N N . THR A 1 708 ? -32.646 -9.940 41.932 1.00 87.75 708 THR A N 1
ATOM 5621 C CA . THR A 1 708 ? -33.915 -9.819 41.209 1.00 87.75 708 THR A CA 1
ATOM 5622 C C . THR A 1 708 ? -34.452 -8.389 41.298 1.00 87.75 708 THR A C 1
ATOM 5624 O O . THR A 1 708 ? -33.963 -7.571 42.081 1.00 87.75 708 THR A O 1
ATOM 5627 N N . TRP A 1 709 ? -35.484 -8.069 40.512 1.00 87.88 709 TRP A N 1
ATOM 5628 C CA . TRP A 1 709 ? -36.167 -6.778 40.647 1.00 87.88 709 TRP A CA 1
ATOM 5629 C C . TRP A 1 709 ? -36.838 -6.634 42.023 1.00 87.88 709 TRP A C 1
ATOM 5631 O O . TRP A 1 709 ? -36.792 -5.561 42.616 1.00 87.88 709 TRP A O 1
ATOM 5641 N N . GLU A 1 710 ? -37.370 -7.725 42.586 1.00 88.62 710 GLU A N 1
ATOM 5642 C CA . GLU A 1 710 ? -37.915 -7.740 43.952 1.00 88.62 710 GLU A CA 1
ATOM 5643 C C . GLU A 1 710 ? -36.836 -7.435 45.006 1.00 88.62 710 GLU A C 1
ATOM 5645 O O . GLU A 1 710 ? -37.079 -6.676 45.948 1.00 88.62 710 GLU A O 1
ATOM 5650 N N . ASP A 1 711 ? -35.618 -7.967 44.838 1.00 89.06 711 ASP A N 1
ATOM 5651 C CA . ASP A 1 711 ? -34.491 -7.639 45.721 1.00 89.06 711 ASP A CA 1
ATOM 5652 C C . ASP A 1 711 ? -34.129 -6.151 45.634 1.00 89.06 711 ASP A C 1
ATOM 5654 O O . ASP A 1 711 ? -33.845 -5.522 46.655 1.00 89.06 711 ASP A O 1
ATOM 5658 N N . PHE A 1 712 ? -34.165 -5.570 44.430 1.00 90.00 712 PHE A N 1
ATOM 5659 C CA . PHE A 1 712 ? -33.942 -4.139 44.230 1.00 90.00 712 PHE A CA 1
ATOM 5660 C C . PHE A 1 712 ? -35.028 -3.284 44.897 1.00 90.00 712 PHE A C 1
ATOM 5662 O O . PHE A 1 712 ? -34.699 -2.321 45.593 1.00 90.00 712 PHE A O 1
ATOM 5669 N N . GLU A 1 713 ? -36.305 -3.650 44.755 1.00 90.38 713 GLU A N 1
ATOM 5670 C CA . GLU A 1 713 ? -37.407 -2.959 45.435 1.00 90.38 713 GLU A CA 1
ATOM 5671 C C . GLU A 1 713 ? -37.255 -3.018 46.956 1.00 90.38 713 GLU A C 1
ATOM 5673 O O . GLU A 1 713 ? -37.466 -2.013 47.637 1.00 90.38 713 GLU A O 1
ATOM 5678 N N . LYS A 1 714 ? -36.784 -4.147 47.491 1.00 91.25 714 LYS A N 1
ATOM 5679 C CA . LYS A 1 714 ? -36.474 -4.277 48.915 1.00 91.25 714 LYS A CA 1
ATOM 5680 C C . LYS A 1 714 ? -35.288 -3.411 49.345 1.00 91.25 714 LYS A C 1
ATOM 5682 O O . LYS A 1 714 ? -35.363 -2.759 50.381 1.00 91.25 714 LYS A O 1
ATOM 5687 N N . ILE A 1 715 ? -34.213 -3.355 48.553 1.00 90.56 715 ILE A N 1
ATOM 5688 C CA . ILE A 1 715 ? -33.072 -2.453 48.802 1.00 90.56 715 ILE A CA 1
ATOM 5689 C C . ILE A 1 715 ? -33.545 -0.993 48.831 1.00 90.56 715 ILE A C 1
ATOM 5691 O O . ILE A 1 715 ? -33.126 -0.221 49.695 1.00 90.56 715 ILE A O 1
ATOM 5695 N N . LYS A 1 716 ? -34.438 -0.616 47.913 1.00 90.44 716 LYS A N 1
ATOM 5696 C CA . LYS A 1 716 ? -35.046 0.716 47.852 1.00 90.44 716 LYS A CA 1
ATOM 5697 C C . LYS A 1 716 ? -35.927 0.998 49.071 1.00 90.44 716 LYS A C 1
ATOM 5699 O O . LYS A 1 716 ? -35.822 2.080 49.645 1.00 90.44 716 LYS A O 1
ATOM 5704 N N . GLU A 1 717 ? -36.762 0.047 49.487 1.00 91.88 717 GLU A N 1
ATOM 5705 C CA . GLU A 1 717 ? -37.585 0.156 50.699 1.00 91.88 717 GLU A CA 1
ATOM 5706 C C . GLU A 1 717 ? -36.711 0.318 51.954 1.00 91.88 717 GLU A C 1
ATOM 5708 O O . GLU A 1 717 ? -36.952 1.198 52.781 1.00 91.88 717 GLU A O 1
ATOM 5713 N N . ASP A 1 718 ? -35.640 -0.467 52.076 1.00 91.50 718 ASP A N 1
ATOM 5714 C CA . ASP A 1 718 ? -34.691 -0.354 53.181 1.00 91.50 718 ASP A CA 1
ATOM 5715 C C . ASP A 1 718 ? -33.964 1.002 53.169 1.00 91.50 718 ASP A C 1
ATOM 5717 O O . ASP A 1 718 ? -33.818 1.630 54.219 1.00 91.50 718 ASP A O 1
ATOM 5721 N N . ALA A 1 719 ? -33.588 1.520 51.995 1.00 90.50 719 ALA A N 1
ATOM 5722 C CA . ALA A 1 719 ? -32.970 2.839 51.856 1.00 90.50 719 ALA A CA 1
ATOM 5723 C C . ALA A 1 719 ? -33.903 3.996 52.270 1.00 90.50 719 ALA A C 1
ATOM 5725 O O . ALA A 1 719 ? -33.425 5.023 52.762 1.00 90.50 719 ALA A O 1
ATOM 5726 N N . GLN A 1 720 ? -35.231 3.845 52.157 1.00 89.19 720 GLN A N 1
ATOM 5727 C CA . GLN A 1 720 ? -36.179 4.866 52.635 1.00 89.19 720 GLN A CA 1
ATOM 5728 C C . GLN A 1 720 ? -36.062 5.116 54.143 1.00 89.19 720 GLN A C 1
ATOM 5730 O O . GLN A 1 720 ? -36.263 6.249 54.590 1.00 89.19 720 GLN A O 1
ATOM 5735 N N . LYS A 1 721 ? -35.636 4.107 54.916 1.00 91.12 721 LYS A N 1
ATOM 5736 C CA . LYS A 1 721 ? -35.373 4.244 56.358 1.00 91.12 721 LYS A CA 1
ATOM 5737 C C . LYS A 1 721 ? -34.269 5.262 56.657 1.00 91.12 721 LYS A C 1
ATOM 5739 O O . LYS A 1 721 ? -34.257 5.817 57.751 1.00 91.12 721 LYS A O 1
ATOM 5744 N N . PHE A 1 722 ? -33.381 5.543 55.699 1.00 91.81 722 PHE A N 1
ATOM 5745 C CA . PHE A 1 722 ? -32.374 6.604 55.792 1.00 91.81 722 PHE A CA 1
ATOM 5746 C C . PHE A 1 722 ? -32.858 7.939 55.220 1.00 91.81 722 PHE A C 1
ATOM 5748 O O . PHE A 1 722 ? -32.638 8.989 55.826 1.00 91.81 722 PHE A O 1
ATOM 5755 N N . ALA A 1 723 ? -33.545 7.903 54.074 1.00 88.12 723 ALA A N 1
ATOM 5756 C CA . ALA A 1 723 ? -34.005 9.103 53.374 1.00 88.12 723 ALA A CA 1
ATOM 5757 C C . ALA A 1 723 ? -34.959 9.954 54.234 1.00 88.12 723 ALA A C 1
ATOM 5759 O O . ALA A 1 723 ? -34.821 11.176 54.304 1.00 88.12 723 ALA A O 1
ATOM 5760 N N . GLU A 1 724 ? -35.904 9.320 54.937 1.00 88.81 724 GLU A N 1
ATOM 5761 C CA . GLU A 1 724 ? -36.879 10.021 55.783 1.00 88.81 724 GLU A CA 1
ATOM 5762 C C . GLU A 1 724 ? -36.228 10.810 56.945 1.00 88.81 724 GLU A C 1
ATOM 5764 O O . GLU A 1 724 ? -36.523 12.002 57.100 1.00 88.81 724 GLU A O 1
ATOM 5769 N N . PRO A 1 725 ? -35.335 10.218 57.768 1.00 92.44 725 PRO A N 1
ATOM 5770 C CA . PRO A 1 725 ? -34.565 10.969 58.758 1.00 92.44 725 PRO A CA 1
ATOM 5771 C C . PRO A 1 725 ? -33.692 12.068 58.141 1.00 92.44 725 PRO A C 1
ATOM 5773 O O . PRO A 1 725 ? -33.646 13.183 58.670 1.00 92.44 725 PRO A O 1
ATOM 5776 N N . MET A 1 726 ? -33.032 11.792 57.013 1.00 93.12 726 MET A N 1
ATOM 5777 C CA . MET A 1 726 ? -32.134 12.755 56.370 1.00 93.12 726 MET A CA 1
ATOM 5778 C C . MET A 1 726 ? -32.864 13.942 55.740 1.00 93.12 726 MET A C 1
ATOM 5780 O O . MET A 1 726 ? -32.310 15.040 55.716 1.00 93.12 726 MET A O 1
ATOM 5784 N N . ALA A 1 727 ? -34.127 13.796 55.334 1.00 91.12 727 ALA A N 1
ATOM 5785 C CA . ALA A 1 727 ? -34.955 14.922 54.906 1.00 91.12 727 ALA A CA 1
ATOM 5786 C C . ALA A 1 727 ? -35.155 15.958 56.030 1.00 91.12 727 ALA A C 1
ATOM 5788 O O . ALA A 1 727 ? -35.057 17.162 55.785 1.00 91.12 727 ALA A O 1
ATOM 5789 N N . LYS A 1 728 ? -35.346 15.507 57.280 1.00 93.94 728 LYS A N 1
ATOM 5790 C CA . LYS A 1 728 ? -35.442 16.401 58.453 1.00 93.94 728 LYS A CA 1
ATOM 5791 C C . LYS A 1 728 ? -34.118 17.106 58.728 1.00 93.94 728 LYS A C 1
ATOM 5793 O O . LYS A 1 728 ? -34.093 18.297 59.028 1.00 93.94 728 LYS A O 1
ATOM 5798 N N . VAL A 1 729 ? -33.011 16.371 58.596 1.00 93.88 729 VAL A N 1
ATOM 5799 C CA . VAL A 1 729 ? -31.659 16.935 58.706 1.00 93.88 729 VAL A CA 1
ATOM 5800 C C . VAL A 1 729 ? -31.441 18.000 57.633 1.00 93.88 729 VAL A C 1
ATOM 5802 O O . VAL A 1 729 ? -30.961 19.087 57.948 1.00 93.88 729 VAL A O 1
ATOM 5805 N N . ARG A 1 730 ? -31.839 17.727 56.385 1.00 94.00 730 ARG A N 1
ATOM 5806 C CA . ARG A 1 730 ? -31.752 18.671 55.264 1.00 94.00 730 ARG A CA 1
ATOM 5807 C C . ARG A 1 730 ? -32.502 19.960 55.576 1.00 94.00 730 ARG A C 1
ATOM 5809 O O . ARG A 1 730 ? -31.922 21.036 55.450 1.00 94.00 730 ARG A O 1
ATOM 5816 N N . GLU A 1 731 ? -33.754 19.860 56.017 1.00 93.38 731 GLU A N 1
ATOM 5817 C CA . GLU A 1 731 ? -34.597 21.016 56.338 1.00 93.38 731 GLU A CA 1
ATOM 5818 C C . GLU A 1 731 ? -33.974 21.898 57.436 1.00 93.38 731 GLU A C 1
ATOM 5820 O O . GLU A 1 731 ? -33.825 23.106 57.250 1.00 93.38 731 GLU A O 1
ATOM 5825 N N . GLU A 1 732 ? -33.532 21.297 58.544 1.00 94.81 732 GLU A N 1
ATOM 5826 C CA . GLU A 1 732 ? -32.966 22.029 59.687 1.00 94.81 732 GLU A CA 1
ATOM 5827 C C . GLU A 1 732 ? -31.577 22.623 59.389 1.00 94.81 732 GLU A C 1
ATOM 5829 O O . GLU A 1 732 ? -31.258 23.734 59.825 1.00 94.81 732 GLU A O 1
ATOM 5834 N N . TYR A 1 733 ? -30.724 21.904 58.651 1.00 94.31 733 TYR A N 1
ATOM 5835 C CA . TYR A 1 733 ? -29.324 22.294 58.463 1.00 94.31 733 TYR A CA 1
ATOM 5836 C C . TYR A 1 733 ? -29.035 23.068 57.174 1.00 94.31 733 TYR A C 1
ATOM 5838 O O . TYR A 1 733 ? -27.956 23.658 57.079 1.00 94.31 733 TYR A O 1
ATOM 5846 N N . THR A 1 734 ? -29.975 23.172 56.226 1.00 94.38 734 THR A N 1
ATOM 5847 C CA . THR A 1 734 ? -29.793 23.966 54.990 1.00 94.38 734 THR A CA 1
ATOM 5848 C C . THR A 1 734 ? -29.320 25.405 55.264 1.00 94.38 734 THR A C 1
ATOM 5850 O O . THR A 1 734 ? -28.303 25.811 54.694 1.00 94.38 734 THR A O 1
ATOM 5853 N N . PRO A 1 735 ? -29.928 26.182 56.187 1.00 93.88 735 PRO A N 1
ATOM 5854 C CA . PRO A 1 735 ? -29.446 27.533 56.491 1.00 93.88 735 PRO A CA 1
ATOM 5855 C C . PRO A 1 735 ? -28.002 27.562 57.018 1.00 93.88 735 PRO A C 1
ATOM 5857 O O . PRO A 1 735 ? -27.257 28.507 56.749 1.00 93.88 735 PRO A O 1
ATOM 5860 N N . ARG A 1 736 ? -27.588 26.525 57.761 1.00 92.50 736 ARG A N 1
ATOM 5861 C CA . ARG A 1 736 ? -26.236 26.421 58.333 1.00 92.50 736 ARG A CA 1
ATOM 5862 C C . ARG A 1 736 ? -25.207 26.005 57.287 1.00 92.50 736 ARG A C 1
ATOM 5864 O O . ARG A 1 736 ? -24.091 26.521 57.310 1.00 92.50 736 ARG A O 1
ATOM 5871 N N . LEU A 1 737 ? -25.580 25.134 56.352 1.00 92.69 737 LEU A N 1
ATOM 5872 C CA . LEU A 1 737 ? -24.761 24.787 55.188 1.00 92.69 737 LEU A CA 1
ATOM 5873 C C . LEU A 1 737 ? -24.497 26.033 54.330 1.00 92.69 737 LEU A C 1
ATOM 5875 O O . LEU A 1 737 ? -23.340 26.345 54.051 1.00 92.69 737 LEU A O 1
ATOM 5879 N N . ILE A 1 738 ? -25.527 26.830 54.028 1.00 92.50 738 ILE A N 1
ATOM 5880 C CA . ILE A 1 738 ? -25.368 28.095 53.286 1.00 92.50 738 ILE A CA 1
ATOM 5881 C C . ILE A 1 738 ? -24.444 29.065 54.036 1.00 92.50 738 ILE A C 1
ATOM 5883 O O . ILE A 1 738 ? -23.523 29.638 53.452 1.00 92.50 738 ILE A O 1
ATOM 5887 N N . ALA A 1 739 ? -24.619 29.204 55.354 1.00 88.94 739 ALA A N 1
ATOM 5888 C CA . ALA A 1 739 ? -23.745 30.035 56.186 1.00 88.94 739 ALA A CA 1
ATOM 5889 C C . ALA A 1 739 ? -22.279 29.551 56.222 1.00 88.94 739 ALA A C 1
ATOM 5891 O O . ALA A 1 739 ? -21.387 30.327 56.570 1.00 88.94 739 ALA A O 1
ATOM 5892 N N . ASN A 1 740 ? -22.019 28.292 55.854 1.00 86.81 740 ASN A N 1
ATOM 5893 C CA . ASN A 1 740 ? -20.684 27.706 55.743 1.00 86.81 740 ASN A CA 1
ATOM 5894 C C . ASN A 1 740 ? -20.185 27.585 54.287 1.00 86.81 740 ASN A C 1
ATOM 5896 O O . ASN A 1 740 ? -19.149 26.964 54.065 1.00 86.81 740 ASN A O 1
ATOM 5900 N N . GLY A 1 741 ? -20.841 28.248 53.325 1.00 88.50 741 GLY A N 1
ATOM 5901 C CA . GLY A 1 741 ? -20.310 28.471 51.975 1.00 88.50 741 GLY A CA 1
ATOM 5902 C C . GLY A 1 741 ? -20.871 27.577 50.869 1.00 88.50 741 GLY A C 1
ATOM 5903 O O . GLY A 1 741 ? -20.380 27.666 49.747 1.00 88.50 741 GLY A O 1
ATOM 5904 N N . PHE A 1 742 ? -21.884 26.755 51.150 1.00 91.38 742 PHE A N 1
ATOM 5905 C CA . PHE A 1 742 ? -22.573 25.967 50.123 1.00 91.38 742 PHE A CA 1
ATOM 5906 C C . PHE A 1 742 ? -23.636 26.799 49.390 1.00 91.38 742 PHE A C 1
ATOM 5908 O O . PHE A 1 742 ? -24.347 27.596 50.008 1.00 91.38 742 PHE A O 1
ATOM 5915 N N . THR A 1 743 ? -23.772 26.609 48.077 1.00 92.50 743 THR A N 1
ATOM 5916 C CA . THR A 1 743 ? -24.907 27.151 47.311 1.00 92.50 743 THR A CA 1
ATOM 5917 C C . THR A 1 743 ? -26.136 26.251 47.451 1.00 92.50 743 THR A C 1
ATOM 5919 O O . THR A 1 743 ? -26.015 25.071 47.777 1.00 92.50 743 THR A O 1
ATOM 5922 N N . GLN A 1 744 ? -27.329 26.788 47.175 1.00 89.88 744 GLN A N 1
ATOM 5923 C CA . GLN A 1 744 ? -28.555 25.981 47.188 1.00 89.88 744 GLN A CA 1
ATOM 5924 C C . GLN A 1 744 ? -28.479 24.833 46.169 1.00 89.88 744 GLN A C 1
ATOM 5926 O O . GLN A 1 744 ? -28.761 23.698 46.523 1.00 89.88 744 GLN A O 1
ATOM 5931 N N . GLU A 1 745 ? -27.985 25.099 44.955 1.00 84.38 745 GLU A N 1
ATOM 5932 C CA . GLU A 1 745 ? -27.773 24.069 43.926 1.00 84.38 745 GLU A CA 1
ATOM 5933 C C . GLU A 1 745 ? -26.826 22.954 44.390 1.00 84.38 745 GLU A C 1
ATOM 5935 O O . GLU A 1 745 ? -27.086 21.781 44.140 1.00 84.38 745 GLU A O 1
ATOM 5940 N N . GLN A 1 746 ? -25.743 23.297 45.100 1.00 86.50 746 GLN A N 1
ATOM 5941 C CA . GLN A 1 746 ? -24.823 22.299 45.649 1.00 86.50 746 GLN A CA 1
ATOM 5942 C C . GLN A 1 746 ? -25.502 21.416 46.695 1.00 86.50 746 GLN A C 1
ATOM 5944 O O . GLN A 1 746 ? -25.256 20.216 46.709 1.00 86.50 746 GLN A O 1
ATOM 5949 N N . ILE A 1 747 ? -26.340 21.994 47.560 1.00 86.38 747 ILE A N 1
ATOM 5950 C CA . ILE A 1 747 ? -27.078 21.251 48.591 1.00 86.38 747 ILE A CA 1
ATOM 5951 C C . ILE A 1 747 ? -28.127 20.346 47.939 1.00 86.38 747 ILE A C 1
ATOM 5953 O O . ILE A 1 747 ? -28.235 19.174 48.299 1.00 86.38 747 ILE A O 1
ATOM 5957 N N . ASP A 1 748 ? -28.865 20.862 46.958 1.00 83.38 748 ASP A N 1
ATOM 5958 C CA . ASP A 1 748 ? -29.908 20.120 46.245 1.00 83.38 748 ASP A CA 1
ATOM 5959 C C . ASP A 1 748 ? -29.328 18.937 45.449 1.00 83.38 748 ASP A C 1
ATOM 5961 O O . ASP A 1 748 ? -29.973 17.898 45.335 1.00 83.38 748 ASP A O 1
ATOM 5965 N N . ALA A 1 749 ? -28.087 19.053 44.963 1.00 80.50 749 ALA A N 1
ATOM 5966 C CA . ALA A 1 749 ? -27.382 17.980 44.262 1.00 80.50 749 ALA A CA 1
ATOM 5967 C C . ALA A 1 749 ? -26.788 16.892 45.186 1.00 80.50 749 ALA A C 1
ATOM 5969 O O . ALA A 1 749 ? -26.389 15.831 44.701 1.00 80.50 749 ALA A O 1
ATOM 5970 N N . MET A 1 750 ? -26.692 17.118 46.505 1.00 86.88 750 MET A N 1
ATOM 5971 C CA . MET A 1 750 ? -26.153 16.120 47.440 1.00 86.88 750 MET A CA 1
ATOM 5972 C C . MET A 1 750 ? -27.135 14.968 47.646 1.00 86.88 750 MET A C 1
ATOM 5974 O O . MET A 1 750 ? -28.279 15.183 48.058 1.00 86.88 750 MET A O 1
ATOM 5978 N N . ASN A 1 751 ? -26.652 13.734 47.485 1.00 86.44 751 ASN A N 1
ATOM 5979 C CA . ASN A 1 751 ? -27.356 12.565 48.009 1.00 86.44 751 ASN A CA 1
ATOM 5980 C C . ASN A 1 751 ? -27.376 12.583 49.552 1.00 86.44 751 ASN A C 1
ATOM 5982 O O . ASN A 1 751 ? -26.638 13.337 50.190 1.00 86.44 751 ASN A O 1
ATOM 5986 N N . ASP A 1 752 ? -28.231 11.759 50.153 1.00 88.62 752 ASP A N 1
ATOM 5987 C CA . ASP A 1 752 ? -28.484 11.817 51.597 1.00 88.62 752 ASP A CA 1
ATOM 5988 C C . ASP A 1 752 ? -27.266 11.434 52.451 1.00 88.62 752 ASP A C 1
ATOM 5990 O O . ASP A 1 752 ? -27.085 11.996 53.528 1.00 88.62 752 ASP A O 1
ATOM 5994 N N . ILE A 1 753 ? -26.382 10.563 51.951 1.00 89.44 753 ILE A N 1
ATOM 5995 C CA . ILE A 1 753 ? -25.115 10.230 52.625 1.00 89.44 753 ILE A CA 1
ATOM 5996 C C . ILE A 1 753 ? -24.205 11.458 52.636 1.00 89.44 753 ILE A C 1
ATOM 5998 O O . ILE A 1 753 ? -23.740 11.897 53.688 1.00 89.44 753 ILE A O 1
ATOM 6002 N N . LYS A 1 754 ? -24.009 12.077 51.465 1.00 89.88 754 LYS A N 1
ATOM 6003 C CA . LYS A 1 754 ? -23.149 13.250 51.323 1.00 89.88 754 LYS A CA 1
ATOM 6004 C C . LYS A 1 754 ? -23.659 14.425 52.148 1.00 89.88 754 LYS A C 1
ATOM 6006 O O . LYS A 1 754 ? -22.873 15.128 52.776 1.00 89.88 754 LYS A O 1
ATOM 6011 N N . LEU A 1 755 ? -24.975 14.612 52.191 1.00 91.38 755 LEU A N 1
ATOM 6012 C CA . LEU A 1 755 ? -25.597 15.593 53.066 1.00 91.38 755 LEU A CA 1
ATOM 6013 C C . LEU A 1 755 ? -25.243 15.327 54.538 1.00 91.38 755 LEU A C 1
ATOM 6015 O O . LEU A 1 755 ? -24.859 16.260 55.241 1.00 91.38 755 LEU A O 1
ATOM 6019 N N . GLY A 1 756 ? -25.353 14.077 55.001 1.00 91.06 756 GLY A N 1
ATOM 6020 C CA . GLY A 1 756 ? -25.003 13.691 56.370 1.00 91.06 756 GLY A CA 1
ATOM 6021 C C . GLY A 1 756 ? -23.550 14.014 56.718 1.00 91.06 756 GLY A C 1
ATOM 6022 O O . GLY A 1 756 ? -23.283 14.661 57.735 1.00 91.06 756 GLY A O 1
ATOM 6023 N N . GLU A 1 757 ? -22.615 13.666 55.831 1.00 90.94 757 GLU A N 1
ATOM 6024 C CA . GLU A 1 757 ? -21.193 13.993 55.984 1.00 90.94 757 GLU A CA 1
ATOM 6025 C C . GLU A 1 757 ? -20.951 15.503 56.132 1.00 90.94 757 GLU A C 1
ATOM 6027 O O . GLU A 1 757 ? -20.234 15.940 57.042 1.00 90.94 757 GLU A O 1
ATOM 6032 N N . GLU A 1 758 ? -21.549 16.314 55.252 1.00 93.62 758 GLU A N 1
ATOM 6033 C CA . GLU A 1 758 ? -21.346 17.765 55.247 1.00 93.62 758 GLU A CA 1
ATOM 6034 C C . GLU A 1 758 ? -22.003 18.438 56.456 1.00 93.62 758 GLU A C 1
ATOM 6036 O O . GLU A 1 758 ? -21.414 19.336 57.065 1.00 93.62 758 GLU A O 1
ATOM 6041 N N . VAL A 1 759 ? -23.179 17.970 56.880 1.00 93.62 759 VAL A N 1
ATOM 6042 C CA . VAL A 1 759 ? -23.846 18.456 58.095 1.00 93.62 759 VAL A CA 1
ATOM 6043 C C . VAL A 1 759 ? -23.002 18.161 59.333 1.00 93.62 759 VAL A C 1
ATOM 6045 O O . VAL A 1 759 ? -22.754 19.062 60.140 1.00 93.62 759 VAL A O 1
ATOM 6048 N N . VAL A 1 760 ? -22.480 16.940 59.467 1.00 91.75 760 VAL A N 1
ATOM 6049 C CA . VAL A 1 760 ? -21.546 16.584 60.545 1.00 91.75 760 VAL A CA 1
ATOM 6050 C C . VAL A 1 760 ? -20.291 17.454 60.482 1.00 91.75 760 VAL A C 1
ATOM 6052 O O . VAL A 1 760 ? -19.818 17.939 61.516 1.00 91.75 760 VAL A O 1
ATOM 6055 N N . GLY A 1 761 ? -19.769 17.710 59.281 1.00 89.75 761 GLY A N 1
ATOM 6056 C CA . GLY A 1 761 ? -18.656 18.626 59.041 1.00 89.75 761 GLY A CA 1
ATOM 6057 C C . GLY A 1 761 ? -18.929 20.044 59.550 1.00 89.75 761 GLY A C 1
ATOM 6058 O O . GLY A 1 761 ? -18.099 20.612 60.271 1.00 89.75 761 GLY A O 1
ATOM 6059 N N . VAL A 1 762 ? -20.107 20.592 59.249 1.00 89.81 762 VAL A N 1
ATOM 6060 C CA . VAL A 1 762 ? -20.544 21.918 59.705 1.00 89.81 762 VAL A CA 1
ATOM 6061 C C . VAL A 1 762 ? -20.703 21.964 61.222 1.00 89.81 762 VAL A C 1
ATOM 6063 O O . VAL A 1 762 ? -20.131 22.855 61.853 1.00 89.81 762 VAL A O 1
ATOM 6066 N N . ILE A 1 763 ? -21.379 20.985 61.833 1.00 90.75 763 ILE A N 1
ATOM 6067 C CA . ILE A 1 763 ? -21.551 20.921 63.296 1.00 90.75 763 ILE A CA 1
ATOM 6068 C C . ILE A 1 763 ? -20.184 20.883 63.992 1.00 90.75 763 ILE A C 1
ATOM 6070 O O . ILE A 1 763 ? -19.938 21.597 64.970 1.00 90.75 763 ILE A O 1
ATOM 6074 N N . ARG A 1 764 ? -19.249 20.088 63.461 1.00 90.06 764 ARG A N 1
ATOM 6075 C CA . ARG A 1 764 ? -17.870 20.015 63.960 1.00 90.06 764 ARG A CA 1
ATOM 6076 C C . ARG A 1 764 ? -17.153 21.355 63.828 1.00 90.06 764 ARG A C 1
ATOM 6078 O O . ARG A 1 764 ? -16.530 21.802 64.791 1.00 90.06 764 ARG A O 1
ATOM 6085 N N . ALA A 1 765 ? -17.251 22.012 62.674 1.00 84.25 765 ALA A N 1
ATOM 6086 C CA . ALA A 1 765 ? -16.628 23.311 62.437 1.00 84.25 765 ALA A CA 1
ATOM 6087 C C . ALA A 1 765 ? -17.172 24.396 63.382 1.00 84.25 765 ALA A C 1
ATOM 6089 O O . ALA A 1 765 ? -16.395 25.171 63.946 1.00 84.25 765 ALA A O 1
ATOM 6090 N N . GLU A 1 766 ? -18.485 24.427 63.607 1.00 85.88 766 GLU A N 1
ATOM 6091 C CA . GLU A 1 766 ? -19.136 25.309 64.580 1.00 85.88 766 GLU A CA 1
ATOM 6092 C C . GLU A 1 766 ? -18.640 25.037 66.005 1.00 85.88 766 GLU A C 1
ATOM 6094 O O . GLU A 1 766 ? -18.256 25.971 66.719 1.00 85.88 766 GLU A O 1
ATOM 6099 N N . TYR A 1 767 ? -18.541 23.762 66.395 1.00 87.31 767 TYR A N 1
ATOM 6100 C CA . TYR A 1 767 ? -17.989 23.376 67.689 1.00 87.31 767 TYR A CA 1
ATOM 6101 C C . TYR A 1 767 ? -16.537 23.848 67.852 1.00 87.31 767 TYR A C 1
ATOM 6103 O O . TYR A 1 767 ? -16.205 24.452 68.874 1.00 87.31 767 TYR A O 1
ATOM 6111 N N . TYR A 1 768 ? -15.670 23.656 66.852 1.00 86.56 768 TYR A N 1
ATOM 6112 C CA . TYR A 1 768 ? -14.270 24.099 66.921 1.00 86.56 768 TYR A CA 1
ATOM 6113 C C . TYR A 1 768 ? -14.159 25.613 67.117 1.00 86.56 768 TYR A C 1
ATOM 6115 O O . TYR A 1 768 ? -13.412 26.064 67.993 1.00 86.56 768 TYR A O 1
ATOM 6123 N N . ARG A 1 769 ? -14.956 26.392 66.371 1.00 83.44 769 ARG A N 1
ATOM 6124 C CA . ARG A 1 769 ? -15.024 27.855 66.515 1.00 83.44 769 ARG A CA 1
ATOM 6125 C C . ARG A 1 769 ? -15.486 28.255 67.918 1.00 83.44 769 ARG A C 1
ATOM 6127 O O . ARG A 1 769 ? -14.890 29.153 68.505 1.00 83.44 769 ARG A O 1
ATOM 6134 N N . SER A 1 770 ? -16.465 27.549 68.495 1.00 84.25 770 SER A N 1
ATOM 6135 C CA . SER A 1 770 ? -16.937 27.804 69.868 1.00 84.25 770 SER A CA 1
ATOM 6136 C C . SER A 1 770 ? -15.848 27.615 70.934 1.00 84.25 770 SER A C 1
ATOM 6138 O O . SER A 1 770 ? -15.880 28.264 71.977 1.00 84.25 770 SER A O 1
ATOM 6140 N N . GLN A 1 771 ? -14.861 26.754 70.664 1.00 83.25 771 GLN A N 1
ATOM 6141 C CA . GLN A 1 771 ? -13.728 26.483 71.551 1.00 83.25 771 GLN A CA 1
ATOM 6142 C C . GLN A 1 771 ? -12.489 27.339 71.220 1.00 83.25 771 GLN A C 1
ATOM 6144 O O . GLN A 1 771 ? -11.410 27.068 71.743 1.00 83.25 771 GLN A O 1
ATOM 6149 N N . ASN A 1 772 ? -12.611 28.357 70.355 1.00 84.12 772 ASN A N 1
ATOM 6150 C CA . ASN A 1 772 ? -11.497 29.171 69.842 1.00 84.12 772 ASN A CA 1
ATOM 6151 C C . ASN A 1 772 ? -10.368 28.346 69.191 1.00 84.12 772 ASN A C 1
ATOM 6153 O O . ASN A 1 772 ? -9.200 28.740 69.208 1.00 84.12 772 ASN A O 1
ATOM 6157 N N . HIS A 1 773 ? -10.710 27.198 68.604 1.00 80.75 773 HIS A N 1
ATOM 6158 C CA . HIS A 1 773 ? -9.776 26.353 67.874 1.00 80.75 773 HIS A CA 1
ATOM 6159 C C . HIS A 1 773 ? -10.012 26.436 66.361 1.00 80.75 773 HIS A C 1
ATOM 6161 O O . HIS A 1 773 ? -11.136 26.584 65.887 1.00 80.75 773 HIS A O 1
ATOM 6167 N N . THR A 1 774 ? -8.939 26.275 65.586 1.00 83.56 774 THR A N 1
ATOM 6168 C CA . THR A 1 774 ? -9.046 25.911 64.169 1.00 83.56 774 THR A CA 1
ATOM 6169 C C . THR A 1 774 ? -9.229 24.399 64.069 1.00 83.56 774 THR A C 1
ATOM 6171 O O . THR A 1 774 ? -8.832 23.666 64.979 1.00 83.56 774 THR A O 1
ATOM 6174 N N . THR A 1 775 ? -9.761 23.898 62.952 1.00 78.50 775 THR A N 1
ATOM 6175 C CA . THR A 1 775 ? -9.894 22.450 62.715 1.00 78.50 775 THR A CA 1
ATOM 6176 C C . THR A 1 775 ? -8.573 21.715 62.972 1.00 78.50 775 THR A C 1
ATOM 6178 O O . THR A 1 775 ? -8.535 20.732 63.707 1.00 78.50 775 THR A O 1
ATOM 6181 N N . ALA A 1 776 ? -7.456 22.233 62.450 1.00 82.06 776 ALA A N 1
ATOM 6182 C CA . ALA A 1 776 ? -6.138 21.627 62.637 1.00 82.06 776 ALA A CA 1
ATOM 6183 C C . ALA A 1 776 ? -5.661 21.651 64.103 1.00 82.06 776 ALA A C 1
ATOM 6185 O O . ALA A 1 776 ? -5.113 20.654 64.589 1.00 82.06 776 ALA A O 1
ATOM 6186 N N . SER A 1 777 ? -5.878 22.758 64.828 1.00 84.88 777 SER A N 1
ATOM 6187 C CA . SER A 1 777 ? -5.429 22.863 66.221 1.00 84.88 777 SER A CA 1
ATOM 6188 C C . SER A 1 777 ? -6.276 22.010 67.167 1.00 84.88 777 SER A C 1
ATOM 6190 O O . SER A 1 777 ? -5.724 21.413 68.091 1.00 84.88 777 SER A O 1
ATOM 6192 N N . PHE A 1 778 ? -7.577 21.858 66.895 1.00 85.81 778 PHE A N 1
ATOM 6193 C CA . PHE A 1 778 ? -8.454 20.973 67.659 1.00 85.81 778 PHE A CA 1
ATOM 6194 C C . PHE A 1 778 ? -8.103 19.496 67.451 1.00 85.81 778 PHE A C 1
ATOM 6196 O O . PHE A 1 778 ? -7.889 18.779 68.427 1.00 85.81 778 PHE A O 1
ATOM 6203 N N . LYS A 1 779 ? -7.960 19.044 66.192 1.00 84.69 779 LYS A N 1
ATOM 6204 C CA . LYS A 1 779 ? -7.558 17.657 65.890 1.00 84.69 779 LYS A CA 1
ATOM 6205 C C . LYS A 1 779 ? -6.222 17.309 66.555 1.00 84.69 779 LYS A C 1
ATOM 6207 O O . LYS A 1 779 ? -6.094 16.257 67.173 1.00 84.69 779 LYS A O 1
ATOM 6212 N N . THR A 1 780 ? -5.256 18.230 66.521 1.00 85.81 780 THR A N 1
ATOM 6213 C CA . THR A 1 780 ? -3.962 18.070 67.210 1.00 85.81 780 THR A CA 1
ATOM 6214 C C . THR A 1 780 ? -4.126 17.959 68.729 1.00 85.81 780 THR A C 1
ATOM 6216 O O . THR A 1 780 ? -3.490 17.113 69.355 1.00 85.81 780 THR A O 1
ATOM 6219 N N . ALA A 1 781 ? -4.996 18.771 69.337 1.00 85.00 781 ALA A N 1
ATOM 6220 C CA . ALA A 1 781 ? -5.272 18.707 70.771 1.00 85.00 781 ALA A CA 1
ATOM 6221 C C . ALA A 1 781 ? -5.938 17.382 71.183 1.00 85.00 781 ALA A C 1
ATOM 6223 O O . ALA A 1 781 ? -5.560 16.802 72.202 1.00 85.00 781 ALA A O 1
ATOM 6224 N N . VAL A 1 782 ? -6.886 16.879 70.386 1.00 87.31 782 VAL A N 1
ATOM 6225 C CA . VAL A 1 782 ? -7.529 15.571 70.597 1.00 87.31 782 VAL A CA 1
ATOM 6226 C C . VAL A 1 782 ? -6.512 14.440 70.454 1.00 87.31 782 VAL A C 1
ATOM 6228 O O . VAL A 1 782 ? -6.396 13.615 71.355 1.00 87.31 782 VAL A O 1
ATOM 6231 N N . ASN A 1 783 ? -5.699 14.451 69.397 1.00 90.56 783 ASN A N 1
ATOM 6232 C CA . ASN A 1 783 ? -4.644 13.458 69.193 1.00 90.56 783 ASN A CA 1
ATOM 6233 C C . ASN A 1 783 ? -3.635 13.426 70.344 1.00 90.56 783 ASN A C 1
ATOM 6235 O O . ASN A 1 783 ? -3.282 12.353 70.830 1.00 90.56 783 ASN A O 1
ATOM 6239 N N . ASN A 1 784 ? -3.207 14.592 70.832 1.00 89.50 784 ASN A N 1
ATOM 6240 C CA . ASN A 1 784 ? -2.321 14.676 71.993 1.00 89.50 784 ASN A CA 1
ATOM 6241 C C . ASN A 1 784 ? -2.968 14.093 73.258 1.00 89.50 784 ASN A C 1
ATOM 6243 O O . ASN A 1 784 ? -2.285 13.425 74.030 1.00 89.50 784 ASN A O 1
ATOM 6247 N N . LYS A 1 785 ? -4.276 14.296 73.469 1.00 88.56 785 LYS A N 1
ATOM 6248 C CA . LYS A 1 785 ? -5.008 13.677 74.588 1.00 88.56 785 LYS A CA 1
ATOM 6249 C C . LYS A 1 785 ? -5.103 12.159 74.447 1.00 88.56 785 LYS A C 1
ATOM 6251 O O . LYS A 1 785 ? -4.869 11.455 75.422 1.00 88.56 785 LYS A O 1
ATOM 6256 N N . ILE A 1 786 ? -5.391 11.659 73.244 1.00 92.56 786 ILE A N 1
ATOM 6257 C CA . ILE A 1 786 ? -5.450 10.218 72.950 1.00 92.56 786 ILE A CA 1
ATOM 6258 C C . ILE A 1 786 ? -4.098 9.551 73.210 1.00 92.56 786 ILE A C 1
ATOM 6260 O O . ILE A 1 786 ? -4.041 8.431 73.716 1.00 92.56 786 ILE A O 1
ATOM 6264 N N . LEU A 1 787 ? -3.008 10.233 72.866 1.00 92.50 787 LEU A N 1
ATOM 6265 C CA . LEU A 1 787 ? -1.657 9.691 72.965 1.00 92.50 787 LEU A CA 1
ATOM 6266 C C . LEU A 1 787 ? -1.010 9.880 74.346 1.00 92.50 787 LEU A C 1
ATOM 6268 O O . LEU A 1 787 ? -0.048 9.180 74.672 1.00 92.50 787 LEU A O 1
ATOM 6272 N N . GLN A 1 788 ? -1.570 10.752 75.190 1.00 90.75 788 GLN A N 1
ATOM 6273 C CA . GLN A 1 788 ? -1.063 11.050 76.531 1.00 90.75 788 GLN A CA 1
ATOM 6274 C C . GLN A 1 788 ? -0.794 9.798 77.397 1.00 90.75 788 GLN A C 1
ATOM 6276 O O . GLN A 1 788 ? 0.275 9.750 78.012 1.00 90.75 788 GLN A O 1
ATOM 6281 N N . PRO A 1 789 ? -1.661 8.759 77.439 1.00 92.00 789 PRO A N 1
ATOM 6282 C CA . PRO A 1 789 ? -1.413 7.545 78.230 1.00 92.00 789 PRO A CA 1
ATOM 6283 C C . PRO A 1 789 ? -0.188 6.737 77.780 1.00 92.00 789 PRO A C 1
ATOM 6285 O O . PRO A 1 789 ? 0.324 5.917 78.541 1.00 92.00 789 PRO A O 1
ATOM 6288 N N . PHE A 1 790 ? 0.295 6.965 76.557 1.00 92.00 790 PHE A N 1
ATOM 6289 C CA . PHE A 1 790 ? 1.452 6.279 75.976 1.00 92.00 790 PHE A CA 1
ATOM 6290 C C . PHE A 1 790 ? 2.723 7.136 76.014 1.00 92.00 790 PHE A C 1
ATOM 6292 O O . PHE A 1 790 ? 3.768 6.689 75.547 1.00 92.00 790 PHE A O 1
ATOM 6299 N N . GLY A 1 791 ? 2.649 8.340 76.595 1.00 87.88 791 GLY A N 1
ATOM 6300 C CA . GLY A 1 791 ? 3.802 9.207 76.833 1.00 87.88 791 GLY A CA 1
ATOM 6301 C C . GLY A 1 791 ? 4.406 9.834 75.575 1.00 87.88 791 GLY A C 1
ATOM 6302 O O . GLY A 1 791 ? 5.568 10.231 75.611 1.00 87.88 791 GLY A O 1
ATOM 6303 N N . VAL A 1 792 ? 3.649 9.920 74.477 1.00 89.88 792 VAL A N 1
ATOM 6304 C CA . VAL A 1 792 ? 4.081 10.554 73.221 1.00 89.88 792 VAL A CA 1
ATOM 6305 C C . VAL A 1 792 ? 3.110 11.661 72.818 1.00 89.88 792 VAL A C 1
ATOM 6307 O O . VAL A 1 792 ? 1.908 11.552 73.051 1.00 89.88 792 VAL A O 1
ATOM 6310 N N . ASP A 1 793 ? 3.619 12.733 72.214 1.00 91.56 793 ASP A N 1
ATOM 6311 C CA . ASP A 1 793 ? 2.781 13.724 71.538 1.00 91.56 793 ASP A CA 1
ATOM 6312 C C . ASP A 1 793 ? 2.511 13.316 70.079 1.00 91.56 793 ASP A C 1
ATOM 6314 O O . ASP A 1 793 ? 3.174 12.444 69.512 1.00 91.56 793 ASP A O 1
ATOM 6318 N N . TYR A 1 794 ? 1.516 13.944 69.460 1.00 91.06 794 TYR A N 1
ATOM 6319 C CA . TYR A 1 794 ? 1.047 13.617 68.118 1.00 91.06 794 TYR A CA 1
ATOM 6320 C C . TYR A 1 794 ? 2.107 13.831 67.033 1.00 91.06 794 TYR A C 1
ATOM 6322 O O . TYR A 1 794 ? 2.194 13.032 66.101 1.00 91.06 794 TYR A O 1
ATOM 6330 N N . ASN A 1 795 ? 2.945 14.863 67.154 1.00 87.75 795 ASN A N 1
ATOM 6331 C CA . ASN A 1 795 ? 3.989 15.130 66.166 1.00 87.75 795 ASN A CA 1
ATOM 6332 C C . ASN A 1 795 ? 5.100 14.077 66.258 1.00 87.75 795 ASN A C 1
ATOM 6334 O O . ASN A 1 795 ? 5.573 13.585 65.230 1.00 87.75 795 ASN A O 1
ATOM 6338 N N . ALA A 1 796 ? 5.476 13.688 67.479 1.00 86.94 796 ALA A N 1
ATOM 6339 C CA . ALA A 1 796 ? 6.403 12.592 67.722 1.00 86.94 796 ALA A CA 1
ATOM 6340 C C . ALA A 1 796 ? 5.840 11.263 67.194 1.00 86.94 796 ALA A C 1
ATOM 6342 O O . ALA A 1 796 ? 6.512 10.587 66.418 1.00 86.94 796 ALA A O 1
ATOM 6343 N N . PHE A 1 797 ? 4.587 10.935 67.523 1.00 90.44 797 PHE A N 1
ATOM 6344 C CA . PHE A 1 797 ? 3.907 9.723 67.060 1.00 90.44 797 PHE A CA 1
ATOM 6345 C C . PHE A 1 797 ? 3.825 9.642 65.527 1.00 90.44 797 PHE A C 1
ATOM 6347 O O . PHE A 1 797 ? 4.173 8.617 64.944 1.00 90.44 797 PHE A O 1
ATOM 6354 N N . LYS A 1 798 ? 3.459 10.740 64.851 1.00 88.50 798 LYS A N 1
ATOM 6355 C CA . LYS A 1 798 ? 3.422 10.809 63.381 1.00 88.50 798 LYS A CA 1
ATOM 6356 C C . LYS A 1 798 ? 4.812 10.642 62.753 1.00 88.50 798 LYS A C 1
ATOM 6358 O O . LYS A 1 798 ? 4.955 9.968 61.740 1.00 88.50 798 LYS A O 1
ATOM 6363 N N . SER A 1 799 ? 5.854 11.211 63.363 1.00 87.00 799 SER A N 1
ATOM 6364 C CA . SER A 1 799 ? 7.248 11.055 62.912 1.00 87.00 799 SER A CA 1
ATOM 6365 C C . SER A 1 799 ? 7.747 9.603 63.034 1.00 87.00 799 SER A C 1
ATOM 6367 O O . SER A 1 799 ? 8.558 9.161 62.216 1.00 87.00 799 SER A O 1
ATOM 6369 N N . MET A 1 800 ? 7.241 8.833 64.011 1.00 88.44 800 MET A N 1
ATOM 6370 C CA . MET A 1 800 ? 7.599 7.418 64.195 1.00 88.44 800 MET A CA 1
ATOM 6371 C C . MET A 1 800 ? 7.118 6.528 63.048 1.00 88.44 800 MET A C 1
ATOM 6373 O O . MET A 1 800 ? 7.815 5.575 62.723 1.00 88.44 800 MET A O 1
ATOM 6377 N N . GLN A 1 801 ? 6.009 6.854 62.377 1.00 85.50 801 GLN A N 1
ATOM 6378 C CA . GLN A 1 801 ? 5.484 6.056 61.260 1.00 85.50 801 GLN A CA 1
ATOM 6379 C C . GLN A 1 801 ? 6.545 5.777 60.176 1.00 85.50 801 GLN A C 1
ATOM 6381 O O . GLN A 1 801 ? 6.623 4.665 59.661 1.00 85.50 801 GLN A O 1
ATOM 6386 N N . ASN A 1 802 ? 7.419 6.755 59.906 1.00 81.75 802 ASN A N 1
ATOM 6387 C CA . ASN A 1 802 ? 8.469 6.653 58.886 1.00 81.75 802 ASN A CA 1
ATOM 6388 C C . ASN A 1 802 ? 9.871 6.361 59.458 1.00 81.75 802 ASN A C 1
ATOM 6390 O O . ASN A 1 802 ? 10.752 5.940 58.714 1.00 81.75 802 ASN A O 1
ATOM 6394 N N . LYS A 1 803 ? 10.110 6.609 60.757 1.00 84.94 803 LYS A N 1
ATOM 6395 C CA . LYS A 1 803 ? 11.444 6.504 61.394 1.00 84.94 803 LYS A CA 1
ATOM 6396 C C . LYS A 1 803 ? 11.602 5.316 62.349 1.00 84.94 803 LYS A C 1
ATOM 6398 O O . LYS A 1 803 ? 12.725 4.894 62.599 1.00 84.94 803 LYS A O 1
ATOM 6403 N N . ASP A 1 804 ? 10.500 4.801 62.888 1.00 88.19 804 ASP A N 1
ATOM 6404 C CA . ASP A 1 804 ? 10.436 3.671 63.821 1.00 88.19 804 ASP A CA 1
ATOM 6405 C C . ASP A 1 804 ? 9.064 2.973 63.716 1.00 88.19 804 ASP A C 1
ATOM 6407 O O . ASP A 1 804 ? 8.184 3.103 64.573 1.00 88.19 804 ASP A O 1
ATOM 6411 N N . ASN A 1 805 ? 8.870 2.224 62.627 1.00 87.50 805 ASN A N 1
ATOM 6412 C CA . ASN A 1 805 ? 7.605 1.541 62.341 1.00 87.50 805 ASN A CA 1
ATOM 6413 C C . ASN A 1 805 ? 7.270 0.460 63.398 1.00 87.50 805 ASN A C 1
ATOM 6415 O O . ASN A 1 805 ? 6.105 0.189 63.697 1.00 87.50 805 ASN A O 1
ATOM 6419 N N . ALA A 1 806 ? 8.287 -0.143 64.027 1.00 86.69 806 ALA A N 1
ATOM 6420 C CA . ALA A 1 806 ? 8.089 -1.114 65.102 1.00 86.69 806 ALA A CA 1
ATOM 6421 C C . ALA A 1 806 ? 7.542 -0.445 66.376 1.00 86.69 806 ALA A C 1
ATOM 6423 O O . ALA A 1 806 ? 6.574 -0.940 66.963 1.00 86.69 806 ALA A O 1
ATOM 6424 N N . GLY A 1 807 ? 8.114 0.696 66.779 1.00 87.06 807 GLY A N 1
ATOM 6425 C CA . GLY A 1 807 ? 7.618 1.513 67.886 1.00 87.06 807 GLY A CA 1
ATOM 6426 C C . GLY A 1 807 ? 6.219 2.073 67.625 1.00 87.06 807 GLY A C 1
ATOM 6427 O O . GLY A 1 807 ? 5.348 1.962 68.490 1.00 87.06 807 GLY A O 1
ATOM 6428 N N . TYR A 1 808 ? 5.971 2.571 66.410 1.00 90.50 808 TYR A N 1
ATOM 6429 C CA . TYR A 1 808 ? 4.661 3.048 65.955 1.00 90.50 808 TYR A CA 1
ATOM 6430 C C . TYR A 1 808 ? 3.573 1.964 66.081 1.00 90.50 808 TYR A C 1
ATOM 6432 O O . TYR A 1 808 ? 2.577 2.150 66.785 1.00 90.50 808 TYR A O 1
ATOM 6440 N N . ASN A 1 809 ? 3.802 0.775 65.511 1.00 91.06 809 ASN A N 1
ATOM 6441 C CA . ASN A 1 809 ? 2.856 -0.344 65.593 1.00 91.06 809 ASN A CA 1
ATOM 6442 C C . ASN A 1 809 ? 2.663 -0.874 67.021 1.00 91.06 809 ASN A C 1
ATOM 6444 O O . ASN A 1 809 ? 1.582 -1.354 67.367 1.00 91.06 809 ASN A O 1
ATOM 6448 N N . ASN A 1 810 ? 3.689 -0.803 67.873 1.00 91.94 810 ASN A N 1
ATOM 6449 C CA . ASN A 1 810 ? 3.565 -1.187 69.279 1.00 91.94 810 ASN A CA 1
ATOM 6450 C C . ASN A 1 810 ? 2.639 -0.230 70.046 1.00 91.94 810 ASN A C 1
ATOM 6452 O O . ASN A 1 810 ? 1.811 -0.679 70.840 1.00 91.94 810 ASN A O 1
ATOM 6456 N N . ILE A 1 811 ? 2.734 1.078 69.785 1.00 91.81 811 ILE A N 1
ATOM 6457 C CA . ILE A 1 811 ? 1.813 2.069 70.356 1.00 91.81 811 ILE A CA 1
ATOM 6458 C C . ILE A 1 811 ? 0.385 1.791 69.876 1.00 91.81 811 ILE A C 1
ATOM 6460 O O . ILE A 1 811 ? -0.507 1.702 70.713 1.00 91.81 811 ILE A O 1
ATOM 6464 N N . LEU A 1 812 ? 0.169 1.525 68.583 1.00 93.25 812 LEU A N 1
ATOM 6465 C CA . LEU A 1 812 ? -1.151 1.164 68.044 1.00 93.25 812 LEU A CA 1
ATOM 6466 C C . LEU A 1 812 ? -1.743 -0.101 68.688 1.00 93.25 812 LEU A C 1
ATOM 6468 O O . LEU A 1 812 ? -2.910 -0.121 69.071 1.00 93.25 812 LEU A O 1
ATOM 6472 N N . LYS A 1 813 ? -0.940 -1.152 68.895 1.00 93.25 813 LYS A N 1
ATOM 6473 C CA . LYS A 1 813 ? -1.379 -2.365 69.614 1.00 93.25 813 LYS A CA 1
ATOM 6474 C C . LYS A 1 813 ? -1.802 -2.058 71.053 1.00 93.25 813 LYS A C 1
ATOM 6476 O O . LYS A 1 813 ? -2.840 -2.538 71.510 1.00 93.25 813 LYS A O 1
ATOM 6481 N N . LYS A 1 814 ? -1.018 -1.238 71.763 1.00 93.38 814 LYS A N 1
ATOM 6482 C CA . LYS A 1 814 ? -1.355 -0.781 73.121 1.00 93.38 814 LYS A CA 1
ATOM 6483 C C . LYS A 1 814 ? -2.616 0.081 73.122 1.00 93.38 814 LYS A C 1
ATOM 6485 O O . LYS A 1 814 ? -3.439 -0.093 74.013 1.00 93.38 814 LYS A O 1
ATOM 6490 N N . MET A 1 815 ? -2.802 0.936 72.117 1.00 94.06 815 MET A N 1
ATOM 6491 C CA . MET A 1 815 ? -4.016 1.731 71.928 1.00 94.06 815 MET A CA 1
ATOM 6492 C C . MET A 1 815 ? -5.251 0.849 71.739 1.00 94.06 815 MET A C 1
ATOM 6494 O O . MET A 1 815 ? -6.222 1.047 72.464 1.00 94.06 815 MET A O 1
ATOM 6498 N N . LYS A 1 816 ? -5.194 -0.169 70.862 1.00 93.44 816 LYS A N 1
ATOM 6499 C CA . LYS A 1 816 ? -6.309 -1.110 70.623 1.00 93.44 816 LYS A CA 1
ATOM 6500 C C . LYS A 1 816 ? -6.770 -1.785 71.917 1.00 93.44 816 LYS A C 1
ATOM 6502 O O . LYS A 1 816 ? -7.963 -1.991 72.125 1.00 93.44 816 LYS A O 1
ATOM 6507 N N . SER A 1 817 ? -5.829 -2.130 72.800 1.00 92.50 817 SER A N 1
ATOM 6508 C CA . SER A 1 817 ? -6.147 -2.735 74.097 1.00 92.50 817 SER A CA 1
ATOM 6509 C C . SER A 1 817 ? -6.593 -1.717 75.149 1.00 92.50 817 SER A C 1
ATOM 6511 O O . SER A 1 817 ? -7.468 -2.041 75.945 1.00 92.50 817 SER A O 1
ATOM 6513 N N . HIS A 1 818 ? -5.977 -0.533 75.204 1.00 93.62 818 HIS A N 1
ATOM 6514 C CA . HIS A 1 818 ? -6.265 0.485 76.220 1.00 93.62 818 HIS A CA 1
ATOM 6515 C C . HIS A 1 818 ? -7.640 1.119 76.015 1.00 93.62 818 HIS A C 1
ATOM 6517 O O . HIS A 1 818 ? -8.378 1.292 76.978 1.00 93.62 818 HIS A O 1
ATOM 6523 N N . TYR A 1 819 ? -7.992 1.410 74.762 1.00 94.31 819 TYR A N 1
ATOM 6524 C CA . TYR A 1 819 ? -9.275 2.001 74.388 1.00 94.31 819 TYR A CA 1
ATOM 6525 C C . TYR A 1 819 ? -10.325 0.960 74.000 1.00 94.31 819 TYR A C 1
ATOM 6527 O O . TYR A 1 819 ? -11.281 1.275 73.301 1.00 94.31 819 TYR A O 1
ATOM 6535 N N . LYS A 1 820 ? -10.155 -0.297 74.426 1.00 92.62 820 LYS A N 1
ATOM 6536 C CA . LYS A 1 820 ? -11.059 -1.394 74.066 1.00 92.62 820 LYS A CA 1
ATOM 6537 C C . LYS A 1 820 ? -12.510 -1.093 74.432 1.00 92.62 820 LYS A C 1
ATOM 6539 O O . LYS A 1 820 ? -13.386 -1.289 73.599 1.00 92.62 820 LYS A O 1
ATOM 6544 N N . ASP A 1 821 ? -12.749 -0.622 75.654 1.00 88.88 821 ASP A N 1
ATOM 6545 C CA . ASP A 1 821 ? -14.107 -0.350 76.128 1.00 88.88 821 ASP A CA 1
ATOM 6546 C C . ASP A 1 821 ? -14.740 0.795 75.333 1.00 88.88 821 ASP A C 1
ATOM 6548 O O . ASP A 1 821 ? -15.896 0.688 74.951 1.00 88.88 821 ASP A O 1
ATOM 6552 N N . GLN A 1 822 ? -13.974 1.846 75.015 1.00 90.62 822 GLN A N 1
ATOM 6553 C CA . GLN A 1 822 ? -14.421 2.958 74.174 1.00 90.62 822 GLN A CA 1
ATOM 6554 C C . GLN A 1 822 ? -14.730 2.498 72.746 1.00 90.62 822 GLN A C 1
ATOM 6556 O O . GLN A 1 822 ? -15.799 2.798 72.231 1.00 90.62 822 GLN A O 1
ATOM 6561 N N . LEU A 1 823 ? -13.844 1.719 72.124 1.00 85.69 823 LEU A N 1
ATOM 6562 C CA . LEU A 1 823 ? -14.052 1.201 70.772 1.00 85.69 823 LEU A CA 1
ATOM 6563 C C . LEU A 1 823 ? -15.300 0.312 70.707 1.00 85.69 823 LEU A C 1
ATOM 6565 O O . LEU A 1 823 ? -16.123 0.494 69.821 1.00 85.69 823 LEU A O 1
ATOM 6569 N N . LEU A 1 824 ? -15.512 -0.563 71.696 1.00 83.94 824 LEU A N 1
ATOM 6570 C CA . LEU A 1 824 ? -16.701 -1.423 71.783 1.00 83.94 824 LEU A CA 1
ATOM 6571 C C . LEU A 1 824 ? -18.014 -0.667 72.061 1.00 83.94 824 LEU A C 1
ATOM 6573 O O . LEU A 1 824 ? -19.076 -1.287 72.048 1.00 83.94 824 LEU A O 1
ATOM 6577 N N . THR A 1 825 ? -17.977 0.648 72.315 1.00 80.62 825 THR A N 1
ATOM 6578 C CA . THR A 1 825 ? -19.203 1.470 72.317 1.00 80.62 825 THR A CA 1
ATOM 6579 C C . THR A 1 825 ? -19.624 1.927 70.923 1.00 80.62 825 THR A C 1
ATOM 6581 O O . THR A 1 825 ? -20.782 2.289 70.740 1.00 80.62 825 THR A O 1
ATOM 6584 N N . THR A 1 826 ? -18.710 1.903 69.950 1.00 71.88 826 THR A N 1
ATOM 6585 C CA . THR A 1 826 ? -18.938 2.382 68.577 1.00 71.88 826 THR A CA 1
ATOM 6586 C C . THR A 1 826 ? -18.763 1.303 67.514 1.00 71.88 826 THR A C 1
ATOM 6588 O O . THR A 1 826 ? -18.999 1.586 66.349 1.00 71.88 826 THR A O 1
ATOM 6591 N N . MET A 1 827 ? -18.353 0.089 67.890 1.00 78.38 827 MET A N 1
ATOM 6592 C CA . MET A 1 827 ? -18.257 -1.074 67.002 1.00 78.38 827 MET A CA 1
ATOM 6593 C C . MET A 1 827 ? -18.610 -2.362 67.753 1.00 78.38 827 MET A C 1
ATOM 6595 O O . MET A 1 827 ? -18.511 -2.441 68.982 1.00 78.38 827 MET A O 1
ATOM 6599 N N . THR A 1 828 ? -19.011 -3.388 67.016 1.00 79.44 828 THR A N 1
ATOM 6600 C CA . THR A 1 828 ? -19.301 -4.727 67.524 1.00 79.44 828 THR A CA 1
ATOM 6601 C C . THR A 1 828 ? -18.037 -5.448 67.993 1.00 79.44 828 THR A C 1
ATOM 6603 O O . THR A 1 828 ? -16.894 -5.047 67.756 1.00 79.44 828 THR A O 1
ATOM 6606 N N . LYS A 1 829 ? -18.237 -6.564 68.699 1.00 79.25 829 LYS A N 1
ATOM 6607 C CA . LYS A 1 829 ? -17.129 -7.389 69.187 1.00 79.25 829 LYS A CA 1
ATOM 6608 C C . LYS A 1 829 ? -16.321 -8.008 68.045 1.00 79.25 829 LYS A C 1
ATOM 6610 O O . LYS A 1 829 ? -15.111 -8.160 68.205 1.00 79.25 829 LYS A O 1
ATOM 6615 N N . ASP A 1 830 ? -16.977 -8.350 66.943 1.00 75.00 830 ASP A N 1
ATOM 6616 C CA . ASP A 1 830 ? -16.337 -8.973 65.787 1.00 75.00 830 ASP A CA 1
ATOM 6617 C C . ASP A 1 830 ? -15.551 -7.925 64.989 1.00 75.00 830 ASP A C 1
ATOM 6619 O O . ASP A 1 830 ? -14.351 -8.103 64.794 1.00 75.00 830 ASP A O 1
ATOM 6623 N N . GLU A 1 831 ? -16.126 -6.742 64.742 1.00 81.88 831 GLU A N 1
ATOM 6624 C CA . GLU A 1 831 ? -15.400 -5.602 64.152 1.00 81.88 831 GLU A CA 1
ATOM 6625 C C . GLU A 1 831 ? -14.183 -5.179 64.989 1.00 81.88 831 GLU A C 1
ATOM 6627 O O . GLU A 1 831 ? -13.112 -4.892 64.454 1.00 81.88 831 GLU A O 1
ATOM 6632 N N . TYR A 1 832 ? -14.295 -5.190 66.323 1.00 87.81 832 TYR A N 1
ATOM 6633 C CA . TYR A 1 832 ? -13.147 -4.943 67.197 1.00 87.81 832 TYR A CA 1
ATOM 6634 C C . TYR A 1 832 ? -12.047 -5.997 67.014 1.00 87.81 832 TYR A C 1
ATOM 6636 O O . TYR A 1 832 ? -10.854 -5.665 67.042 1.00 87.81 832 TYR A O 1
ATOM 6644 N N . ASN A 1 833 ? -12.416 -7.270 66.856 1.00 85.69 833 ASN A N 1
ATOM 6645 C CA . ASN A 1 833 ? -11.442 -8.336 66.633 1.00 85.69 833 ASN A CA 1
ATOM 6646 C C . ASN A 1 833 ? -10.729 -8.127 65.291 1.00 85.69 833 ASN A C 1
ATOM 6648 O O . ASN A 1 833 ? -9.492 -8.134 65.273 1.00 85.69 833 ASN A O 1
ATOM 6652 N N . ASP A 1 834 ? -11.484 -7.794 64.246 1.00 86.50 834 ASP A N 1
ATOM 6653 C CA . ASP A 1 834 ? -11.001 -7.619 62.873 1.00 86.50 834 ASP A CA 1
ATOM 6654 C C . ASP A 1 834 ? -10.304 -6.271 62.625 1.00 86.50 834 ASP A C 1
ATOM 6656 O O . ASP A 1 834 ? -9.572 -6.116 61.645 1.00 86.50 834 ASP A O 1
ATOM 6660 N N . LEU A 1 835 ? -10.429 -5.304 63.547 1.00 87.25 835 LEU A N 1
ATOM 6661 C CA . LEU A 1 835 ? -9.786 -3.991 63.448 1.00 87.25 835 LEU A CA 1
ATOM 6662 C C . LEU A 1 835 ? -8.262 -4.118 63.292 1.00 87.25 835 LEU A C 1
ATOM 6664 O O . LEU A 1 835 ? -7.527 -4.408 64.248 1.00 87.25 835 LEU A O 1
ATOM 6668 N N . THR A 1 836 ? -7.766 -3.877 62.082 1.00 89.94 836 THR A N 1
ATOM 6669 C CA . THR A 1 836 ? -6.343 -4.006 61.767 1.00 89.94 836 THR A CA 1
ATOM 6670 C C . THR A 1 836 ? -5.528 -2.913 62.453 1.00 89.94 836 THR A C 1
ATOM 6672 O O . THR A 1 836 ? -5.992 -1.792 62.650 1.00 89.94 836 THR A O 1
ATOM 6675 N N . ILE A 1 837 ? -4.280 -3.231 62.818 1.00 87.25 837 ILE A N 1
ATOM 6676 C CA . ILE A 1 837 ? -3.395 -2.310 63.553 1.00 87.25 837 ILE A CA 1
ATOM 6677 C C . ILE A 1 837 ? -3.313 -0.910 62.915 1.00 87.25 837 ILE A C 1
ATOM 6679 O O . ILE A 1 837 ? -3.455 0.052 63.670 1.00 87.25 837 ILE A O 1
ATOM 6683 N N . PRO A 1 838 ? -3.170 -0.751 61.582 1.00 85.56 838 PRO A N 1
ATOM 6684 C CA . PRO A 1 838 ? -3.114 0.571 60.955 1.00 85.56 838 PRO A CA 1
ATOM 6685 C C . PRO A 1 838 ? -4.370 1.431 61.167 1.00 85.56 838 PRO A C 1
ATOM 6687 O O . PRO A 1 838 ? -4.248 2.645 61.294 1.00 85.56 838 PRO A O 1
ATOM 6690 N N . LYS A 1 839 ? -5.559 0.817 61.265 1.00 89.44 839 LYS A N 1
ATOM 6691 C CA . LYS A 1 839 ? -6.844 1.521 61.432 1.00 89.44 839 LYS A CA 1
ATOM 6692 C C . LYS A 1 839 ? -7.168 1.888 62.886 1.00 89.44 839 LYS A C 1
ATOM 6694 O O . LYS A 1 839 ? -8.101 2.638 63.148 1.00 89.44 839 LYS A O 1
ATOM 6699 N N . VAL A 1 840 ? -6.397 1.392 63.859 1.00 90.88 840 VAL A N 1
ATOM 6700 C CA . VAL A 1 840 ? -6.686 1.598 65.291 1.00 90.88 840 VAL A CA 1
ATOM 6701 C C . VAL A 1 840 ? -6.649 3.073 65.689 1.00 90.88 840 VAL A C 1
ATOM 6703 O O . VAL A 1 840 ? -7.489 3.511 66.470 1.00 90.88 840 VAL A O 1
ATOM 6706 N N . PHE A 1 841 ? -5.666 3.836 65.201 1.00 91.25 841 PHE A N 1
ATOM 6707 C CA . PHE A 1 841 ? -5.535 5.246 65.584 1.00 91.25 841 PHE A CA 1
ATOM 6708 C C . PHE A 1 841 ? -6.733 6.067 65.122 1.00 91.25 841 PHE A C 1
ATOM 6710 O O . PHE A 1 841 ? -7.253 6.859 65.898 1.00 91.25 841 PHE A O 1
ATOM 6717 N N . GLU A 1 842 ? -7.166 5.838 63.885 1.00 89.88 842 GLU A N 1
ATOM 6718 C CA . GLU A 1 842 ? -8.328 6.480 63.277 1.00 89.88 842 GLU A CA 1
ATOM 6719 C C . GLU A 1 842 ? -9.607 6.141 64.048 1.00 89.88 842 GLU A C 1
ATOM 6721 O O . GLU A 1 842 ? -10.261 7.048 64.546 1.00 89.88 842 GLU A O 1
ATOM 6726 N N . ALA A 1 843 ? -9.870 4.859 64.316 1.00 87.12 843 ALA A N 1
ATOM 6727 C CA . ALA A 1 843 ? -11.054 4.444 65.071 1.00 87.12 843 ALA A CA 1
ATOM 6728 C C . ALA A 1 843 ? -11.120 5.050 66.489 1.00 87.12 843 ALA A C 1
ATOM 6730 O O . ALA A 1 843 ? -12.179 5.466 66.961 1.00 87.12 843 ALA A O 1
ATOM 6731 N N . VAL A 1 844 ? -9.979 5.129 67.187 1.00 90.62 844 VAL A N 1
ATOM 6732 C CA . VAL A 1 844 ? -9.907 5.793 68.500 1.00 90.62 844 VAL A CA 1
ATOM 6733 C C . VAL A 1 844 ? -10.110 7.299 68.349 1.00 90.62 844 VAL A C 1
ATOM 6735 O O . VAL A 1 844 ? -10.813 7.914 69.152 1.00 90.62 844 VAL A O 1
ATOM 6738 N N . PHE A 1 845 ? -9.487 7.904 67.340 1.00 90.44 845 PHE A N 1
ATOM 6739 C CA . PHE A 1 845 ? -9.630 9.323 67.061 1.00 90.44 845 PHE A CA 1
ATOM 6740 C C . PHE A 1 845 ? -11.079 9.704 66.784 1.00 90.44 845 PHE A C 1
ATOM 6742 O O . PHE A 1 845 ? -11.561 10.648 67.407 1.00 90.44 845 PHE A O 1
ATOM 6749 N N . ASP A 1 846 ? -11.783 8.945 65.953 1.00 85.19 846 ASP A N 1
ATOM 6750 C CA . ASP A 1 846 ? -13.174 9.200 65.599 1.00 85.19 846 ASP A CA 1
ATOM 6751 C C . ASP A 1 846 ? -14.104 9.071 66.806 1.00 85.19 846 ASP A C 1
ATOM 6753 O O . ASP A 1 846 ? -14.935 9.956 67.022 1.00 85.19 846 ASP A O 1
ATOM 6757 N N . TYR A 1 847 ? -13.893 8.067 67.671 1.00 88.00 847 TYR A N 1
ATOM 6758 C CA . TYR A 1 847 ? -14.614 7.961 68.944 1.00 88.00 847 TYR A CA 1
ATOM 6759 C C . TYR A 1 847 ? -14.457 9.230 69.789 1.00 88.00 847 TYR A C 1
ATOM 6761 O O . TYR A 1 847 ? -15.437 9.815 70.253 1.00 88.00 847 TYR A O 1
ATOM 6769 N N . PHE A 1 848 ? -13.217 9.682 70.006 1.00 87.38 848 PHE A N 1
ATOM 6770 C CA . PHE A 1 848 ? -12.982 10.859 70.837 1.00 87.38 848 PHE A CA 1
ATOM 6771 C C . PHE A 1 848 ? -13.498 12.128 70.163 1.00 87.38 848 PHE A C 1
ATOM 6773 O O . PHE A 1 848 ? -14.098 12.968 70.835 1.00 87.38 848 PHE A O 1
ATOM 6780 N N . LEU A 1 849 ? -13.308 12.259 68.852 1.00 86.00 849 LEU A N 1
ATOM 6781 C CA . LEU A 1 849 ? -13.806 13.378 68.066 1.00 86.00 849 LEU A CA 1
ATOM 6782 C C . LEU A 1 849 ? -15.323 13.500 68.200 1.00 86.00 849 LEU A C 1
ATOM 6784 O O . LEU A 1 849 ? -15.822 14.595 68.471 1.00 86.00 849 LEU A O 1
ATOM 6788 N N . GLU A 1 850 ? -16.041 12.387 68.094 1.00 85.19 850 GLU A N 1
ATOM 6789 C CA . GLU A 1 850 ? -17.485 12.346 68.284 1.00 85.19 850 GLU A CA 1
ATOM 6790 C C . GLU A 1 850 ? -17.878 12.582 69.746 1.00 85.19 850 GLU A C 1
ATOM 6792 O O . GLU A 1 850 ? -18.773 13.375 70.015 1.00 85.19 850 GLU A O 1
ATOM 6797 N N . SER A 1 851 ? -17.151 12.028 70.721 1.00 85.25 851 SER A N 1
ATOM 6798 C CA . SER A 1 851 ? -17.423 12.276 72.146 1.00 85.25 851 SER A CA 1
ATOM 6799 C C . SER A 1 851 ? -17.320 13.761 72.534 1.00 85.25 851 SER A C 1
ATOM 6801 O O . SER A 1 851 ? -18.047 14.230 73.415 1.00 85.25 851 SER A O 1
ATOM 6803 N N . TYR A 1 852 ? -16.428 14.509 71.871 1.00 85.56 852 TYR A N 1
ATOM 6804 C CA . TYR A 1 852 ? -16.238 15.938 72.103 1.00 85.56 852 TYR A CA 1
ATOM 6805 C C . TYR A 1 852 ? -17.236 16.791 71.329 1.00 85.56 852 TYR A C 1
ATOM 6807 O O . TYR A 1 852 ? -17.832 17.699 71.905 1.00 85.56 852 TYR A O 1
ATOM 6815 N N . THR A 1 853 ? -17.392 16.523 70.032 1.00 87.50 853 THR A N 1
ATOM 6816 C CA . THR A 1 853 ? -18.199 17.364 69.136 1.00 87.50 853 THR A CA 1
ATOM 6817 C C . THR A 1 853 ? -19.682 17.025 69.193 1.00 87.50 853 THR A C 1
ATOM 6819 O O . THR A 1 853 ? -20.509 17.903 68.956 1.00 87.50 853 THR A O 1
ATOM 6822 N N . LYS A 1 854 ? -20.019 15.778 69.546 1.00 88.38 854 LYS A N 1
ATOM 6823 C CA . LYS A 1 854 ? -21.375 15.220 69.521 1.00 88.38 854 LYS A CA 1
ATOM 6824 C C . LYS A 1 854 ? -22.074 15.516 68.194 1.00 88.38 854 LYS A C 1
ATOM 6826 O O . LYS A 1 854 ? -23.239 15.905 68.191 1.00 88.38 854 LYS A O 1
ATOM 6831 N N . ALA A 1 855 ? -21.330 15.471 67.093 1.00 87.81 855 ALA A N 1
ATOM 6832 C CA . ALA A 1 855 ? -21.796 15.961 65.808 1.00 87.81 855 ALA A CA 1
ATOM 6833 C C . ALA A 1 855 ? -22.799 14.998 65.176 1.00 87.81 855 ALA A C 1
ATOM 6835 O O . ALA A 1 855 ? -23.894 15.422 64.811 1.00 87.81 855 ALA A O 1
ATOM 6836 N N . TYR A 1 856 ? -22.478 13.703 65.150 1.00 86.06 856 TYR A N 1
ATOM 6837 C CA . TYR A 1 856 ? -23.445 12.676 64.781 1.00 86.06 856 TYR A CA 1
ATOM 6838 C C . TYR A 1 856 ? -24.598 12.629 65.775 1.00 86.06 856 TYR A C 1
ATOM 6840 O O . TYR A 1 856 ? -25.737 12.526 65.347 1.00 86.06 856 TYR A O 1
ATOM 6848 N N . ALA A 1 857 ? -24.345 12.774 67.080 1.00 87.19 857 ALA A N 1
ATOM 6849 C CA . ALA A 1 857 ? -25.428 12.790 68.066 1.00 87.19 857 ALA A CA 1
ATOM 6850 C C . ALA A 1 857 ? -26.435 13.936 67.831 1.00 87.19 857 ALA A C 1
ATOM 6852 O O . ALA A 1 857 ? -27.637 13.704 67.909 1.00 87.19 857 ALA A O 1
ATOM 6853 N N . GLN A 1 858 ? -25.960 15.144 67.502 1.00 90.38 858 GLN A N 1
ATOM 6854 C CA . GLN A 1 858 ? -26.815 16.289 67.161 1.00 90.38 858 GLN A CA 1
ATOM 6855 C C . GLN A 1 858 ? -27.594 16.061 65.863 1.00 90.38 858 GLN A C 1
ATOM 6857 O O . GLN A 1 858 ? -28.792 16.324 65.810 1.00 90.38 858 GLN A O 1
ATOM 6862 N N . MET A 1 859 ? -26.935 15.537 64.828 1.00 93.75 859 MET A N 1
ATOM 6863 C CA . MET A 1 859 ? -27.604 15.214 63.569 1.00 93.75 859 MET A CA 1
ATOM 6864 C C . MET A 1 859 ? -28.660 14.115 63.761 1.00 93.75 859 MET A C 1
ATOM 6866 O O . MET A 1 859 ? -29.788 14.266 63.309 1.00 93.75 859 MET A O 1
ATOM 6870 N N . CYS A 1 860 ? -28.318 13.043 64.478 1.00 90.75 860 CYS A N 1
ATOM 6871 C CA . CYS A 1 860 ? -29.203 11.921 64.786 1.00 90.75 860 CYS A CA 1
ATOM 6872 C C . CYS A 1 860 ? -30.417 12.360 65.622 1.00 90.75 860 CYS A C 1
ATOM 6874 O O . CYS A 1 860 ? -31.527 11.886 65.389 1.00 90.75 860 CYS A O 1
ATOM 6876 N N . GLU A 1 861 ? -30.239 13.306 66.552 1.00 91.75 861 GLU A N 1
ATOM 6877 C CA . GLU A 1 861 ? -31.340 13.899 67.322 1.00 91.75 861 GLU A CA 1
ATOM 6878 C C . GLU A 1 861 ? -32.344 14.623 66.413 1.00 91.75 861 GLU A C 1
ATOM 6880 O O . GLU A 1 861 ? -33.549 14.412 66.547 1.00 91.75 861 GLU A O 1
ATOM 6885 N N . VAL A 1 862 ? -31.860 15.410 65.445 1.00 92.75 862 VAL A N 1
ATOM 6886 C CA . VAL A 1 862 ? -32.704 16.075 64.434 1.00 92.75 862 VAL A CA 1
ATOM 6887 C C . VAL A 1 862 ? -33.365 15.062 63.495 1.00 92.75 862 VAL A C 1
ATOM 6889 O O . VAL A 1 862 ? -34.550 15.175 63.179 1.00 92.75 862 VAL A O 1
ATOM 6892 N N . ALA A 1 863 ? -32.618 14.039 63.087 1.00 91.94 863 ALA A N 1
ATOM 6893 C CA . ALA A 1 863 ? -33.094 12.945 62.249 1.00 91.94 863 ALA A CA 1
ATOM 6894 C C . ALA A 1 863 ? -34.170 12.088 62.962 1.00 91.94 863 ALA A C 1
ATOM 6896 O O . ALA A 1 863 ? -35.054 11.510 62.322 1.00 91.94 863 ALA A O 1
ATOM 6897 N N . GLY A 1 864 ? -34.147 12.056 64.299 1.00 92.44 864 GLY A N 1
ATOM 6898 C CA . GLY A 1 864 ? -35.050 11.262 65.131 1.00 92.44 864 GLY A CA 1
ATOM 6899 C C . GLY A 1 864 ? -34.677 9.780 65.191 1.00 92.44 864 GLY A C 1
ATOM 6900 O O . GLY A 1 864 ? -35.561 8.950 65.394 1.00 92.44 864 GLY A O 1
ATOM 6901 N N . ILE A 1 865 ? -33.395 9.458 65.005 1.00 92.00 865 ILE A N 1
ATOM 6902 C CA . ILE A 1 865 ? -32.849 8.093 65.006 1.00 92.00 865 ILE A CA 1
ATOM 6903 C C . ILE A 1 865 ? -31.647 8.002 65.953 1.00 92.00 865 ILE A C 1
ATOM 6905 O O . ILE A 1 865 ? -31.042 9.008 66.317 1.00 92.00 865 ILE A O 1
ATOM 6909 N N . SER A 1 866 ? -31.291 6.800 66.393 1.00 88.62 866 SER A N 1
ATOM 6910 C CA . SER A 1 866 ? -30.054 6.556 67.138 1.00 88.62 866 SER A CA 1
ATOM 6911 C C . SER A 1 866 ? -28.840 6.498 66.207 1.00 88.62 866 SER A C 1
ATOM 6913 O O . SER A 1 866 ? -28.963 6.225 65.020 1.00 88.62 866 SER A O 1
ATOM 6915 N N . TYR A 1 867 ? -27.633 6.681 66.754 1.00 82.62 867 TYR A N 1
ATOM 6916 C CA . TYR A 1 867 ? -26.396 6.553 65.968 1.00 82.62 867 TYR A CA 1
ATOM 6917 C C . TYR A 1 867 ? -26.205 5.148 65.371 1.00 82.62 867 TYR A C 1
ATOM 6919 O O . TYR A 1 867 ? -25.651 4.999 64.290 1.00 82.62 867 TYR A O 1
ATOM 6927 N N . LYS A 1 868 ? -26.696 4.109 66.059 1.00 80.94 868 LYS A N 1
ATOM 6928 C CA . LYS A 1 868 ? -26.667 2.741 65.536 1.00 80.94 868 LYS A CA 1
ATOM 6929 C C . LYS A 1 868 ? -27.609 2.585 64.337 1.00 80.94 868 LYS A C 1
ATOM 6931 O O . LYS A 1 868 ? -27.214 1.984 63.348 1.00 80.94 868 LYS A O 1
ATOM 6936 N N . GLU A 1 869 ? -28.817 3.141 64.432 1.00 88.06 869 GLU A N 1
ATOM 6937 C CA . GLU A 1 869 ? -29.771 3.174 63.314 1.00 88.06 869 GLU A CA 1
ATOM 6938 C C . GLU A 1 869 ? -29.234 4.016 62.153 1.00 88.06 869 GLU A C 1
ATOM 6940 O O . GLU A 1 869 ? -29.402 3.620 61.012 1.00 88.06 869 GLU A O 1
ATOM 6945 N N . TYR A 1 870 ? -28.527 5.121 62.422 1.00 88.56 870 TYR A N 1
ATOM 6946 C CA . TYR A 1 870 ? -27.859 5.908 61.381 1.00 88.56 870 TYR A CA 1
ATOM 6947 C C . TYR A 1 870 ? -26.876 5.056 60.568 1.00 88.56 870 TYR A C 1
ATOM 6949 O O . TYR A 1 870 ? -26.999 5.025 59.351 1.00 88.56 870 TYR A O 1
ATOM 6957 N N . LEU A 1 871 ? -25.957 4.336 61.226 1.00 83.62 871 LEU A N 1
ATOM 6958 C CA . LEU A 1 871 ? -24.970 3.488 60.538 1.00 83.62 871 LEU A CA 1
ATOM 6959 C C . LEU A 1 871 ? -25.637 2.367 59.726 1.00 83.62 871 LEU A C 1
ATOM 6961 O O . LEU A 1 871 ? -25.277 2.131 58.579 1.00 83.62 871 LEU A O 1
ATOM 6965 N N . GLU A 1 872 ? -26.641 1.702 60.303 1.00 86.12 872 GLU A N 1
ATOM 6966 C CA . GLU A 1 872 ? -27.379 0.629 59.625 1.00 86.12 872 GLU A CA 1
ATOM 6967 C C . GLU A 1 872 ? -28.160 1.145 58.404 1.00 86.12 872 GLU A C 1
ATOM 6969 O O . GLU A 1 872 ? -28.133 0.541 57.333 1.00 86.12 872 GLU A O 1
ATOM 6974 N N . TYR A 1 873 ? -28.839 2.283 58.537 1.00 92.56 873 TYR A N 1
ATOM 6975 C CA . TYR A 1 873 ? -29.627 2.871 57.455 1.00 92.56 873 TYR A CA 1
ATOM 6976 C C . TYR A 1 873 ? -28.737 3.499 56.367 1.00 92.56 873 TYR A C 1
ATOM 6978 O O . TYR A 1 873 ? -29.080 3.443 55.186 1.00 92.56 873 TYR A O 1
ATOM 6986 N N . GLU A 1 874 ? -27.577 4.049 56.734 1.00 89.44 874 GLU A N 1
ATOM 6987 C CA . GLU A 1 874 ? -26.566 4.546 55.793 1.00 89.44 874 GLU A CA 1
ATOM 6988 C C . GLU A 1 874 ? -26.066 3.420 54.874 1.00 89.44 874 GLU A C 1
ATOM 6990 O O . GLU A 1 874 ? -25.995 3.610 53.659 1.00 89.44 874 GLU A O 1
ATOM 6995 N N . GLU A 1 875 ? -25.821 2.216 55.409 1.00 87.88 875 GLU A N 1
ATOM 6996 C CA . GLU A 1 875 ? -25.472 1.038 54.602 1.00 87.88 875 GLU A CA 1
ATOM 6997 C C . GLU A 1 875 ? -26.579 0.652 53.609 1.00 87.88 875 GLU A C 1
ATOM 6999 O O . GLU A 1 875 ? -26.286 0.300 52.460 1.00 87.88 875 GLU A O 1
ATOM 7004 N N . TYR A 1 876 ? -27.852 0.736 54.015 1.00 91.19 876 TYR A N 1
ATOM 7005 C CA . TYR A 1 876 ? -28.983 0.485 53.114 1.00 91.19 876 TYR A CA 1
ATOM 7006 C C . TYR A 1 876 ? -29.009 1.491 51.957 1.00 91.19 876 TYR A C 1
ATOM 7008 O O . TYR A 1 876 ? -29.116 1.100 50.791 1.00 91.19 876 TYR A O 1
ATOM 7016 N N . MET A 1 877 ? -28.831 2.782 52.257 1.00 91.12 877 MET A N 1
ATOM 7017 C CA . MET A 1 877 ? -28.752 3.829 51.238 1.00 91.12 877 MET A CA 1
ATOM 7018 C C . MET A 1 877 ? -27.536 3.644 50.320 1.00 91.12 877 MET A C 1
ATOM 7020 O O . MET A 1 877 ? -27.644 3.819 49.106 1.00 91.12 877 MET A O 1
ATOM 7024 N N . GLN A 1 878 ? -26.388 3.229 50.861 1.00 89.69 878 GLN A N 1
ATOM 7025 C CA . GLN A 1 878 ? -25.184 2.984 50.069 1.00 89.69 878 GLN A CA 1
ATOM 7026 C C . GLN A 1 878 ? -25.392 1.837 49.074 1.00 89.69 878 GLN A C 1
ATOM 7028 O O . GLN A 1 878 ? -24.991 1.953 47.915 1.00 89.69 878 GLN A O 1
ATOM 7033 N N . LYS A 1 879 ? -26.062 0.751 49.485 1.00 88.88 879 LYS A N 1
ATOM 7034 C CA . LYS A 1 879 ? -26.437 -0.349 48.578 1.00 88.88 879 LYS A CA 1
ATOM 7035 C C . LYS A 1 879 ? -27.342 0.138 47.444 1.00 88.88 879 LYS A C 1
ATOM 7037 O O . LYS A 1 879 ? -27.091 -0.202 46.288 1.00 88.88 879 LYS A O 1
ATOM 7042 N N . TYR A 1 880 ? -28.332 0.976 47.747 1.00 90.06 880 TYR A N 1
ATOM 7043 C CA . TYR A 1 880 ? -29.229 1.557 46.744 1.00 90.06 880 TYR A CA 1
ATOM 7044 C C . TYR A 1 880 ? -28.504 2.490 45.755 1.00 90.06 880 TYR A C 1
ATOM 7046 O O . TYR A 1 880 ? -28.673 2.369 44.538 1.00 90.06 880 TYR A O 1
ATOM 7054 N N . ILE A 1 881 ? -27.632 3.374 46.252 1.00 88.19 881 ILE A N 1
ATOM 7055 C CA . ILE A 1 881 ? -26.803 4.261 45.417 1.00 88.19 881 ILE A CA 1
ATOM 7056 C C . ILE A 1 881 ? -25.854 3.448 44.531 1.00 88.19 881 ILE A C 1
ATOM 7058 O O . ILE A 1 881 ? -25.694 3.767 43.356 1.00 88.19 881 ILE A O 1
ATOM 7062 N N . ASN A 1 882 ? -25.251 2.380 45.055 1.00 88.38 882 ASN A N 1
ATOM 7063 C CA . ASN A 1 882 ? -24.379 1.510 44.266 1.00 88.38 882 ASN A CA 1
ATOM 7064 C C . ASN A 1 882 ? -25.159 0.800 43.150 1.00 88.38 882 ASN A C 1
ATOM 7066 O O . ASN A 1 882 ? -24.684 0.746 42.017 1.00 88.38 882 ASN A O 1
ATOM 7070 N N . CYS A 1 883 ? -26.360 0.291 43.448 1.00 89.56 883 CYS A N 1
ATOM 7071 C CA . CYS A 1 883 ? -27.206 -0.386 42.465 1.00 89.56 883 CYS A CA 1
ATOM 7072 C C . CYS A 1 883 ? -27.638 0.560 41.335 1.00 89.56 883 CYS A C 1
ATOM 7074 O O . CYS A 1 883 ? -27.400 0.279 40.162 1.00 89.56 883 CYS A O 1
ATOM 7076 N N . THR A 1 884 ? -28.174 1.732 41.679 1.00 91.38 884 THR A N 1
ATOM 7077 C CA . THR A 1 884 ? -28.557 2.754 40.688 1.00 91.38 884 THR A CA 1
ATOM 7078 C C . THR A 1 884 ? -27.340 3.313 39.943 1.00 91.38 884 THR A C 1
ATOM 7080 O O . THR A 1 884 ? -27.393 3.522 38.734 1.00 91.38 884 THR A O 1
ATOM 7083 N N . GLY A 1 885 ? -26.194 3.469 40.607 1.00 90.62 885 GLY A N 1
ATOM 7084 C CA . GLY A 1 885 ? -24.926 3.821 39.967 1.00 90.62 885 GLY A CA 1
ATOM 7085 C C . GLY A 1 885 ? -24.512 2.817 38.888 1.00 90.62 885 GLY A C 1
ATOM 7086 O O . GLY A 1 885 ? -24.156 3.230 37.783 1.00 90.62 885 GLY A O 1
ATOM 7087 N N . GLN A 1 886 ? -24.634 1.514 39.170 1.00 90.56 886 GLN A N 1
ATOM 7088 C CA . GLN A 1 886 ? -24.400 0.469 38.174 1.00 90.56 886 GLN A CA 1
ATOM 7089 C C . GLN A 1 886 ? -25.430 0.478 37.046 1.00 90.56 886 GLN A C 1
ATOM 7091 O O . GLN A 1 886 ? -25.047 0.298 35.892 1.00 90.56 886 GLN A O 1
ATOM 7096 N N . MET A 1 887 ? -26.714 0.719 37.334 1.00 92.06 887 MET A N 1
ATOM 7097 C CA . MET A 1 887 ? -27.731 0.878 36.285 1.00 92.06 887 MET A CA 1
ATOM 7098 C C . MET A 1 887 ? -27.341 2.009 35.327 1.00 92.06 887 MET A C 1
ATOM 7100 O O . MET A 1 887 ? -27.305 1.814 34.115 1.00 92.06 887 MET A O 1
ATOM 7104 N N . LYS A 1 888 ? -26.958 3.173 35.864 1.00 91.81 888 LYS A N 1
ATOM 7105 C CA . LYS A 1 888 ? -26.515 4.317 35.059 1.00 91.81 888 LYS A CA 1
ATOM 7106 C C . LYS A 1 888 ? -25.261 4.015 34.240 1.00 91.81 888 LYS A C 1
ATOM 7108 O O . LYS A 1 888 ? -25.204 4.438 33.092 1.00 91.81 888 LYS A O 1
ATOM 7113 N N . SER A 1 889 ? -24.261 3.325 34.797 1.00 90.25 889 SER A N 1
ATOM 7114 C CA . SER A 1 889 ? -23.044 2.995 34.042 1.00 90.25 889 SER A CA 1
ATOM 7115 C C . SER A 1 889 ? -23.296 1.945 32.962 1.00 90.25 889 SER A C 1
ATOM 7117 O O . SER A 1 889 ? -22.787 2.086 31.857 1.00 90.25 889 SER A O 1
ATOM 7119 N N . THR A 1 890 ? -24.102 0.925 33.267 1.00 89.31 890 THR A N 1
ATOM 7120 C CA . THR A 1 890 ? -24.410 -0.191 32.355 1.00 89.31 890 THR A CA 1
ATOM 7121 C C . THR A 1 890 ? -25.269 0.270 31.179 1.00 89.31 890 THR A C 1
ATOM 7123 O O . THR A 1 890 ? -25.028 -0.123 30.044 1.00 89.31 890 THR A O 1
ATOM 7126 N N . PHE A 1 891 ? -26.236 1.157 31.432 1.00 90.50 891 PHE A N 1
ATOM 7127 C CA . PHE A 1 891 ? -27.159 1.675 30.418 1.00 90.50 891 PHE A CA 1
ATOM 7128 C C . PHE A 1 891 ? -26.816 3.099 29.959 1.00 90.50 891 PHE A C 1
ATOM 7130 O O . PHE A 1 891 ? -27.672 3.791 29.408 1.00 90.50 891 PHE A O 1
ATOM 7137 N N . LEU A 1 892 ? -25.572 3.554 30.159 1.00 91.06 892 LEU A N 1
ATOM 7138 C CA . LEU A 1 892 ? -25.146 4.926 29.855 1.00 91.06 892 LEU A CA 1
ATOM 7139 C C . LEU A 1 892 ? -25.461 5.324 28.408 1.00 91.06 892 LEU A C 1
ATOM 7141 O O . LEU A 1 892 ? -26.043 6.382 28.173 1.00 91.06 892 LEU A O 1
ATOM 7145 N N . TYR A 1 893 ? -25.091 4.480 27.446 1.00 88.38 893 TYR A N 1
ATOM 7146 C CA . TYR A 1 893 ? -25.270 4.781 26.026 1.00 88.38 893 TYR A CA 1
ATOM 7147 C C . TYR A 1 893 ? -26.728 4.652 25.574 1.00 88.38 893 TYR A C 1
ATOM 7149 O O . TYR A 1 893 ? -27.159 5.433 24.734 1.00 88.38 893 TYR A O 1
ATOM 7157 N N . THR A 1 894 ? -27.507 3.760 26.194 1.00 89.00 894 THR A N 1
ATOM 7158 C CA . THR A 1 894 ? -28.962 3.664 25.982 1.00 89.00 894 THR A CA 1
ATOM 7159 C C . THR A 1 894 ? -29.685 4.906 26.505 1.00 89.00 894 THR A C 1
ATOM 7161 O O . THR A 1 894 ? -30.609 5.408 25.877 1.00 89.00 894 THR A O 1
ATOM 7164 N N . LEU A 1 895 ? -29.252 5.457 27.644 1.00 89.94 895 LEU A N 1
ATOM 7165 C CA . LEU A 1 895 ? -29.775 6.729 28.153 1.00 89.94 895 LEU A CA 1
ATOM 7166 C C . LEU A 1 895 ? -29.419 7.901 27.226 1.00 89.94 895 LEU A C 1
ATOM 7168 O O . LEU A 1 895 ? -30.208 8.837 27.101 1.00 89.94 895 LEU A O 1
ATOM 7172 N N . GLN A 1 896 ? -28.253 7.853 26.575 1.00 88.69 896 GLN A N 1
ATOM 7173 C CA . GLN A 1 896 ? -27.798 8.898 25.653 1.00 88.69 896 GLN A CA 1
ATOM 7174 C C . GLN A 1 896 ? -28.611 8.986 24.354 1.00 88.69 896 GLN A C 1
ATOM 7176 O O . GLN A 1 896 ? -28.557 10.019 23.692 1.00 88.69 896 GLN A O 1
ATOM 7181 N N . ASP A 1 897 ? -29.424 7.975 24.030 1.00 83.12 897 ASP A N 1
ATOM 7182 C CA . ASP A 1 897 ? -30.393 8.068 22.931 1.00 83.12 897 ASP A CA 1
ATOM 7183 C C . ASP A 1 897 ? -31.551 9.032 23.239 1.00 83.12 897 ASP A C 1
ATOM 7185 O O . ASP A 1 897 ? -32.159 9.585 22.324 1.00 83.12 897 ASP A O 1
ATOM 7189 N N . PHE A 1 898 ? -31.852 9.259 24.521 1.00 85.56 898 PHE A N 1
ATOM 7190 C CA . PHE A 1 898 ? -32.985 10.080 24.962 1.00 85.56 898 PHE A CA 1
ATOM 7191 C C . PHE A 1 898 ? -32.560 11.372 25.669 1.00 85.56 898 PHE A C 1
ATOM 7193 O O . PHE A 1 898 ? -33.319 12.344 25.702 1.00 85.56 898 PHE A O 1
ATOM 7200 N N . TYR A 1 899 ? -31.360 11.398 26.254 1.00 88.69 899 TYR A N 1
ATOM 7201 C CA . TYR A 1 899 ? -30.885 12.490 27.100 1.00 88.69 899 TYR A CA 1
ATOM 7202 C C . TYR A 1 899 ? -29.442 12.880 26.769 1.00 88.69 899 TYR A C 1
ATOM 7204 O O . TYR A 1 899 ? -28.600 12.037 26.484 1.00 88.69 899 TYR A O 1
ATOM 7212 N N . THR A 1 900 ? -29.106 14.166 26.891 1.00 86.31 900 THR A N 1
ATOM 7213 C CA . THR A 1 900 ? -27.715 14.623 26.733 1.00 86.31 900 THR A CA 1
ATOM 7214 C C . THR A 1 900 ? -26.815 14.070 27.842 1.00 86.31 900 THR A C 1
ATOM 7216 O O . THR A 1 900 ? -27.274 13.829 28.961 1.00 86.31 900 THR A O 1
ATOM 7219 N N . SER A 1 901 ? -25.506 13.945 27.592 1.00 84.94 901 SER A N 1
ATOM 7220 C CA . SER A 1 901 ? -24.542 13.493 28.612 1.00 84.94 901 SER A CA 1
ATOM 7221 C C . SER A 1 901 ? -24.582 14.339 29.889 1.00 84.94 901 SER A C 1
ATOM 7223 O O . SER A 1 901 ? -24.476 13.807 30.992 1.00 84.94 901 SER A O 1
ATOM 7225 N N . GLU A 1 902 ? -24.783 15.653 29.756 1.00 85.88 902 GLU A N 1
ATOM 7226 C CA . GLU A 1 902 ? -24.953 16.570 30.889 1.00 85.88 902 GLU A CA 1
ATOM 7227 C C . GLU A 1 902 ? -26.201 16.218 31.709 1.00 85.88 902 GLU A C 1
ATOM 7229 O O . GLU A 1 902 ? -26.141 16.121 32.938 1.00 85.88 902 GLU A O 1
ATOM 7234 N N . LYS A 1 903 ? -27.317 15.928 31.028 1.00 89.75 903 LYS A N 1
ATOM 7235 C CA . LYS A 1 903 ? -28.562 15.533 31.681 1.00 89.75 903 LYS A CA 1
ATOM 7236 C C . LYS A 1 903 ? -28.422 14.176 32.373 1.00 89.75 903 LYS A C 1
ATOM 7238 O O . LYS A 1 903 ? -28.770 14.084 33.548 1.00 89.75 903 LYS A O 1
ATOM 7243 N N . VAL A 1 904 ? -27.831 13.172 31.721 1.00 88.12 904 VAL A N 1
ATOM 7244 C CA . VAL A 1 904 ? -27.562 11.856 32.332 1.00 88.12 904 VAL A CA 1
ATOM 7245 C C . VAL A 1 904 ? -26.677 11.986 33.575 1.00 88.12 904 VAL A C 1
ATOM 7247 O O . VAL A 1 904 ? -26.944 11.368 34.610 1.00 88.12 904 VAL A O 1
ATOM 7250 N N . ASN A 1 905 ? -25.648 12.836 33.523 1.00 86.75 905 ASN A N 1
ATOM 7251 C CA . ASN A 1 905 ? -24.752 13.072 34.653 1.00 86.75 905 ASN A CA 1
ATOM 7252 C C . ASN A 1 905 ? -25.469 13.679 35.866 1.00 86.75 905 ASN A C 1
ATOM 7254 O O . ASN A 1 905 ? -25.113 13.326 36.989 1.00 86.75 905 ASN A O 1
ATOM 7258 N N . SER A 1 906 ? -26.513 14.481 35.642 1.00 85.00 906 SER A N 1
ATOM 7259 C CA . SER A 1 906 ? -27.306 15.135 36.692 1.00 85.00 906 SER A CA 1
ATOM 7260 C C . SER A 1 906 ? -28.327 14.243 37.416 1.00 85.00 906 SER A C 1
ATOM 7262 O O . SER A 1 906 ? -28.865 14.673 38.432 1.00 85.00 906 SER A O 1
ATOM 7264 N N . PHE A 1 907 ? -28.620 13.033 36.918 1.00 87.69 907 PHE A N 1
ATOM 7265 C CA . PHE A 1 907 ? -29.678 12.190 37.493 1.00 87.69 907 PHE A CA 1
ATOM 7266 C C . PHE A 1 907 ? -29.386 11.758 38.934 1.00 87.69 907 PHE A C 1
ATOM 7268 O O . PHE A 1 907 ? -28.304 11.239 39.227 1.00 87.69 907 PHE A O 1
ATOM 7275 N N . ASN A 1 908 ? -30.385 11.899 39.808 1.00 83.81 908 ASN A N 1
ATOM 7276 C CA . ASN A 1 908 ? -30.365 11.316 41.151 1.00 83.81 908 ASN A CA 1
ATOM 7277 C C . ASN A 1 908 ? -30.782 9.829 41.135 1.00 83.81 908 ASN A C 1
ATOM 7279 O O . ASN A 1 908 ? -31.302 9.336 40.141 1.00 83.81 908 ASN A O 1
ATOM 7283 N N . ALA A 1 909 ? -30.593 9.103 42.242 1.00 82.69 909 ALA A N 1
ATOM 7284 C CA . ALA A 1 909 ? -30.847 7.657 42.300 1.00 82.69 909 ALA A CA 1
ATOM 7285 C C . ALA A 1 909 ? -32.281 7.248 41.888 1.00 82.69 909 ALA A C 1
ATOM 7287 O O . ALA A 1 909 ? -32.453 6.271 41.166 1.00 82.69 909 ALA A O 1
ATOM 7288 N N . SER A 1 910 ? -33.306 8.016 42.285 1.00 78.75 910 SER A N 1
ATOM 7289 C CA . SER A 1 910 ? -34.706 7.741 41.907 1.00 78.75 910 SER A CA 1
ATOM 7290 C C . SER A 1 910 ? -35.014 8.063 40.441 1.00 78.75 910 SER A C 1
ATOM 7292 O O . SER A 1 910 ? -35.806 7.379 39.798 1.00 78.75 910 SER A O 1
ATOM 7294 N N . GLU A 1 911 ? -34.361 9.090 39.896 1.00 88.06 911 GLU A N 1
ATOM 7295 C CA . GLU A 1 911 ? -34.432 9.422 38.475 1.00 88.06 911 GLU A CA 1
ATOM 7296 C C . GLU A 1 911 ? -33.736 8.363 37.623 1.00 88.06 911 GLU A C 1
ATOM 7298 O O . GLU A 1 911 ? -34.252 8.010 36.569 1.00 88.06 911 GLU A O 1
ATOM 7303 N N . ILE A 1 912 ? -32.598 7.831 38.082 1.00 89.50 912 ILE A N 1
ATOM 7304 C CA . ILE A 1 912 ? -31.861 6.786 37.367 1.00 89.50 912 ILE A CA 1
ATOM 7305 C C . ILE A 1 912 ? -32.735 5.548 37.184 1.00 89.50 912 ILE A C 1
ATOM 7307 O O . ILE A 1 912 ? -32.862 5.083 36.060 1.00 89.50 912 ILE A O 1
ATOM 7311 N N . GLU A 1 913 ? -33.360 5.044 38.251 1.00 88.31 913 GLU A N 1
ATOM 7312 C CA . GLU A 1 913 ? -34.273 3.896 38.170 1.00 88.31 913 GLU A CA 1
ATOM 7313 C C . GLU A 1 913 ? -35.353 4.121 37.104 1.00 88.31 913 GLU A C 1
ATOM 7315 O O . GLU A 1 913 ? -35.510 3.313 36.188 1.00 88.31 913 GLU A O 1
ATOM 7320 N N . LYS A 1 914 ? -36.057 5.257 37.195 1.00 90.44 914 LYS A N 1
ATOM 7321 C CA . LYS A 1 914 ? -37.143 5.599 36.278 1.00 90.44 914 LYS A CA 1
ATOM 7322 C C . LYS A 1 914 ? -36.656 5.714 34.833 1.00 90.44 914 LYS A C 1
ATOM 7324 O O . LYS A 1 914 ? -37.249 5.114 33.945 1.00 90.44 914 LYS A O 1
ATOM 7329 N N . TYR A 1 915 ? -35.610 6.498 34.587 1.00 93.12 915 TYR A N 1
ATOM 7330 C CA . TYR A 1 915 ? -35.155 6.791 33.229 1.00 93.12 915 TYR A CA 1
ATOM 7331 C C . TYR A 1 915 ? -34.438 5.606 32.587 1.00 93.12 915 TYR A C 1
ATOM 7333 O O . TYR A 1 915 ? -34.551 5.429 31.378 1.00 93.12 915 TYR A O 1
ATOM 7341 N N . VAL A 1 916 ? -33.747 4.765 33.366 1.00 91.06 916 VAL A N 1
ATOM 7342 C CA . VAL A 1 916 ? -33.208 3.494 32.861 1.00 91.06 916 VAL A CA 1
ATOM 7343 C C . VAL A 1 916 ? -34.353 2.568 32.481 1.00 91.06 916 VAL A C 1
ATOM 7345 O O . VAL A 1 916 ? -34.342 2.042 31.373 1.00 91.06 916 VAL A O 1
ATOM 7348 N N . TYR A 1 917 ? -35.364 2.418 33.342 1.00 90.81 917 TYR A N 1
ATOM 7349 C CA . TYR A 1 917 ? -36.547 1.629 33.009 1.00 90.81 917 TYR A CA 1
ATOM 7350 C C . TYR A 1 917 ? -37.224 2.141 31.733 1.00 90.81 917 TYR A C 1
ATOM 7352 O O . TYR A 1 917 ? -37.402 1.369 30.798 1.00 90.81 917 TYR A O 1
ATOM 7360 N N . GLU A 1 918 ? -37.527 3.439 31.640 1.00 89.50 918 GLU A N 1
ATOM 7361 C CA . GLU A 1 918 ? -38.163 4.035 30.458 1.00 89.50 918 GLU A CA 1
ATOM 7362 C C . GLU A 1 918 ? -37.309 3.862 29.189 1.00 89.50 918 GLU A C 1
ATOM 7364 O O . GLU A 1 918 ? -37.842 3.496 28.142 1.00 89.50 918 GLU A O 1
ATOM 7369 N N . ALA A 1 919 ? -35.992 4.078 29.258 1.00 88.50 919 ALA A N 1
ATOM 7370 C CA . ALA A 1 919 ? -35.104 3.924 28.104 1.00 88.50 919 ALA A CA 1
ATOM 7371 C C . ALA A 1 919 ? -35.009 2.460 27.640 1.00 88.50 919 ALA A C 1
ATOM 7373 O O . ALA A 1 919 ? -35.094 2.169 26.446 1.00 88.50 919 ALA A O 1
ATOM 7374 N N . VAL A 1 920 ? -34.880 1.519 28.577 1.00 86.31 920 VAL A N 1
ATOM 7375 C CA . VAL A 1 920 ? -34.790 0.089 28.259 1.00 86.31 920 VAL A CA 1
ATOM 7376 C C . VAL A 1 920 ? -36.132 -0.460 27.774 1.00 86.31 920 VAL A C 1
ATOM 7378 O O . VAL A 1 920 ? -36.159 -1.221 26.809 1.00 86.31 920 VAL A O 1
ATOM 7381 N N . TYR A 1 921 ? -37.242 -0.031 28.376 1.00 84.94 921 TYR A N 1
ATOM 7382 C CA . TYR A 1 921 ? -38.594 -0.401 27.961 1.00 84.94 921 TYR A CA 1
ATOM 7383 C C . TYR A 1 921 ? -38.897 0.066 26.534 1.00 84.94 921 TYR A C 1
ATOM 7385 O O . TYR A 1 921 ? -39.424 -0.701 25.726 1.00 84.94 921 TYR A O 1
ATOM 7393 N N . ASN A 1 922 ? -38.549 1.318 26.213 1.00 79.44 922 ASN A N 1
ATOM 7394 C CA . ASN A 1 922 ? -38.881 1.923 24.926 1.00 79.44 922 ASN A CA 1
ATOM 7395 C C . ASN A 1 922 ? -37.964 1.464 23.788 1.00 79.44 922 ASN A C 1
ATOM 7397 O O . ASN A 1 922 ? -38.461 1.243 22.687 1.00 79.44 922 ASN A O 1
ATOM 7401 N N . SER A 1 923 ? -36.655 1.313 24.015 1.00 75.81 923 SER A N 1
ATOM 7402 C CA . SER A 1 923 ? -35.707 0.917 22.957 1.00 75.81 923 SER A CA 1
ATOM 7403 C C . SER A 1 923 ? -34.744 -0.193 23.372 1.00 75.81 923 SER A C 1
ATOM 7405 O O . SER A 1 923 ? -34.484 -1.097 22.577 1.00 75.81 923 SER A O 1
ATOM 7407 N N . GLY A 1 924 ? -34.233 -0.162 24.604 1.00 76.25 924 GLY A N 1
ATOM 7408 C CA . GLY A 1 924 ? -33.096 -0.995 25.002 1.00 76.25 924 GLY A CA 1
ATOM 7409 C C . GLY A 1 924 ? -33.343 -2.505 24.977 1.00 76.25 924 GLY A C 1
ATOM 7410 O O . GLY A 1 924 ? -32.413 -3.240 24.667 1.00 76.25 924 GLY A O 1
ATOM 7411 N N . TYR A 1 925 ? -34.558 -2.989 25.251 1.00 77.12 925 TYR A N 1
ATOM 7412 C CA . TYR A 1 925 ? -34.827 -4.430 25.269 1.00 77.12 925 TYR A CA 1
ATOM 7413 C C . TYR A 1 925 ? -34.746 -5.068 23.873 1.00 77.12 925 TYR A C 1
ATOM 7415 O O . TYR A 1 925 ? -33.983 -6.010 23.663 1.00 77.12 925 TYR A O 1
ATOM 7423 N N . TYR A 1 926 ? -35.482 -4.542 22.891 1.00 76.12 926 TYR A N 1
ATOM 7424 C CA . TYR A 1 926 ? -35.428 -5.063 21.519 1.00 76.12 926 TYR A CA 1
ATOM 7425 C C . TYR A 1 926 ? -34.096 -4.740 20.840 1.00 76.12 926 TYR A C 1
ATOM 7427 O O . TYR A 1 926 ? -33.576 -5.569 20.098 1.00 76.12 926 TYR A O 1
ATOM 7435 N N . MET A 1 927 ? -33.482 -3.595 21.158 1.00 82.12 927 MET A N 1
ATOM 7436 C CA . MET A 1 927 ? -32.126 -3.303 20.693 1.00 82.12 927 MET A CA 1
ATOM 7437 C C . MET A 1 927 ? -31.103 -4.289 21.268 1.00 82.12 927 MET A C 1
ATOM 7439 O O . MET A 1 927 ? -30.155 -4.666 20.589 1.00 82.12 927 MET A O 1
ATOM 7443 N N . ASN A 1 928 ? -31.315 -4.791 22.488 1.00 81.69 928 ASN A N 1
ATOM 7444 C CA . ASN A 1 928 ? -30.491 -5.867 23.026 1.00 81.69 928 ASN A CA 1
ATOM 7445 C C . ASN A 1 928 ? -30.672 -7.171 22.240 1.00 81.69 928 ASN A C 1
ATOM 7447 O O . ASN A 1 928 ? -29.705 -7.913 22.103 1.00 81.69 928 ASN A O 1
ATOM 7451 N N . GLN A 1 929 ? -31.862 -7.454 21.699 1.00 76.75 929 GLN A N 1
ATOM 7452 C CA . GLN A 1 929 ? -32.059 -8.610 20.813 1.00 76.75 929 GLN A CA 1
ATOM 7453 C C . GLN A 1 929 ? -31.285 -8.447 19.498 1.00 76.75 929 GLN A C 1
ATOM 7455 O O . GLN A 1 929 ? -30.616 -9.387 19.066 1.00 76.75 929 GLN A O 1
ATOM 7460 N N . VAL A 1 930 ? -31.289 -7.242 18.917 1.00 81.50 930 VAL A N 1
ATOM 7461 C CA . VAL A 1 930 ? -30.460 -6.896 17.748 1.00 81.50 930 VAL A CA 1
ATOM 7462 C C . VAL A 1 930 ? -28.971 -7.075 18.067 1.00 81.50 930 VAL A C 1
ATOM 7464 O O . VAL A 1 930 ? -28.291 -7.857 17.410 1.00 81.50 930 VAL A O 1
ATOM 7467 N N . ALA A 1 931 ? -28.474 -6.436 19.129 1.00 83.31 931 ALA A N 1
ATOM 7468 C CA . ALA A 1 931 ? -27.074 -6.523 19.549 1.00 83.31 931 ALA A CA 1
ATOM 7469 C C . ALA A 1 931 ? -26.638 -7.970 19.845 1.00 83.31 931 ALA A C 1
ATOM 7471 O O . ALA A 1 931 ? -25.574 -8.414 19.418 1.00 83.31 931 ALA A O 1
ATOM 7472 N N . SER A 1 932 ? -27.498 -8.745 20.510 1.00 76.06 932 SER A N 1
ATOM 7473 C CA . SER A 1 932 ? -27.210 -10.140 20.850 1.00 76.06 932 SER A CA 1
ATOM 7474 C C . SER A 1 932 ? -27.116 -11.042 19.616 1.00 76.06 932 SER A C 1
ATOM 7476 O O . SER A 1 932 ? -26.279 -11.942 19.588 1.00 76.06 932 SER A O 1
ATOM 7478 N N . THR A 1 933 ? -27.929 -10.775 18.588 1.00 72.06 933 THR A N 1
ATOM 7479 C CA . THR A 1 933 ? -27.877 -11.457 17.280 1.00 72.06 933 THR A CA 1
ATOM 7480 C C . THR A 1 933 ? -26.514 -11.259 16.604 1.00 72.06 933 THR A C 1
ATOM 7482 O O . THR A 1 933 ? -26.011 -12.167 15.947 1.00 72.06 933 THR A O 1
ATOM 7485 N N . LEU A 1 934 ? -25.886 -10.106 16.845 1.00 80.94 934 LEU A N 1
ATOM 7486 C CA . LEU A 1 934 ? -24.547 -9.740 16.376 1.00 80.94 934 LEU A CA 1
ATOM 7487 C C . LEU A 1 934 ? -23.425 -10.167 17.338 1.00 80.94 934 LEU A C 1
ATOM 7489 O O . LEU A 1 934 ? -22.260 -9.860 17.112 1.00 80.94 934 LEU A O 1
ATOM 7493 N N . GLY A 1 935 ? -23.747 -10.855 18.439 1.00 76.69 935 GLY A N 1
ATOM 7494 C CA . GLY A 1 935 ? -22.760 -11.300 19.424 1.00 76.69 935 GLY A CA 1
ATOM 7495 C C . GLY A 1 935 ? -22.108 -10.178 20.244 1.00 76.69 935 GLY A C 1
ATOM 7496 O O . GLY A 1 935 ? -21.130 -10.448 20.944 1.00 76.69 935 GLY A O 1
ATOM 7497 N N . VAL A 1 936 ? -22.647 -8.957 20.203 1.00 84.00 936 VAL A N 1
ATOM 7498 C CA . VAL A 1 936 ? -22.144 -7.791 20.945 1.00 84.00 936 VAL A CA 1
ATOM 7499 C C . VAL A 1 936 ? -23.075 -7.424 22.099 1.00 84.00 936 VAL A C 1
ATOM 7501 O O . VAL A 1 936 ? -24.262 -7.755 22.107 1.00 84.00 936 VAL A O 1
ATOM 7504 N N . THR A 1 937 ? -22.545 -6.744 23.117 1.00 84.25 937 THR A N 1
ATOM 7505 C CA . THR A 1 937 ? -23.386 -6.247 24.212 1.00 84.25 937 THR A CA 1
ATOM 7506 C C . THR A 1 937 ? -24.186 -5.024 23.758 1.00 84.25 937 THR A C 1
ATOM 7508 O O . THR A 1 937 ? -23.734 -4.258 22.906 1.00 84.25 937 THR A O 1
ATOM 7511 N N . LEU A 1 938 ? -25.353 -4.782 24.369 1.00 86.19 938 LEU A N 1
ATOM 7512 C CA . LEU A 1 938 ? -26.128 -3.556 24.125 1.00 86.19 938 LEU A CA 1
ATOM 7513 C C . LEU A 1 938 ? -25.287 -2.286 24.349 1.00 86.19 938 LEU A C 1
ATOM 7515 O O . LEU A 1 938 ? -25.430 -1.307 23.620 1.00 86.19 938 LEU A O 1
ATOM 7519 N N . SER A 1 939 ? -24.407 -2.301 25.355 1.00 85.19 939 SER A N 1
ATOM 7520 C CA . SER A 1 939 ? -23.534 -1.168 25.667 1.00 85.19 939 SER A CA 1
ATOM 7521 C C . SER A 1 939 ? -22.531 -0.900 24.544 1.00 85.19 939 SER A C 1
ATOM 7523 O O . SER A 1 939 ? -22.395 0.249 24.131 1.00 85.19 939 SER A O 1
ATOM 7525 N N . ASP A 1 940 ? -21.854 -1.934 24.040 1.00 87.62 940 ASP A N 1
ATOM 7526 C CA . ASP A 1 940 ? -20.849 -1.788 22.977 1.00 87.62 940 ASP A CA 1
ATOM 7527 C C . ASP A 1 940 ? -21.496 -1.363 21.655 1.00 87.62 940 ASP A C 1
ATOM 7529 O O . ASP A 1 940 ? -20.995 -0.464 20.977 1.00 87.62 940 ASP A O 1
ATOM 7533 N N . TYR A 1 941 ? -22.659 -1.938 21.334 1.00 89.38 941 TYR A N 1
ATOM 7534 C CA . TYR A 1 941 ? -23.437 -1.558 20.157 1.00 89.38 941 TYR A CA 1
ATOM 7535 C C . TYR A 1 941 ? -23.850 -0.079 20.212 1.00 89.38 941 TYR A C 1
ATOM 7537 O O . TYR A 1 941 ? -23.570 0.690 19.290 1.00 89.38 941 TYR A O 1
ATOM 7545 N N . ASN A 1 942 ? -24.436 0.361 21.332 1.00 89.50 942 ASN A N 1
ATOM 7546 C CA . ASN A 1 942 ? -24.850 1.755 21.501 1.00 89.50 942 ASN A CA 1
ATOM 7547 C C . ASN A 1 942 ? -23.654 2.716 21.593 1.00 89.50 942 ASN A C 1
ATOM 7549 O O . ASN A 1 942 ? -23.764 3.872 21.180 1.00 89.50 942 ASN A O 1
ATOM 7553 N N . TYR A 1 943 ? -22.503 2.270 22.105 1.00 89.81 943 TYR A N 1
ATOM 7554 C CA . TYR A 1 943 ? -21.267 3.048 22.064 1.00 89.81 943 TYR A CA 1
ATOM 7555 C C . TYR A 1 943 ? -20.838 3.329 20.624 1.00 89.81 943 TYR A C 1
ATOM 7557 O O . TYR A 1 943 ? -20.632 4.492 20.270 1.00 89.81 943 TYR A O 1
ATOM 7565 N N . ALA A 1 944 ? -20.738 2.292 19.791 1.00 91.00 944 ALA A N 1
ATOM 7566 C CA . ALA A 1 944 ? -20.356 2.436 18.391 1.00 91.00 944 ALA A CA 1
ATOM 7567 C C . ALA A 1 944 ? -21.368 3.313 17.634 1.00 91.00 944 ALA A C 1
ATOM 7569 O O . ALA A 1 944 ? -20.984 4.303 17.010 1.00 91.00 944 ALA A O 1
ATOM 7570 N N . LYS A 1 945 ? -22.671 3.043 17.800 1.00 90.44 945 LYS A N 1
ATOM 7571 C CA . LYS A 1 945 ? -23.766 3.828 17.205 1.00 90.44 945 LYS A CA 1
ATOM 7572 C C . LYS A 1 945 ? -23.699 5.310 17.573 1.00 90.44 945 LYS A C 1
ATOM 7574 O O . LYS A 1 945 ? -23.820 6.180 16.713 1.00 90.44 945 LYS A O 1
ATOM 7579 N N . ASN A 1 946 ? -23.465 5.629 18.845 1.00 88.62 946 ASN A N 1
ATOM 7580 C CA . ASN A 1 946 ? -23.346 7.018 19.284 1.00 88.62 946 ASN A CA 1
ATOM 7581 C C . ASN A 1 946 ? -22.095 7.714 18.727 1.00 88.62 946 ASN A C 1
ATOM 7583 O O . ASN A 1 946 ? -22.123 8.927 18.518 1.00 88.62 946 ASN A O 1
ATOM 7587 N N . ASN A 1 947 ? -21.001 6.989 18.472 1.00 91.56 947 ASN A N 1
ATOM 7588 C CA . ASN A 1 947 ? -19.834 7.559 17.793 1.00 91.56 947 ASN A CA 1
ATOM 7589 C C . ASN A 1 947 ? -20.067 7.724 16.284 1.00 91.56 947 ASN A C 1
ATOM 7591 O O . ASN A 1 947 ? -19.664 8.751 15.748 1.00 91.56 947 ASN A O 1
ATOM 7595 N N . ALA A 1 948 ? -20.805 6.822 15.631 1.00 92.06 948 ALA A N 1
ATOM 7596 C CA . ALA A 1 948 ? -21.231 6.989 14.239 1.00 92.06 948 ALA A CA 1
ATOM 7597 C C . ALA A 1 948 ? -22.129 8.222 14.044 1.00 92.06 948 ALA A C 1
ATOM 7599 O O . ALA A 1 948 ? -21.904 9.012 13.123 1.00 92.06 948 ALA A O 1
ATOM 7600 N N . LYS A 1 949 ? -23.066 8.474 14.974 1.00 89.56 949 LYS A N 1
ATOM 7601 C CA . LYS A 1 949 ? -23.847 9.727 15.010 1.00 89.56 949 LYS A CA 1
ATOM 7602 C C . LYS A 1 949 ? -22.933 10.955 15.097 1.00 89.56 949 LYS A C 1
ATOM 7604 O O . LYS A 1 949 ? -23.075 11.880 14.305 1.00 89.56 949 LYS A O 1
ATOM 7609 N N . LYS A 1 950 ? -21.950 10.954 16.009 1.00 90.56 950 LYS A N 1
ATOM 7610 C CA . LYS A 1 950 ? -20.984 12.064 16.150 1.00 90.56 950 LYS A CA 1
ATOM 7611 C C . LYS A 1 950 ? -20.126 12.262 14.904 1.00 90.56 950 LYS A C 1
ATOM 7613 O O . LYS A 1 950 ? -19.917 13.398 14.496 1.00 90.56 950 LYS A O 1
ATOM 7618 N N . TYR A 1 951 ? -19.633 11.182 14.305 1.00 93.62 951 TYR A N 1
ATOM 7619 C CA . TYR A 1 951 ? -18.854 11.233 13.069 1.00 93.62 951 TYR A CA 1
ATOM 7620 C C . TYR A 1 951 ? -19.674 11.860 11.933 1.00 93.62 951 TYR A C 1
ATOM 7622 O O . TYR A 1 951 ? -19.242 12.837 11.327 1.00 93.62 951 TYR A O 1
ATOM 7630 N N . THR A 1 952 ? -20.923 11.422 11.765 1.00 91.56 952 THR A N 1
ATOM 7631 C CA . THR A 1 952 ? -21.876 12.007 10.809 1.00 91.56 952 THR A CA 1
ATOM 7632 C C . THR A 1 952 ? -22.171 13.482 11.109 1.00 91.56 952 THR A C 1
ATOM 7634 O O . THR A 1 952 ? -22.249 14.309 10.201 1.00 91.56 952 THR A O 1
ATOM 7637 N N . GLU A 1 953 ? -22.311 13.872 12.380 1.00 91.94 953 GLU A N 1
ATOM 7638 C CA . GLU A 1 953 ? -22.449 15.283 12.768 1.00 91.94 953 GLU A CA 1
ATOM 7639 C C . GLU A 1 953 ? -21.220 16.115 12.382 1.00 91.94 953 GLU A C 1
ATOM 7641 O O . GLU A 1 953 ? -21.365 17.273 11.980 1.00 91.94 953 GLU A O 1
ATOM 7646 N N . TYR A 1 954 ? -20.013 15.556 12.505 1.00 95.06 954 TYR A N 1
ATOM 7647 C CA . TYR A 1 954 ? -18.790 16.224 12.072 1.00 95.06 954 TYR A CA 1
ATOM 7648 C C . TYR A 1 954 ? -18.730 16.366 10.553 1.00 95.06 954 TYR A C 1
ATOM 7650 O O . TYR A 1 954 ? -18.532 17.485 10.085 1.00 95.06 954 TYR A O 1
ATOM 7658 N N . LEU A 1 955 ? -19.002 15.306 9.789 1.00 94.88 955 LEU A N 1
ATOM 7659 C CA . LEU A 1 955 ? -19.091 15.376 8.326 1.00 94.88 955 LEU A CA 1
ATOM 7660 C C . LEU A 1 955 ? -20.111 16.426 7.879 1.00 94.88 955 LEU A C 1
ATOM 7662 O O . LEU A 1 955 ? -19.805 17.298 7.072 1.00 94.88 955 LEU A O 1
ATOM 7666 N N . ASN A 1 956 ? -21.292 16.460 8.496 1.00 93.56 956 ASN A N 1
ATOM 7667 C CA . ASN A 1 956 ? -22.302 17.480 8.211 1.00 93.56 956 ASN A CA 1
ATOM 7668 C C . ASN A 1 956 ? -21.822 18.913 8.504 1.00 93.56 956 ASN A C 1
ATOM 7670 O O . ASN A 1 956 ? -22.179 19.850 7.777 1.00 93.56 956 ASN A O 1
ATOM 7674 N N . LYS A 1 957 ? -21.017 19.113 9.556 1.00 94.88 957 LYS A N 1
ATOM 7675 C CA . LYS A 1 957 ? -20.368 20.406 9.844 1.00 94.88 957 LYS A CA 1
ATOM 7676 C C . LYS A 1 957 ? -19.313 20.750 8.792 1.00 94.88 957 LYS A C 1
ATOM 7678 O O . LYS A 1 957 ? -19.239 21.915 8.395 1.00 94.88 957 LYS A O 1
ATOM 7683 N N . LEU A 1 958 ? -18.551 19.769 8.311 1.00 96.25 958 LEU A N 1
ATOM 7684 C CA . LEU A 1 958 ? -17.562 19.952 7.247 1.00 96.25 958 LEU A CA 1
ATOM 7685 C C . LEU A 1 958 ? -18.237 20.290 5.914 1.00 96.25 958 LEU A C 1
ATOM 7687 O O . LEU A 1 958 ? -17.965 21.352 5.364 1.00 96.25 958 LEU A O 1
ATOM 7691 N N . VAL A 1 959 ? -19.233 19.516 5.475 1.00 96.56 959 VAL A N 1
ATOM 7692 C CA . VAL A 1 959 ? -20.059 19.821 4.290 1.00 96.56 959 VAL A CA 1
ATOM 7693 C C . VAL A 1 959 ? -20.672 21.221 4.382 1.00 96.56 959 VAL A C 1
ATOM 7695 O O . VAL A 1 959 ? -20.735 21.960 3.401 1.00 96.56 959 VAL A O 1
ATOM 7698 N N . SER A 1 960 ? -21.097 21.639 5.577 1.00 95.38 960 SER A N 1
ATOM 7699 C CA . SER A 1 960 ? -21.605 23.000 5.784 1.00 95.38 960 SER A CA 1
ATOM 7700 C C . SER A 1 960 ? -20.511 24.066 5.654 1.00 95.38 960 SER A C 1
ATOM 7702 O O . SER A 1 960 ? -20.778 25.130 5.097 1.00 95.38 960 SE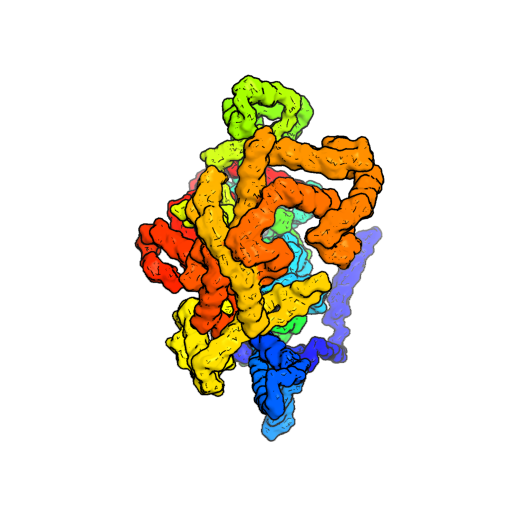R A O 1
ATOM 7704 N N . SER A 1 961 ? -19.296 23.781 6.128 1.00 95.38 961 SER A N 1
ATOM 7705 C CA . SER A 1 961 ? -18.123 24.660 6.000 1.00 95.38 961 SER A CA 1
ATOM 7706 C C . SER A 1 961 ? -17.670 24.814 4.544 1.00 95.38 961 SER A C 1
ATOM 7708 O O . SER A 1 961 ? -17.333 25.922 4.133 1.00 95.38 961 SER A O 1
ATOM 7710 N N . TYR A 1 962 ? -17.747 23.740 3.753 1.00 95.75 962 TYR A N 1
ATOM 7711 C CA . TYR A 1 962 ? -17.326 23.689 2.346 1.00 95.75 962 TYR A CA 1
ATOM 7712 C C . TYR A 1 962 ? -18.467 23.861 1.337 1.00 95.75 962 TYR A C 1
ATOM 7714 O O . TYR A 1 962 ? -18.262 23.713 0.136 1.00 95.75 962 TYR A O 1
ATOM 7722 N N . LYS A 1 963 ? -19.675 24.239 1.778 1.00 96.06 963 LYS A N 1
ATOM 7723 C CA . LYS A 1 963 ? -20.866 24.353 0.912 1.00 96.06 963 LYS A CA 1
ATOM 7724 C C . LYS A 1 963 ? -20.639 25.196 -0.351 1.00 96.06 963 LYS A C 1
ATOM 7726 O O . LYS A 1 963 ? -21.196 24.887 -1.400 1.00 96.06 963 LYS A O 1
ATOM 7731 N N . GLY A 1 964 ? -19.874 26.283 -0.239 1.00 95.69 964 GLY A N 1
ATOM 7732 C CA . GLY A 1 964 ? -19.555 27.142 -1.382 1.00 95.69 964 GLY A CA 1
ATOM 7733 C C . GLY A 1 964 ? -18.619 26.474 -2.388 1.00 95.69 964 GLY A C 1
ATOM 7734 O O . GLY A 1 964 ? -18.816 26.631 -3.588 1.00 95.69 964 GLY A O 1
ATOM 7735 N N . ASP A 1 965 ? -17.648 25.708 -1.897 1.00 95.69 965 ASP A N 1
ATOM 7736 C CA . ASP A 1 965 ? -16.646 25.029 -2.719 1.00 95.69 965 ASP A CA 1
ATOM 7737 C C . ASP A 1 965 ? -17.242 23.798 -3.412 1.00 95.69 965 ASP A C 1
ATOM 7739 O O . ASP A 1 965 ? -17.065 23.629 -4.613 1.00 95.69 965 ASP A O 1
ATOM 7743 N N . LEU A 1 966 ? -18.078 23.036 -2.698 1.00 95.94 966 LEU A N 1
ATOM 7744 C CA . LEU A 1 966 ? -18.898 21.957 -3.263 1.00 95.94 966 LEU A CA 1
ATOM 7745 C C . LEU A 1 966 ? -19.718 22.437 -4.466 1.00 95.94 966 LEU A C 1
ATOM 7747 O O . LEU A 1 966 ? -19.710 21.808 -5.520 1.00 95.94 966 LEU A O 1
ATOM 7751 N N . ALA A 1 967 ? -20.373 23.595 -4.343 1.00 95.88 967 ALA A N 1
ATOM 7752 C CA . ALA A 1 967 ? -21.164 24.159 -5.433 1.00 95.88 967 ALA A CA 1
ATOM 7753 C C . ALA A 1 967 ? -20.309 24.570 -6.648 1.00 95.88 967 ALA A C 1
ATOM 7755 O O . ALA A 1 967 ? -20.788 24.486 -7.778 1.00 95.88 967 ALA A O 1
ATOM 7756 N N . LEU A 1 968 ? -19.063 25.012 -6.434 1.00 95.81 968 LEU A N 1
ATOM 7757 C CA . LEU A 1 968 ? -18.126 25.326 -7.521 1.00 95.81 968 LEU A CA 1
ATOM 7758 C C . LEU A 1 968 ? -17.640 24.062 -8.241 1.00 95.81 968 LEU A C 1
ATOM 7760 O O . LEU A 1 968 ? -17.472 24.102 -9.456 1.00 95.81 968 LEU A O 1
ATOM 7764 N N . ALA A 1 969 ? -17.482 22.958 -7.510 1.00 94.25 969 ALA A N 1
ATOM 7765 C CA . ALA A 1 969 ? -17.127 21.644 -8.044 1.00 94.25 969 ALA A CA 1
ATOM 7766 C C . ALA A 1 969 ? -18.317 20.881 -8.671 1.00 94.25 969 ALA A C 1
ATOM 7768 O O . ALA A 1 969 ? -18.142 19.791 -9.200 1.00 94.25 969 ALA A O 1
ATOM 7769 N N . GLY A 1 970 ? -19.532 21.447 -8.658 1.00 95.19 970 GLY A N 1
ATOM 7770 C CA . GLY A 1 970 ? -20.722 20.838 -9.272 1.00 95.19 970 GLY A CA 1
ATOM 7771 C C . GLY A 1 970 ? -21.550 19.942 -8.345 1.00 95.19 970 GLY A C 1
ATOM 7772 O O . GLY A 1 970 ? -22.516 19.326 -8.798 1.00 95.19 970 GLY A O 1
ATOM 7773 N N . TYR A 1 971 ? -21.236 19.911 -7.049 1.00 95.88 971 TYR A N 1
ATOM 7774 C CA . TYR A 1 971 ? -21.957 19.133 -6.046 1.00 95.88 971 TYR A CA 1
ATOM 7775 C C . TYR A 1 971 ? -23.080 19.932 -5.368 1.00 95.88 971 TYR A C 1
ATOM 7777 O O . TYR A 1 971 ? -22.943 21.113 -5.038 1.00 95.88 971 TYR A O 1
ATOM 7785 N N . ASP A 1 972 ? -24.201 19.258 -5.090 1.00 95.94 972 ASP A N 1
ATOM 7786 C CA . ASP A 1 972 ? -25.258 19.781 -4.222 1.00 95.94 972 ASP A CA 1
ATOM 7787 C C . ASP A 1 972 ? -24.996 19.350 -2.774 1.00 95.94 972 ASP A C 1
ATOM 7789 O O . ASP A 1 972 ? -25.007 18.163 -2.456 1.00 95.94 972 ASP A O 1
ATOM 7793 N N . ALA A 1 973 ? -24.770 20.315 -1.880 1.00 94.38 973 ALA A N 1
ATOM 7794 C CA . ALA A 1 973 ? -24.412 20.024 -0.493 1.00 94.38 973 ALA A CA 1
ATOM 7795 C C . ALA A 1 973 ? -25.511 19.282 0.287 1.00 94.38 973 ALA A C 1
ATOM 7797 O O . ALA A 1 973 ? -25.200 18.604 1.261 1.00 94.38 973 ALA A O 1
ATOM 7798 N N . ASP A 1 974 ? -26.791 19.427 -0.064 1.00 93.62 974 ASP A N 1
ATOM 7799 C CA . ASP A 1 974 ? -27.864 18.691 0.611 1.00 93.62 974 ASP A CA 1
ATOM 7800 C C . ASP A 1 974 ? -27.924 17.244 0.099 1.00 93.62 974 ASP A C 1
ATOM 7802 O O . ASP A 1 974 ? -28.164 16.342 0.897 1.00 93.62 974 ASP A O 1
ATOM 7806 N N . LYS A 1 975 ? -27.597 17.009 -1.180 1.00 93.25 975 LYS A N 1
ATOM 7807 C CA . LYS A 1 975 ? -27.396 15.666 -1.742 1.00 93.25 975 LYS A CA 1
ATOM 7808 C C . LYS A 1 975 ? -26.167 14.971 -1.145 1.00 93.25 975 LYS A C 1
ATOM 7810 O O . LYS A 1 975 ? -26.280 13.829 -0.722 1.00 93.25 975 LYS A O 1
ATOM 7815 N N . VAL A 1 976 ? -25.031 15.663 -1.033 1.00 92.31 976 VAL A N 1
ATOM 7816 C CA . VAL A 1 976 ? -23.793 15.095 -0.460 1.00 92.31 976 VAL A CA 1
ATOM 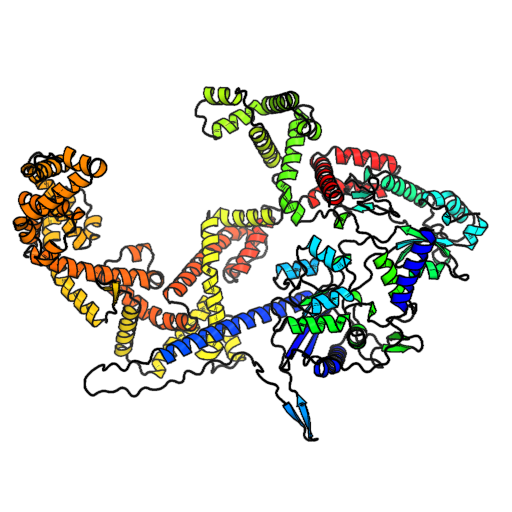7817 C C . VAL A 1 976 ? -24.004 14.614 0.977 1.00 92.31 976 VAL A C 1
ATOM 7819 O O . VAL A 1 976 ? -23.515 13.561 1.343 1.00 92.31 976 VAL A O 1
ATOM 7822 N N . ARG A 1 977 ? -24.823 15.295 1.789 1.00 92.31 977 ARG A N 1
ATOM 7823 C CA . ARG A 1 977 ? -25.149 14.826 3.156 1.00 92.31 977 ARG A CA 1
ATOM 7824 C C . ARG A 1 977 ? -25.883 13.480 3.214 1.00 92.31 977 ARG A C 1
ATOM 7826 O O . ARG A 1 977 ? -26.070 12.956 4.307 1.00 92.31 977 ARG A O 1
ATOM 7833 N N . THR A 1 978 ? -26.365 12.976 2.079 1.00 87.00 978 THR A N 1
ATOM 7834 C CA . THR A 1 978 ? -27.054 11.681 1.979 1.00 87.00 978 THR A CA 1
ATOM 7835 C C . THR A 1 978 ? -26.148 10.550 1.505 1.00 87.00 978 THR A C 1
ATOM 7837 O O . THR A 1 978 ? -26.597 9.408 1.489 1.00 87.00 978 THR A O 1
ATOM 7840 N N . TYR A 1 979 ? -24.915 10.873 1.112 1.00 87.81 979 TYR A N 1
ATOM 7841 C CA . TYR A 1 979 ? -23.916 9.913 0.650 1.00 87.81 979 TYR A CA 1
ATOM 7842 C C . TYR A 1 979 ? -23.319 9.132 1.819 1.00 87.81 979 TYR A C 1
ATOM 7844 O O . TYR A 1 979 ? -23.531 9.483 2.989 1.00 87.81 979 TYR A O 1
ATOM 7852 N N . ALA A 1 980 ? -22.603 8.057 1.499 1.00 83.94 980 ALA A N 1
ATOM 7853 C CA . ALA A 1 980 ? -21.893 7.294 2.508 1.00 83.94 980 ALA A CA 1
ATOM 7854 C C . ALA A 1 980 ? -20.760 8.148 3.131 1.00 83.94 980 ALA A C 1
ATOM 7856 O O . ALA A 1 980 ? -20.250 9.073 2.494 1.00 83.94 980 ALA A O 1
ATOM 7857 N N . PRO A 1 981 ? -20.412 7.945 4.416 1.00 88.88 981 PRO A N 1
ATOM 7858 C CA . PRO A 1 981 ? -19.440 8.791 5.114 1.00 88.88 981 PRO A CA 1
ATOM 7859 C C . PRO A 1 981 ? -18.064 8.909 4.440 1.00 88.88 981 PRO A C 1
ATOM 7861 O O . PRO A 1 981 ? -17.471 9.985 4.465 1.00 88.88 981 PRO A O 1
ATOM 7864 N N . ASP A 1 982 ? -17.587 7.816 3.857 1.00 86.56 982 ASP A N 1
ATOM 7865 C CA . ASP A 1 982 ? -16.365 7.692 3.062 1.00 86.56 982 ASP A CA 1
ATOM 7866 C C . ASP A 1 982 ? -16.439 8.493 1.756 1.00 86.56 982 ASP A C 1
ATOM 7868 O O . ASP A 1 982 ? -15.560 9.316 1.515 1.00 86.56 982 ASP A O 1
ATOM 7872 N N . GLU A 1 983 ? -17.531 8.374 0.995 1.00 90.81 983 GLU A N 1
ATOM 7873 C CA . GLU A 1 983 ? -17.763 9.190 -0.210 1.00 90.81 983 GLU A CA 1
ATOM 7874 C C . GLU A 1 983 ? -17.773 10.696 0.120 1.00 90.81 983 GLU A C 1
ATOM 7876 O O . GLU A 1 983 ? -17.272 11.531 -0.633 1.00 90.81 983 GLU A O 1
ATOM 7881 N N . ILE A 1 984 ? -18.357 11.080 1.265 1.00 94.50 984 ILE A N 1
ATOM 7882 C CA . ILE A 1 984 ? -18.344 12.480 1.718 1.00 94.50 984 ILE A CA 1
ATOM 7883 C C . ILE A 1 984 ? -16.909 12.935 2.006 1.00 94.50 984 ILE A C 1
ATOM 7885 O O . ILE A 1 984 ? -16.556 14.068 1.676 1.00 94.50 984 ILE A O 1
ATOM 7889 N N . GLU A 1 985 ? -16.111 12.096 2.666 1.00 93.94 985 GLU A N 1
ATOM 7890 C CA . GLU A 1 985 ? -14.726 12.398 3.026 1.00 93.94 985 GLU A CA 1
ATOM 7891 C C . GLU A 1 985 ? -13.843 12.558 1.785 1.00 93.94 985 GLU A C 1
ATOM 7893 O O . GLU A 1 985 ? -13.133 13.557 1.686 1.00 93.94 985 GLU A O 1
ATOM 7898 N N . GLU A 1 986 ? -13.964 11.657 0.811 1.00 94.94 986 GLU A N 1
ATOM 7899 C CA . GLU A 1 986 ? -13.250 11.716 -0.468 1.00 94.94 986 GLU A CA 1
ATOM 7900 C C . GLU A 1 986 ? -13.549 13.015 -1.227 1.00 94.94 986 GLU A C 1
ATOM 7902 O O . GLU A 1 986 ? -12.637 13.802 -1.488 1.00 94.94 986 GLU A O 1
ATOM 7907 N N . ILE A 1 987 ? -14.833 13.329 -1.451 1.00 97.06 987 ILE A N 1
ATOM 7908 C CA . ILE A 1 987 ? -15.253 14.570 -2.126 1.00 97.06 987 ILE A CA 1
ATOM 7909 C C . ILE A 1 987 ? -14.697 15.810 -1.406 1.00 97.06 987 ILE A C 1
ATOM 7911 O O . ILE A 1 987 ? -14.301 16.797 -2.035 1.00 97.06 987 ILE A O 1
ATOM 7915 N N . LEU A 1 988 ? -14.706 15.814 -0.068 1.00 96.69 988 LEU A N 1
ATOM 7916 C CA . LEU A 1 988 ? -14.177 16.934 0.708 1.00 96.69 988 LEU A CA 1
ATOM 7917 C C . LEU A 1 988 ? -12.652 17.045 0.593 1.00 96.69 988 LEU A C 1
ATOM 7919 O O . LEU A 1 988 ? -12.157 18.170 0.477 1.00 96.69 988 LEU A O 1
ATOM 7923 N N . CYS A 1 989 ? -11.924 15.927 0.619 1.00 95.94 989 CYS A N 1
ATOM 7924 C CA . CYS A 1 989 ? -10.476 15.904 0.428 1.00 95.94 989 CYS A CA 1
ATOM 7925 C C . CYS A 1 989 ? -10.092 16.414 -0.966 1.00 95.94 989 CYS A C 1
ATOM 7927 O O . CYS A 1 989 ? -9.294 17.346 -1.037 1.00 95.94 989 CYS A O 1
ATOM 7929 N N . GLU A 1 990 ? -10.729 15.937 -2.040 1.00 96.19 990 GLU A N 1
ATOM 7930 C CA . GLU A 1 990 ? -10.486 16.414 -3.414 1.00 96.19 990 GLU A CA 1
ATOM 7931 C C . GLU A 1 990 ? -10.681 17.932 -3.540 1.00 96.19 990 GLU A C 1
ATOM 7933 O O . GLU A 1 990 ? -9.856 18.655 -4.106 1.00 96.19 990 GLU A O 1
ATOM 7938 N N . ILE A 1 991 ? -11.772 18.454 -2.966 1.00 96.25 991 ILE A N 1
ATOM 7939 C CA . ILE A 1 991 ? -12.064 19.892 -2.972 1.00 96.25 991 ILE A CA 1
ATOM 7940 C C . ILE A 1 991 ? -10.993 20.677 -2.217 1.00 96.25 991 ILE A C 1
ATOM 7942 O O . ILE A 1 991 ? -10.619 21.778 -2.629 1.00 96.25 991 ILE A O 1
ATOM 7946 N N . VAL A 1 992 ? -10.538 20.159 -1.078 1.00 96.88 992 VAL A N 1
ATOM 7947 C CA . VAL A 1 992 ? -9.517 20.808 -0.255 1.00 96.88 992 VAL A CA 1
ATOM 7948 C C . VAL A 1 992 ? -8.168 20.789 -0.963 1.00 96.88 992 VAL A C 1
ATOM 7950 O O . VAL A 1 992 ? -7.504 21.825 -1.002 1.00 96.88 992 VAL A O 1
ATOM 7953 N N . GLU A 1 993 ? -7.793 19.665 -1.557 1.00 95.81 993 GLU A N 1
ATOM 7954 C CA . GLU A 1 993 ? -6.565 19.502 -2.325 1.00 95.81 993 GLU A CA 1
ATOM 7955 C C . GLU A 1 993 ? -6.520 20.466 -3.513 1.00 95.81 993 GLU A C 1
ATOM 7957 O O . GLU A 1 993 ? -5.661 21.352 -3.562 1.00 95.81 993 GLU A O 1
ATOM 7962 N N . ALA A 1 994 ? -7.537 20.423 -4.380 1.00 94.50 994 ALA A N 1
ATOM 7963 C CA . ALA A 1 994 ? -7.642 21.287 -5.557 1.00 94.50 994 ALA A CA 1
ATOM 7964 C C . ALA A 1 994 ? -7.712 22.788 -5.218 1.00 94.50 994 ALA A C 1
ATOM 7966 O O . ALA A 1 994 ? -7.429 23.644 -6.059 1.00 94.50 994 ALA A O 1
ATOM 7967 N N . LYS A 1 995 ? -8.117 23.141 -3.994 1.00 94.44 995 LYS A N 1
ATOM 7968 C CA . LYS A 1 995 ? -8.241 24.537 -3.559 1.00 94.44 995 LYS A CA 1
ATOM 7969 C C . LYS A 1 995 ? -7.002 25.076 -2.851 1.00 94.44 995 LYS A C 1
ATOM 7971 O O . LYS A 1 995 ? -6.753 26.281 -2.932 1.00 94.44 995 LYS A O 1
ATOM 7976 N N . TYR A 1 996 ? -6.296 24.243 -2.091 1.00 95.06 996 TYR A N 1
ATOM 7977 C CA . TYR A 1 996 ? -5.251 24.698 -1.169 1.00 95.06 996 TYR A CA 1
ATOM 7978 C C . TYR A 1 996 ? -3.872 24.107 -1.438 1.00 95.06 996 TYR A C 1
ATOM 7980 O O . TYR A 1 996 ? -2.911 24.662 -0.916 1.00 95.06 996 TYR A O 1
ATOM 7988 N N . PHE A 1 997 ? -3.770 23.023 -2.207 1.00 96.12 997 PHE A N 1
ATOM 7989 C CA . PHE A 1 997 ? -2.542 22.236 -2.300 1.00 96.12 997 PHE A CA 1
ATOM 7990 C C . PHE A 1 997 ? -2.066 21.975 -3.736 1.00 96.12 997 PHE A C 1
ATOM 7992 O O . PHE A 1 997 ? -1.100 21.258 -3.926 1.00 96.12 997 PHE A O 1
ATOM 7999 N N . THR A 1 998 ? -2.638 22.630 -4.751 1.00 93.75 998 THR A N 1
ATOM 8000 C CA . THR A 1 998 ? -2.224 22.480 -6.169 1.00 93.75 998 THR A CA 1
ATOM 8001 C C . THR A 1 998 ? -0.775 22.878 -6.467 1.00 93.75 998 THR A C 1
ATOM 8003 O O . THR A 1 998 ? -0.267 22.639 -7.555 1.00 93.75 998 THR A O 1
ATOM 8006 N N . GLU A 1 999 ? -0.147 23.609 -5.552 1.00 93.81 999 GLU A N 1
ATOM 8007 C CA . GLU A 1 999 ? 1.255 24.028 -5.629 1.00 93.81 999 GLU A CA 1
ATOM 8008 C C . GLU A 1 999 ? 2.222 23.009 -5.019 1.00 93.81 999 GLU A C 1
ATOM 8010 O O . GLU A 1 999 ? 3.432 23.158 -5.201 1.00 93.81 999 GLU A O 1
ATOM 8015 N N . TYR A 1 1000 ? 1.697 22.008 -4.304 1.00 95.62 1000 TYR A N 1
ATOM 8016 C CA . TYR A 1 1000 ? 2.493 20.950 -3.705 1.00 95.62 1000 TYR A CA 1
ATOM 8017 C C . TYR A 1 1000 ? 2.894 19.930 -4.760 1.00 95.62 1000 TYR A C 1
ATOM 8019 O O . TYR A 1 1000 ? 2.091 19.601 -5.630 1.00 95.62 1000 TYR A O 1
ATOM 8027 N N . LYS A 1 1001 ? 4.146 19.479 -4.700 1.00 94.50 1001 LYS A N 1
ATOM 8028 C CA . LYS A 1 1001 ? 4.737 18.577 -5.692 1.00 94.50 1001 LYS A CA 1
ATOM 8029 C C . LYS A 1 1001 ? 5.660 17.571 -5.032 1.00 94.50 1001 LYS A C 1
ATOM 8031 O O . LYS A 1 1001 ? 6.313 17.876 -4.030 1.00 94.50 1001 LYS A O 1
ATOM 8036 N N . SER A 1 1002 ? 5.752 16.404 -5.646 1.00 94.12 1002 SER A N 1
ATOM 8037 C CA . SER A 1 1002 ? 6.788 15.421 -5.366 1.00 94.12 1002 SER A CA 1
ATOM 8038 C C . SER A 1 1002 ? 8.163 15.928 -5.812 1.00 94.12 1002 SER A C 1
ATOM 8040 O O . SER A 1 1002 ? 8.307 16.880 -6.587 1.00 94.12 1002 SER A O 1
ATOM 8042 N N . ILE A 1 1003 ? 9.215 15.275 -5.323 1.00 93.75 1003 ILE A N 1
ATOM 8043 C CA . ILE A 1 1003 ? 10.581 15.614 -5.721 1.00 93.75 1003 ILE A CA 1
ATOM 8044 C C . ILE A 1 1003 ? 10.865 15.290 -7.193 1.00 93.75 1003 ILE A C 1
ATOM 8046 O O . ILE A 1 1003 ? 11.623 16.022 -7.829 1.00 93.75 1003 ILE A O 1
ATOM 8050 N N . GLU A 1 1004 ? 10.254 14.232 -7.731 1.00 93.75 1004 GLU A N 1
ATOM 8051 C CA . GLU A 1 1004 ? 10.410 13.853 -9.134 1.00 93.75 1004 GLU A CA 1
ATOM 8052 C C . GLU A 1 1004 ? 9.764 14.896 -10.044 1.00 93.75 1004 GLU A C 1
ATOM 8054 O O . GLU A 1 1004 ? 10.419 15.367 -10.970 1.00 93.75 1004 GLU A O 1
ATOM 8059 N N . GLU A 1 1005 ? 8.550 15.360 -9.732 1.00 94.94 1005 GLU A N 1
ATOM 8060 C CA . GLU A 1 1005 ? 7.898 16.435 -10.492 1.00 94.94 1005 GLU A CA 1
ATOM 8061 C C . GLU A 1 1005 ? 8.748 17.711 -10.516 1.00 94.94 1005 GLU A C 1
ATOM 8063 O O . GLU A 1 1005 ? 8.896 18.345 -11.560 1.00 94.94 1005 GLU A O 1
ATOM 8068 N N . ILE A 1 1006 ? 9.362 18.081 -9.386 1.00 95.19 1006 ILE A N 1
ATOM 8069 C CA . ILE A 1 1006 ? 10.282 19.224 -9.330 1.00 95.19 1006 ILE A CA 1
ATOM 8070 C C . ILE A 1 1006 ? 11.516 18.979 -10.209 1.00 95.19 1006 ILE A C 1
ATOM 8072 O O . ILE A 1 1006 ? 11.921 19.866 -10.964 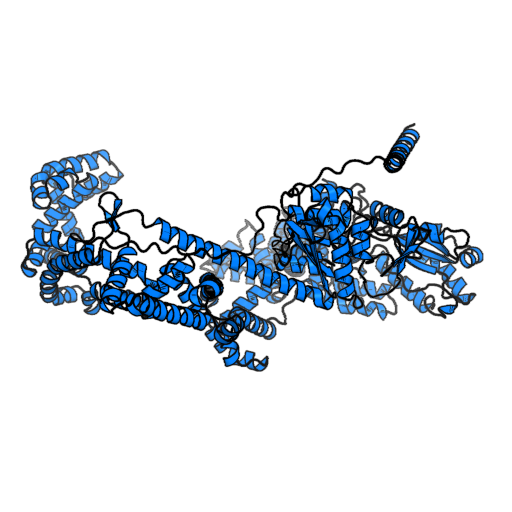1.00 95.19 1006 ILE A O 1
ATOM 8076 N N . ALA A 1 1007 ? 12.117 17.790 -10.141 1.00 95.19 1007 ALA A N 1
ATOM 8077 C CA . ALA A 1 1007 ? 13.278 17.443 -10.957 1.00 95.19 1007 ALA A CA 1
ATOM 8078 C C . ALA A 1 1007 ? 12.945 17.429 -12.461 1.00 95.19 1007 ALA A C 1
ATOM 8080 O O . ALA A 1 1007 ? 13.744 17.918 -13.269 1.00 95.19 1007 ALA A O 1
ATOM 8081 N N . ALA A 1 1008 ? 11.758 16.948 -12.832 1.00 96.56 1008 ALA A N 1
ATOM 8082 C CA . ALA A 1 1008 ? 11.240 16.962 -14.194 1.00 96.56 1008 ALA A CA 1
ATOM 8083 C C . ALA A 1 1008 ? 11.012 18.399 -14.678 1.00 96.56 1008 ALA A C 1
ATOM 8085 O O . ALA A 1 1008 ? 11.478 18.773 -15.751 1.00 96.56 1008 ALA A O 1
ATOM 8086 N N . GLU A 1 1009 ? 10.399 19.267 -13.867 1.00 95.94 1009 GLU A N 1
ATOM 8087 C CA . GLU A 1 1009 ? 10.198 20.679 -14.217 1.00 95.94 1009 GLU A CA 1
ATOM 8088 C C . GLU A 1 1009 ? 11.510 21.434 -14.448 1.00 95.94 1009 GLU A C 1
ATOM 8090 O O . GLU A 1 1009 ? 11.617 22.225 -15.393 1.00 95.94 1009 GLU A O 1
ATOM 8095 N N . LEU A 1 1010 ? 12.521 21.175 -13.613 1.00 96.50 1010 LEU A N 1
ATOM 8096 C CA . LEU A 1 1010 ? 13.857 21.746 -13.779 1.00 96.50 1010 LEU A CA 1
ATOM 8097 C C . LEU A 1 1010 ? 14.522 21.244 -15.071 1.00 96.50 1010 LEU A C 1
ATOM 8099 O O . LEU A 1 1010 ? 15.176 22.024 -15.769 1.00 96.50 1010 LEU A O 1
ATOM 8103 N N . SER A 1 1011 ? 14.315 19.974 -15.419 1.00 97.50 1011 SER A N 1
ATOM 8104 C CA . SER A 1 1011 ? 14.937 19.298 -16.565 1.00 97.50 1011 SER A CA 1
ATOM 8105 C C . SER A 1 1011 ? 14.244 19.575 -17.904 1.00 97.50 1011 SER A C 1
ATOM 8107 O O . SER A 1 1011 ? 14.912 19.660 -18.939 1.00 97.50 1011 SER A O 1
ATOM 8109 N N . ALA A 1 1012 ? 12.925 19.785 -17.900 1.00 96.00 1012 ALA A N 1
ATOM 8110 C CA . ALA A 1 1012 ? 12.059 19.736 -19.079 1.00 96.00 1012 ALA A CA 1
ATOM 8111 C C . ALA A 1 1012 ? 12.515 20.645 -20.227 1.00 96.00 1012 ALA A C 1
ATOM 8113 O O . ALA A 1 1012 ? 12.531 20.250 -21.395 1.00 96.00 1012 ALA A O 1
ATOM 8114 N N . SER A 1 1013 ? 12.906 21.887 -19.915 1.00 95.38 1013 SER A N 1
ATOM 8115 C CA . SER A 1 1013 ? 13.330 22.839 -20.950 1.00 95.38 1013 SER A CA 1
ATOM 8116 C C . SER A 1 1013 ? 14.660 22.463 -21.608 1.00 95.38 1013 SER A C 1
ATOM 8118 O O . SER A 1 1013 ? 14.874 22.801 -22.774 1.00 95.38 1013 SER A O 1
ATOM 8120 N N . TYR A 1 1014 ? 15.527 21.759 -20.876 1.00 96.06 1014 TYR A N 1
ATOM 8121 C CA . TYR A 1 1014 ? 16.843 21.343 -21.345 1.00 96.06 1014 TYR A CA 1
ATOM 8122 C C . TYR A 1 1014 ? 16.760 20.065 -22.168 1.00 96.06 1014 TYR A C 1
ATOM 8124 O O . TYR A 1 1014 ? 17.317 20.019 -23.258 1.00 96.06 1014 TYR A O 1
ATOM 8132 N N . ILE A 1 1015 ? 15.998 19.071 -21.704 1.00 94.25 1015 ILE A N 1
ATOM 8133 C CA . ILE A 1 1015 ? 15.754 17.829 -22.452 1.00 94.25 1015 ILE A CA 1
ATOM 8134 C C . ILE A 1 1015 ? 15.114 18.150 -23.802 1.00 94.25 1015 ILE A C 1
ATOM 8136 O O . ILE A 1 1015 ? 15.671 17.832 -24.850 1.00 94.25 1015 ILE A O 1
ATOM 8140 N N . LYS A 1 1016 ? 14.016 18.913 -23.796 1.00 93.75 1016 LYS A N 1
ATOM 8141 C CA . LYS A 1 1016 ? 13.333 19.319 -25.029 1.00 93.75 1016 LYS A CA 1
ATOM 8142 C C . LYS A 1 1016 ? 14.198 20.183 -25.948 1.00 93.75 1016 LYS A C 1
ATOM 8144 O O . LYS A 1 1016 ? 14.017 20.188 -27.163 1.00 93.75 1016 LYS A O 1
ATOM 8149 N N . GLY A 1 1017 ? 15.100 20.983 -25.385 1.00 93.06 1017 GLY A N 1
ATOM 8150 C CA . GLY A 1 1017 ? 15.916 21.893 -26.178 1.00 93.06 1017 GLY A CA 1
ATOM 8151 C C . GLY A 1 1017 ? 17.042 21.212 -26.958 1.00 93.06 1017 GLY A C 1
ATOM 8152 O O . GLY A 1 1017 ? 17.567 21.845 -27.876 1.00 93.06 1017 GLY A O 1
ATOM 8153 N N . VAL A 1 1018 ? 17.365 19.943 -26.666 1.00 90.94 1018 VAL A N 1
ATOM 8154 C CA . VAL A 1 1018 ? 18.347 19.152 -27.428 1.00 90.94 1018 VAL A CA 1
ATOM 8155 C C . VAL A 1 1018 ? 17.936 19.033 -28.897 1.00 90.94 1018 VAL A C 1
ATOM 8157 O O . VAL A 1 1018 ? 18.752 19.316 -29.770 1.00 90.94 1018 VAL A O 1
ATOM 8160 N N . GLU A 1 1019 ? 16.666 18.720 -29.180 1.00 86.75 1019 GLU A N 1
ATOM 8161 C CA . GLU A 1 1019 ? 16.144 18.537 -30.549 1.00 86.75 1019 GLU A CA 1
ATOM 8162 C C . GLU A 1 1019 ? 16.317 19.779 -31.443 1.00 86.75 1019 GLU A C 1
ATOM 8164 O O . GLU A 1 1019 ? 16.365 19.687 -32.668 1.00 86.75 1019 GLU A O 1
ATOM 8169 N N . GLY A 1 1020 ? 16.368 20.971 -30.839 1.00 85.06 1020 GLY A N 1
ATOM 8170 C CA . GLY A 1 1020 ? 16.489 22.248 -31.544 1.00 85.06 1020 GLY A CA 1
ATOM 8171 C C . GLY A 1 1020 ? 17.884 22.871 -31.496 1.00 85.06 1020 GLY A C 1
ATOM 8172 O O . GLY A 1 1020 ? 18.060 23.992 -31.991 1.00 85.06 1020 GLY A O 1
ATOM 8173 N N . ALA A 1 1021 ? 18.855 22.213 -30.860 1.00 90.06 1021 ALA A N 1
ATOM 8174 C CA . ALA A 1 1021 ? 20.203 22.736 -30.713 1.00 90.06 1021 ALA A CA 1
ATOM 8175 C C . ALA A 1 1021 ? 20.947 22.708 -32.058 1.00 90.06 1021 ALA A C 1
ATOM 8177 O O . ALA A 1 1021 ? 20.849 21.756 -32.813 1.00 90.06 1021 ALA A O 1
ATOM 8178 N N . THR A 1 1022 ? 21.698 23.772 -32.363 1.00 85.50 1022 THR A N 1
ATOM 8179 C CA . THR A 1 1022 ? 22.572 23.836 -33.558 1.00 85.50 1022 THR A CA 1
ATOM 8180 C C . THR A 1 1022 ? 24.015 23.408 -33.280 1.00 85.50 1022 THR A C 1
ATOM 8182 O O . THR A 1 1022 ? 24.845 23.376 -34.184 1.00 85.50 1022 THR A O 1
ATOM 8185 N N . ASP A 1 1023 ? 24.346 23.278 -31.997 1.00 93.06 1023 ASP A N 1
ATOM 8186 C CA . ASP A 1 1023 ? 25.617 22.788 -31.470 1.00 93.06 1023 ASP A CA 1
ATOM 8187 C C . ASP A 1 1023 ? 25.261 22.029 -30.192 1.00 93.06 1023 ASP A C 1
ATOM 8189 O O . ASP A 1 1023 ? 25.186 22.616 -29.107 1.00 93.06 1023 ASP A O 1
ATOM 8193 N N . VAL A 1 1024 ? 24.930 20.745 -30.345 1.00 94.75 1024 VAL A N 1
ATOM 8194 C CA . VAL A 1 1024 ? 24.474 19.899 -29.236 1.00 94.75 1024 VAL A CA 1
ATOM 8195 C C . VAL A 1 1024 ? 25.507 19.820 -28.112 1.00 94.75 1024 VAL A C 1
ATOM 8197 O O . VAL A 1 1024 ? 25.130 19.889 -26.947 1.00 94.75 1024 VAL A O 1
ATOM 8200 N N . VAL A 1 1025 ? 26.809 19.764 -28.410 1.00 95.56 1025 VAL A N 1
ATOM 8201 C CA . VAL A 1 1025 ? 27.850 19.689 -27.366 1.00 95.56 1025 VAL A CA 1
ATOM 8202 C C . VAL A 1 1025 ? 27.865 20.958 -26.521 1.00 95.56 1025 VAL A C 1
ATOM 8204 O O . VAL A 1 1025 ? 27.884 20.897 -25.289 1.00 95.56 1025 VAL A O 1
ATOM 8207 N N . GLU A 1 1026 ? 27.851 22.127 -27.164 1.00 96.12 1026 GLU A N 1
ATOM 8208 C CA . GLU A 1 1026 ? 27.809 23.399 -26.446 1.00 96.12 1026 GLU A CA 1
ATOM 8209 C C . GLU A 1 1026 ? 26.493 23.569 -25.680 1.00 96.12 1026 GLU A C 1
ATOM 8211 O O . GLU A 1 1026 ? 26.498 24.096 -24.561 1.00 96.12 1026 GLU A O 1
ATOM 8216 N N . TYR A 1 1027 ? 25.383 23.097 -26.252 1.00 97.12 1027 TYR A N 1
ATOM 8217 C CA . TYR A 1 1027 ? 24.076 23.103 -25.611 1.00 97.12 1027 TYR A CA 1
ATOM 8218 C C . TYR A 1 1027 ? 24.054 22.227 -24.357 1.00 97.12 1027 TYR A C 1
ATOM 8220 O O . TYR A 1 1027 ? 23.724 22.738 -23.288 1.00 97.12 1027 TYR A O 1
ATOM 8228 N N . CYS A 1 1028 ? 24.479 20.963 -24.439 1.00 97.00 1028 CYS A N 1
ATOM 8229 C CA . CYS A 1 1028 ? 24.585 20.055 -23.296 1.00 97.00 1028 CYS A CA 1
ATOM 8230 C C . CYS A 1 1028 ? 25.502 20.639 -22.223 1.00 97.00 1028 CYS A C 1
ATOM 8232 O O . CYS A 1 1028 ? 25.105 20.751 -21.072 1.00 97.00 1028 CYS A O 1
ATOM 8234 N N . ARG A 1 1029 ? 26.682 21.151 -22.592 1.00 96.62 1029 ARG A N 1
ATOM 8235 C CA . ARG A 1 1029 ? 27.609 21.789 -21.642 1.00 96.62 1029 ARG A CA 1
ATOM 8236 C C . ARG A 1 1029 ? 26.999 22.999 -20.930 1.00 96.62 1029 ARG A C 1
ATOM 8238 O O . ARG A 1 1029 ? 27.333 23.283 -19.778 1.00 96.62 1029 ARG A O 1
ATOM 8245 N N . THR A 1 1030 ? 26.171 23.767 -21.630 1.00 97.00 1030 THR A N 1
ATOM 8246 C CA . THR A 1 1030 ? 25.498 24.946 -21.068 1.00 97.00 1030 THR A CA 1
ATOM 8247 C C . THR A 1 1030 ? 24.333 24.536 -20.179 1.00 97.00 1030 THR A C 1
ATOM 8249 O O . THR A 1 1030 ? 24.171 25.107 -19.105 1.00 97.00 1030 THR A O 1
ATOM 8252 N N . SER A 1 1031 ? 23.580 23.525 -20.604 1.00 97.19 1031 SER A N 1
ATOM 8253 C CA . SER A 1 1031 ? 22.450 22.940 -19.885 1.00 97.19 1031 SER A CA 1
ATOM 8254 C C . SER A 1 1031 ? 22.902 22.247 -18.605 1.00 97.19 1031 SER A C 1
ATOM 8256 O O . SER A 1 1031 ? 22.350 22.535 -17.553 1.00 97.19 1031 SER A O 1
ATOM 8258 N N . ALA A 1 1032 ? 23.982 21.463 -18.661 1.00 97.12 1032 ALA A N 1
ATOM 8259 C CA . ALA A 1 1032 ? 24.653 20.879 -17.505 1.00 97.12 1032 ALA A CA 1
ATOM 8260 C C . ALA A 1 1032 ? 24.966 21.948 -16.457 1.00 97.12 1032 ALA A C 1
ATOM 8262 O O . ALA A 1 1032 ? 24.472 21.901 -15.341 1.00 97.12 1032 ALA A O 1
ATOM 8263 N N . LYS A 1 1033 ? 25.685 23.006 -16.853 1.00 96.75 1033 LYS A N 1
ATOM 8264 C CA . LYS A 1 1033 ? 26.016 24.120 -15.951 1.00 96.75 1033 LYS A CA 1
ATOM 8265 C C . LYS A 1 1033 ? 24.801 24.859 -15.410 1.00 96.75 1033 LYS A C 1
ATOM 8267 O O . LYS A 1 1033 ? 24.899 25.439 -14.337 1.00 96.75 1033 LYS A O 1
ATOM 8272 N N . ALA A 1 1034 ? 23.723 24.944 -16.182 1.00 96.62 1034 ALA A N 1
ATOM 8273 C CA . ALA A 1 1034 ? 22.516 25.642 -15.769 1.00 96.62 1034 ALA A CA 1
ATOM 8274 C C . ALA A 1 1034 ? 21.706 24.808 -14.767 1.00 96.62 1034 ALA A C 1
ATOM 8276 O O . ALA A 1 1034 ? 21.250 25.360 -13.772 1.00 96.62 1034 ALA A O 1
ATOM 8277 N N . LEU A 1 1035 ? 21.599 23.497 -14.995 1.00 96.00 1035 LEU A N 1
ATOM 8278 C CA . LEU A 1 1035 ? 20.974 22.537 -14.085 1.00 96.00 1035 LEU A CA 1
ATOM 8279 C C . LEU A 1 1035 ? 21.782 22.364 -12.800 1.00 96.00 1035 LEU A C 1
ATOM 8281 O O . LEU A 1 1035 ? 21.234 22.541 -11.723 1.00 96.00 1035 LEU A O 1
ATOM 8285 N N . SER A 1 1036 ? 23.094 22.138 -12.893 1.00 93.69 1036 SER A N 1
ATOM 8286 C CA . SER A 1 1036 ? 23.976 22.016 -11.722 1.00 93.69 1036 SER A CA 1
ATOM 8287 C C . SER A 1 1036 ? 24.176 23.354 -10.982 1.00 93.69 1036 SER A C 1
ATOM 8289 O O . SER A 1 1036 ? 24.782 23.401 -9.918 1.00 93.69 1036 SER A O 1
ATOM 8291 N N . ALA A 1 1037 ? 23.690 24.477 -11.530 1.00 92.19 1037 ALA A N 1
ATOM 8292 C CA . ALA A 1 1037 ? 23.599 25.743 -10.797 1.00 92.19 1037 ALA A CA 1
ATOM 8293 C C . ALA A 1 1037 ? 22.302 25.868 -9.979 1.00 92.19 1037 ALA A C 1
ATOM 8295 O O . ALA A 1 1037 ? 22.218 26.755 -9.125 1.00 92.19 1037 ALA A O 1
ATOM 8296 N N . ASP A 1 1038 ? 21.301 25.023 -10.240 1.00 94.00 1038 ASP A N 1
ATOM 8297 C CA . ASP A 1 1038 ? 20.124 24.898 -9.394 1.00 94.00 1038 ASP A CA 1
ATOM 8298 C C . ASP A 1 1038 ? 20.455 24.020 -8.183 1.00 94.00 1038 ASP A C 1
ATOM 8300 O O . ASP A 1 1038 ? 20.859 22.864 -8.303 1.00 94.00 1038 ASP A O 1
ATOM 8304 N N . ASN A 1 1039 ? 20.295 24.592 -6.993 1.00 90.88 1039 ASN A N 1
ATOM 8305 C CA . ASN A 1 1039 ? 20.717 23.948 -5.756 1.00 90.88 1039 ASN A CA 1
ATOM 8306 C C . ASN A 1 1039 ? 19.891 22.690 -5.431 1.00 90.88 1039 ASN A C 1
ATOM 8308 O O . ASN A 1 1039 ? 20.427 21.772 -4.811 1.00 90.88 1039 ASN A O 1
ATOM 8312 N N . MET A 1 1040 ? 18.614 22.633 -5.834 1.00 93.94 1040 MET A N 1
ATOM 8313 C CA . MET A 1 1040 ? 17.764 21.458 -5.616 1.00 93.94 1040 MET A CA 1
ATOM 8314 C C . MET A 1 1040 ? 18.237 20.295 -6.488 1.00 93.94 1040 MET A C 1
ATOM 8316 O O . MET A 1 1040 ? 18.456 19.196 -5.978 1.00 93.94 1040 MET A O 1
ATOM 8320 N N . PHE A 1 1041 ? 18.450 20.554 -7.780 1.00 96.19 1041 PHE A N 1
ATOM 8321 C CA . PHE A 1 1041 ? 18.907 19.543 -8.733 1.00 96.19 1041 PHE A CA 1
ATOM 8322 C C . PHE A 1 1041 ? 20.304 19.005 -8.383 1.00 96.19 1041 PHE A C 1
ATOM 8324 O O . PHE A 1 1041 ? 20.485 17.796 -8.247 1.00 96.19 1041 PHE A O 1
ATOM 8331 N N . ASP A 1 1042 ? 21.279 19.895 -8.173 1.00 94.62 1042 ASP A N 1
ATOM 8332 C CA . ASP A 1 1042 ? 22.673 19.525 -7.881 1.00 94.62 1042 ASP A CA 1
ATOM 8333 C C . ASP A 1 1042 ? 22.803 18.723 -6.575 1.00 94.62 1042 ASP A C 1
ATOM 8335 O O . ASP A 1 1042 ? 23.482 17.691 -6.506 1.00 94.62 1042 ASP A O 1
ATOM 8339 N N . THR A 1 1043 ? 22.075 19.150 -5.537 1.00 94.38 1043 THR A N 1
ATOM 8340 C CA . THR A 1 1043 ? 22.059 18.435 -4.258 1.00 94.38 1043 THR A CA 1
ATOM 8341 C C . THR A 1 1043 ? 21.396 17.068 -4.381 1.00 94.38 1043 THR A C 1
ATOM 8343 O O . THR A 1 1043 ? 21.882 16.115 -3.771 1.00 94.38 1043 THR A O 1
ATOM 8346 N N . LEU A 1 1044 ? 20.303 16.948 -5.145 1.00 95.94 1044 LEU A N 1
ATOM 8347 C CA . LEU A 1 1044 ? 19.632 15.667 -5.364 1.00 95.94 1044 LEU A CA 1
ATOM 8348 C C . LEU A 1 1044 ? 20.580 14.670 -6.043 1.00 95.94 1044 LEU A C 1
ATOM 8350 O O . LEU A 1 1044 ? 20.763 13.570 -5.525 1.00 95.94 1044 LEU A O 1
ATOM 8354 N N . VAL A 1 1045 ? 21.248 15.072 -7.131 1.00 96.44 1045 VAL A N 1
ATOM 8355 C CA . VAL A 1 1045 ? 22.251 14.238 -7.822 1.00 96.44 1045 VAL A CA 1
ATOM 8356 C C . VAL A 1 1045 ? 23.351 13.796 -6.856 1.00 96.44 1045 VAL A C 1
ATOM 8358 O O . VAL A 1 1045 ? 23.630 12.601 -6.737 1.00 96.44 1045 VAL A O 1
ATOM 8361 N N . SER A 1 1046 ? 23.927 14.739 -6.107 1.00 94.44 1046 SER A N 1
ATOM 8362 C CA . SER A 1 1046 ? 25.011 14.461 -5.155 1.00 94.44 1046 SER A CA 1
ATOM 8363 C C . SER A 1 1046 ? 24.573 13.512 -4.032 1.00 94.44 1046 SER A C 1
ATOM 8365 O O . SER A 1 1046 ? 25.277 12.554 -3.707 1.00 94.44 1046 SER A O 1
ATOM 8367 N N . TYR A 1 1047 ? 23.380 13.728 -3.470 1.00 95.44 1047 TYR A N 1
ATOM 8368 C CA . TYR A 1 1047 ? 22.809 12.888 -2.417 1.00 95.44 1047 TYR A CA 1
ATOM 8369 C C . TYR A 1 1047 ? 22.564 11.454 -2.885 1.00 95.44 1047 TYR A C 1
ATOM 8371 O O . TYR A 1 1047 ? 22.890 10.498 -2.171 1.00 95.44 1047 TYR A O 1
ATOM 8379 N N . LEU A 1 1048 ? 21.993 11.294 -4.079 1.00 96.25 1048 LEU A N 1
ATOM 8380 C CA . LEU A 1 1048 ? 21.748 9.980 -4.661 1.00 96.25 1048 LEU A CA 1
ATOM 8381 C C . LEU A 1 1048 ? 23.067 9.267 -4.967 1.00 96.25 1048 LEU A C 1
ATOM 8383 O O . LEU A 1 1048 ? 23.209 8.093 -4.626 1.00 96.25 1048 LEU A O 1
ATOM 8387 N N . ASN A 1 1049 ? 24.055 9.972 -5.525 1.00 94.38 1049 ASN A N 1
ATOM 8388 C CA . ASN A 1 1049 ? 25.354 9.385 -5.839 1.00 94.38 1049 ASN A CA 1
ATOM 8389 C C . ASN A 1 1049 ? 26.102 8.914 -4.579 1.00 94.38 1049 ASN A C 1
ATOM 8391 O O . ASN A 1 1049 ? 26.666 7.825 -4.571 1.00 94.38 1049 ASN A O 1
ATOM 8395 N N . GLU A 1 1050 ? 26.073 9.666 -3.479 1.00 92.75 1050 GLU A N 1
ATOM 8396 C CA . GLU A 1 1050 ? 26.699 9.230 -2.222 1.00 92.75 1050 GLU A CA 1
ATOM 8397 C C . GLU A 1 1050 ? 26.068 7.964 -1.639 1.00 92.75 1050 GLU A C 1
ATOM 8399 O O . GLU A 1 1050 ? 26.775 7.038 -1.225 1.00 92.75 1050 GLU A O 1
ATOM 8404 N N . ASN A 1 1051 ? 24.735 7.902 -1.616 1.00 94.31 1051 ASN A N 1
ATOM 8405 C CA . ASN A 1 1051 ? 24.022 6.713 -1.155 1.00 94.31 1051 ASN A CA 1
ATOM 8406 C C . ASN A 1 1051 ? 24.259 5.518 -2.090 1.00 94.31 1051 ASN A C 1
ATOM 8408 O O . ASN A 1 1051 ? 24.424 4.392 -1.609 1.00 94.31 1051 ASN A O 1
ATOM 8412 N N . LEU A 1 1052 ? 24.371 5.755 -3.400 1.00 93.31 1052 LEU A N 1
ATOM 8413 C CA . LEU A 1 1052 ? 24.797 4.745 -4.362 1.00 93.31 1052 LEU A CA 1
ATOM 8414 C C . LEU A 1 1052 ? 26.213 4.241 -4.049 1.00 93.31 1052 LEU A C 1
ATOM 8416 O O . LEU A 1 1052 ? 26.414 3.034 -3.940 1.00 93.31 1052 LEU A O 1
ATOM 8420 N N . GLN A 1 1053 ? 27.197 5.127 -3.854 1.00 91.31 1053 GLN A N 1
ATOM 8421 C CA . GLN A 1 1053 ? 28.576 4.714 -3.557 1.00 91.31 1053 GLN A CA 1
ATOM 8422 C C . GLN A 1 1053 ? 28.667 3.910 -2.257 1.00 91.31 1053 GLN A C 1
ATOM 8424 O O . GLN A 1 1053 ? 29.446 2.954 -2.165 1.00 91.31 1053 GLN A O 1
ATOM 8429 N N . LYS A 1 1054 ? 27.842 4.249 -1.262 1.00 91.06 1054 LYS A N 1
ATOM 8430 C CA . LYS A 1 1054 ? 27.700 3.451 -0.044 1.00 91.06 1054 LYS A CA 1
ATOM 8431 C C . LYS A 1 1054 ? 27.128 2.064 -0.346 1.00 91.06 1054 LYS A C 1
ATOM 8433 O O . LYS A 1 1054 ? 27.721 1.075 0.069 1.00 91.06 1054 LYS A O 1
ATOM 8438 N N . THR A 1 1055 ? 26.054 1.988 -1.127 1.00 90.19 1055 THR A N 1
ATOM 8439 C CA . THR A 1 1055 ? 25.429 0.720 -1.541 1.00 90.19 1055 THR A CA 1
ATOM 8440 C C . THR A 1 1055 ? 26.411 -0.170 -2.308 1.00 90.19 1055 THR A C 1
ATOM 8442 O O . THR A 1 1055 ? 26.581 -1.341 -1.978 1.00 90.19 1055 THR A O 1
ATOM 8445 N N . ILE A 1 1056 ? 27.143 0.390 -3.278 1.00 88.56 1056 ILE A N 1
ATOM 8446 C CA . ILE A 1 1056 ? 28.192 -0.321 -4.025 1.00 88.56 1056 ILE A CA 1
ATOM 8447 C C . ILE A 1 1056 ? 29.304 -0.809 -3.088 1.00 88.56 1056 ILE A C 1
ATOM 8449 O O . ILE A 1 1056 ? 29.842 -1.898 -3.288 1.00 88.56 1056 ILE A O 1
ATOM 8453 N N . SER A 1 1057 ? 29.679 -0.016 -2.082 1.00 86.81 1057 SER A N 1
ATOM 8454 C CA . SER A 1 1057 ? 30.699 -0.408 -1.103 1.00 86.81 1057 SER A CA 1
ATOM 8455 C C . SER A 1 1057 ? 30.229 -1.580 -0.242 1.00 86.81 1057 SER A C 1
ATOM 8457 O O . SER A 1 1057 ? 30.971 -2.548 -0.099 1.00 86.81 1057 SER A O 1
ATOM 8459 N N . ASP A 1 1058 ? 28.987 -1.540 0.243 1.00 86.75 1058 ASP A N 1
ATOM 8460 C CA . ASP A 1 1058 ? 28.392 -2.621 1.035 1.00 86.75 1058 ASP A CA 1
ATOM 8461 C C . ASP A 1 1058 ? 28.302 -3.928 0.217 1.00 86.75 1058 ASP A C 1
ATOM 8463 O O . ASP A 1 1058 ? 28.641 -4.999 0.722 1.00 86.75 1058 ASP A O 1
ATOM 8467 N N . LEU A 1 1059 ? 27.957 -3.841 -1.076 1.00 83.94 1059 LEU A N 1
ATOM 8468 C CA . LEU A 1 1059 ? 27.942 -4.984 -2.004 1.00 83.94 1059 LEU A CA 1
ATOM 8469 C C . LEU A 1 1059 ? 29.336 -5.565 -2.289 1.00 83.94 1059 LEU A C 1
ATOM 8471 O O . LEU A 1 1059 ? 29.465 -6.754 -2.564 1.00 83.94 1059 LEU A O 1
ATOM 8475 N N . LYS A 1 1060 ? 30.391 -4.743 -2.250 1.00 80.62 1060 LYS A N 1
ATOM 8476 C CA . LYS A 1 1060 ? 31.783 -5.209 -2.398 1.00 80.62 1060 LYS A CA 1
ATOM 8477 C C . LYS A 1 1060 ? 32.297 -5.923 -1.145 1.00 80.62 1060 LYS A C 1
ATOM 8479 O O . LYS A 1 1060 ? 33.276 -6.666 -1.234 1.00 80.62 1060 LYS A O 1
ATOM 8484 N N . GLU A 1 1061 ? 31.697 -5.659 0.015 1.00 77.12 1061 GLU A N 1
ATOM 8485 C CA . GLU A 1 1061 ? 32.077 -6.261 1.297 1.00 77.12 1061 GLU A CA 1
ATOM 8486 C C . GLU A 1 1061 ? 31.320 -7.562 1.618 1.00 77.12 1061 GLU A C 1
ATOM 8488 O O . GLU A 1 1061 ? 31.844 -8.380 2.385 1.00 77.12 1061 GLU A O 1
ATOM 8493 N N . SER A 1 1062 ? 30.123 -7.757 1.047 1.00 66.56 1062 SER A N 1
ATOM 8494 C CA . SER A 1 1062 ? 29.296 -8.973 1.167 1.00 66.56 1062 SER A CA 1
ATOM 8495 C C . SER A 1 1062 ? 29.809 -10.131 0.319 1.00 66.56 1062 SER A C 1
ATOM 8497 O O . SER A 1 1062 ? 29.816 -11.276 0.836 1.00 66.56 1062 SER A O 1
#

Foldseek 3Di:
DVVVVVVVVVVVVVVVVVVVPPDPPDPDPDDAEPPQEAEEEEEEDAFDPQADPVLQVQLQVLLQVVCCVRYSYGYDYHYDHPVCRVVLVVVLLVVLVLLVLLQLLLVLLQVLLVCVLVVPPDDDDPDPPDDDPPPPPPPDRDDRPDDPPHWDWDADPVGDIDTDYDDHPGSCFKYKFAWDVSVVVCVVVQFFDAPPPPAPLVVVLCVQADVCLQVLCCLPVVGDRWRFFRFQQWKFKKKKFFPVLCVVQVNDPVPDPDPVSCVVSLLVCLVPHQEQAEQDQDDQAQWDAQEDPLFQKTKGFQQAPAADLQDPPRDMATARNLPPPSNLVSLQVSVVCVVSVSNDHDCVRPYRMYMDIHFPVVQVVCPDPPHRIHMDGNGAIARDPGSSRRMTMGGTPSHPDNNSSSVVLSCQAPALSSVACQAQGDDPPQWHQDPLQAIDGPDSNTHDDSSHRHHNLSYTHHPPDDSCNVVRSVVSSVRYDHDPCSLPPDDLVVCQVCVLVLLLQLQLQVLLVVVPDGSCNQVPDDDPRVLVSLVSSCVVCVVVQLVVVVVVPPPDSVSSVVVSPDDPDPSVVVSVSSSVVSCVVPVVLADHPVVLLVVLLCLLLPVPVCSVVLVVLVVLQVVLVSLLSSLLSLCCVPLVVVDDPVRCCVPQVPDDSVRNVVVSLVSLVVCVCVVPVDDPVNLLQVLQQVLQVLFWDADPVRDTDGDHSVNLVVLVVLLVLQVQLLVLLLVVCVVLLVVVPDDPVRSVLDDSLRSLVVQLVSLLCVLCVVVVHHPVRVLQVLQQVLCVVVPDGPVRLVVCVPVPVPVNLVSLVVSLVVCVVLLCVVDPPVCSVVQDSVCSSVSSSVSSSCVRSVSLVVSCVSSVHDPVSNVSSSVSNVVLQVSLVRSCVSCVLLLVVPDPNVRSVSDDSVRSVVSSSVSCSVRVVSCQVSQSSSVHGSVSNSSSVVSSVVSLVSLLVSLVVCVVLCVVVVHHSVVLSVDDSVSSSVSSSVSSCVVPSPSRDHLVVVSSVLSNVLSVCSVVDPRSSVSSVVSSVSQCVSSSNVSVSVVSRVVSVVSSVVSSVD

pLDDT: mean 86.01, std 14.83, range [23.67, 98.38]

Sequence (1062 aa):
MFKKILSLALCLVMCLSIALTATSCGEEEETASKGDVPATFTLLGITGETTTPEYVDMVEKAINGILAPRYKSKIELMLVTEDEYLDLVEEQLDLAKYYETYDAAVATYNNYVKKQSTSNYNTEKIFGNWIKPKVEVSLDTLATRLLYVAEQTTVHEDGKVETLYPEPRSPIDIITIADEDMYDTFDSWGLLKPIEATYTSYQNLQKYIYPTYFSQLKALKGTVCAIPNNNMLAEYTYLLVDKELADKYDYNINTFTGFADLSDFLAKVKANEGVIPFEEVPDALGIFYTFSEDVAIGTYFDPIKGFNAEDPASGFEIQNLFEIDEYVSHLALMEEYENAGYFAGNTANGYAVKVVKGDASLADIYAAEDSKYDIKVIQNPFVLREAVFDGMLAVTSYSSDNERAMEIIEAINTDSAIKNLLQYGIEGVNYEVNDDNTVTRLNNGYMMDNALTGNVYMGHLEEGMSGTEWLYVQRTNLASALSPSLIYAVDDAYIESNLSKILERVALSEALAEIGLTYDEYDSATGSTANAYGDNLKKQYKEYFLEQLVKQSYSTEEKVESVFASSTPNYSWYESTIAEKIINEKYSTICTTSELKLLVETKMCSPADIYNTYTSAREKALPYYENIENLRIVARLTVFADLTDEEYEAKYNSLGAEAFETAVYEYLKKTYIEENDLSDEEYEELVKSFIMSALTFFDENNQQVTYTWEDFEKIKEDAQKFAEPMAKVREEYTPRLIANGFTQEQIDAMNDIKLGEEVVGVIRAEYYRSQNHTTASFKTAVNNKILQPFGVDYNAFKSMQNKDNAGYNNILKKMKSHYKDQLLTTMTKDEYNDLTIPKVFEAVFDYFLESYTKAYAQMCEVAGISYKEYLEYEEYMQKYINCTGQMKSTFLYTLQDFYTSEKVNSFNASEIEKYVYEAVYNSGYYMNQVASTLGVTLSDYNYAKNNAKKYTEYLNKLVSSYKGDLALAGYDADKVRTYAPDEIEEILCEIVEAKYFTEYKSIEEIAAELSASYIKGVEGATDVVEYCRTSAKALSADNMFDTLVSYLNENLQKTISDLKES

Secondary structure (DSSP, 8-state):
-HHHHHHHHHHHHHHHHHSSSS-----------S--S-EEEEEEEE--TT--HHHHHHHHHHHHHHHHHHHSEEEEEEEE-HHHHHHHHHHHHHHHHHHHHHHHHHHHHHHHHHHHHHT-------STT----------PPPPPSP--SS-EEEE-TTS-EEEE-PPPS-S-SEEEE-SHHHHHHHHHTT-----TTT-HHHHHHTTTS-HHHHHHHHHHHSS--SEE-------EEEEEEEHHHHHHHT--GGG-SSGGGGHHHHHHHHHH-SSEEESS-PPPTTEEESS-TTSSEEEE--TTT---TT-TT-----EEGGG-HHHHHHHHHHHHHHHTTTT-S-GGG-EEEEEEEE-THHHHHHHSTT-SEEEEEEE--EE-SHHHHSSEEEE-TT-S-HHHHHHHHHHHHH-HHHHHHHHH-SBTTTEEE-TTSEEEES-SSS---TTTSS-GGGSPEETTS-TTHHHHHHHHHHH-EE-HHHHS---HHHHHHHHHHHHHHHHHHHHHHTTT--HHHHHT--HHHHHHHHHHHHHHTHHHHHHHHHHTT--SHHHHHHHHT-S---THHHHHHHHHHHIIIIITTB--HHHHHHHHHHHHHGGGT-HHHHHHHHHHHHHHHHHHHHHHHHHHHTTTTTS-HHHHIIIIIT--HHHHHHHHHHHHHHHHHHHHT--HHHHHHHHHHHHHHT--EE-TTS-EE---HHHHHHHHHHHHHHHHHHHHHHHHHHHHHHHTT--HHHHHT--HHHHHHHHHHHHHHHHHHHTT--HHHHHHHHHHHHHGGGT--HHHHHHHHHH-HHHHHHHHHHHHHHTHHHHTTTS-HHHHHH--GGGHHHHHHHHHHHHHH-HHHHHHHHHTS-HHHHHHHHHHHHHHHHHHHHHHHHTHHHHHTTS-HHHHHH--HHHHHHHHHHHIIIIIHHHHHHHHHTT--HHHHHHHHHHHHHHHHHHHHHHHHTHHHHHHTT--HHHHTTS-HHHHHHHHHHHHHHHHTTT-B-HHHHHHHHHHHHHHHGGG-SSHHHHHHHHHHHHTTSHHHHHHHHHHHHHHHHHHHHHHH-